Protein AF-0000000067428709 (afdb_homodimer)

InterPro domains:
  IPR001902 SLC26A/SulP transporter [PTHR11814] (35-661)
  IPR001902 SLC26A/SulP transporter [TIGR00815] (50-656)
  IPR002645 STAS domain [PS50801] (528-655)
  IPR011547 SLC26A/SulP transporter domain [PF00916] (63-455)
  IPR018045 Sulphate anion transporter, conserved site [PS01130] (92-113)
  IPR036513 STAS domain superfamily [G3DSA:3.30.750.24] (520-674)

Foldseek 3Di:
DDPVVVVVVVCVVVVPDPDDDDFDDPVVVVVVVPPPVPVVVVVLVVLQWCLVVCVVVDDVVLVVLLLLLLVLLLLLQQLLLLLLCVLLVHASVLSLLQQLLQLALQQGLDPFQLWRKGRDNLLSNLNNVLQVQLCVVPPPPDDSLLLQLQLLQVLLQVLLVCLSVLVLCVLVLFDPLLQLLLLQLSLLLSLLLLVCQLQVFDDDDSSFFQVVSNVVVVVRNVVGAPSNVLQVVLLVQLVVLLVVLVVCCVVPVVCNVVSLSSNSSSLSVSQLVSLVVLCVQFVPPQDPNDTRFAASAFQAADQDQQADRDDDPVSCVSSVVSSVLSSSVQLNVAVVLRCVVCVVVVHDTRSSSSSNSQSCSSNVSSSSSHGRMHTDNVSSVSSVVSRNDGSCSSVSSSVSSNCCRHPVRVSSNRRGSSSSSSSSSVRSVVSNDDPVRLVVCCVVPVQSSVLSVQLSVCCNRPNSSVSSVSSSVSSVVVVLCCQLDFDKAWWFWAWDQDPPPSDIDIDIDGPDDPVPDDPPGDGHHADAQETEMETQAAQEQSHLVVVLVVLLVCCLVAAAFQDQCQPPDPVRDDPPDPAADPVGSVVVNVVRVPGGQHAEYEYECVNHPDHDQNRLVSVLVSQVSSCNRSVHGHAYAYPADDDSVSVVSNVVSVALADDALFPDDADKDFDDDDPDDALADPPPPPPPDDDDDPPPPPPPPPRIHGPDYPRRVRHHHHRVVNSNRRSRSPPPVPD/DDPVVVVVVVCVVVVPDPDDDDFDDPVVVVVVVPPPVPVVVVVLVVLLWCLVVCVVVDDPVLVVLLLLLLVLLLLLQLLLLLLLCVLLVHASVQSLLQQLLQLALQQGLFPFQLWRKGRDNLLSNLNNVLQVQLCVVPPPPDDSLLLQLQLLQVLLQVLLVCLSVQVLCVLVLFDPLLQLLLLQLSLLLSLLLLVCQLQVFDDDDSSAFQVVSNVVCVVRNVVGAPSNVLQVVLLVQLVVLLVVLVVVCVVPVVCNVVSLSSNSSSLSVSQLVSLVVLCVQFVPPQDPNDTRFAASAFDAADQDQQADRDDDPVSCVSSVVSSVLSSSVQLNVAVVLRCVVCVVVVHDTRSSSSSSSQSCSSNVSSSSSHGRMHTDNVSSVSSVVSRNDGSCSSVSSSVSSNCCRHPVRVSSNRRGSSSSSSSSSVRSVVSRDDPVRLVVCCVVPVLSSVLSVQLSVCCNRPHSSSSSVSSSVSSVVVVLCCQLDFDKAWWFWAWDQDPPPSDIDIDIDHPDDPVPDDPPGDGHHADAQEIEMETQAAQDQNHLVVVLVVLLVCCLVAAAFQDQCQPPDPVRDDPPDPAADPVGSVVVNVVRVPGGQHAEYEYECVNHPDHDQNRLVSVLVSQVSSCNRSVHGHAYAYPADDDSVSVVSNVVSVALADDALFPDDADKDFDDDDPDDALADPPVPPPPDDDDDPPPPPPDPDRIHGPDYPRRVRHHHHRVVNSNRRSRSPPPVPD

Secondary structure (DSSP, 8-state):
--HHHHHHHHHHHTT--SS------HHHHHHHHTS-HHHHHHHHHHHT-GGGGTGGG--HHHHHHHHHHHHHHHHHHHHHHHHHHHHTTS-HHHHHHHHHHHHHHHHHH-S-SS-EEE--HHHHHHHHHHHHHHHHHSTTTS-HHHHHHHHHHHHHHHHHHHHHTT-GGGGGGS-HHHHHHHHHHHHHHHHHHHHHHHHT--SS-TTS-HHHHHHHHHHHGGG--THHHHHHHHHHHHHHHHHHHHHHHHH-GGGHHHHHHHHHTHHHHHHHHHHHHHHHHHTT--BTTB-SS-B------S----S-----HHHHHHHGGGHHHHHHHHHHHHHHHHHHHHHHHT----HHHHHHHHHHHHHHHHTTTPPP-EEEHHHHHHHHHTT--STTHHHHHHHHHHHHHHHSHHHHTT-BHHHHHHHHHHHHGGGSPPHHHHHHHHHH-HHHHHHHHHHHHHHHHT-HHHHHHHHHHHHHHHHHHHHHS--EEEEEEEEEE-TTT--EEEEEEESS--SSS-TTBPPBPPSTTEEEEEESS-B-TTTHHHHHHHHHHHHHHHS--SS--TT--GGGS-TT---S-TT-HHHHHHHHHHSPPP-EEEEEGGG---B-HHHHHHHHHHHHHHHHHHTS--EEEEE----HHHHHHHHHTT-S-S-----PPPPEEEB---SS--SS-------S--------------SEEESS-TT-TTB-SSHHHHHHHHHHTS--TT-/--HHHHHHHHHHHTT--SS------HHHHHHHHTS-HHHHHHHHHHHT-GGGGTGGG--HHHHHHHHHHHHHHHHHHHHHHHHHHHHTTS-HHHHHHHHHHHHHHHHHH-S-SS--EE--HHHHHHHHHHHHHHHHHSTTT--HHHHHHHHHHHHHHHHHHHHHTT-GGGGGGS-HHHHHHHHHHHHHHHHHHHHHHHHT--SS-TTS-HHHHHHHHHHHGGG--THHHHHHHHHHHHHHHHHHHHHHHHH-GGGHHHHHHHHHTHHHHHHHHHHHHHHHHHTT--BTTB-SS-B------S----S-----HHHHHHHGGGHHHHHHHHHHHHHHHHHHHHHHHT----HHHHHHHHHHHHHHHHTTTPPP-EE-HHHHHHHHHTT--STTHHHHHHHHHHHHHHHSHHHHTT-BHHHHHHHHHHHHGGGSPPHHHHHHHHHH-HHHHHHHHHHHHHHHHT-HHHHHHHHHHHHHHHHHHHHHS--EEEEEEEEEE-TTT--EEEEEEESS--SSS-TTBPPBPPSTTEEEEEESS-B-TTTHHHHHHHHHHHHHHHS--SS--TT--GGGS-TT---S-TT-HHHHHHHHHHSPPP-EEEEEGGG---B-HHHHHHHHHHHHHHHHHHTS--EEEEE----HHHHHHHHHTT-S-S-----PPPPEEEB---SS--SS----------------------SEEESS-TT-TTB-SSHHHHHHHHHHTS--TT-

Structure (mmCIF, N/CA/C/O backbone):
data_AF-0000000067428709-model_v1
#
loop_
_entity.id
_entity.type
_entity.pdbx_description
1 polymer 'Sulfate permease'
#
loop_
_atom_site.group_PDB
_atom_site.id
_atom_site.type_symbol
_atom_site.label_atom_id
_atom_site.label_alt_id
_atom_site.label_comp_id
_atom_site.label_asym_id
_atom_site.label_entity_id
_atom_site.label_seq_id
_atom_site.pdbx_PDB_ins_code
_atom_site.Cartn_x
_atom_site.Cartn_y
_atom_site.Cartn_z
_atom_site.occupancy
_atom_site.B_iso_or_equiv
_atom_site.auth_seq_id
_atom_site.auth_comp_id
_atom_site.auth_asym_id
_atom_site.auth_atom_id
_atom_site.pdbx_PDB_model_num
ATOM 1 N N . MET A 1 1 ? 5.082 -41.781 17.875 1 50 1 MET A N 1
ATOM 2 C CA . MET A 1 1 ? 6.008 -41.094 16.984 1 50 1 MET A CA 1
ATOM 3 C C . MET A 1 1 ? 6.672 -39.906 17.688 1 50 1 MET A C 1
ATOM 5 O O . MET A 1 1 ? 5.984 -39.031 18.219 1 50 1 MET A O 1
ATOM 9 N N . SER A 1 2 ? 7.863 -40.125 18.016 1 63.62 2 SER A N 1
ATOM 10 C CA . SER A 1 2 ? 8.617 -39.188 18.828 1 63.62 2 SER A CA 1
ATOM 11 C C . SER A 1 2 ? 8.617 -37.781 18.188 1 63.62 2 SER A C 1
ATOM 13 O O . SER A 1 2 ? 8.477 -37.656 16.969 1 63.62 2 SER A O 1
ATOM 15 N N . LEU A 1 3 ? 8.508 -36.812 19.047 1 68.12 3 LEU A N 1
ATOM 16 C CA . LEU A 1 3 ? 8.539 -35.438 18.641 1 68.12 3 LEU A CA 1
ATOM 17 C C . LEU A 1 3 ? 9.68 -35.188 17.656 1 68.12 3 LEU A C 1
ATOM 19 O O . LEU A 1 3 ? 9.523 -34.406 16.703 1 68.12 3 LEU A O 1
ATOM 23 N N . SER A 1 4 ? 10.727 -36.031 17.922 1 72.19 4 SER A N 1
ATOM 24 C CA . SER A 1 4 ? 11.883 -35.875 17.031 1 72.19 4 SER A CA 1
ATOM 25 C C . SER A 1 4 ? 11.586 -36.469 15.648 1 72.19 4 SER A C 1
ATOM 27 O O . SER A 1 4 ? 12.016 -35.906 14.633 1 72.19 4 SER A O 1
ATOM 29 N N . SER A 1 5 ? 10.93 -37.5 15.742 1 74.12 5 SER A N 1
ATOM 30 C CA . SER A 1 5 ? 10.57 -38.094 14.469 1 74.12 5 SER A CA 1
ATOM 31 C C . SER A 1 5 ? 9.586 -37.25 13.695 1 74.12 5 SER A C 1
ATOM 33 O O . SER A 1 5 ? 9.672 -37.125 12.469 1 74.12 5 SER A O 1
ATOM 35 N N . VAL A 1 6 ? 8.75 -36.719 14.398 1 73.69 6 VAL A N 1
ATOM 36 C CA . VAL A 1 6 ? 7.777 -35.844 13.789 1 73.69 6 VAL A CA 1
ATOM 37 C C . VAL A 1 6 ? 8.484 -34.625 13.219 1 73.69 6 VAL A C 1
ATOM 39 O O . VAL A 1 6 ? 8.141 -34.125 12.133 1 73.69 6 VAL A O 1
ATOM 42 N N . LYS A 1 7 ? 9.562 -34.188 13.969 1 68.56 7 LYS A N 1
ATOM 43 C CA . LYS A 1 7 ? 10.344 -33.062 13.508 1 68.56 7 LYS A CA 1
ATOM 44 C C . LYS A 1 7 ? 11.156 -33.406 12.266 1 68.56 7 LYS A C 1
ATOM 46 O O . LYS A 1 7 ? 11.289 -32.594 11.352 1 68.56 7 LYS A O 1
ATOM 51 N N . ARG A 1 8 ? 11.609 -34.625 12.211 1 71.69 8 ARG A N 1
ATOM 52 C CA . ARG A 1 8 ? 12.391 -35.062 11.062 1 71.69 8 ARG A CA 1
ATOM 53 C C . ARG A 1 8 ? 11.492 -35.25 9.836 1 71.69 8 ARG A C 1
ATOM 55 O O . ARG A 1 8 ? 11.875 -34.906 8.719 1 71.69 8 ARG A O 1
ATOM 62 N N . LEU A 1 9 ? 10.391 -35.781 10.18 1 75.12 9 LEU A N 1
ATOM 63 C CA . LEU A 1 9 ? 9.422 -35.969 9.102 1 75.12 9 LEU A CA 1
ATOM 64 C C . LEU A 1 9 ? 8.938 -34.625 8.57 1 75.12 9 LEU A C 1
ATOM 66 O O . LEU A 1 9 ? 8.766 -34.438 7.355 1 75.12 9 LEU A O 1
ATOM 70 N N . GLY A 1 10 ? 8.719 -33.844 9.422 1 74.5 10 GLY A N 1
ATOM 71 C CA . GLY A 1 10 ? 8.32 -32.5 9.016 1 74.5 10 GLY A CA 1
ATOM 72 C C . GLY A 1 10 ? 9.367 -31.797 8.172 1 74.5 10 GLY A C 1
ATOM 73 O O . GLY A 1 10 ? 9.039 -31.156 7.172 1 74.5 10 GLY A O 1
ATOM 74 N N . LYS A 1 11 ? 10.586 -31.938 8.594 1 74.69 11 LYS A N 1
ATOM 75 C CA . LYS A 1 11 ? 11.68 -31.344 7.848 1 74.69 11 LYS A CA 1
ATOM 76 C C . LYS A 1 11 ? 11.805 -31.953 6.453 1 74.69 11 LYS A C 1
ATOM 78 O O . LYS A 1 11 ? 12.148 -31.25 5.492 1 74.69 11 LYS A O 1
ATOM 83 N N . ARG A 1 12 ? 11.508 -33.219 6.363 1 74.5 12 ARG A N 1
ATOM 84 C CA . ARG A 1 12 ? 11.578 -33.906 5.074 1 74.5 12 ARG A CA 1
ATOM 85 C C . ARG A 1 12 ? 10.438 -33.469 4.164 1 74.5 12 ARG A C 1
ATOM 87 O O . ARG A 1 12 ? 10.625 -33.312 2.955 1 74.5 12 ARG A O 1
ATOM 94 N N . ILE A 1 13 ? 9.32 -33.219 4.82 1 73.88 13 ILE A N 1
ATOM 95 C CA . ILE A 1 13 ? 8.133 -32.875 4.055 1 73.88 13 ILE A CA 1
ATOM 96 C C . ILE A 1 13 ? 8.297 -31.469 3.471 1 73.88 13 ILE A C 1
ATOM 98 O O . ILE A 1 13 ? 7.871 -31.203 2.342 1 73.88 13 ILE A O 1
ATOM 102 N N . VAL A 1 14 ? 9.055 -30.672 4.246 1 77.44 14 VAL A N 1
ATOM 103 C CA . VAL A 1 14 ? 9.172 -29.281 3.807 1 77.44 14 VAL A CA 1
ATOM 104 C C . VAL A 1 14 ? 10.508 -29.062 3.104 1 77.44 14 VAL A C 1
ATOM 106 O O . VAL A 1 14 ? 10.828 -27.953 2.684 1 77.44 14 VAL A O 1
ATOM 109 N N . ASP A 1 15 ? 11.258 -30.062 2.963 1 71.38 15 ASP A N 1
ATOM 110 C CA . ASP A 1 15 ? 12.578 -29.984 2.342 1 71.38 15 ASP A CA 1
ATOM 111 C C . ASP A 1 15 ? 13.438 -28.906 3.004 1 71.38 15 ASP A C 1
ATOM 113 O O . ASP A 1 15 ? 13.953 -28.016 2.328 1 71.38 15 ASP A O 1
ATOM 117 N N . HIS A 1 16 ? 13.539 -28.906 4.324 1 71.69 16 HIS A N 1
ATOM 118 C CA . HIS A 1 16 ? 14.328 -27.938 5.07 1 71.69 16 HIS A CA 1
ATOM 119 C C . HIS A 1 16 ? 15.797 -27.969 4.648 1 71.69 16 HIS A C 1
ATOM 121 O O . HIS A 1 16 ? 16.391 -29.047 4.574 1 71.69 16 HIS A O 1
ATOM 127 N N . PRO A 1 17 ? 16.375 -26.797 4.316 1 70.62 17 PRO A N 1
ATOM 128 C CA . PRO A 1 17 ? 17.766 -26.797 3.859 1 70.62 17 PRO A CA 1
ATOM 129 C C . PRO A 1 17 ? 18.75 -27.25 4.945 1 70.62 17 PRO A C 1
ATOM 131 O O . PRO A 1 17 ? 18.516 -26.984 6.129 1 70.62 17 PRO A O 1
ATOM 134 N N . GLU A 1 18 ? 19.672 -27.984 4.652 1 58.53 18 GLU A N 1
ATOM 135 C CA . GLU A 1 18 ? 20.672 -28.547 5.559 1 58.53 18 GLU A CA 1
ATOM 136 C C . GLU A 1 18 ? 21.625 -27.453 6.059 1 58.53 18 GLU A C 1
ATOM 138 O O . GLU A 1 18 ? 22.062 -27.484 7.211 1 58.53 18 GLU A O 1
ATOM 143 N N . GLU A 1 19 ? 22.219 -26.578 5.16 1 59.09 19 GLU A N 1
ATOM 144 C CA . GLU A 1 19 ? 23.203 -25.578 5.555 1 59.09 19 GLU A CA 1
ATOM 145 C C . GLU A 1 19 ? 22.562 -24.234 5.859 1 59.09 19 GLU A C 1
ATOM 147 O O . GLU A 1 19 ? 21.906 -23.656 4.996 1 59.09 19 GLU A O 1
ATOM 152 N N . THR A 1 20 ? 22.328 -23.938 7.227 1 64.69 20 THR A N 1
ATOM 153 C CA . THR A 1 20 ? 21.531 -22.75 7.504 1 64.69 20 THR A CA 1
ATOM 154 C C . THR A 1 20 ? 22.422 -21.594 7.98 1 64.69 20 THR A C 1
ATOM 156 O O . THR A 1 20 ? 23.219 -21.766 8.898 1 64.69 20 THR A O 1
ATOM 159 N N . VAL A 1 21 ? 22.969 -20.656 7 1 71.25 21 VAL A N 1
ATOM 160 C CA . VAL A 1 21 ? 23.562 -19.406 7.48 1 71.25 21 VAL A CA 1
ATOM 161 C C . VAL A 1 21 ? 22.578 -18.688 8.414 1 71.25 21 VAL A C 1
ATOM 163 O O . VAL A 1 21 ? 21.375 -18.766 8.219 1 71.25 21 VAL A O 1
ATOM 166 N N . PRO A 1 22 ? 23.109 -18.297 9.594 1 69.94 22 PRO A N 1
ATOM 167 C CA . PRO A 1 22 ? 22.219 -17.562 10.5 1 69.94 22 PRO A CA 1
ATOM 168 C C . PRO A 1 22 ? 21.484 -16.406 9.805 1 69.94 22 PRO A C 1
ATOM 170 O O . PRO A 1 22 ? 22.094 -15.664 9.039 1 69.94 22 PRO A O 1
ATOM 173 N N . VAL A 1 23 ? 20.297 -16.469 9.859 1 78.56 23 VAL A N 1
ATOM 174 C CA . VAL A 1 23 ? 19.484 -15.406 9.273 1 78.56 23 VAL A CA 1
ATOM 175 C C . VAL A 1 23 ? 18.547 -14.836 10.328 1 78.56 23 VAL A C 1
ATOM 177 O O . VAL A 1 23 ? 18.438 -15.383 11.43 1 78.56 23 VAL A O 1
ATOM 180 N N . ALA A 1 24 ? 17.922 -13.727 10.172 1 83.12 24 ALA A N 1
ATOM 181 C CA . ALA A 1 24 ? 16.984 -13.078 11.086 1 83.12 24 ALA A CA 1
ATOM 182 C C . ALA A 1 24 ? 15.836 -14.008 11.461 1 83.12 24 ALA A C 1
ATOM 184 O O . ALA A 1 24 ? 15.32 -14.734 10.609 1 83.12 24 ALA A O 1
ATOM 185 N N . SER A 1 25 ? 15.562 -14.023 12.75 1 83.62 25 SER A N 1
ATOM 186 C CA . SER A 1 25 ? 14.523 -14.914 13.25 1 83.62 25 SER A CA 1
ATOM 187 C C . SER A 1 25 ? 13.289 -14.141 13.703 1 83.62 25 SER A C 1
ATOM 189 O O . SER A 1 25 ? 13.414 -13.062 14.289 1 83.62 25 SER A O 1
ATOM 191 N N . VAL A 1 26 ? 12.125 -14.758 13.438 1 81.06 26 VAL A N 1
ATOM 192 C CA . VAL A 1 26 ? 10.852 -14.148 13.812 1 81.06 26 VAL A CA 1
ATOM 193 C C . VAL A 1 26 ? 10.727 -14.125 15.336 1 81.06 26 VAL A C 1
ATOM 195 O O . VAL A 1 26 ? 10.234 -13.148 15.914 1 81.06 26 VAL A O 1
ATOM 198 N N . THR A 1 27 ? 11.141 -15.07 15.922 1 83.06 27 THR A N 1
ATOM 199 C CA . THR A 1 27 ? 11.047 -15.172 17.375 1 83.06 27 THR A CA 1
ATOM 200 C C . THR A 1 27 ? 11.875 -14.078 18.047 1 83.06 27 THR A C 1
ATOM 202 O O . THR A 1 27 ? 11.43 -13.477 19.031 1 83.06 27 THR A O 1
ATOM 205 N N . GLU A 1 28 ? 13.109 -13.898 17.469 1 78.25 28 GLU A N 1
ATOM 206 C CA . GLU A 1 28 ? 13.945 -12.836 18.016 1 78.25 28 GLU A CA 1
ATOM 207 C C . GLU A 1 28 ? 13.32 -11.461 17.781 1 78.25 28 GLU A C 1
ATOM 209 O O . GLU A 1 28 ? 13.375 -10.594 18.641 1 78.25 28 GLU A O 1
ATOM 214 N N . TRP A 1 29 ? 12.75 -11.336 16.656 1 79.25 29 TRP A N 1
ATOM 215 C CA . TRP A 1 29 ? 12.133 -10.062 16.312 1 79.25 29 TRP A CA 1
ATOM 216 C C . TRP A 1 29 ? 10.945 -9.766 17.219 1 79.25 29 TRP A C 1
ATOM 218 O O . TRP A 1 29 ? 10.82 -8.656 17.734 1 79.25 29 TRP A O 1
ATOM 228 N N . VAL A 1 30 ? 10.109 -10.734 17.547 1 78.69 30 VAL A N 1
ATOM 229 C CA . VAL A 1 30 ? 8.938 -10.578 18.406 1 78.69 30 VAL A CA 1
ATOM 230 C C . VAL A 1 30 ? 9.375 -10.352 19.844 1 78.69 30 VAL A C 1
ATOM 232 O O . VAL A 1 30 ? 8.75 -9.578 20.578 1 78.69 30 VAL A O 1
ATOM 235 N N . GLY A 1 31 ? 10.383 -10.992 20.188 1 74.62 31 GLY A N 1
ATOM 236 C CA . GLY A 1 31 ? 10.914 -10.82 21.531 1 74.62 31 GLY A CA 1
ATOM 237 C C . GLY A 1 31 ? 11.398 -9.414 21.812 1 74.62 31 GLY A C 1
ATOM 238 O O . GLY A 1 31 ? 11.195 -8.883 22.906 1 74.62 31 GLY A O 1
ATOM 239 N N . ASN A 1 32 ? 12 -8.922 20.75 1 75.88 32 ASN A N 1
ATOM 240 C CA . ASN A 1 32 ? 12.5 -7.559 20.891 1 75.88 32 ASN A CA 1
ATOM 241 C C . ASN A 1 32 ? 11.359 -6.551 20.984 1 75.88 32 ASN A C 1
ATOM 243 O O . ASN A 1 32 ? 11.531 -5.457 21.531 1 75.88 32 ASN A O 1
ATOM 247 N N . LEU A 1 33 ? 10.203 -6.875 20.5 1 73.38 33 LEU A N 1
ATOM 248 C CA . LEU A 1 33 ? 9.055 -5.977 20.516 1 73.38 33 LEU A CA 1
ATOM 249 C C . LEU A 1 33 ? 8.375 -5.992 21.875 1 73.38 33 LEU A C 1
ATOM 251 O O . LEU A 1 33 ? 7.707 -5.027 22.266 1 73.38 33 LEU A O 1
ATOM 255 N N . THR A 1 34 ? 8.477 -7.109 22.672 1 73.75 34 THR A N 1
ATOM 256 C CA . THR A 1 34 ? 7.688 -7.281 23.875 1 73.75 34 THR A CA 1
ATOM 257 C C . THR A 1 34 ? 8.523 -6.969 25.125 1 73.75 34 THR A C 1
ATOM 259 O O . THR A 1 34 ? 8.188 -7.395 26.219 1 73.75 34 THR A O 1
ATOM 262 N N . SER A 1 35 ? 9.445 -6.152 24.781 1 77.44 35 SER A N 1
ATOM 263 C CA . SER A 1 35 ? 10.188 -5.809 25.984 1 77.44 35 SER A CA 1
ATOM 264 C C . SER A 1 35 ? 9.43 -4.781 26.828 1 77.44 35 SER A C 1
ATOM 266 O O . SER A 1 35 ? 9 -3.746 26.312 1 77.44 35 SER A O 1
ATOM 268 N N . ASN A 1 36 ? 9.133 -5.055 28.031 1 83.31 36 ASN A N 1
ATOM 269 C CA . ASN A 1 36 ? 8.539 -4.25 29.094 1 83.31 36 ASN A CA 1
ATOM 270 C C . ASN A 1 36 ? 7.133 -3.779 28.734 1 83.31 36 ASN A C 1
ATOM 272 O O . ASN A 1 36 ? 6.887 -2.578 28.625 1 83.31 36 ASN A O 1
ATOM 276 N N . PRO A 1 37 ? 6.223 -4.734 28.547 1 83.56 37 PRO A N 1
ATOM 277 C CA . PRO A 1 37 ? 4.867 -4.402 28.109 1 83.56 37 PRO A CA 1
ATOM 278 C C . PRO A 1 37 ? 4.121 -3.516 29.094 1 83.56 37 PRO A C 1
ATOM 280 O O . PRO A 1 37 ? 3.352 -2.639 28.703 1 83.56 37 PRO A O 1
ATOM 283 N N . VAL A 1 38 ? 4.371 -3.623 30.391 1 86.69 38 VAL A N 1
ATOM 284 C CA . VAL A 1 38 ? 3.658 -2.852 31.406 1 86.69 38 VAL A CA 1
ATOM 285 C C . VAL A 1 38 ? 4.066 -1.383 31.328 1 86.69 38 VAL A C 1
ATOM 287 O O . VAL A 1 38 ? 3.219 -0.491 31.375 1 86.69 38 VAL A O 1
ATOM 290 N N . GLN A 1 39 ? 5.262 -1.161 31.219 1 87.75 39 GLN A N 1
ATOM 291 C CA . GLN A 1 39 ? 5.738 0.214 31.109 1 87.75 39 GLN A CA 1
ATOM 292 C C . GLN A 1 39 ? 5.23 0.875 29.844 1 87.75 39 GLN A C 1
ATOM 294 O O . GLN A 1 39 ? 4.879 2.057 29.844 1 87.75 39 GLN A O 1
ATOM 299 N N . ARG A 1 40 ? 5.18 0.112 28.859 1 87.5 40 ARG A N 1
ATOM 300 C CA . ARG A 1 40 ? 4.699 0.646 27.594 1 87.5 40 ARG A CA 1
ATOM 301 C C . ARG A 1 40 ? 3.219 1.008 27.672 1 87.5 40 ARG A C 1
ATOM 303 O O . ARG A 1 40 ? 2.785 2.002 27.094 1 87.5 40 ARG A O 1
ATOM 310 N N . VAL A 1 41 ? 2.494 0.176 28.422 1 89.44 41 VAL A N 1
ATOM 311 C CA . VAL A 1 41 ? 1.07 0.441 28.594 1 89.44 41 VAL A CA 1
ATOM 312 C C . VAL A 1 41 ? 0.88 1.702 29.438 1 89.44 41 VAL A C 1
ATOM 314 O O . VAL A 1 41 ? 0.01 2.525 29.141 1 89.44 41 VAL A O 1
ATOM 317 N N . LYS A 1 42 ? 1.655 1.824 30.438 1 89.44 42 LYS A N 1
ATOM 318 C CA . LYS A 1 42 ? 1.57 3.01 31.297 1 89.44 42 LYS A CA 1
ATOM 319 C C . LYS A 1 42 ? 1.927 4.27 30.516 1 89.44 42 LYS A C 1
ATOM 321 O O . LYS A 1 42 ? 1.245 5.293 30.625 1 89.44 42 LYS A O 1
ATOM 326 N N . GLU A 1 43 ? 2.936 4.195 29.797 1 88.5 43 GLU A N 1
ATOM 327 C CA . GLU A 1 43 ? 3.346 5.336 28.984 1 88.5 43 GLU A CA 1
ATOM 328 C C . GLU A 1 43 ? 2.277 5.691 27.953 1 88.5 43 GLU A C 1
ATOM 330 O O . GLU A 1 43 ? 2.049 6.871 27.672 1 88.5 43 GLU A O 1
ATOM 335 N N . TYR A 1 44 ? 1.666 4.641 27.469 1 89.38 44 TYR A N 1
ATOM 336 C CA . TYR A 1 44 ? 0.589 4.855 26.5 1 89.38 44 TYR A CA 1
ATOM 337 C C . TYR A 1 44 ? -0.587 5.57 27.156 1 89.38 44 TYR A C 1
ATOM 339 O O . TYR A 1 44 ? -1.139 6.52 26.594 1 89.38 44 TYR A O 1
ATOM 347 N N . LEU A 1 45 ? -0.94 5.211 28.344 1 90.12 45 LEU A N 1
ATOM 348 C CA . LEU A 1 45 ? -2.078 5.797 29.047 1 90.12 45 LEU A CA 1
ATOM 349 C C . LEU A 1 45 ? -1.794 7.246 29.438 1 90.12 45 LEU A C 1
ATOM 351 O O . LEU A 1 45 ? -2.68 8.102 29.344 1 90.12 45 LEU A O 1
ATOM 355 N N . ILE A 1 46 ? -0.609 7.496 29.766 1 88.38 46 ILE A N 1
ATOM 356 C CA . ILE A 1 46 ? -0.228 8.859 30.125 1 88.38 46 ILE A CA 1
ATOM 357 C C . ILE A 1 46 ? -0.21 9.734 28.875 1 88.38 46 ILE A C 1
ATOM 359 O O . ILE A 1 46 ? -0.606 10.898 28.922 1 88.38 46 ILE A O 1
ATOM 363 N N . SER A 1 47 ? 0.176 9.094 27.844 1 89.75 47 SER A N 1
ATOM 364 C CA . SER A 1 47 ? 0.281 9.836 26.578 1 89.75 47 SER A CA 1
ATOM 365 C C . SER A 1 47 ? -1.096 10.18 26.031 1 89.75 47 SER A C 1
ATOM 367 O O . SER A 1 47 ? -1.221 11.055 25.172 1 89.75 47 SER A O 1
ATOM 369 N N . LEU A 1 48 ? -2.08 9.578 26.594 1 92.75 48 LEU A N 1
ATOM 370 C CA . LEU A 1 48 ? -3.438 9.828 26.125 1 92.75 48 LEU A CA 1
ATOM 371 C C . LEU A 1 48 ? -3.896 11.234 26.5 1 92.75 48 LEU A C 1
ATOM 373 O O . LEU A 1 48 ? -4.824 11.773 25.891 1 92.75 48 LEU A O 1
ATOM 377 N N . PHE A 1 49 ? -3.215 11.836 27.547 1 93.88 49 PHE A N 1
ATOM 378 C CA . PHE A 1 49 ? -3.604 13.156 28.031 1 93.88 49 PHE A CA 1
ATOM 379 C C . PHE A 1 49 ? -2.406 14.102 28.047 1 93.88 49 PHE A C 1
ATOM 381 O O . PHE A 1 49 ? -1.871 14.414 29.109 1 93.88 49 PHE A O 1
ATOM 388 N N . PRO A 1 50 ? -2.156 14.688 26.906 1 93 50 PRO A N 1
ATOM 389 C CA . PRO A 1 50 ? -1.003 15.586 26.797 1 93 50 PRO A CA 1
ATOM 390 C C . PRO A 1 50 ? -1.096 16.781 27.75 1 93 50 PRO A C 1
ATOM 392 O O . PRO A 1 50 ? -0.077 17.391 28.078 1 93 50 PRO A O 1
ATOM 395 N N . ILE A 1 51 ? -2.25 17.125 28.234 1 93.81 51 ILE A N 1
ATOM 396 C CA . ILE A 1 51 ? -2.449 18.281 29.109 1 93.81 51 ILE A CA 1
ATOM 397 C C . ILE A 1 51 ? -1.604 18.141 30.375 1 93.81 51 ILE A C 1
ATOM 399 O O . ILE A 1 51 ? -1.113 19.125 30.922 1 93.81 51 ILE A O 1
ATOM 403 N N . PHE A 1 52 ? -1.339 16.969 30.812 1 90.88 52 PHE A N 1
ATOM 404 C CA . PHE A 1 52 ? -0.592 16.734 32.031 1 90.88 52 PHE A CA 1
ATOM 405 C C . PHE A 1 52 ? 0.88 17.078 31.859 1 90.88 52 PHE A C 1
ATOM 407 O O . PHE A 1 52 ? 1.599 17.312 32.812 1 90.88 52 PHE A O 1
ATOM 414 N N . GLY A 1 53 ? 1.306 17.203 30.641 1 88.31 53 GLY A N 1
ATOM 415 C CA . GLY A 1 53 ? 2.703 17.5 30.359 1 88.31 53 GLY A CA 1
ATOM 416 C C . GLY A 1 53 ? 3.037 18.969 30.453 1 88.31 53 GLY A C 1
ATOM 417 O O . GLY A 1 53 ? 4.203 19.344 30.609 1 88.31 53 GLY A O 1
ATOM 418 N N . TRP A 1 54 ? 2.039 19.875 30.375 1 90.56 54 TRP A N 1
ATOM 419 C CA . TRP A 1 54 ? 2.375 21.297 30.328 1 90.56 54 TRP A CA 1
ATOM 420 C C . TRP A 1 54 ? 1.521 22.094 31.297 1 90.56 54 TRP A C 1
ATOM 422 O O . TRP A 1 54 ? 1.854 23.234 31.641 1 90.56 54 TRP A O 1
ATOM 432 N N . ILE A 1 55 ? 0.371 21.531 31.906 1 92.31 55 ILE A N 1
ATOM 433 C CA . ILE A 1 55 ? -0.576 22.297 32.719 1 92.31 55 ILE A CA 1
ATOM 434 C C . ILE A 1 55 ? 0.089 22.719 34 1 92.31 55 ILE A C 1
ATOM 436 O O . ILE A 1 55 ? -0.263 23.766 34.594 1 92.31 55 ILE A O 1
ATOM 440 N N . THR A 1 56 ? 1.04 22 34.5 1 90.38 56 THR A N 1
ATOM 441 C CA . THR A 1 56 ? 1.697 22.297 35.781 1 90.38 56 THR A CA 1
ATOM 442 C C . THR A 1 56 ? 2.607 23.516 35.625 1 90.38 56 THR A C 1
ATOM 444 O O . THR A 1 56 ? 2.986 24.125 36.625 1 90.38 56 THR A O 1
ATOM 447 N N . ARG A 1 57 ? 2.961 23.859 34.438 1 90.88 57 ARG A N 1
ATOM 448 C CA . ARG A 1 57 ? 3.855 25 34.188 1 90.88 57 ARG A CA 1
ATOM 449 C C . ARG A 1 57 ? 3.074 26.234 33.75 1 90.88 57 ARG A C 1
ATOM 451 O O . ARG A 1 57 ? 3.666 27.234 33.375 1 90.88 57 ARG A O 1
ATOM 458 N N . TYR A 1 58 ? 1.819 26.172 33.844 1 92.81 58 TYR A N 1
ATOM 459 C CA . TYR A 1 58 ? 0.989 27.281 33.375 1 92.81 58 TYR A CA 1
ATOM 460 C C . TYR A 1 58 ? 1.271 28.547 34.188 1 92.81 58 TYR A C 1
ATOM 462 O O . TYR A 1 58 ? 1.445 28.484 35.406 1 92.81 58 TYR A O 1
ATOM 470 N N . ASN A 1 59 ? 1.4 29.703 33.562 1 93.69 59 ASN A N 1
ATOM 471 C CA . ASN A 1 59 ? 1.773 30.969 34.219 1 93.69 59 ASN A CA 1
ATOM 472 C C . ASN A 1 59 ? 0.915 32.125 33.719 1 93.69 59 ASN A C 1
ATOM 474 O O . ASN A 1 59 ? 0.097 31.953 32.812 1 93.69 59 ASN A O 1
ATOM 478 N N . LEU A 1 60 ? 1.074 33.25 34.219 1 94.44 60 LEU A N 1
ATOM 479 C CA . LEU A 1 60 ? 0.233 34.438 33.938 1 94.44 60 LEU A CA 1
ATOM 480 C C . LEU A 1 60 ? 0.517 34.969 32.562 1 94.44 60 LEU A C 1
ATOM 482 O O . LEU A 1 60 ? -0.384 35.5 31.906 1 94.44 60 LEU A O 1
ATOM 486 N N . GLY A 1 61 ? 1.729 34.812 32.156 1 93.69 61 GLY A N 1
ATOM 487 C CA . GLY A 1 61 ? 2.053 35.25 30.828 1 93.69 61 GLY A CA 1
ATOM 488 C C . GLY A 1 61 ? 1.332 34.469 29.75 1 93.69 61 GLY A C 1
ATOM 489 O O . GLY A 1 61 ? 0.826 35.031 28.781 1 93.69 61 GLY A O 1
ATOM 490 N N . TRP A 1 62 ? 1.31 33.188 30 1 95.5 62 TRP A N 1
ATOM 491 C CA . TRP A 1 62 ? 0.576 32.312 29.078 1 95.5 62 TRP A CA 1
ATOM 492 C C . TRP A 1 62 ? -0.917 32.625 29.125 1 95.5 62 TRP A C 1
ATOM 494 O O . TRP A 1 62 ? -1.59 32.594 28.094 1 95.5 62 TRP A O 1
ATOM 504 N N . LEU A 1 63 ? -1.393 32.906 30.281 1 96.94 63 LEU A N 1
ATOM 505 C CA . LEU A 1 63 ? -2.811 33.219 30.453 1 96.94 63 LEU A CA 1
ATOM 506 C C . LEU A 1 63 ? -3.211 34.438 29.656 1 96.94 63 LEU A C 1
ATOM 508 O O . LEU A 1 63 ? -4.277 34.469 29.031 1 96.94 63 LEU A O 1
ATOM 512 N N . THR A 1 64 ? -2.398 35.438 29.641 1 96 64 THR A N 1
ATOM 513 C CA . THR A 1 64 ? -2.701 36.656 28.906 1 96 64 THR A CA 1
ATOM 514 C C . THR A 1 64 ? -2.828 36.375 27.406 1 96 64 THR A C 1
ATOM 516 O O . THR A 1 64 ? -3.768 36.844 26.766 1 96 64 THR A O 1
ATOM 519 N N . GLY A 1 65 ? -1.875 35.656 26.891 1 95.44 65 GLY A N 1
ATOM 520 C CA . GLY A 1 65 ? -1.945 35.281 25.5 1 95.44 65 GLY A CA 1
ATOM 521 C C . GLY A 1 65 ? -3.148 34.406 25.172 1 95.44 65 GLY A C 1
ATOM 522 O O . GLY A 1 65 ? -3.803 34.594 24.141 1 95.44 65 GLY A O 1
ATOM 523 N N . ASP A 1 66 ? -3.404 33.469 26.031 1 97.44 66 ASP A N 1
ATOM 524 C CA . ASP A 1 66 ? -4.516 32.562 25.812 1 97.44 66 ASP A CA 1
ATOM 525 C C . ASP A 1 66 ? -5.855 33.281 25.906 1 97.44 66 ASP A C 1
ATOM 527 O O . ASP A 1 66 ? -6.801 32.938 25.188 1 97.44 66 ASP A O 1
ATOM 531 N N . VAL A 1 67 ? -5.953 34.25 26.797 1 97.44 67 VAL A N 1
ATOM 532 C CA . VAL A 1 67 ? -7.195 35 26.953 1 97.44 67 VAL A CA 1
ATOM 533 C C . VAL A 1 67 ? -7.438 35.844 25.703 1 97.44 67 VAL A C 1
ATOM 535 O O . VAL A 1 67 ? -8.555 35.875 25.188 1 97.44 67 VAL A O 1
ATOM 538 N N . ILE A 1 68 ? -6.422 36.469 25.234 1 94.69 68 ILE A N 1
ATOM 539 C CA . ILE A 1 68 ? -6.551 37.312 24.047 1 94.69 68 ILE A CA 1
ATOM 540 C C . ILE A 1 68 ? -6.949 36.469 22.844 1 94.69 68 ILE A C 1
ATOM 542 O O . ILE A 1 68 ? -7.906 36.781 22.141 1 94.69 68 ILE A O 1
ATOM 546 N N . ALA A 1 69 ? -6.207 35.406 22.688 1 96.06 69 ALA A N 1
ATOM 547 C CA . ALA A 1 69 ? -6.48 34.5 21.562 1 96.06 69 ALA A CA 1
ATOM 548 C C . ALA A 1 69 ? -7.863 33.875 21.688 1 96.06 69 ALA A C 1
ATOM 550 O O . ALA A 1 69 ? -8.602 33.781 20.703 1 96.06 69 ALA A O 1
ATOM 551 N N . GLY A 1 70 ? -8.195 33.406 22.844 1 96.94 70 GLY A N 1
ATOM 552 C CA . GLY A 1 70 ? -9.484 32.781 23.078 1 96.94 70 GLY A CA 1
ATOM 553 C C . GLY A 1 70 ? -10.664 33.719 22.844 1 96.94 70 GLY A C 1
ATOM 554 O O . GLY A 1 70 ? -11.664 33.312 22.25 1 96.94 70 GLY A O 1
ATOM 555 N N . LEU A 1 71 ? -10.555 34.938 23.312 1 95.19 71 LEU A N 1
ATOM 556 C CA . LEU A 1 71 ? -11.602 35.938 23.094 1 95.19 71 LEU A CA 1
ATOM 557 C C . LEU A 1 71 ? -11.742 36.25 21.609 1 95.19 71 LEU A C 1
ATOM 559 O O . LEU A 1 71 ? -12.859 36.375 21.109 1 95.19 71 LEU A O 1
ATOM 563 N N . THR A 1 72 ? -10.578 36.375 21.031 1 92 72 THR A N 1
ATOM 564 C CA . THR A 1 72 ? -10.57 36.719 19.609 1 92 72 THR A CA 1
ATOM 565 C C . THR A 1 72 ? -11.258 35.625 18.797 1 92 72 THR A C 1
ATOM 567 O O . THR A 1 72 ? -12.148 35.906 17.984 1 92 72 THR A O 1
ATOM 570 N N . VAL A 1 73 ? -10.883 34.375 19.016 1 94.44 73 VAL A N 1
ATOM 571 C CA . VAL A 1 73 ? -11.469 33.25 18.297 1 94.44 73 VAL A CA 1
ATOM 572 C C . VAL A 1 73 ? -12.938 33.094 18.688 1 94.44 73 VAL A C 1
ATOM 574 O O . VAL A 1 73 ? -13.773 32.75 17.859 1 94.44 73 VAL A O 1
ATOM 577 N N . GLY A 1 74 ? -13.258 33.312 19.938 1 94.75 74 GLY A N 1
ATOM 578 C CA . GLY A 1 74 ? -14.633 33.219 20.406 1 94.75 74 GLY A CA 1
ATOM 579 C C . GLY A 1 74 ? -15.578 34.156 19.672 1 94.75 74 GLY A C 1
ATOM 580 O O . GLY A 1 74 ? -16.688 33.75 19.328 1 94.75 74 GLY A O 1
ATOM 581 N N . MET A 1 75 ? -15.148 35.281 19.391 1 89.5 75 MET A N 1
ATOM 582 C CA . MET A 1 75 ? -15.961 36.281 18.719 1 89.5 75 MET A CA 1
ATOM 583 C C . MET A 1 75 ? -16.234 35.875 17.266 1 89.5 75 MET A C 1
ATOM 585 O O . MET A 1 75 ? -17.266 36.25 16.703 1 89.5 75 MET A O 1
ATOM 589 N N . VAL A 1 76 ? -15.352 35.094 16.75 1 89.56 76 VAL A N 1
ATOM 590 C CA . VAL A 1 76 ? -15.492 34.688 15.359 1 89.56 76 VAL A CA 1
ATOM 591 C C . VAL A 1 76 ? -16.266 33.375 15.289 1 89.56 76 VAL A C 1
ATOM 593 O O . VAL A 1 76 ? -17.078 33.156 14.375 1 89.56 76 VAL A O 1
ATOM 596 N N . VAL A 1 77 ? -16.078 32.469 16.25 1 93.88 77 VAL A N 1
ATOM 597 C CA . VAL A 1 77 ? -16.609 31.109 16.203 1 93.88 77 VAL A CA 1
ATOM 598 C C . VAL A 1 77 ? -18.125 31.141 16.391 1 93.88 77 VAL A C 1
ATOM 600 O O . VAL A 1 77 ? -18.844 30.312 15.828 1 93.88 77 VAL A O 1
ATOM 603 N N . VAL A 1 78 ? -18.688 32.094 17.078 1 93.56 78 VAL A N 1
ATOM 604 C CA . VAL A 1 78 ? -20.109 32.156 17.391 1 93.56 78 VAL A CA 1
ATOM 605 C C . VAL A 1 78 ? -20.922 32.438 16.125 1 93.56 78 VAL A C 1
ATOM 607 O O . VAL A 1 78 ? -21.719 31.594 15.711 1 93.56 78 VAL A O 1
ATOM 610 N N . PRO A 1 79 ? -20.641 33.562 15.477 1 89.75 79 PRO A N 1
ATOM 611 C CA . PRO A 1 79 ? -21.406 33.75 14.234 1 89.75 79 PRO A CA 1
ATOM 612 C C . PRO A 1 79 ? -21.094 32.688 13.18 1 89.75 79 PRO A C 1
ATOM 614 O O . PRO A 1 79 ? -22 32.25 12.461 1 89.75 79 PRO A O 1
ATOM 617 N N . GLN A 1 80 ? -19.891 32.25 13.023 1 90.75 80 GLN A N 1
ATOM 618 C CA . GLN A 1 80 ? -19.516 31.234 12.047 1 90.75 80 GLN A CA 1
ATOM 619 C C . GLN A 1 80 ? -20.219 29.906 12.336 1 90.75 80 GLN A C 1
ATOM 621 O O . GLN A 1 80 ? -20.656 29.219 11.414 1 90.75 80 GLN A O 1
ATOM 626 N N . GLY A 1 81 ? -20.219 29.531 13.602 1 94.44 81 GLY A N 1
ATOM 627 C CA . GLY A 1 81 ? -20.891 28.297 13.992 1 94.44 81 GLY A CA 1
ATOM 628 C C . GLY A 1 81 ? -22.344 28.25 13.602 1 94.44 81 GLY A C 1
ATOM 629 O O . GLY A 1 81 ? -22.844 27.234 13.125 1 94.44 81 GLY A O 1
ATOM 630 N N . MET A 1 82 ? -23.031 29.328 13.797 1 93.44 82 MET A N 1
ATOM 631 C CA . MET A 1 82 ? -24.438 29.422 13.422 1 93.44 82 MET A CA 1
ATOM 632 C C . MET A 1 82 ? -24.594 29.344 11.914 1 93.44 82 MET A C 1
ATOM 634 O O . MET A 1 82 ? -25.516 28.672 11.422 1 93.44 82 MET A O 1
ATOM 638 N N . SER A 1 83 ? -23.688 30 11.266 1 92 83 SER A N 1
ATOM 639 C CA . SER A 1 83 ? -23.719 29.984 9.805 1 92 83 SER A CA 1
ATOM 640 C C . SER A 1 83 ? -23.484 28.578 9.266 1 92 83 SER A C 1
ATOM 642 O O . SER A 1 83 ? -24.156 28.156 8.312 1 92 83 SER A O 1
ATOM 644 N N . TYR A 1 84 ? -22.594 27.828 9.797 1 95.38 84 TYR A N 1
ATOM 645 C CA . TYR A 1 84 ? -22.266 26.484 9.312 1 95.38 84 TYR A CA 1
ATOM 646 C C . TYR A 1 84 ? -23.375 25.5 9.625 1 95.38 84 TYR A C 1
ATOM 648 O O . TYR A 1 84 ? -23.625 24.562 8.867 1 95.38 84 TYR A O 1
ATOM 656 N N . ALA A 1 85 ? -24.078 25.734 10.734 1 96.19 85 ALA A N 1
ATOM 657 C CA . ALA A 1 85 ? -25.266 24.922 11.008 1 96.19 85 ALA A CA 1
ATOM 658 C C . ALA A 1 85 ? -26.297 25.062 9.898 1 96.19 85 ALA A C 1
ATOM 660 O O . ALA A 1 85 ? -26.969 24.094 9.539 1 96.19 85 ALA A O 1
ATOM 661 N N . GLN A 1 86 ? -26.406 26.25 9.406 1 92.75 86 GLN A N 1
ATOM 662 C CA . GLN A 1 86 ? -27.312 26.484 8.289 1 92.75 86 GLN A CA 1
ATOM 663 C C . GLN A 1 86 ? -26.875 25.703 7.051 1 92.75 86 GLN A C 1
ATOM 665 O O . GLN A 1 86 ? -27.719 25.141 6.344 1 92.75 86 GLN A O 1
ATOM 670 N N . ILE A 1 87 ? -25.594 25.688 6.789 1 93.25 87 ILE A N 1
ATOM 671 C CA . ILE A 1 87 ? -25.062 24.891 5.684 1 93.25 87 ILE A CA 1
ATOM 672 C C . ILE A 1 87 ? -25.438 23.422 5.879 1 93.25 87 ILE A C 1
ATOM 674 O O . ILE A 1 87 ? -25.797 22.734 4.918 1 93.25 87 ILE A O 1
ATOM 678 N N . ALA A 1 88 ? -25.406 22.984 7.113 1 96.81 88 ALA A N 1
ATOM 679 C CA . ALA A 1 88 ? -25.703 21.594 7.449 1 96.81 88 ALA A CA 1
ATOM 680 C C . ALA A 1 88 ? -27.203 21.328 7.445 1 96.81 88 ALA A C 1
ATOM 682 O O . ALA A 1 88 ? -27.641 20.203 7.676 1 96.81 88 ALA A O 1
ATOM 683 N N . THR A 1 89 ? -28.016 22.406 7.234 1 95.69 89 THR A N 1
ATOM 684 C CA . THR A 1 89 ? -29.469 22.359 7.246 1 95.69 89 THR A CA 1
ATOM 685 C C . THR A 1 89 ? -29.984 22.031 8.648 1 95.69 89 THR A C 1
ATOM 687 O O . THR A 1 89 ? -30.938 21.25 8.797 1 95.69 89 THR A O 1
ATOM 690 N N . LEU A 1 90 ? -29.312 22.562 9.594 1 97 90 LEU A N 1
ATOM 691 C CA . LEU A 1 90 ? -29.703 22.438 10.992 1 97 90 LEU A CA 1
ATOM 692 C C . LEU A 1 90 ? -30 23.812 11.594 1 97 90 LEU A C 1
ATOM 694 O O . LEU A 1 90 ? -29.609 24.844 11.039 1 97 90 LEU A O 1
ATOM 698 N N . ALA A 1 91 ? -30.703 23.797 12.688 1 95.75 91 ALA A N 1
ATOM 699 C CA . ALA A 1 91 ? -30.922 25.047 13.422 1 95.75 91 ALA A CA 1
ATOM 700 C C . ALA A 1 91 ? -29.609 25.594 13.961 1 95.75 91 ALA A C 1
ATOM 702 O O . ALA A 1 91 ? -28.688 24.828 14.266 1 95.75 91 ALA A O 1
ATOM 703 N N . PRO A 1 92 ? -29.453 26.875 14.102 1 94.75 92 PRO A N 1
ATOM 704 C CA . PRO A 1 92 ? -28.188 27.531 14.43 1 94.75 92 PRO A CA 1
ATOM 705 C C . PRO A 1 92 ? -27.641 27.078 15.781 1 94.75 92 PRO A C 1
ATOM 707 O O . PRO A 1 92 ? -26.422 27.094 15.977 1 94.75 92 PRO A O 1
ATOM 710 N N . GLU A 1 93 ? -28.516 26.688 16.734 1 95.38 93 GLU A N 1
ATOM 711 C CA . GLU A 1 93 ? -28.047 26.297 18.062 1 95.38 93 GLU A CA 1
ATOM 712 C C . GLU A 1 93 ? -27.125 25.094 17.984 1 95.38 93 GLU A C 1
ATOM 714 O O . GLU A 1 93 ? -26.234 24.922 18.828 1 95.38 93 GLU A O 1
ATOM 719 N N . TYR A 1 94 ? -27.344 24.219 17.016 1 96.5 94 TYR A N 1
ATOM 720 C CA . TYR A 1 94 ? -26.5 23.031 16.875 1 96.5 94 TYR A CA 1
ATOM 721 C C . TYR A 1 94 ? -25.078 23.406 16.531 1 96.5 94 TYR A C 1
ATOM 723 O O . TYR A 1 94 ? -24.125 22.703 16.891 1 96.5 94 TYR A O 1
ATOM 731 N N . GLY A 1 95 ? -24.938 24.469 15.734 1 97 95 GLY A N 1
ATOM 732 C CA . GLY A 1 95 ? -23.609 25 15.477 1 97 95 GLY A CA 1
ATOM 733 C C . GLY A 1 95 ? -22.906 25.484 16.719 1 97 95 GLY A C 1
ATOM 734 O O . GLY A 1 95 ? -21.688 25.312 16.859 1 97 95 GLY A O 1
ATOM 735 N N . LEU A 1 96 ? -23.656 26.078 17.609 1 96.44 96 LEU A N 1
ATOM 736 C CA . LEU A 1 96 ? -23.094 26.562 18.859 1 96.44 96 LEU A CA 1
ATOM 737 C C . LEU A 1 96 ? -22.703 25.406 19.781 1 96.44 96 LEU A C 1
ATOM 739 O O . LEU A 1 96 ? -21.672 25.469 20.453 1 96.44 96 LEU A O 1
ATOM 743 N N . TYR A 1 97 ? -23.562 24.375 19.781 1 97.5 97 TYR A N 1
ATOM 744 C CA . TYR A 1 97 ? -23.219 23.188 20.547 1 97.5 97 TYR A CA 1
ATOM 745 C C . TYR A 1 97 ? -21.906 22.594 20.078 1 97.5 97 TYR A C 1
ATOM 747 O O . TYR A 1 97 ? -21.031 22.281 20.891 1 97.5 97 TYR A O 1
ATOM 755 N N . SER A 1 98 ? -21.766 22.438 18.766 1 97.75 98 SER A N 1
ATOM 756 C CA . SER A 1 98 ? -20.562 21.859 18.172 1 97.75 98 SER A CA 1
ATOM 757 C C . SER A 1 98 ? -19.344 22.734 18.438 1 97.75 98 SER A C 1
ATOM 759 O O . SER A 1 98 ? -18.234 22.234 18.656 1 97.75 98 SER A O 1
ATOM 761 N N . SER A 1 99 ? -19.547 24.047 18.328 1 97.62 99 SER A N 1
ATOM 762 C CA . SER A 1 99 ? -18.469 24.984 18.609 1 97.62 99 SER A CA 1
ATOM 763 C C . SER A 1 99 ? -18 24.859 20.062 1 97.62 99 SER A C 1
ATOM 765 O O . SER A 1 99 ? -16.797 24.828 20.328 1 97.62 99 SER A O 1
ATOM 767 N N . PHE A 1 100 ? -18.938 24.797 20.938 1 97.12 100 PHE A N 1
ATOM 768 C CA . PHE A 1 100 ? -18.641 24.734 22.359 1 97.12 100 PHE A CA 1
ATOM 769 C C . PHE A 1 100 ? -17.812 23.484 22.688 1 97.12 100 PHE A C 1
ATOM 771 O O . PHE A 1 100 ? -16.719 23.594 23.25 1 97.12 100 PHE A O 1
ATOM 778 N N . VAL A 1 101 ? -18.297 22.359 22.312 1 97 101 VAL A N 1
ATOM 779 C CA . VAL A 1 101 ? -17.641 21.109 22.641 1 97 101 VAL A CA 1
ATOM 780 C C . VAL A 1 101 ? -16.281 21.031 21.938 1 97 101 VAL A C 1
ATOM 782 O O . VAL A 1 101 ? -15.305 20.531 22.5 1 97 101 VAL A O 1
ATOM 785 N N . GLY A 1 102 ? -16.266 21.484 20.703 1 96.5 102 GLY A N 1
ATOM 786 C CA . GLY A 1 102 ? -15.039 21.438 19.922 1 96.5 102 GLY A CA 1
ATOM 787 C C . GLY A 1 102 ? -13.883 22.172 20.562 1 96.5 102 GLY A C 1
ATOM 788 O O . GLY A 1 102 ? -12.797 21.609 20.719 1 96.5 102 GLY A O 1
ATOM 789 N N . VAL A 1 103 ? -14.133 23.375 21.016 1 97.06 103 VAL A N 1
ATOM 790 C CA . VAL A 1 103 ? -13.055 24.203 21.547 1 97.06 103 VAL A CA 1
ATOM 791 C C . VAL A 1 103 ? -12.758 23.812 23 1 97.06 103 VAL A C 1
ATOM 793 O O . VAL A 1 103 ? -11.625 23.922 23.453 1 97.06 103 VAL A O 1
ATOM 796 N N . LEU A 1 104 ? -13.711 23.203 23.656 1 96.94 104 LEU A N 1
ATOM 797 C CA . LEU A 1 104 ? -13.547 22.891 25.078 1 96.94 104 LEU A CA 1
ATOM 798 C C . LEU A 1 104 ? -12.727 21.609 25.25 1 96.94 104 LEU A C 1
ATOM 800 O O . LEU A 1 104 ? -11.789 21.578 26.047 1 96.94 104 LEU A O 1
ATOM 804 N N . ILE A 1 105 ? -13.023 20.641 24.516 1 96.69 105 ILE A N 1
ATOM 805 C CA . ILE A 1 105 ? -12.492 19.297 24.75 1 96.69 105 ILE A CA 1
ATOM 806 C C . ILE A 1 105 ? -11.062 19.219 24.203 1 96.69 105 ILE A C 1
ATOM 808 O O . ILE A 1 105 ? -10.227 18.5 24.75 1 96.69 105 ILE A O 1
ATOM 812 N N . TYR A 1 106 ? -10.758 19.969 23.234 1 96.31 106 TYR A N 1
ATOM 813 C CA . TYR A 1 106 ? -9.523 19.844 22.469 1 96.31 106 TYR A CA 1
ATOM 814 C C . TYR A 1 106 ? -8.305 19.984 23.375 1 96.31 106 TYR A C 1
ATOM 816 O O . TYR A 1 106 ? -7.324 19.25 23.219 1 96.31 106 TYR A O 1
ATOM 824 N N . CYS A 1 107 ? -8.305 20.875 24.406 1 94.81 107 CYS A N 1
ATOM 825 C CA . CYS A 1 107 ? -7.137 21.203 25.219 1 94.81 107 CYS A CA 1
ATOM 826 C C . CYS A 1 107 ? -6.684 20 26.031 1 94.81 107 CYS A C 1
ATOM 828 O O . CYS A 1 107 ? -5.508 19.891 26.375 1 94.81 107 CYS A O 1
ATOM 830 N N . PHE A 1 108 ? -7.566 19.016 26.25 1 95.44 108 PHE A N 1
ATOM 831 C CA . PHE A 1 108 ? -7.223 17.859 27.078 1 95.44 108 PHE A CA 1
ATOM 832 C C . PHE A 1 108 ? -6.363 16.875 26.297 1 95.44 108 PHE A C 1
ATOM 834 O O . PHE A 1 108 ? -5.539 16.156 26.875 1 95.44 108 PHE A O 1
ATOM 841 N N . PHE A 1 109 ? -6.59 16.844 24.984 1 95.69 109 PHE A N 1
ATOM 842 C CA . PHE A 1 109 ? -5.996 15.773 24.203 1 95.69 109 PHE A CA 1
ATOM 843 C C . PHE A 1 109 ? -5.078 16.344 23.125 1 95.69 109 PHE A C 1
ATOM 845 O O . PHE A 1 109 ? -4.387 15.586 22.438 1 95.69 109 PHE A O 1
ATOM 852 N N . ALA A 1 110 ? -5 17.578 23.031 1 90.19 110 ALA A N 1
ATOM 853 C CA . ALA A 1 110 ? -4.406 18.281 21.906 1 90.19 110 ALA A CA 1
ATOM 854 C C . ALA A 1 110 ? -2.881 18.188 21.938 1 90.19 110 ALA A C 1
ATOM 856 O O . ALA A 1 110 ? -2.283 18.141 23.016 1 90.19 110 ALA A O 1
ATOM 857 N N . THR A 1 111 ? -2.271 18.172 20.766 1 94.25 111 THR A N 1
ATOM 858 C CA . THR A 1 111 ? -0.832 18.344 20.625 1 94.25 111 THR A CA 1
ATOM 859 C C . THR A 1 111 ? -0.52 19.594 19.812 1 94.25 111 THR A C 1
ATOM 861 O O . THR A 1 111 ? 0.625 19.812 19.406 1 94.25 111 THR A O 1
ATOM 864 N N . SER A 1 112 ? -1.559 20.406 19.578 1 95.19 112 SER A N 1
ATOM 865 C CA . SER A 1 112 ? -1.398 21.703 18.938 1 95.19 112 SER A CA 1
ATOM 866 C C . SER A 1 112 ? -2.047 22.812 19.766 1 95.19 112 SER A C 1
ATOM 868 O O . SER A 1 112 ? -3.16 22.641 20.281 1 95.19 112 SER A O 1
ATOM 870 N N . LYS A 1 113 ? -1.367 23.859 19.938 1 95.75 113 LYS A N 1
ATOM 871 C CA . LYS A 1 113 ? -1.931 24.984 20.672 1 95.75 113 LYS A CA 1
ATOM 872 C C . LYS A 1 113 ? -2.76 25.875 19.766 1 95.75 113 LYS A C 1
ATOM 874 O O . LYS A 1 113 ? -3.578 26.672 20.234 1 95.75 113 LYS A O 1
ATOM 879 N N . ASP A 1 114 ? -2.525 25.734 18.484 1 95.06 114 ASP A N 1
ATOM 880 C CA . ASP A 1 114 ? -3.047 26.719 17.547 1 95.06 114 ASP A CA 1
ATOM 881 C C . ASP A 1 114 ? -4.402 26.281 16.984 1 95.06 114 ASP A C 1
ATOM 883 O O . ASP A 1 114 ? -5.211 27.109 16.594 1 95.06 114 ASP A O 1
ATOM 887 N N . VAL A 1 115 ? -4.703 24.969 17 1 96 115 VAL A N 1
ATOM 888 C CA . VAL A 1 115 ? -5.863 24.469 16.266 1 96 115 VAL A CA 1
ATOM 889 C C . VAL A 1 115 ? -7.141 24.797 17.031 1 96 115 VAL A C 1
ATOM 891 O O . VAL A 1 115 ? -7.184 24.688 18.266 1 96 115 VAL A O 1
ATOM 894 N N . SER A 1 116 ? -8.133 25.297 16.328 1 96.56 116 SER A N 1
ATOM 895 C CA . SER A 1 116 ? -9.477 25.516 16.844 1 96.56 116 SER A CA 1
ATOM 896 C C . SER A 1 116 ? -10.477 24.547 16.219 1 96.56 116 SER A C 1
ATOM 898 O O . SER A 1 116 ? -10.664 24.531 15.008 1 96.56 116 SER A O 1
ATOM 900 N N . ILE A 1 117 ? -11.102 23.75 17.094 1 96.94 117 ILE A N 1
ATOM 901 C CA . ILE A 1 117 ? -12.031 22.719 16.625 1 96.94 117 ILE A CA 1
ATOM 902 C C . ILE A 1 117 ? -13.461 23.25 16.688 1 96.94 117 ILE A C 1
ATOM 904 O O . ILE A 1 117 ? -13.828 23.953 17.641 1 96.94 117 ILE A O 1
ATOM 908 N N . GLY A 1 118 ? -14.289 22.969 15.742 1 96.88 118 GLY A N 1
ATOM 909 C CA . GLY A 1 118 ? -15.688 23.328 15.617 1 96.88 118 GLY A CA 1
ATOM 910 C C . GLY A 1 118 ? -16.281 22.938 14.281 1 96.88 118 GLY A C 1
ATOM 911 O O . GLY A 1 118 ? -15.703 22.141 13.539 1 96.88 118 GLY A O 1
ATOM 912 N N . PRO A 1 119 ? -17.422 23.375 14.078 1 96.31 119 PRO A N 1
ATOM 913 C CA . PRO A 1 119 ? -17.984 23.141 12.742 1 96.31 119 PRO A CA 1
ATOM 914 C C . PRO A 1 119 ? -17.219 23.891 11.648 1 96.31 119 PRO A C 1
ATOM 916 O O . PRO A 1 119 ? -16.734 25 11.867 1 96.31 119 PRO A O 1
ATOM 919 N N . VAL A 1 120 ? -17.094 23.203 10.562 1 94.62 120 VAL A N 1
ATOM 920 C CA . VAL A 1 120 ? -16.406 23.812 9.422 1 94.62 120 VAL A CA 1
ATOM 921 C C . VAL A 1 120 ? -17.281 23.672 8.172 1 94.62 120 VAL A C 1
ATOM 923 O O . VAL A 1 120 ? -18.203 22.844 8.141 1 94.62 120 VAL A O 1
ATOM 926 N N . ALA A 1 121 ? -16.969 24.469 7.223 1 92.38 121 ALA A N 1
ATOM 927 C CA . ALA A 1 121 ? -17.812 24.594 6.043 1 92.38 121 ALA A CA 1
ATOM 928 C C . ALA A 1 121 ? -17.906 23.266 5.293 1 92.38 121 ALA A C 1
ATOM 930 O O . ALA A 1 121 ? -19.016 22.797 4.996 1 92.38 121 ALA A O 1
ATOM 931 N N . VAL A 1 122 ? -16.812 22.641 5.008 1 92.19 122 VAL A N 1
ATOM 932 C CA . VAL A 1 122 ? -16.781 21.438 4.18 1 92.19 122 VAL A CA 1
ATOM 933 C C . VAL A 1 122 ? -17.5 20.312 4.891 1 92.19 122 VAL A C 1
ATOM 935 O O . VAL A 1 122 ? -18.312 19.594 4.281 1 92.19 122 VAL A O 1
ATOM 938 N N . MET A 1 123 ? -17.234 20.109 6.09 1 95.56 123 MET A N 1
ATOM 939 C CA . MET A 1 123 ? -17.891 19.062 6.863 1 95.56 123 MET A CA 1
ATOM 940 C C . MET A 1 123 ? -19.391 19.344 6.984 1 95.56 123 MET A C 1
ATOM 942 O O . MET A 1 123 ? -20.203 18.422 6.953 1 95.56 123 MET A O 1
ATOM 946 N N . SER A 1 124 ? -19.797 20.609 7.168 1 96.94 124 SER A N 1
ATOM 947 C CA . SER A 1 124 ? -21.203 20.984 7.258 1 96.94 124 SER A CA 1
ATOM 948 C C . SER A 1 124 ? -21.938 20.672 5.957 1 96.94 124 SER A C 1
ATOM 950 O O . SER A 1 124 ? -23.078 20.188 5.98 1 96.94 124 SER A O 1
ATOM 952 N N . LEU A 1 125 ? -21.266 21.016 4.91 1 95 125 LEU A N 1
ATOM 953 C CA . LEU A 1 125 ? -21.875 20.672 3.623 1 95 125 LEU A CA 1
ATOM 954 C C . LEU A 1 125 ? -22.016 19.156 3.482 1 95 125 LEU A C 1
ATOM 956 O O . LEU A 1 125 ? -23.031 18.672 2.965 1 95 125 LEU A O 1
ATOM 960 N N . THR A 1 126 ? -21.016 18.391 3.896 1 96.06 126 THR A N 1
ATOM 961 C CA . THR A 1 126 ? -21.062 16.938 3.859 1 96.06 126 THR A CA 1
ATOM 962 C C . THR A 1 126 ? -22.219 16.422 4.711 1 96.06 126 THR A C 1
ATOM 964 O O . THR A 1 126 ? -22.953 15.508 4.301 1 96.06 126 THR A O 1
ATOM 967 N N . VAL A 1 127 ? -22.406 17.031 5.867 1 97.75 127 VAL A N 1
ATOM 968 C CA . VAL A 1 127 ? -23.516 16.641 6.746 1 97.75 127 VAL A CA 1
ATOM 969 C C . VAL A 1 127 ? -24.844 16.891 6.043 1 97.75 127 VAL A C 1
ATOM 971 O O . VAL A 1 127 ? -25.75 16.047 6.105 1 97.75 127 VAL A O 1
ATOM 974 N N . SER A 1 128 ? -24.938 18.031 5.422 1 97.12 128 SER A N 1
ATOM 975 C CA . SER A 1 128 ? -26.125 18.375 4.66 1 97.12 128 SER A CA 1
ATOM 976 C C . SER A 1 128 ? -26.438 17.312 3.611 1 97.12 128 SER A C 1
ATOM 978 O O . SER A 1 128 ? -27.578 16.891 3.461 1 97.12 128 SER A O 1
ATOM 980 N N . GLN A 1 129 ? -25.438 16.875 2.928 1 96 129 GLN A N 1
ATOM 981 C CA . GLN A 1 129 ? -25.594 15.875 1.881 1 96 129 GLN A CA 1
ATOM 982 C C . GLN A 1 129 ? -25.969 14.516 2.471 1 96 129 GLN A C 1
ATOM 984 O O . GLN A 1 129 ? -26.75 13.766 1.875 1 96 129 GLN A O 1
ATOM 989 N N . VAL A 1 130 ? -25.406 14.18 3.576 1 97.56 130 VAL A N 1
ATOM 990 C CA . VAL A 1 130 ? -25.719 12.914 4.242 1 97.56 130 VAL A CA 1
ATOM 991 C C . VAL A 1 130 ? -27.172 12.914 4.703 1 97.56 130 VAL A C 1
ATOM 993 O O . VAL A 1 130 ? -27.875 11.914 4.543 1 97.56 130 VAL A O 1
ATOM 996 N N . ILE A 1 131 ? -27.625 14.031 5.297 1 97.62 131 ILE A N 1
ATOM 997 C CA . ILE A 1 131 ? -29.016 14.156 5.734 1 97.62 131 ILE A CA 1
ATOM 998 C C . ILE A 1 131 ? -29.953 13.969 4.543 1 97.62 131 ILE A C 1
ATOM 1000 O O . ILE A 1 131 ? -30.922 13.203 4.621 1 97.62 131 ILE A O 1
ATOM 1004 N N . LYS A 1 132 ? -29.594 14.648 3.463 1 96.19 132 LYS A N 1
ATOM 1005 C CA . LYS A 1 132 ? -30.406 14.531 2.248 1 96.19 132 LYS A CA 1
ATOM 1006 C C . LYS A 1 132 ? -30.453 13.086 1.761 1 96.19 132 LYS A C 1
ATOM 1008 O O . LYS A 1 132 ? -31.531 12.578 1.422 1 96.19 132 LYS A O 1
ATOM 1013 N N . TYR A 1 133 ? -29.344 12.414 1.756 1 96.38 133 TYR A N 1
ATOM 1014 C CA . TYR A 1 133 ? -29.25 11.039 1.29 1 96.38 133 TYR A CA 1
ATOM 1015 C C . TYR A 1 133 ? -30.094 10.109 2.152 1 96.38 133 TYR A C 1
ATOM 1017 O O . TYR A 1 133 ? -30.859 9.305 1.63 1 96.38 133 TYR A O 1
ATOM 1025 N N . VAL A 1 134 ? -30.031 10.227 3.439 1 96.88 134 VAL A N 1
ATOM 1026 C CA . VAL A 1 134 ? -30.734 9.352 4.367 1 96.88 134 VAL A CA 1
ATOM 1027 C C . VAL A 1 134 ? -32.25 9.594 4.273 1 96.88 134 VAL A C 1
ATOM 1029 O O . VAL A 1 134 ? -33.031 8.648 4.254 1 96.88 134 VAL A O 1
ATOM 1032 N N . GLN A 1 135 ? -32.594 10.852 4.234 1 96.75 135 GLN A N 1
ATOM 1033 C CA . GLN A 1 135 ? -34.031 11.195 4.195 1 96.75 135 GLN A CA 1
ATOM 1034 C C . GLN A 1 135 ? -34.656 10.797 2.857 1 96.75 135 GLN A C 1
ATOM 1036 O O . GLN A 1 135 ? -35.844 10.477 2.789 1 96.75 135 GLN A O 1
ATOM 1041 N N . GLN A 1 136 ? -33.875 10.789 1.836 1 95.56 136 GLN A N 1
ATOM 1042 C CA . GLN A 1 136 ? -34.375 10.336 0.534 1 95.56 136 GLN A CA 1
ATOM 1043 C C . GLN A 1 136 ? -34.562 8.82 0.512 1 95.56 136 GLN A C 1
ATOM 1045 O O . GLN A 1 136 ? -35.5 8.32 -0.08 1 95.56 136 GLN A O 1
ATOM 1050 N N . HIS A 1 137 ? -33.688 8.102 1.142 1 94.62 137 HIS A N 1
ATOM 1051 C CA . HIS A 1 137 ? -33.719 6.641 1.103 1 94.62 137 HIS A CA 1
ATOM 1052 C C . HIS A 1 137 ? -34.562 6.078 2.246 1 94.62 137 HIS A C 1
ATOM 1054 O O . HIS A 1 137 ? -35 4.926 2.197 1 94.62 137 HIS A O 1
ATOM 1060 N N . HIS A 1 138 ? -34.781 6.891 3.324 1 94.44 138 HIS A N 1
ATOM 1061 C CA . HIS A 1 138 ? -35.625 6.551 4.473 1 94.44 138 HIS A CA 1
ATOM 1062 C C . HIS A 1 138 ? -36.562 7.703 4.848 1 94.44 138 HIS A C 1
ATOM 1064 O O . HIS A 1 138 ? -36.438 8.273 5.938 1 94.44 138 HIS A O 1
ATOM 1070 N N . PRO A 1 139 ? -37.594 7.863 4.043 1 93.06 139 PRO A N 1
ATOM 1071 C CA . PRO A 1 139 ? -38.469 9.031 4.238 1 93.06 139 PRO A CA 1
ATOM 1072 C C . PRO A 1 139 ? -39.188 9.008 5.582 1 93.06 139 PRO A C 1
ATOM 1074 O O . PRO A 1 139 ? -39.75 7.984 5.953 1 93.06 139 PRO A O 1
ATOM 1077 N N . ASN A 1 140 ? -39.094 10.094 6.328 1 92.25 140 ASN A N 1
ATOM 1078 C CA . ASN A 1 140 ? -39.844 10.391 7.547 1 92.25 140 ASN A CA 1
ATOM 1079 C C . ASN A 1 140 ? -39.438 9.469 8.695 1 92.25 140 ASN A C 1
ATOM 1081 O O . ASN A 1 140 ? -40.188 9.258 9.633 1 92.25 140 ASN A O 1
ATOM 1085 N N . GLN A 1 141 ? -38.281 8.969 8.602 1 93.69 141 GLN A N 1
ATOM 1086 C CA . GLN A 1 141 ? -37.844 8.062 9.656 1 93.69 141 GLN A CA 1
ATOM 1087 C C . GLN A 1 141 ? -36.875 8.758 10.625 1 93.69 141 GLN A C 1
ATOM 1089 O O . GLN A 1 141 ? -36.938 8.516 11.828 1 93.69 141 GLN A O 1
ATOM 1094 N N . TYR A 1 142 ? -36.062 9.539 10.062 1 94.88 142 TYR A N 1
ATOM 1095 C CA . TYR A 1 142 ? -35.062 10.211 10.875 1 94.88 142 TYR A CA 1
ATOM 1096 C C . TYR A 1 142 ? -35.062 11.711 10.609 1 94.88 142 TYR A C 1
ATOM 1098 O O . TYR A 1 142 ? -35.125 12.141 9.453 1 94.88 142 TYR A O 1
ATOM 1106 N N . THR A 1 143 ? -34.938 12.5 11.719 1 95.62 143 THR A N 1
ATOM 1107 C CA . THR A 1 143 ? -34.844 13.945 11.57 1 95.62 143 THR A CA 1
ATOM 1108 C C . THR A 1 143 ? -33.406 14.375 11.312 1 95.62 143 THR A C 1
ATOM 1110 O O . THR A 1 143 ? -32.469 13.609 11.547 1 95.62 143 THR A O 1
ATOM 1113 N N . GLY A 1 144 ? -33.188 15.57 10.875 1 96.56 144 GLY A N 1
ATOM 1114 C CA . GLY A 1 144 ? -31.859 16.109 10.57 1 96.56 144 GLY A CA 1
ATOM 1115 C C . GLY A 1 144 ? -30.906 16.047 11.742 1 96.56 144 GLY A C 1
ATOM 1116 O O . GLY A 1 144 ? -29.812 15.477 11.625 1 96.56 144 GLY A O 1
ATOM 1117 N N . PRO A 1 145 ? -31.375 16.562 12.883 1 96.25 145 PRO A N 1
ATOM 1118 C CA . PRO A 1 145 ? -30.484 16.562 14.047 1 96.25 145 PRO A CA 1
ATOM 1119 C C . PRO A 1 145 ? -30.094 15.148 14.5 1 96.25 145 PRO A C 1
ATOM 1121 O O . PRO A 1 145 ? -28.953 14.922 14.906 1 96.25 145 PRO A O 1
ATOM 1124 N N . VAL A 1 146 ? -30.969 14.227 14.352 1 96.56 146 VAL A N 1
ATOM 1125 C CA . VAL A 1 146 ? -30.703 12.844 14.742 1 96.56 146 VAL A CA 1
ATOM 1126 C C . VAL A 1 146 ? -29.625 12.25 13.828 1 96.56 146 VAL A C 1
ATOM 1128 O O . VAL A 1 146 ? -28.703 11.586 14.297 1 96.56 146 VAL A O 1
ATOM 1131 N N . ILE A 1 147 ? -29.797 12.516 12.547 1 97.56 147 ILE A N 1
ATOM 1132 C CA . ILE A 1 147 ? -28.844 12.016 11.562 1 97.56 147 ILE A CA 1
ATOM 1133 C C . ILE A 1 147 ? -27.469 12.641 11.812 1 97.56 147 ILE A C 1
ATOM 1135 O O . ILE A 1 147 ? -26.453 11.938 11.836 1 97.56 147 ILE A O 1
ATOM 1139 N N . ALA A 1 148 ? -27.469 13.922 12.062 1 98 148 ALA A N 1
ATOM 1140 C CA . ALA A 1 148 ? -26.219 14.664 12.234 1 98 148 ALA A CA 1
ATOM 1141 C C . ALA A 1 148 ? -25.5 14.227 13.5 1 98 148 ALA A C 1
ATOM 1143 O O . ALA A 1 148 ? -24.281 14.047 13.492 1 98 148 ALA A O 1
ATOM 1144 N N . THR A 1 149 ? -26.25 14.047 14.555 1 97.25 149 THR A N 1
ATOM 1145 C CA . THR A 1 149 ? -25.641 13.648 15.82 1 97.25 149 THR A CA 1
ATOM 1146 C C . THR A 1 149 ? -25.172 12.203 15.758 1 97.25 149 THR A C 1
ATOM 1148 O O . THR A 1 149 ? -24.109 11.867 16.297 1 97.25 149 THR A O 1
ATOM 1151 N N . ALA A 1 150 ? -25.922 11.383 15.109 1 97.69 150 ALA A N 1
ATOM 1152 C CA . ALA A 1 150 ? -25.5 10 14.922 1 97.69 150 ALA A CA 1
ATOM 1153 C C . ALA A 1 150 ? -24.219 9.922 14.086 1 97.69 150 ALA A C 1
ATOM 1155 O O . ALA A 1 150 ? -23.344 9.102 14.359 1 97.69 150 ALA A O 1
ATOM 1156 N N . LEU A 1 151 ? -24.188 10.727 13.047 1 98.12 151 LEU A N 1
ATOM 1157 C CA . LEU A 1 151 ? -23 10.789 12.195 1 98.12 151 LEU A CA 1
ATOM 1158 C C . LEU A 1 151 ? -21.766 11.18 13 1 98.12 151 LEU A C 1
ATOM 1160 O O . LEU A 1 151 ? -20.703 10.586 12.844 1 98.12 151 LEU A O 1
ATOM 1164 N N . ALA A 1 152 ? -21.953 12.211 13.836 1 98.12 152 ALA A N 1
ATOM 1165 C CA . ALA A 1 152 ? -20.859 12.664 14.688 1 98.12 152 ALA A CA 1
ATOM 1166 C C . ALA A 1 152 ? -20.391 11.539 15.617 1 98.12 152 ALA A C 1
ATOM 1168 O O . ALA A 1 152 ? -19.188 11.336 15.789 1 98.12 152 ALA A O 1
ATOM 1169 N N . PHE A 1 153 ? -21.281 10.852 16.141 1 97.88 153 PHE A N 1
ATOM 1170 C CA . PHE A 1 153 ? -20.969 9.789 17.078 1 97.88 153 PHE A CA 1
ATOM 1171 C C . PHE A 1 153 ? -20.203 8.664 16.406 1 97.88 153 PHE A C 1
ATOM 1173 O O . PHE A 1 153 ? -19.156 8.242 16.875 1 97.88 153 PHE A O 1
ATOM 1180 N N . ILE A 1 154 ? -20.75 8.227 15.305 1 97.88 154 ILE A N 1
ATOM 1181 C CA . ILE A 1 154 ? -20.172 7.074 14.625 1 97.88 154 ILE A CA 1
ATOM 1182 C C . ILE A 1 154 ? -18.812 7.445 14.031 1 97.88 154 ILE A C 1
ATOM 1184 O O . ILE A 1 154 ? -17.844 6.723 14.219 1 97.88 154 ILE A O 1
ATOM 1188 N N . CYS A 1 155 ? -18.734 8.5 13.32 1 97.88 155 CYS A N 1
ATOM 1189 C CA . CYS A 1 155 ? -17.453 8.938 12.766 1 97.88 155 CYS A CA 1
ATOM 1190 C C . CYS A 1 155 ? -16.453 9.242 13.875 1 97.88 155 CYS A C 1
ATOM 1192 O O . CYS A 1 155 ? -15.266 8.961 13.727 1 97.88 155 CYS A O 1
ATOM 1194 N N . GLY A 1 156 ? -17.016 9.906 14.938 1 97.88 156 GLY A N 1
ATOM 1195 C CA . GLY A 1 156 ? -16.156 10.148 16.078 1 97.88 156 GLY A CA 1
ATOM 1196 C C . GLY A 1 156 ? -15.539 8.875 16.641 1 97.88 156 GLY A C 1
ATOM 1197 O O . GLY A 1 156 ? -14.344 8.836 16.938 1 97.88 156 GLY A O 1
ATOM 1198 N N . PHE A 1 157 ? -16.312 7.875 16.734 1 97.06 157 PHE A N 1
ATOM 1199 C CA . PHE A 1 157 ? -15.844 6.602 17.266 1 97.06 157 PHE A CA 1
ATOM 1200 C C . PHE A 1 157 ? -14.844 5.945 16.328 1 97.06 157 PHE A C 1
ATOM 1202 O O . PHE A 1 157 ? -13.867 5.344 16.766 1 97.06 157 PHE A O 1
ATOM 1209 N N . ILE A 1 158 ? -15.117 6.016 15.078 1 97.56 158 ILE A N 1
ATOM 1210 C CA . ILE A 1 158 ? -14.211 5.461 14.078 1 97.56 158 ILE A CA 1
ATOM 1211 C C . ILE A 1 158 ? -12.859 6.168 14.164 1 97.56 158 ILE A C 1
ATOM 1213 O O . ILE A 1 158 ? -11.812 5.516 14.219 1 97.56 158 ILE A O 1
ATOM 1217 N N . VAL A 1 159 ? -12.891 7.469 14.227 1 97.62 159 VAL A N 1
ATOM 1218 C CA . VAL A 1 159 ? -11.664 8.258 14.281 1 97.62 159 VAL A CA 1
ATOM 1219 C C . VAL A 1 159 ? -10.938 7.996 15.602 1 97.62 159 VAL A C 1
ATOM 1221 O O . VAL A 1 159 ? -9.711 7.91 15.633 1 97.62 159 VAL A O 1
ATOM 1224 N N . LEU A 1 160 ? -11.695 7.859 16.656 1 97.44 160 LEU A N 1
ATOM 1225 C CA . LEU A 1 160 ? -11.125 7.5 17.953 1 97.44 160 LEU A CA 1
ATOM 1226 C C . LEU A 1 160 ? -10.422 6.148 17.875 1 97.44 160 LEU A C 1
ATOM 1228 O O . LEU A 1 160 ? -9.312 5.988 18.391 1 97.44 160 LEU A O 1
ATOM 1232 N N . GLY A 1 161 ? -11.109 5.293 17.281 1 97.38 161 GLY A N 1
ATOM 1233 C CA . GLY A 1 161 ? -10.508 3.98 17.094 1 97.38 161 GLY A CA 1
ATOM 1234 C C . GLY A 1 161 ? -9.203 4.023 16.312 1 97.38 161 GLY A C 1
ATOM 1235 O O . GLY A 1 161 ? -8.227 3.375 16.688 1 97.38 161 GLY A O 1
ATOM 1236 N N . ILE A 1 162 ? -9.141 4.738 15.258 1 96.56 162 ILE A N 1
ATOM 1237 C CA . ILE A 1 162 ? -7.945 4.879 14.438 1 96.56 162 ILE A CA 1
ATOM 1238 C C . ILE A 1 162 ? -6.812 5.469 15.273 1 96.56 162 ILE A C 1
ATOM 1240 O O . ILE A 1 162 ? -5.668 5.016 15.195 1 96.56 162 ILE A O 1
ATOM 1244 N N . GLY A 1 163 ? -7.164 6.531 16.109 1 96.19 163 GLY A N 1
ATOM 1245 C CA . GLY A 1 163 ? -6.176 7.137 16.984 1 96.19 163 GLY A CA 1
ATOM 1246 C C . GLY A 1 163 ? -5.672 6.191 18.062 1 96.19 163 GLY A C 1
ATOM 1247 O O . GLY A 1 163 ? -4.465 6.09 18.297 1 96.19 163 GLY A O 1
ATOM 1248 N N . LEU A 1 164 ? -6.539 5.43 18.656 1 96.62 164 LEU A N 1
ATOM 1249 C CA . LEU A 1 164 ? -6.195 4.527 19.75 1 96.62 164 LEU A CA 1
ATOM 1250 C C . LEU A 1 164 ? -5.348 3.363 19.25 1 96.62 164 LEU A C 1
ATOM 1252 O O . LEU A 1 164 ? -4.469 2.871 19.953 1 96.62 164 LEU A O 1
ATOM 1256 N N . LEU A 1 165 ? -5.617 3.018 18 1 95.19 165 LEU A N 1
ATOM 1257 C CA . LEU A 1 165 ? -4.871 1.912 17.406 1 95.19 165 LEU A CA 1
ATOM 1258 C C . LEU A 1 165 ? -3.578 2.408 16.766 1 95.19 165 LEU A C 1
ATOM 1260 O O . LEU A 1 165 ? -2.834 1.624 16.172 1 95.19 165 LEU A O 1
ATOM 1264 N N . ARG A 1 166 ? -3.312 3.676 16.875 1 94.19 166 ARG A N 1
ATOM 1265 C CA . ARG A 1 166 ? -2.098 4.32 16.391 1 94.19 166 ARG A CA 1
ATOM 1266 C C . ARG A 1 166 ? -1.954 4.145 14.875 1 94.19 166 ARG A C 1
ATOM 1268 O O . ARG A 1 166 ? -0.874 3.811 14.383 1 94.19 166 ARG A O 1
ATOM 1275 N N . LEU A 1 167 ? -3.08 4.352 14.18 1 93.62 167 LEU A N 1
ATOM 1276 C CA . LEU A 1 167 ? -3.111 4.25 12.727 1 93.62 167 LEU A CA 1
ATOM 1277 C C . LEU A 1 167 ? -3.15 5.633 12.086 1 93.62 167 LEU A C 1
ATOM 1279 O O . LEU A 1 167 ? -3.645 5.789 10.961 1 93.62 167 LEU A O 1
ATOM 1283 N N . GLY A 1 168 ? -2.689 6.613 12.797 1 91.5 168 GLY A N 1
ATOM 1284 C CA . GLY A 1 168 ? -2.693 7.98 12.289 1 91.5 168 GLY A CA 1
ATOM 1285 C C . GLY A 1 168 ? -1.896 8.148 11.016 1 91.5 168 GLY A C 1
ATOM 1286 O O . GLY A 1 168 ? -2.154 9.062 10.227 1 91.5 168 GLY A O 1
ATOM 1287 N N . TRP A 1 169 ? -1.014 7.199 10.727 1 90.12 169 TRP A N 1
ATOM 1288 C CA . TRP A 1 169 ? -0.171 7.273 9.539 1 90.12 169 TRP A CA 1
ATOM 1289 C C . TRP A 1 169 ? -0.994 7.051 8.273 1 90.12 169 TRP A C 1
ATOM 1291 O O . TRP A 1 169 ? -0.545 7.371 7.172 1 90.12 169 TRP A O 1
ATOM 1301 N N . LEU A 1 170 ? -2.207 6.598 8.398 1 89.25 170 LEU A N 1
ATOM 1302 C CA . LEU A 1 170 ? -3.09 6.367 7.258 1 89.25 170 LEU A CA 1
ATOM 1303 C C . LEU A 1 170 ? -3.451 7.684 6.578 1 89.25 170 LEU A C 1
ATOM 1305 O O . LEU A 1 170 ? -3.746 7.707 5.383 1 89.25 170 LEU A O 1
ATOM 1309 N N . VAL A 1 171 ? -3.422 8.758 7.348 1 87.31 171 VAL A N 1
ATOM 1310 C CA . VAL A 1 171 ? -3.822 10.055 6.816 1 87.31 171 VAL A CA 1
ATOM 1311 C C . VAL A 1 171 ? -2.766 10.562 5.84 1 87.31 171 VAL A C 1
ATOM 1313 O O . VAL A 1 171 ? -3.047 11.43 5.004 1 87.31 171 VAL A O 1
ATOM 1316 N N . GLU A 1 172 ? -1.574 9.938 5.871 1 90.69 172 GLU A N 1
ATOM 1317 C CA . GLU A 1 172 ? -0.466 10.367 5.023 1 90.69 172 GLU A CA 1
ATOM 1318 C C . GLU A 1 172 ? -0.671 9.922 3.578 1 90.69 172 GLU A C 1
ATOM 1320 O O . GLU A 1 172 ? 0.003 10.422 2.67 1 90.69 172 GLU A O 1
ATOM 1325 N N . PHE A 1 173 ? -1.671 9.102 3.348 1 90.19 173 PHE A N 1
ATOM 1326 C CA . PHE A 1 173 ? -1.898 8.586 2.004 1 90.19 173 PHE A CA 1
ATOM 1327 C C . PHE A 1 173 ? -2.713 9.57 1.175 1 90.19 173 PHE A C 1
ATOM 1329 O O . PHE A 1 173 ? -3.359 9.188 0.2 1 90.19 173 PHE A O 1
ATOM 1336 N N . ILE A 1 174 ? -2.736 10.82 1.6 1 88.81 174 ILE A N 1
ATOM 1337 C CA . ILE A 1 174 ? -3.314 11.891 0.797 1 88.81 174 ILE A CA 1
ATOM 1338 C C . ILE A 1 174 ? -2.273 12.984 0.57 1 88.81 174 ILE A C 1
ATOM 1340 O O . ILE A 1 174 ? -1.79 13.602 1.524 1 88.81 174 ILE A O 1
ATOM 1344 N N . SER A 1 175 ? -1.925 13.242 -0.63 1 93.94 175 SER A N 1
ATOM 1345 C CA . SER A 1 175 ? -0.87 14.195 -0.966 1 93.94 175 SER A CA 1
ATOM 1346 C C . SER A 1 175 ? -1.348 15.633 -0.798 1 93.94 175 SER A C 1
ATOM 1348 O O . SER A 1 175 ? -2.551 15.898 -0.805 1 93.94 175 SER A O 1
ATOM 1350 N N . ALA A 1 176 ? -0.448 16.516 -0.62 1 92.62 176 ALA A N 1
ATOM 1351 C CA . ALA A 1 176 ? -0.771 17.922 -0.418 1 92.62 176 ALA A CA 1
ATOM 1352 C C . ALA A 1 176 ? -1.549 18.484 -1.605 1 92.62 176 ALA A C 1
ATOM 1354 O O . ALA A 1 176 ? -2.572 19.141 -1.427 1 92.62 176 ALA A O 1
ATOM 1355 N N . PRO A 1 177 ? -1.145 18.172 -2.891 1 95.25 177 PRO A N 1
ATOM 1356 C CA . PRO A 1 177 ? -1.918 18.672 -4.023 1 95.25 177 PRO A CA 1
ATOM 1357 C C . PRO A 1 177 ? -3.336 18.109 -4.074 1 95.25 177 PRO A C 1
ATOM 1359 O O . PRO A 1 177 ? -4.27 18.812 -4.477 1 95.25 177 PRO A O 1
ATOM 1362 N N . ALA A 1 178 ? -3.453 16.875 -3.637 1 94.12 178 ALA A N 1
ATOM 1363 C CA . ALA A 1 178 ? -4.773 16.266 -3.617 1 94.12 178 ALA A CA 1
ATOM 1364 C C . ALA A 1 178 ? -5.684 16.938 -2.594 1 94.12 178 ALA A C 1
ATOM 1366 O O . ALA A 1 178 ? -6.848 17.219 -2.881 1 94.12 178 ALA A O 1
ATOM 1367 N N . VAL A 1 179 ? -5.172 17.203 -1.422 1 91.25 179 VAL A N 1
ATOM 1368 C CA . VAL A 1 179 ? -5.93 17.891 -0.378 1 91.25 179 VAL A CA 1
ATOM 1369 C C . VAL A 1 179 ? -6.297 19.297 -0.841 1 91.25 179 VAL A C 1
ATOM 1371 O O . VAL A 1 179 ? -7.449 19.719 -0.705 1 91.25 179 VAL A O 1
ATOM 1374 N N . SER A 1 180 ? -5.344 19.984 -1.388 1 94.12 180 SER A N 1
ATOM 1375 C CA . SER A 1 180 ? -5.551 21.344 -1.87 1 94.12 180 SER A CA 1
ATOM 1376 C C . SER A 1 180 ? -6.613 21.391 -2.963 1 94.12 180 SER A C 1
ATOM 1378 O O . SER A 1 180 ? -7.461 22.281 -2.979 1 94.12 180 SER A O 1
ATOM 1380 N N . GLY A 1 181 ? -6.559 20.453 -3.877 1 95.5 181 GLY A N 1
ATOM 1381 C CA . GLY A 1 181 ? -7.535 20.406 -4.953 1 95.5 181 GLY A CA 1
ATOM 1382 C C . GLY A 1 181 ? -8.953 20.172 -4.465 1 95.5 181 GLY A C 1
ATOM 1383 O O . GLY A 1 181 ? -9.875 20.891 -4.863 1 95.5 181 GLY A O 1
ATOM 1384 N N . PHE A 1 182 ? -9.078 19.281 -3.607 1 92.31 182 PHE A N 1
ATOM 1385 C CA . PHE A 1 182 ? -10.375 18.984 -3.025 1 92.31 182 PHE A CA 1
ATOM 1386 C C . PHE A 1 182 ? -10.906 20.172 -2.229 1 92.31 182 PHE A C 1
ATOM 1388 O O . PHE A 1 182 ? -12.078 20.516 -2.324 1 92.31 182 PHE A O 1
ATOM 1395 N N . MET A 1 183 ? -10.07 20.75 -1.407 1 91.75 183 MET A N 1
ATOM 1396 C CA . MET A 1 183 ? -10.477 21.906 -0.607 1 91.75 183 MET A CA 1
ATOM 1397 C C . MET A 1 183 ? -10.883 23.078 -1.5 1 91.75 183 MET A C 1
ATOM 1399 O O . MET A 1 183 ? -11.867 23.75 -1.225 1 91.75 183 MET A O 1
ATOM 1403 N N . THR A 1 184 ? -10.102 23.266 -2.541 1 95.38 184 THR A N 1
ATOM 1404 C CA . THR A 1 184 ? -10.414 24.328 -3.492 1 95.38 184 THR A CA 1
ATOM 1405 C C . THR A 1 184 ? -11.766 24.078 -4.156 1 95.38 184 THR A C 1
ATOM 1407 O O . THR A 1 184 ? -12.617 24.969 -4.215 1 95.38 184 THR A O 1
ATOM 1410 N N . GLY A 1 185 ? -11.953 22.875 -4.641 1 96.5 185 GLY A N 1
ATOM 1411 C CA . GLY A 1 185 ? -13.234 22.531 -5.234 1 96.5 185 GLY A CA 1
ATOM 1412 C C . GLY A 1 185 ? -14.398 22.656 -4.266 1 96.5 185 GLY A C 1
ATOM 1413 O O . GLY A 1 185 ? -15.469 23.141 -4.637 1 96.5 185 GLY A O 1
ATOM 1414 N N . SER A 1 186 ? -14.227 22.297 -3.051 1 93.44 186 SER A N 1
ATOM 1415 C CA . SER A 1 186 ? -15.266 22.375 -2.027 1 93.44 186 SER A CA 1
ATOM 1416 C C . SER A 1 186 ? -15.594 23.828 -1.696 1 93.44 186 SER A C 1
ATOM 1418 O O . SER A 1 186 ? -16.766 24.172 -1.479 1 93.44 186 SER A O 1
ATOM 1420 N N . ALA A 1 187 ? -14.539 24.641 -1.592 1 94.69 187 ALA A N 1
ATOM 1421 C CA . ALA A 1 187 ? -14.75 26.062 -1.336 1 94.69 187 ALA A CA 1
ATOM 1422 C C . ALA A 1 187 ? -15.625 26.688 -2.418 1 94.69 187 ALA A C 1
ATOM 1424 O O . ALA A 1 187 ? -16.547 27.453 -2.117 1 94.69 187 ALA A O 1
ATOM 1425 N N . ILE A 1 188 ? -15.359 26.344 -3.623 1 96.5 188 ILE A N 1
ATOM 1426 C CA . ILE A 1 188 ? -16.156 26.844 -4.738 1 96.5 188 ILE A CA 1
ATOM 1427 C C . ILE A 1 188 ? -17.594 26.344 -4.617 1 96.5 188 ILE A C 1
ATOM 1429 O O . ILE A 1 188 ? -18.547 27.094 -4.82 1 96.5 188 ILE A O 1
ATOM 1433 N N . SER A 1 189 ? -17.703 25.141 -4.242 1 95.62 189 SER A N 1
ATOM 1434 C CA . SER A 1 189 ? -19.031 24.531 -4.082 1 95.62 189 SER A CA 1
ATOM 1435 C C . SER A 1 189 ? -19.828 25.219 -2.982 1 95.62 189 SER A C 1
ATOM 1437 O O . SER A 1 189 ? -21 25.516 -3.156 1 95.62 189 SER A O 1
ATOM 1439 N N . ILE A 1 190 ? -19.219 25.484 -1.874 1 94.25 190 ILE A N 1
ATOM 1440 C CA . ILE A 1 190 ? -19.875 26.109 -0.733 1 94.25 190 ILE A CA 1
ATOM 1441 C C . ILE A 1 190 ? -20.25 27.562 -1.077 1 94.25 190 ILE A C 1
ATOM 1443 O O . ILE A 1 190 ? -21.375 28 -0.815 1 94.25 190 ILE A O 1
ATOM 1447 N N . ALA A 1 191 ? -19.344 28.281 -1.66 1 95.62 191 ALA A N 1
ATOM 1448 C CA . ALA A 1 191 ? -19.625 29.656 -2.061 1 95.62 191 ALA A CA 1
ATOM 1449 C C . ALA A 1 191 ? -20.812 29.719 -3.02 1 95.62 191 ALA A C 1
ATOM 1451 O O . ALA A 1 191 ? -21.719 30.531 -2.84 1 95.62 191 ALA A O 1
ATOM 1452 N N . ALA A 1 192 ? -20.75 28.859 -3.965 1 96.31 192 ALA A N 1
ATOM 1453 C CA . ALA A 1 192 ? -21.844 28.828 -4.938 1 96.31 192 ALA A CA 1
ATOM 1454 C C . ALA A 1 192 ? -23.172 28.5 -4.258 1 96.31 192 ALA A C 1
ATOM 1456 O O . ALA A 1 192 ? -24.203 29.078 -4.598 1 96.31 192 ALA A O 1
ATOM 1457 N N . GLY A 1 193 ? -23.141 27.656 -3.324 1 95 193 GLY A N 1
ATOM 1458 C CA . GLY A 1 193 ? -24.344 27.234 -2.617 1 95 193 GLY A CA 1
ATOM 1459 C C . GLY A 1 193 ? -24.906 28.328 -1.715 1 95 193 GLY A C 1
ATOM 1460 O O . GLY A 1 193 ? -26.078 28.266 -1.327 1 95 193 GLY A O 1
ATOM 1461 N N . GLN A 1 194 ? -24.125 29.297 -1.397 1 94.31 194 GLN A N 1
ATOM 1462 C CA . GLN A 1 194 ? -24.547 30.344 -0.479 1 94.31 194 GLN A CA 1
ATOM 1463 C C . GLN A 1 194 ? -25.047 31.562 -1.239 1 94.31 194 GLN A C 1
ATOM 1465 O O . GLN A 1 194 ? -25.719 32.438 -0.668 1 94.31 194 GLN A O 1
ATOM 1470 N N . VAL A 1 195 ? -24.766 31.688 -2.502 1 96.31 195 VAL A N 1
ATOM 1471 C CA . VAL A 1 195 ? -25.125 32.875 -3.275 1 96.31 195 VAL A CA 1
ATOM 1472 C C . VAL A 1 195 ? -26.656 33.031 -3.314 1 96.31 195 VAL A C 1
ATOM 1474 O O . VAL A 1 195 ? -27.172 34.125 -3.145 1 96.31 195 VAL A O 1
ATOM 1477 N N . PRO A 1 196 ? -27.406 31.969 -3.545 1 96.5 196 PRO A N 1
ATOM 1478 C CA . PRO A 1 196 ? -28.859 32.125 -3.49 1 96.5 196 PRO A CA 1
ATOM 1479 C C . PRO A 1 196 ? -29.344 32.625 -2.143 1 96.5 196 PRO A C 1
ATOM 1481 O O . PRO A 1 196 ? -30.234 33.5 -2.094 1 96.5 196 PRO A O 1
ATOM 1484 N N . GLY A 1 197 ? -28.781 32.156 -1.058 1 94.62 197 GLY A N 1
ATOM 1485 C CA . GLY A 1 197 ? -29.125 32.656 0.265 1 94.62 197 GLY A CA 1
ATOM 1486 C C . GLY A 1 197 ? -28.75 34.125 0.476 1 94.62 197 GLY A C 1
ATOM 1487 O O . GLY A 1 197 ? -29.469 34.875 1.143 1 94.62 197 GLY A O 1
ATOM 1488 N N . LEU A 1 198 ? -27.656 34.5 -0.063 1 96 198 LEU A N 1
ATOM 1489 C CA . LEU A 1 198 ? -27.172 35.875 0.003 1 96 198 LEU A CA 1
ATOM 1490 C C . LEU A 1 198 ? -28.125 36.812 -0.713 1 96 198 LEU A C 1
ATOM 1492 O O . LEU A 1 198 ? -28.375 37.938 -0.243 1 96 198 LEU A O 1
ATOM 1496 N N . MET A 1 199 ? -28.75 36.312 -1.786 1 96.12 199 MET A N 1
ATOM 1497 C CA . MET A 1 199 ? -29.594 37.125 -2.652 1 96.12 199 MET A CA 1
ATOM 1498 C C . MET A 1 199 ? -31.062 36.938 -2.307 1 96.12 199 MET A C 1
ATOM 1500 O O . MET A 1 199 ? -31.922 37.656 -2.789 1 96.12 199 MET A O 1
ATOM 1504 N N . GLY A 1 200 ? -31.359 36 -1.454 1 94.88 200 GLY A N 1
ATOM 1505 C CA . GLY A 1 200 ? -32.75 35.688 -1.109 1 94.88 200 GLY A CA 1
ATOM 1506 C C . GLY A 1 200 ? -33.469 34.938 -2.203 1 94.88 200 GLY A C 1
ATOM 1507 O O . GLY A 1 200 ? -34.688 35.062 -2.33 1 94.88 200 GLY A O 1
ATOM 1508 N N . ILE A 1 201 ? -32.719 34.25 -3.02 1 94.5 201 ILE A N 1
ATOM 1509 C CA . ILE A 1 201 ? -33.281 33.5 -4.129 1 94.5 201 ILE A CA 1
ATOM 1510 C C . ILE A 1 201 ? -33.656 32.094 -3.66 1 94.5 201 ILE A C 1
ATOM 1512 O O . ILE A 1 201 ? -32.875 31.438 -2.996 1 94.5 201 ILE A O 1
ATOM 1516 N N . THR A 1 202 ? -34.938 31.703 -3.896 1 90.69 202 THR A N 1
ATOM 1517 C CA . THR A 1 202 ? -35.406 30.375 -3.543 1 90.69 202 THR A CA 1
ATOM 1518 C C . THR A 1 202 ? -35.969 29.656 -4.766 1 90.69 202 THR A C 1
ATOM 1520 O O . THR A 1 202 ? -36.125 30.266 -5.828 1 90.69 202 THR A O 1
ATOM 1523 N N . GLY A 1 203 ? -36.125 28.312 -4.73 1 89.56 203 GLY A N 1
ATOM 1524 C CA . GLY A 1 203 ? -36.844 27.625 -5.785 1 89.56 203 GLY A CA 1
ATOM 1525 C C . GLY A 1 203 ? -36.031 26.531 -6.449 1 89.56 203 GLY A C 1
ATOM 1526 O O . GLY A 1 203 ? -36.438 25.984 -7.473 1 89.56 203 GLY A O 1
ATOM 1527 N N . PHE A 1 204 ? -34.844 26.391 -6.023 1 87.19 204 PHE A N 1
ATOM 1528 C CA . PHE A 1 204 ? -34.062 25.266 -6.562 1 87.19 204 PHE A CA 1
ATOM 1529 C C . PHE A 1 204 ? -33.188 24.672 -5.488 1 87.19 204 PHE A C 1
ATOM 1531 O O . PHE A 1 204 ? -33.062 25.219 -4.391 1 87.19 204 PHE A O 1
ATOM 1538 N N . ASP A 1 205 ? -32.594 23.469 -5.852 1 89.5 205 ASP A N 1
ATOM 1539 C CA . ASP A 1 205 ? -31.781 22.703 -4.914 1 89.5 205 ASP A CA 1
ATOM 1540 C C . ASP A 1 205 ? -30.344 23.219 -4.891 1 89.5 205 ASP A C 1
ATOM 1542 O O . ASP A 1 205 ? -29.609 23.062 -5.863 1 89.5 205 ASP A O 1
ATOM 1546 N N . THR A 1 206 ? -29.969 23.781 -3.807 1 90.75 206 THR A N 1
ATOM 1547 C CA . THR A 1 206 ? -28.625 24.312 -3.689 1 90.75 206 THR A CA 1
ATOM 1548 C C . THR A 1 206 ? -27.625 23.203 -3.338 1 90.75 206 THR A C 1
ATOM 1550 O O . THR A 1 206 ? -26.422 23.453 -3.209 1 90.75 206 THR A O 1
ATOM 1553 N N . ARG A 1 207 ? -28.062 21.922 -3.18 1 88.62 207 ARG A N 1
ATOM 1554 C CA . ARG A 1 207 ? -27.203 20.797 -2.83 1 88.62 207 ARG A CA 1
ATOM 1555 C C . ARG A 1 207 ? -26.891 19.953 -4.059 1 88.62 207 ARG A C 1
ATOM 1557 O O . ARG A 1 207 ? -26.281 18.875 -3.943 1 88.62 207 ARG A O 1
ATOM 1564 N N . ALA A 1 208 ? -27.328 20.438 -5.125 1 93 208 ALA A N 1
ATOM 1565 C CA . ALA A 1 208 ? -27 19.781 -6.391 1 93 208 ALA A CA 1
ATOM 1566 C C . ALA A 1 208 ? -25.547 20.047 -6.793 1 93 208 ALA A C 1
ATOM 1568 O O . ALA A 1 208 ? -24.797 20.656 -6.039 1 93 208 ALA A O 1
ATOM 1569 N N . ALA A 1 209 ? -25.172 19.438 -7.91 1 95.38 209 ALA A N 1
ATOM 1570 C CA . ALA A 1 209 ? -23.828 19.672 -8.422 1 95.38 209 ALA A CA 1
ATOM 1571 C C . ALA A 1 209 ? -23.547 21.172 -8.555 1 95.38 209 ALA A C 1
ATOM 1573 O O . ALA A 1 209 ? -24.422 21.922 -8.977 1 95.38 209 ALA A O 1
ATOM 1574 N N . THR A 1 210 ? -22.375 21.547 -8.219 1 96.56 210 THR A N 1
ATOM 1575 C CA . THR A 1 210 ? -22 22.953 -8.102 1 96.56 210 THR A CA 1
ATOM 1576 C C . THR A 1 210 ? -22.266 23.703 -9.406 1 96.56 210 THR A C 1
ATOM 1578 O O . THR A 1 210 ? -22.797 24.812 -9.406 1 96.56 210 THR A O 1
ATOM 1581 N N . TYR A 1 211 ? -21.844 23.094 -10.523 1 96.94 211 TYR A N 1
ATOM 1582 C CA . TYR A 1 211 ? -22.047 23.766 -11.797 1 96.94 211 TYR A CA 1
ATOM 1583 C C . TYR A 1 211 ? -23.531 24.016 -12.062 1 96.94 211 TYR A C 1
ATOM 1585 O O . TYR A 1 211 ? -23.922 25.047 -12.617 1 96.94 211 TYR A O 1
ATOM 1593 N N . LYS A 1 212 ? -24.469 23.156 -11.641 1 97.06 212 LYS A N 1
ATOM 1594 C CA . LYS A 1 212 ? -25.906 23.344 -11.789 1 97.06 212 LYS A CA 1
ATOM 1595 C C . LYS A 1 212 ? -26.422 24.453 -10.875 1 97.06 212 LYS A C 1
ATOM 1597 O O . LYS A 1 212 ? -27.312 25.219 -11.258 1 97.06 212 LYS A O 1
ATOM 1602 N N . VAL A 1 213 ? -25.938 24.484 -9.633 1 96.56 213 VAL A N 1
ATOM 1603 C CA . VAL A 1 213 ? -26.312 25.531 -8.688 1 96.56 213 VAL A CA 1
ATOM 1604 C C . VAL A 1 213 ? -25.953 26.906 -9.258 1 96.56 213 VAL A C 1
ATOM 1606 O O . VAL A 1 213 ? -26.75 27.844 -9.156 1 96.56 213 VAL A O 1
ATOM 1609 N N . ILE A 1 214 ? -24.781 27 -9.82 1 97.06 214 ILE A N 1
ATOM 1610 C CA . ILE A 1 214 ? -24.328 28.25 -10.414 1 97.06 214 ILE A CA 1
ATOM 1611 C C . ILE A 1 214 ? -25.266 28.641 -11.555 1 97.06 214 ILE A C 1
ATOM 1613 O O . ILE A 1 214 ? -25.734 29.781 -11.625 1 97.06 214 ILE A O 1
ATOM 1617 N N . ILE A 1 215 ? -25.578 27.719 -12.398 1 97.31 215 ILE A N 1
ATOM 1618 C CA . ILE A 1 215 ? -26.453 27.984 -13.547 1 97.31 215 ILE A CA 1
ATOM 1619 C C . ILE A 1 215 ? -27.828 28.391 -13.062 1 97.31 215 ILE A C 1
ATOM 1621 O O . ILE A 1 215 ? -28.391 29.375 -13.539 1 97.31 215 ILE A O 1
ATOM 1625 N N . ASN A 1 216 ? -28.344 27.719 -12.117 1 96.88 216 ASN A N 1
ATOM 1626 C CA . ASN A 1 216 ? -29.688 28 -11.609 1 96.88 216 ASN A CA 1
ATOM 1627 C C . ASN A 1 216 ? -29.734 29.312 -10.859 1 96.88 216 ASN A C 1
ATOM 1629 O O . ASN A 1 216 ? -30.75 30.016 -10.875 1 96.88 216 ASN A O 1
ATOM 1633 N N . THR A 1 217 ? -28.703 29.641 -10.148 1 96.88 217 THR A N 1
ATOM 1634 C CA . THR A 1 217 ? -28.625 30.938 -9.477 1 96.88 217 THR A CA 1
ATOM 1635 C C . THR A 1 217 ? -28.641 32.062 -10.5 1 96.88 217 THR A C 1
ATOM 1637 O O . THR A 1 217 ? -29.344 33.062 -10.305 1 96.88 217 THR A O 1
ATOM 1640 N N . LEU A 1 218 ? -27.859 31.906 -11.547 1 96.25 218 LEU A N 1
ATOM 1641 C CA . LEU A 1 218 ? -27.844 32.938 -12.594 1 96.25 218 LEU A CA 1
ATOM 1642 C C . LEU A 1 218 ? -29.219 33.062 -13.242 1 96.25 218 LEU A C 1
ATOM 1644 O O . LEU A 1 218 ? -29.656 34.188 -13.531 1 96.25 218 LEU A O 1
ATOM 1648 N N . LYS A 1 219 ? -29.938 32 -13.383 1 96.56 219 LYS A N 1
ATOM 1649 C CA . LYS A 1 219 ? -31.281 32.031 -13.93 1 96.56 219 LYS A CA 1
ATOM 1650 C C . LYS A 1 219 ? -32.25 32.656 -12.945 1 96.56 219 LYS A C 1
ATOM 1652 O O . LYS A 1 219 ? -33.281 33.219 -13.344 1 96.56 219 LYS A O 1
ATOM 1657 N N . GLY A 1 220 ? -31.953 32.594 -11.695 1 95.81 220 GLY A N 1
ATOM 1658 C CA . GLY A 1 220 ? -32.844 33.062 -10.648 1 95.81 220 GLY A CA 1
ATOM 1659 C C . GLY A 1 220 ? -32.562 34.5 -10.242 1 95.81 220 GLY A C 1
ATOM 1660 O O . GLY A 1 220 ? -33.281 35.062 -9.391 1 95.81 220 GLY A O 1
ATOM 1661 N N . LEU A 1 221 ? -31.672 35.219 -10.82 1 95.38 221 LEU A N 1
ATOM 1662 C CA . LEU A 1 221 ? -31.25 36.562 -10.43 1 95.38 221 LEU A CA 1
ATOM 1663 C C . LEU A 1 221 ? -32.438 37.531 -10.438 1 95.38 221 LEU A C 1
ATOM 1665 O O . LEU A 1 221 ? -32.531 38.406 -9.57 1 95.38 221 LEU A O 1
ATOM 1669 N N . PRO A 1 222 ? -33.406 37.344 -11.328 1 95.12 222 PRO A N 1
ATOM 1670 C CA . PRO A 1 222 ? -34.562 38.25 -11.328 1 95.12 222 PRO A CA 1
ATOM 1671 C C . PRO A 1 222 ? -35.469 38.062 -10.109 1 95.12 222 PRO A C 1
ATOM 1673 O O . PRO A 1 222 ? -36.25 38.969 -9.773 1 95.12 222 PRO A O 1
ATOM 1676 N N . ARG A 1 223 ? -35.312 37 -9.422 1 94.75 223 ARG A N 1
ATOM 1677 C CA . ARG A 1 223 ? -36.156 36.719 -8.258 1 94.75 223 ARG A CA 1
ATOM 1678 C C . ARG A 1 223 ? -35.469 37.156 -6.969 1 94.75 223 ARG A C 1
ATOM 1680 O O . ARG A 1 223 ? -35.844 36.75 -5.875 1 94.75 223 ARG A O 1
ATOM 1687 N N . THR A 1 224 ? -34.469 38 -7.07 1 96.5 224 THR A N 1
ATOM 1688 C CA . THR A 1 224 ? -33.75 38.5 -5.914 1 96.5 224 THR A CA 1
ATOM 1689 C C . THR A 1 224 ? -34.688 39.25 -4.984 1 96.5 224 THR A C 1
ATOM 1691 O O . THR A 1 224 ? -35.531 40 -5.441 1 96.5 224 THR A O 1
ATOM 1694 N N . LYS A 1 225 ? -34.5 39.094 -3.672 1 95.56 225 LYS A N 1
ATOM 1695 C CA . LYS A 1 225 ? -35.344 39.75 -2.662 1 95.56 225 LYS A CA 1
ATOM 1696 C C . LYS A 1 225 ? -34.531 40.812 -1.906 1 95.56 225 LYS A C 1
ATOM 1698 O O . LYS A 1 225 ? -33.375 41.062 -2.236 1 95.56 225 LYS A O 1
ATOM 1703 N N . LEU A 1 226 ? -35.156 41.375 -0.925 1 93.75 226 LEU A N 1
ATOM 1704 C CA . LEU A 1 226 ? -34.531 42.469 -0.15 1 93.75 226 LEU A CA 1
ATOM 1705 C C . LEU A 1 226 ? -33.375 41.906 0.71 1 93.75 226 LEU A C 1
ATOM 1707 O O . LEU A 1 226 ? -32.562 42.688 1.205 1 93.75 226 LEU A O 1
ATOM 1711 N N . ASP A 1 227 ? -33.344 40.656 0.865 1 95.81 227 ASP A N 1
ATOM 1712 C CA . ASP A 1 227 ? -32.25 40 1.583 1 95.81 227 ASP A CA 1
ATOM 1713 C C . ASP A 1 227 ? -30.906 40.375 0.987 1 95.81 227 ASP A C 1
ATOM 1715 O O . ASP A 1 227 ? -29.906 40.469 1.707 1 95.81 227 ASP A O 1
ATOM 1719 N N . ALA A 1 228 ? -30.859 40.594 -0.296 1 97 228 ALA A N 1
ATOM 1720 C CA . ALA A 1 228 ? -29.641 40.906 -1.022 1 97 228 ALA A CA 1
ATOM 1721 C C . ALA A 1 228 ? -28.984 42.188 -0.48 1 97 228 ALA A C 1
ATOM 1723 O O . ALA A 1 228 ? -27.766 42.312 -0.492 1 97 228 ALA A O 1
ATOM 1724 N N . ALA A 1 229 ? -29.812 43.062 -0.057 1 96.12 229 ALA A N 1
ATOM 1725 C CA . ALA A 1 229 ? -29.281 44.312 0.512 1 96.12 229 ALA A CA 1
ATOM 1726 C C . ALA A 1 229 ? -28.438 44.031 1.755 1 96.12 229 ALA A C 1
ATOM 1728 O O . ALA A 1 229 ? -27.406 44.656 1.973 1 96.12 229 ALA A O 1
ATOM 1729 N N . PHE A 1 230 ? -28.891 43.125 2.553 1 96.44 230 PHE A N 1
ATOM 1730 C CA . PHE A 1 230 ? -28.172 42.75 3.768 1 96.44 230 PHE A CA 1
ATOM 1731 C C . PHE A 1 230 ? -26.969 41.875 3.439 1 96.44 230 PHE A C 1
ATOM 1733 O O . PHE A 1 230 ? -25.891 42.062 4 1 96.44 230 PHE A O 1
ATOM 1740 N N . GLY A 1 231 ? -27.172 41 2.535 1 96.62 231 GLY A N 1
ATOM 1741 C CA . GLY A 1 231 ? -26.109 40.062 2.164 1 96.62 231 GLY A CA 1
ATOM 1742 C C . GLY A 1 231 ? -24.969 40.75 1.429 1 96.62 231 GLY A C 1
ATOM 1743 O O . GLY A 1 231 ? -23.797 40.625 1.812 1 96.62 231 GLY A O 1
ATOM 1744 N N . LEU A 1 232 ? -25.266 41.438 0.372 1 97.31 232 LEU A N 1
ATOM 1745 C CA . LEU A 1 232 ? -24.25 42.094 -0.458 1 97.31 232 LEU A CA 1
ATOM 1746 C C . LEU A 1 232 ? -23.516 43.188 0.323 1 97.31 232 LEU A C 1
ATOM 1748 O O . LEU A 1 232 ? -22.297 43.344 0.164 1 97.31 232 LEU A O 1
ATOM 1752 N N . THR A 1 233 ? -24.266 43.906 1.106 1 96.62 233 THR A N 1
ATOM 1753 C CA . THR A 1 233 ? -23.625 44.938 1.932 1 96.62 233 THR A CA 1
ATOM 1754 C C . THR A 1 233 ? -22.734 44.281 2.98 1 96.62 233 THR A C 1
ATOM 1756 O O . THR A 1 233 ? -21.625 44.781 3.248 1 96.62 233 THR A O 1
ATOM 1759 N N . GLY A 1 234 ? -23.281 43.25 3.602 1 96.12 234 GLY A N 1
ATOM 1760 C CA . GLY A 1 234 ? -22.438 42.5 4.531 1 96.12 234 GLY A CA 1
ATOM 1761 C C . GLY A 1 234 ? -21.156 41.969 3.898 1 96.12 234 GLY A C 1
ATOM 1762 O O . GLY A 1 234 ? -20.078 42.156 4.449 1 96.12 234 GLY A O 1
ATOM 1763 N N . LEU A 1 235 ? -21.266 41.375 2.75 1 96.56 235 LEU A N 1
ATOM 1764 C CA . LEU A 1 235 ? -20.125 40.812 2.039 1 96.56 235 LEU A CA 1
ATOM 1765 C C . LEU A 1 235 ? -19.141 41.906 1.662 1 96.56 235 LEU A C 1
ATOM 1767 O O . LEU A 1 235 ? -17.922 41.75 1.806 1 96.56 235 LEU A O 1
ATOM 1771 N N . PHE A 1 236 ? -19.656 42.969 1.128 1 96.88 236 PHE A N 1
ATOM 1772 C CA . PHE A 1 236 ? -18.828 44.125 0.745 1 96.88 236 PHE A CA 1
ATOM 1773 C C . PHE A 1 236 ? -18.047 44.656 1.938 1 96.88 236 PHE A C 1
ATOM 1775 O O . PHE A 1 236 ? -16.844 44.875 1.832 1 96.88 236 PHE A O 1
ATOM 1782 N N . PHE A 1 237 ? -18.672 44.812 3.08 1 95.38 237 PHE A N 1
ATOM 1783 C CA . PHE A 1 237 ? -18.016 45.406 4.246 1 95.38 237 PHE A CA 1
ATOM 1784 C C . PHE A 1 237 ? -16.984 44.438 4.824 1 95.38 237 PHE A C 1
ATOM 1786 O O . PHE A 1 237 ? -15.953 44.844 5.34 1 95.38 237 PHE A O 1
ATOM 1793 N N . LEU A 1 238 ? -17.312 43.156 4.809 1 94.62 238 LEU A N 1
ATOM 1794 C CA . LEU A 1 238 ? -16.344 42.188 5.262 1 94.62 238 LEU A CA 1
ATOM 1795 C C . LEU A 1 238 ? -15.031 42.312 4.48 1 94.62 238 LEU A C 1
ATOM 1797 O O . LEU A 1 238 ? -13.953 42.375 5.074 1 94.62 238 LEU A O 1
ATOM 1801 N N . TYR A 1 239 ? -15.141 42.438 3.15 1 94.88 239 TYR A N 1
ATOM 1802 C CA . TYR A 1 239 ? -13.945 42.531 2.318 1 94.88 239 TYR A CA 1
ATOM 1803 C C . TYR A 1 239 ? -13.328 43.938 2.422 1 94.88 239 TYR A C 1
ATOM 1805 O O . TYR A 1 239 ? -12.102 44.062 2.404 1 94.88 239 TYR A O 1
ATOM 1813 N N . ALA A 1 240 ? -14.148 44.906 2.477 1 95.25 240 ALA A N 1
ATOM 1814 C CA . ALA A 1 240 ? -13.656 46.281 2.584 1 95.25 240 ALA A CA 1
ATOM 1815 C C . ALA A 1 240 ? -12.82 46.469 3.85 1 95.25 240 ALA A C 1
ATOM 1817 O O . ALA A 1 240 ? -11.75 47.062 3.811 1 95.25 240 ALA A O 1
ATOM 1818 N N . ILE A 1 241 ? -13.312 46 4.945 1 94.31 241 ILE A N 1
ATOM 1819 C CA . ILE A 1 241 ? -12.578 46.094 6.199 1 94.31 241 ILE A CA 1
ATOM 1820 C C . ILE A 1 241 ? -11.266 45.312 6.109 1 94.31 241 ILE A C 1
ATOM 1822 O O . ILE A 1 241 ? -10.219 45.812 6.527 1 94.31 241 ILE A O 1
ATOM 1826 N N . ARG A 1 242 ? -11.344 44.188 5.598 1 91.25 242 ARG A N 1
ATOM 1827 C CA . ARG A 1 242 ? -10.148 43.344 5.461 1 91.25 242 ARG A CA 1
ATOM 1828 C C . ARG A 1 242 ? -9.078 44.062 4.641 1 91.25 242 ARG A C 1
ATOM 1830 O O . ARG A 1 242 ? -7.93 44.188 5.074 1 91.25 242 ARG A O 1
ATOM 1837 N N . TYR A 1 243 ? -9.438 44.594 3.479 1 92.94 243 TYR A N 1
ATOM 1838 C CA . TYR A 1 243 ? -8.469 45.188 2.57 1 92.94 243 TYR A CA 1
ATOM 1839 C C . TYR A 1 243 ? -7.996 46.531 3.102 1 92.94 243 TYR A C 1
ATOM 1841 O O . TYR A 1 243 ? -6.832 46.906 2.918 1 92.94 243 TYR A O 1
ATOM 1849 N N . THR A 1 244 ? -8.859 47.25 3.768 1 93.44 244 THR A N 1
ATOM 1850 C CA . THR A 1 244 ? -8.477 48.531 4.359 1 93.44 244 THR A CA 1
ATOM 1851 C C . THR A 1 244 ? -7.48 48.312 5.5 1 93.44 244 THR A C 1
ATOM 1853 O O . THR A 1 244 ? -6.484 49.031 5.605 1 93.44 244 THR A O 1
ATOM 1856 N N . CYS A 1 245 ? -7.805 47.344 6.297 1 92.19 245 CYS A N 1
ATOM 1857 C CA . CYS A 1 245 ? -6.906 47.062 7.41 1 92.19 245 CYS A CA 1
ATOM 1858 C C . CYS A 1 245 ? -5.559 46.562 6.906 1 92.19 245 CYS A C 1
ATOM 1860 O O . CYS A 1 245 ? -4.516 46.906 7.477 1 92.19 245 CYS A O 1
ATOM 1862 N N . LEU A 1 246 ? -5.527 45.812 5.871 1 90.19 246 LEU A N 1
ATOM 1863 C CA . LEU A 1 246 ? -4.277 45.344 5.285 1 90.19 246 LEU A CA 1
ATOM 1864 C C . LEU A 1 246 ? -3.473 46.5 4.719 1 90.19 246 LEU A C 1
ATOM 1866 O O . LEU A 1 246 ? -2.25 46.531 4.875 1 90.19 246 LEU A O 1
ATOM 1870 N N . ALA A 1 247 ? -4.129 47.406 4.043 1 92.19 247 ALA A N 1
ATOM 1871 C CA . ALA A 1 247 ? -3.477 48.562 3.484 1 92.19 247 ALA A CA 1
ATOM 1872 C C . ALA A 1 247 ? -2.932 49.469 4.59 1 92.19 247 ALA A C 1
ATOM 1874 O O . ALA A 1 247 ? -1.838 50.031 4.465 1 92.19 247 ALA A O 1
ATOM 1875 N N . LEU A 1 248 ? -3.695 49.594 5.613 1 93.06 248 LEU A N 1
ATOM 1876 C CA . LEU A 1 248 ? -3.299 50.438 6.715 1 93.06 248 LEU A CA 1
ATOM 1877 C C . LEU A 1 248 ? -2.152 49.844 7.508 1 93.06 248 LEU A C 1
ATOM 1879 O O . LEU A 1 248 ? -1.305 50.562 8.047 1 93.06 248 LEU A O 1
ATOM 1883 N N . GLU A 1 249 ? -2.162 48.562 7.633 1 91.19 249 GLU A N 1
ATOM 1884 C CA . GLU A 1 249 ? -1.051 47.875 8.289 1 91.19 249 GLU A CA 1
ATOM 1885 C C . GLU A 1 249 ? 0.26 48.125 7.543 1 91.19 249 GLU A C 1
ATOM 1887 O O . GLU A 1 249 ? 1.315 48.25 8.164 1 91.19 249 GLU A O 1
ATOM 1892 N N . ARG A 1 250 ? 0.217 48.125 6.203 1 90.38 250 ARG A N 1
ATOM 1893 C CA . ARG A 1 250 ? 1.394 48.344 5.371 1 90.38 250 ARG A CA 1
ATOM 1894 C C . ARG A 1 250 ? 1.85 49.812 5.465 1 90.38 250 ARG A C 1
ATOM 1896 O O . ARG A 1 250 ? 3.049 50.094 5.457 1 90.38 250 ARG A O 1
ATOM 1903 N N . ARG A 1 251 ? 0.884 50.719 5.531 1 92 251 ARG A N 1
ATOM 1904 C CA . ARG A 1 251 ? 1.178 52.156 5.574 1 92 251 ARG A CA 1
ATOM 1905 C C . ARG A 1 251 ? 1.653 52.562 6.965 1 92 251 ARG A C 1
ATOM 1907 O O . ARG A 1 251 ? 2.539 53.406 7.094 1 92 251 ARG A O 1
ATOM 1914 N N . PHE A 1 252 ? 0.948 51.938 7.934 1 92.88 252 PHE A N 1
ATOM 1915 C CA . PHE A 1 252 ? 1.287 52.281 9.305 1 92.88 252 PHE A CA 1
ATOM 1916 C C . PHE A 1 252 ? 1.697 51.031 10.094 1 92.88 252 PHE A C 1
ATOM 1918 O O . PHE A 1 252 ? 0.963 50.562 10.969 1 92.88 252 PHE A O 1
ATOM 1925 N N . PRO A 1 253 ? 2.902 50.594 9.945 1 88.88 253 PRO A N 1
ATOM 1926 C CA . PRO A 1 253 ? 3.359 49.344 10.57 1 88.88 253 PRO A CA 1
ATOM 1927 C C . PRO A 1 253 ? 3.395 49.438 12.102 1 88.88 253 PRO A C 1
ATOM 1929 O O . PRO A 1 253 ? 3.303 48.438 12.781 1 88.88 253 PRO A O 1
ATOM 1932 N N . ARG A 1 254 ? 3.527 50.625 12.672 1 89.38 254 ARG A N 1
ATOM 1933 C CA . ARG A 1 254 ? 3.596 50.812 14.117 1 89.38 254 ARG A CA 1
ATOM 1934 C C . ARG A 1 254 ? 2.275 50.438 14.781 1 89.38 254 ARG A C 1
ATOM 1936 O O . ARG A 1 254 ? 2.25 50.062 15.953 1 89.38 254 ARG A O 1
ATOM 1943 N N . ARG A 1 255 ? 1.166 50.562 14.016 1 91.06 255 ARG A N 1
ATOM 1944 C CA . ARG A 1 255 ? -0.157 50.25 14.547 1 91.06 255 ARG A CA 1
ATOM 1945 C C . ARG A 1 255 ? -0.701 48.969 13.922 1 91.06 255 ARG A C 1
ATOM 1947 O O . ARG A 1 255 ? -1.917 48.781 13.82 1 91.06 255 ARG A O 1
ATOM 1954 N N . ALA A 1 256 ? 0.137 48.188 13.523 1 88.31 256 ALA A N 1
ATOM 1955 C CA . ALA A 1 256 ? -0.245 46.969 12.82 1 88.31 256 ALA A CA 1
ATOM 1956 C C . ALA A 1 256 ? -1.105 46.062 13.703 1 88.31 256 ALA A C 1
ATOM 1958 O O . ALA A 1 256 ? -2.045 45.438 13.227 1 88.31 256 ALA A O 1
ATOM 1959 N N . ARG A 1 257 ? -0.852 46.062 14.953 1 86.94 257 ARG A N 1
ATOM 1960 C CA . ARG A 1 257 ? -1.593 45.188 15.867 1 86.94 257 ARG A CA 1
ATOM 1961 C C . ARG A 1 257 ? -3.043 45.656 16 1 86.94 257 ARG A C 1
ATOM 1963 O O . ARG A 1 257 ? -3.955 44.812 16.078 1 86.94 257 ARG A O 1
ATOM 1970 N N . VAL A 1 258 ? -3.25 46.906 16.062 1 88.94 258 VAL A N 1
ATOM 1971 C CA . VAL A 1 258 ? -4.594 47.438 16.188 1 88.94 258 VAL A CA 1
ATOM 1972 C C . VAL A 1 258 ? -5.402 47.125 14.922 1 88.94 258 VAL A C 1
ATOM 1974 O O . VAL A 1 258 ? -6.559 46.719 15.016 1 88.94 258 VAL A O 1
ATOM 1977 N N . PHE A 1 259 ? -4.766 47.312 13.812 1 89.06 259 PHE A N 1
ATOM 1978 C CA . PHE A 1 259 ? -5.453 47.031 12.555 1 89.06 259 PHE A CA 1
ATOM 1979 C C . PHE A 1 259 ? -5.746 45.562 12.414 1 89.06 259 PHE A C 1
ATOM 1981 O O . PHE A 1 259 ? -6.766 45.156 11.836 1 89.06 259 PHE A O 1
ATOM 1988 N N . PHE A 1 260 ? -4.848 44.812 12.977 1 86.62 260 PHE A N 1
ATOM 1989 C CA . PHE A 1 260 ? -5.066 43.344 12.969 1 86.62 260 PHE A CA 1
ATOM 1990 C C . PHE A 1 260 ? -6.312 43 13.766 1 86.62 260 PHE A C 1
ATOM 1992 O O . PHE A 1 260 ? -7.176 42.25 13.281 1 86.62 260 PHE A O 1
ATOM 1999 N N . PHE A 1 261 ? -6.504 43.5 14.914 1 86 261 PHE A N 1
ATOM 2000 C CA . PHE A 1 261 ? -7.637 43.156 15.773 1 86 261 PHE A CA 1
ATOM 2001 C C . PHE A 1 261 ? -8.938 43.719 15.195 1 86 261 PHE A C 1
ATOM 2003 O O . PHE A 1 261 ? -9.984 43.094 15.312 1 86 261 PHE A O 1
ATOM 2010 N N . ILE A 1 262 ? -8.875 44.812 14.562 1 87.62 262 ILE A N 1
ATOM 2011 C CA . ILE A 1 262 ? -10.055 45.344 13.898 1 87.62 262 ILE A CA 1
ATOM 2012 C C . ILE A 1 262 ? -10.469 44.438 12.758 1 87.62 262 ILE A C 1
ATOM 2014 O O . ILE A 1 262 ? -11.656 44.156 12.578 1 87.62 262 ILE A O 1
ATOM 2018 N N . SER A 1 263 ? -9.477 44.031 12.094 1 88.38 263 SER A N 1
ATOM 2019 C CA . SER A 1 263 ? -9.734 43.156 10.977 1 88.38 263 SER A CA 1
ATOM 2020 C C . SER A 1 263 ? -10.336 41.812 11.445 1 88.38 263 SER A C 1
ATOM 2022 O O . SER A 1 263 ? -11.188 41.25 10.773 1 88.38 263 SER A O 1
ATOM 2024 N N . VAL A 1 264 ? -9.875 41.375 12.555 1 84.56 264 VAL A N 1
ATOM 2025 C CA . VAL A 1 264 ? -10.305 40.094 13.07 1 84.56 264 VAL A CA 1
ATOM 2026 C C . VAL A 1 264 ? -11.742 40.188 13.57 1 84.56 264 VAL A C 1
ATOM 2028 O O . VAL A 1 264 ? -12.523 39.25 13.422 1 84.56 264 VAL A O 1
ATOM 2031 N N . LEU A 1 265 ? -12.141 41.281 14.078 1 85.75 265 LEU A N 1
ATOM 2032 C CA . LEU A 1 265 ? -13.461 41.469 14.664 1 85.75 265 LEU A CA 1
ATOM 2033 C C . LEU A 1 265 ? -14.484 41.844 13.594 1 85.75 265 LEU A C 1
ATOM 2035 O O . LEU A 1 265 ? -15.656 42.062 13.906 1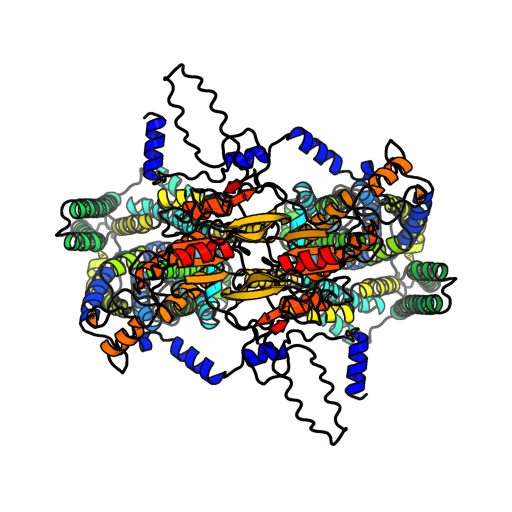 85.75 265 LEU A O 1
ATOM 2039 N N . ARG A 1 266 ? -13.969 41.875 12.414 1 88.62 266 ARG A N 1
ATOM 2040 C CA . ARG A 1 266 ? -14.852 42.344 11.352 1 88.62 266 ARG A CA 1
ATOM 2041 C C . ARG A 1 266 ? -16.094 41.469 11.234 1 88.62 266 ARG A C 1
ATOM 2043 O O . ARG A 1 266 ? -17.188 41.969 11.008 1 88.62 266 ARG A O 1
ATOM 2050 N N . ASN A 1 267 ? -16 40.125 11.391 1 8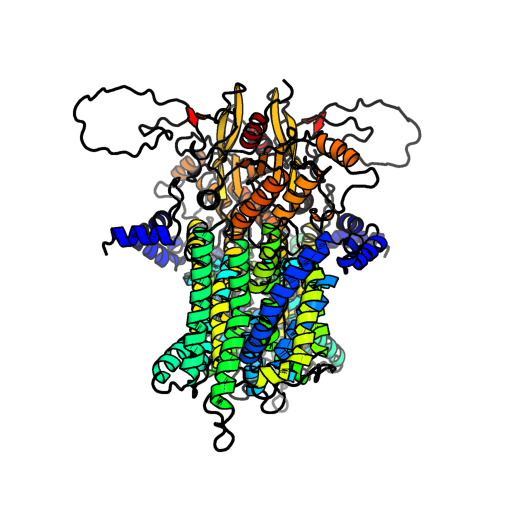7.38 267 ASN A N 1
ATOM 2051 C CA . ASN A 1 267 ? -17.156 39.219 11.289 1 87.38 267 ASN A CA 1
ATOM 2052 C C . ASN A 1 267 ? -18.203 39.562 12.359 1 87.38 267 ASN A C 1
ATOM 2054 O O . ASN A 1 267 ? -19.391 39.688 12.047 1 87.38 267 ASN A O 1
ATOM 2058 N N . ALA A 1 268 ? -17.734 39.625 13.578 1 87.31 268 ALA A N 1
ATOM 2059 C CA . ALA A 1 268 ? -18.625 39.938 14.688 1 87.31 268 ALA A CA 1
ATOM 2060 C C . ALA A 1 268 ? -19.234 41.312 14.523 1 87.31 268 ALA A C 1
ATOM 2062 O O . ALA A 1 268 ? -20.422 41.531 14.789 1 87.31 268 ALA A O 1
ATOM 2063 N N . PHE A 1 269 ? -18.484 42.219 14.086 1 90.56 269 PHE A N 1
ATOM 2064 C CA . PHE A 1 269 ? -18.938 43.594 13.922 1 90.56 269 PHE A CA 1
ATOM 2065 C C . PHE A 1 269 ? -19.984 43.688 12.828 1 90.56 269 PHE A C 1
ATOM 2067 O O . PHE A 1 269 ? -21.031 44.312 13.016 1 90.56 269 PHE A O 1
ATOM 2074 N N . VAL A 1 270 ? -19.656 43.125 11.711 1 92.56 270 VAL A N 1
ATOM 2075 C CA . VAL A 1 270 ? -20.562 43.188 10.57 1 92.56 270 VAL A CA 1
ATOM 2076 C C . VAL A 1 270 ? -21.891 42.531 10.922 1 92.56 270 VAL A C 1
ATOM 2078 O O . VAL A 1 270 ? -22.969 43.062 10.617 1 92.56 270 VAL A O 1
ATOM 2081 N N . ILE A 1 271 ? -21.859 41.375 11.57 1 91.94 271 ILE A N 1
ATOM 2082 C CA . ILE A 1 271 ? -23.094 40.656 11.922 1 91.94 271 ILE A CA 1
ATOM 2083 C C . ILE A 1 271 ? -23.891 41.469 12.938 1 91.94 271 ILE A C 1
ATOM 2085 O O . ILE A 1 271 ? -25.125 41.469 12.914 1 91.94 271 ILE A O 1
ATOM 2089 N N . LEU A 1 272 ? -23.234 42.125 13.859 1 93.19 272 LEU A N 1
ATOM 2090 C CA . LEU A 1 272 ? -23.891 42.969 14.844 1 93.19 272 LEU A CA 1
ATOM 2091 C C . LEU A 1 272 ? -24.625 44.156 14.164 1 93.19 272 LEU A C 1
ATOM 2093 O O . LEU A 1 272 ? -25.781 44.406 14.469 1 93.19 272 LEU A O 1
ATOM 2097 N N . ILE A 1 273 ? -23.938 44.75 13.25 1 94.81 273 ILE A N 1
ATOM 2098 C CA . ILE A 1 273 ? -24.531 45.906 12.547 1 94.81 273 ILE A CA 1
ATOM 2099 C C . ILE A 1 273 ? -25.719 45.406 11.719 1 94.81 273 ILE A C 1
ATOM 2101 O O . ILE A 1 273 ? -26.766 46.062 11.695 1 94.81 273 ILE A O 1
ATOM 2105 N N . LEU A 1 274 ? -25.516 44.344 11.031 1 96.19 274 LEU A N 1
ATOM 2106 C CA . LEU A 1 274 ? -26.594 43.812 10.211 1 96.19 274 LEU A CA 1
ATOM 2107 C C . LEU A 1 274 ? -27.781 43.406 11.078 1 96.19 274 LEU A C 1
ATOM 2109 O O . LEU A 1 274 ? -28.938 43.562 10.672 1 96.19 274 LEU A O 1
ATOM 2113 N N . THR A 1 275 ? -27.516 42.875 12.242 1 95.06 275 THR A N 1
ATOM 2114 C CA . THR A 1 275 ? -28.578 42.5 13.172 1 95.06 275 THR A CA 1
ATOM 2115 C C . THR A 1 275 ? -29.359 43.688 13.648 1 95.06 275 THR A C 1
ATOM 2117 O O . THR A 1 275 ? -30.594 43.656 13.695 1 95.06 275 THR A O 1
ATOM 2120 N N . ILE A 1 276 ? -28.688 44.75 14.008 1 96.31 276 ILE A N 1
ATOM 2121 C CA . ILE A 1 276 ? -29.344 45.969 14.438 1 96.31 276 ILE A CA 1
ATOM 2122 C C . ILE A 1 276 ? -30.172 46.562 13.297 1 96.31 276 ILE A C 1
ATOM 2124 O O . ILE A 1 276 ? -31.312 46.969 13.5 1 96.31 276 ILE A O 1
ATOM 2128 N N . ALA A 1 277 ? -29.547 46.531 12.156 1 95.5 277 ALA A N 1
ATOM 2129 C CA . ALA A 1 277 ? -30.266 47.031 10.984 1 95.5 277 ALA A CA 1
ATOM 2130 C C . ALA A 1 277 ? -31.516 46.219 10.719 1 95.5 277 ALA A C 1
ATOM 2132 O O . ALA A 1 277 ? -32.562 46.781 10.383 1 95.5 277 ALA A O 1
ATOM 2133 N N . ALA A 1 278 ? -31.359 44.938 10.812 1 96.19 278 ALA A N 1
ATOM 2134 C CA . ALA A 1 278 ? -32.5 44.062 10.602 1 96.19 278 ALA A CA 1
ATOM 2135 C C . ALA A 1 278 ? -33.594 44.281 11.672 1 96.19 278 ALA A C 1
ATOM 2137 O O . ALA A 1 278 ? -34.781 44.25 11.375 1 96.19 278 ALA A O 1
ATOM 2138 N N . TRP A 1 279 ? -33.125 44.438 12.922 1 94.06 279 TRP A N 1
ATOM 2139 C CA . TRP A 1 279 ? -34.062 44.719 14.008 1 94.06 279 TRP A CA 1
ATOM 2140 C C . TRP A 1 279 ? -34.812 46 13.75 1 94.06 279 TRP A C 1
ATOM 2142 O O . TRP A 1 279 ? -36.031 46.062 13.922 1 94.06 279 TRP A O 1
ATOM 2152 N N . LEU A 1 280 ? -34.156 47.031 13.336 1 94.19 280 LEU A N 1
ATOM 2153 C CA . LEU A 1 280 ? -34.781 48.312 13.062 1 94.19 280 LEU A CA 1
ATOM 2154 C C . LEU A 1 280 ? -35.75 48.219 11.883 1 94.19 280 LEU A C 1
ATOM 2156 O O . LEU A 1 280 ? -36.812 48.875 11.875 1 94.19 280 LEU A O 1
ATOM 2160 N N . TYR A 1 281 ? -35.344 47.438 10.984 1 92.44 281 TYR A N 1
ATOM 2161 C CA . TYR A 1 281 ? -36.125 47.344 9.766 1 92.44 281 TYR A CA 1
ATOM 2162 C C . TYR A 1 281 ? -37.344 46.438 9.984 1 92.44 281 TYR A C 1
ATOM 2164 O O . TYR A 1 281 ? -38.438 46.75 9.523 1 92.44 281 TYR A O 1
ATOM 2172 N N . CYS A 1 282 ? -37.188 45.344 10.68 1 91.94 282 CYS A N 1
ATOM 2173 C CA . CYS A 1 282 ? -38.219 44.312 10.758 1 91.94 282 CYS A CA 1
ATOM 2174 C C . CYS A 1 282 ? -39.094 44.5 11.977 1 91.94 282 CYS A C 1
ATOM 2176 O O . CYS A 1 282 ? -40.219 43.969 12.023 1 91.94 282 CYS A O 1
ATOM 2178 N N . ARG A 1 283 ? -38.719 45.156 13.031 1 86.88 283 ARG A N 1
ATOM 2179 C CA . ARG A 1 283 ? -39.406 45.156 14.328 1 86.88 283 ARG A CA 1
ATOM 2180 C C . ARG A 1 283 ? -40.875 45.562 14.164 1 86.88 283 ARG A C 1
ATOM 2182 O O . ARG A 1 283 ? -41.75 45.031 14.836 1 86.88 283 ARG A O 1
ATOM 2189 N N . HIS A 1 284 ? -41.25 46.406 13.266 1 87.06 284 HIS A N 1
ATOM 2190 C CA . HIS A 1 284 ? -42.594 46.875 13.156 1 87.06 284 HIS A CA 1
ATOM 2191 C C . HIS A 1 284 ? -43.25 46.469 11.836 1 87.06 284 HIS A C 1
ATOM 2193 O O . HIS A 1 284 ? -44.281 46.969 11.445 1 87.06 284 HIS A O 1
ATOM 2199 N N . ARG A 1 285 ? -42.625 45.656 11.234 1 84.19 285 ARG A N 1
ATOM 2200 C CA . ARG A 1 285 ? -43.094 45.344 9.891 1 84.19 285 ARG A CA 1
ATOM 2201 C C . ARG A 1 285 ? -43.5 43.875 9.773 1 84.19 285 ARG A C 1
ATOM 2203 O O . ARG A 1 285 ? -43.281 43.25 8.734 1 84.19 285 ARG A O 1
ATOM 2210 N N . LYS A 1 286 ? -43.938 43.3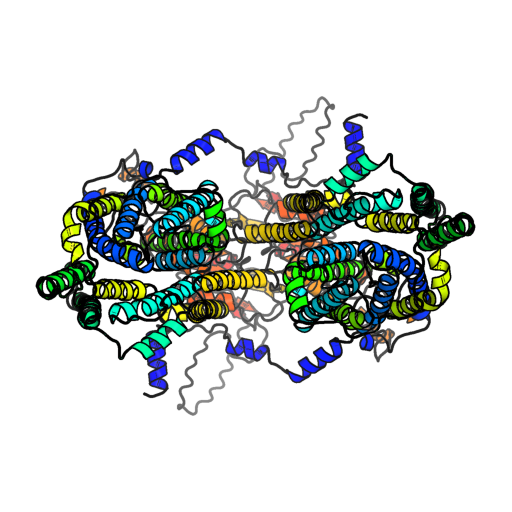75 10.828 1 78.94 286 LYS A N 1
ATOM 2211 C CA . LYS A 1 286 ? -44.406 42 10.742 1 78.94 286 LYS A CA 1
ATOM 2212 C C . LYS A 1 286 ? -45.781 41.938 10.047 1 78.94 286 LYS A C 1
ATOM 2214 O O . LYS A 1 286 ? -46.75 42.562 10.508 1 78.94 286 LYS A O 1
ATOM 2219 N N . VAL A 1 287 ? -45.906 41.562 8.859 1 72.81 287 VAL A N 1
ATOM 2220 C CA . VAL A 1 287 ? -47.156 41.469 8.109 1 72.81 287 VAL A CA 1
ATOM 2221 C C . VAL A 1 287 ? -47.562 40 7.961 1 72.81 287 VAL A C 1
ATOM 2223 O O . VAL A 1 287 ? -46.844 39.219 7.336 1 72.81 287 VAL A O 1
ATOM 2226 N N . GLY A 1 288 ? -48.719 39.594 8.352 1 74.12 288 GLY A N 1
ATOM 2227 C CA . GLY A 1 288 ? -49.25 38.25 8.227 1 74.12 288 GLY A CA 1
ATOM 2228 C C . GLY A 1 288 ? -48.344 37.188 8.812 1 74.12 288 GLY A C 1
ATOM 2229 O O . GLY A 1 288 ? -48.219 36.094 8.258 1 74.12 288 GLY A O 1
ATOM 2230 N N . GLY A 1 289 ? -47.438 37.562 9.711 1 72.75 289 GLY A N 1
ATOM 2231 C CA . GLY A 1 289 ? -46.594 36.594 10.391 1 72.75 289 GLY A CA 1
ATOM 2232 C C . GLY A 1 289 ? -45.219 36.438 9.758 1 72.75 289 GLY A C 1
ATOM 2233 O O . GLY A 1 289 ? -44.375 35.688 10.266 1 72.75 289 GLY A O 1
ATOM 2234 N N . LYS A 1 290 ? -45 37.125 8.641 1 83.44 290 LYS A N 1
ATOM 2235 C CA . LYS A 1 290 ? -43.719 37 7.961 1 83.44 290 LYS A CA 1
ATOM 2236 C C . LYS A 1 290 ? -42.969 38.312 7.922 1 83.44 290 LYS A C 1
ATOM 2238 O O . LYS A 1 290 ? -43.594 39.375 7.816 1 83.44 290 LYS A O 1
ATOM 2243 N N . TYR A 1 291 ? -41.719 38.25 8.086 1 90.06 291 TYR A N 1
ATOM 2244 C CA . TYR A 1 291 ? -40.844 39.406 8.031 1 90.06 291 TYR A CA 1
ATOM 2245 C C . TYR A 1 291 ? -40.406 39.688 6.602 1 90.06 291 TYR A C 1
ATOM 2247 O O . TYR A 1 291 ? -40.438 38.812 5.75 1 90.06 291 TYR A O 1
ATOM 2255 N N . PRO A 1 292 ? -40.094 40.844 6.324 1 90.31 292 PRO A N 1
ATOM 2256 C CA . PRO A 1 292 ? -39.75 41.219 4.957 1 90.31 292 PRO A CA 1
ATOM 2257 C C . PRO A 1 292 ? -38.438 40.531 4.488 1 90.31 292 PRO A C 1
ATOM 2259 O O . PRO A 1 292 ? -38.219 40.406 3.281 1 90.31 292 PRO A O 1
ATOM 2262 N N . ILE A 1 293 ? -37.594 40.281 5.352 1 92.69 293 ILE A N 1
ATOM 2263 C CA . ILE A 1 293 ? -36.375 39.531 5.047 1 92.69 293 ILE A CA 1
ATOM 2264 C C . ILE A 1 293 ? -36.312 38.281 5.918 1 92.69 293 ILE A C 1
ATOM 2266 O O . ILE A 1 293 ? -37 38.188 6.926 1 92.69 293 ILE A O 1
ATOM 2270 N N . LYS A 1 294 ? -35.531 37.344 5.391 1 92.5 294 LYS A N 1
ATOM 2271 C CA . LYS A 1 294 ? -35.375 36.125 6.176 1 92.5 294 LYS A CA 1
ATOM 2272 C C . LYS A 1 294 ? -34.438 36.344 7.348 1 92.5 294 LYS A C 1
ATOM 2274 O O . LYS A 1 294 ? -33.281 36.781 7.16 1 92.5 294 LYS A O 1
ATOM 2279 N N . ILE A 1 295 ? -34.844 36.094 8.547 1 93.31 295 ILE A N 1
ATOM 2280 C CA . ILE A 1 295 ? -34.031 36.219 9.75 1 93.31 295 ILE A CA 1
ATOM 2281 C C . ILE A 1 295 ? -34.031 34.906 10.5 1 93.31 295 ILE A C 1
ATOM 2283 O O . ILE A 1 295 ? -34.781 33.969 10.172 1 93.31 295 ILE A O 1
ATOM 2287 N N . LEU A 1 296 ? -33.188 34.625 11.477 1 91.81 296 LEU A N 1
ATOM 2288 C CA . LEU A 1 296 ? -32.938 33.375 12.172 1 91.81 296 LEU A CA 1
ATOM 2289 C C . LEU A 1 296 ? -34.156 32.969 12.984 1 91.81 296 LEU A C 1
ATOM 2291 O O . LEU A 1 296 ? -34.469 31.781 13.094 1 91.81 296 LEU A O 1
ATOM 2295 N N . LEU A 1 297 ? -34.875 33.938 13.555 1 91.56 297 LEU A N 1
ATOM 2296 C CA . LEU A 1 297 ? -36 33.719 14.445 1 91.56 297 LEU A CA 1
ATOM 2297 C C . LEU A 1 297 ? -35.562 33.125 15.773 1 91.56 297 LEU A C 1
ATOM 2299 O O . LEU A 1 297 ? -34.5 33.531 16.312 1 91.56 297 LEU A O 1
ATOM 2303 N N . THR A 1 298 ? -36.188 32.156 16.312 1 89.88 298 THR A N 1
ATOM 2304 C CA . THR A 1 298 ? -35.938 31.734 17.688 1 89.88 298 THR A CA 1
ATOM 2305 C C . THR A 1 298 ? -34.719 30.828 17.75 1 89.88 298 THR A C 1
ATOM 2307 O O . THR A 1 298 ? -34.625 29.812 17.047 1 89.88 298 THR A O 1
ATOM 2310 N N . VAL A 1 299 ? -33.75 31.203 18.516 1 92.56 299 VAL A N 1
ATOM 2311 C CA . VAL A 1 299 ? -32.594 30.406 18.922 1 92.56 299 VAL A CA 1
ATOM 2312 C C . VAL A 1 299 ? -32.688 30.078 20.406 1 92.56 299 VAL A C 1
ATOM 2314 O O . VAL A 1 299 ? -32.5 30.953 21.25 1 92.56 299 VAL A O 1
ATOM 2317 N N . PRO A 1 300 ? -32.938 28.844 20.656 1 92.12 300 PRO A N 1
ATOM 2318 C CA . PRO A 1 300 ? -33.125 28.5 22.062 1 92.12 300 PRO A CA 1
ATOM 2319 C C . PRO A 1 300 ? -31.875 28.781 22.906 1 92.12 300 PRO A C 1
ATOM 2321 O O . PRO A 1 300 ? -30.75 28.562 22.453 1 92.12 300 PRO A O 1
ATOM 2324 N N . SER A 1 301 ? -32.156 29.203 24.109 1 92.81 301 SER A N 1
ATOM 2325 C CA . SER A 1 301 ? -31.047 29.5 25.031 1 92.81 301 SER A CA 1
ATOM 2326 C C . SER A 1 301 ? -30.594 28.25 25.781 1 92.81 301 SER A C 1
ATOM 2328 O O . SER A 1 301 ? -31.422 27.422 26.172 1 92.81 301 SER A O 1
ATOM 2330 N N . GLY A 1 302 ? -29.297 28.125 25.906 1 90.81 302 GLY A N 1
ATOM 2331 C CA . GLY A 1 302 ? -28.734 27.031 26.688 1 90.81 302 GLY A CA 1
ATOM 2332 C C . GLY A 1 302 ? -28.703 25.719 25.938 1 90.81 302 GLY A C 1
ATOM 2333 O O . GLY A 1 302 ? -29.031 25.672 24.75 1 90.81 302 GLY A O 1
ATOM 2334 N N . PHE A 1 303 ? -28.312 24.656 26.656 1 91.38 303 PHE A N 1
ATOM 2335 C CA . PHE A 1 303 ? -28.25 23.312 26.109 1 91.38 303 PHE A CA 1
ATOM 2336 C C . PHE A 1 303 ? -29.609 22.641 26.156 1 91.38 303 PHE A C 1
ATOM 2338 O O . PHE A 1 303 ? -30.031 22.156 27.219 1 91.38 303 PHE A O 1
ATOM 2345 N N . LYS A 1 304 ? -30.25 22.562 25.078 1 89.5 304 LYS A N 1
ATOM 2346 C CA . LYS A 1 304 ? -31.594 22.016 25.078 1 89.5 304 LYS A CA 1
ATOM 2347 C C . LYS A 1 304 ? -31.609 20.578 24.578 1 89.5 304 LYS A C 1
ATOM 2349 O O . LYS A 1 304 ? -32.562 19.828 24.828 1 89.5 304 LYS A O 1
ATOM 2354 N N . HIS A 1 305 ? -30.531 20.188 24.031 1 87.69 305 HIS A N 1
ATOM 2355 C CA . HIS A 1 305 ? -30.562 18.906 23.328 1 87.69 305 HIS A CA 1
ATOM 2356 C C . HIS A 1 305 ? -29.516 17.953 23.891 1 87.69 305 HIS A C 1
ATOM 2358 O O . HIS A 1 305 ? -28.953 17.125 23.156 1 87.69 305 HIS A O 1
ATOM 2364 N N . VAL A 1 306 ? -29.219 18.078 25.125 1 89.19 306 VAL A N 1
ATOM 2365 C CA . VAL A 1 306 ? -28.281 17.141 25.766 1 89.19 306 VAL A CA 1
ATOM 2366 C C . VAL A 1 306 ? -28.953 15.789 25.969 1 89.19 306 VAL A C 1
ATOM 2368 O O . VAL A 1 306 ? -29.953 15.688 26.672 1 89.19 306 VAL A O 1
ATOM 2371 N N . LYS A 1 307 ? -28.594 14.859 25.234 1 88.62 307 LYS A N 1
ATOM 2372 C CA . LYS A 1 307 ? -29.156 13.508 25.312 1 88.62 307 LYS A CA 1
ATOM 2373 C C . LYS A 1 307 ? -28.219 12.5 24.641 1 88.62 307 LYS A C 1
ATOM 2375 O O . LYS A 1 307 ? -27.344 12.883 23.875 1 88.62 307 LYS A O 1
ATOM 2380 N N . GLN A 1 308 ? -28.5 11.266 24.969 1 88.5 308 GLN A N 1
ATOM 2381 C CA . GLN A 1 308 ? -27.766 10.195 24.281 1 88.5 308 GLN A CA 1
ATOM 2382 C C . GLN A 1 308 ? -28.188 10.102 22.812 1 88.5 308 GLN A C 1
ATOM 2384 O O . GLN A 1 308 ? -29.375 10.125 22.5 1 88.5 308 GLN A O 1
ATOM 2389 N N . PRO A 1 309 ? -27.203 10.125 22.016 1 89.19 309 PRO A N 1
ATOM 2390 C CA . PRO A 1 309 ? -27.547 10 20.609 1 89.19 309 PRO A CA 1
ATOM 2391 C C . PRO A 1 309 ? -28.234 8.688 20.281 1 89.19 309 PRO A C 1
ATOM 2393 O O . PRO A 1 309 ? -27.938 7.656 20.891 1 89.19 309 PRO A O 1
ATOM 2396 N N . THR A 1 310 ? -29.109 8.664 19.391 1 88.12 310 THR A N 1
ATOM 2397 C CA . THR A 1 310 ? -29.844 7.48 18.969 1 88.12 310 THR A CA 1
ATOM 2398 C C . THR A 1 310 ? -29 6.633 18.016 1 88.12 310 THR A C 1
ATOM 2400 O O . THR A 1 310 ? -28.781 7.012 16.859 1 88.12 310 THR A O 1
ATOM 2403 N N . ILE A 1 311 ? -28.578 5.531 18.547 1 91.56 311 ILE A N 1
ATOM 2404 C CA . ILE A 1 311 ? -27.781 4.637 17.719 1 91.56 311 ILE A CA 1
ATOM 2405 C C . ILE A 1 311 ? -28.453 3.268 17.641 1 91.56 311 ILE A C 1
ATOM 2407 O O . ILE A 1 311 ? -28.5 2.539 18.641 1 91.56 311 ILE A O 1
ATOM 2411 N N . ASN A 1 312 ? -29.062 2.957 16.547 1 91.75 312 ASN A N 1
ATOM 2412 C CA . ASN A 1 312 ? -29.625 1.641 16.281 1 91.75 312 ASN A CA 1
ATOM 2413 C C . ASN A 1 312 ? -29.141 1.078 14.945 1 91.75 312 ASN A C 1
ATOM 2415 O O . ASN A 1 312 ? -28.438 1.76 14.203 1 91.75 312 ASN A O 1
ATOM 2419 N N . SER A 1 313 ? -29.453 -0.087 14.711 1 93.19 313 SER A N 1
ATOM 2420 C CA . SER A 1 313 ? -28.969 -0.764 13.516 1 93.19 313 SER A CA 1
ATOM 2421 C C . SER A 1 313 ? -29.531 -0.117 12.25 1 93.19 313 SER A C 1
ATOM 2423 O O . SER A 1 313 ? -28.875 -0.122 11.203 1 93.19 313 SER A O 1
ATOM 2425 N N . GLY A 1 314 ? -30.609 0.426 12.414 1 93.94 314 GLY A N 1
ATOM 2426 C CA . GLY A 1 314 ? -31.25 1.083 11.273 1 93.94 314 GLY A CA 1
ATOM 2427 C C . GLY A 1 314 ? -30.484 2.312 10.805 1 93.94 314 GLY A C 1
ATOM 2428 O O . GLY A 1 314 ? -30.188 2.447 9.617 1 93.94 314 GLY A O 1
ATOM 2429 N N . ILE A 1 315 ? -30.203 3.189 11.75 1 94.69 315 ILE A N 1
ATOM 2430 C CA . ILE A 1 315 ? -29.516 4.422 11.398 1 94.69 315 ILE A CA 1
ATOM 2431 C C . ILE A 1 315 ? -28.094 4.105 10.938 1 94.69 315 ILE A C 1
ATOM 2433 O O . ILE A 1 315 ? -27.562 4.777 10.055 1 94.69 315 ILE A O 1
ATOM 2437 N N . LEU A 1 316 ? -27.531 3.092 11.5 1 95.62 316 LEU A N 1
ATOM 2438 C CA . LEU A 1 316 ? -26.188 2.666 11.086 1 95.62 316 LEU A CA 1
ATOM 2439 C C . LEU A 1 316 ? -26.188 2.213 9.633 1 95.62 316 LEU A C 1
ATOM 2441 O O . LEU A 1 316 ? -25.297 2.566 8.867 1 95.62 316 LEU A O 1
ATOM 2445 N N . SER A 1 317 ? -27.141 1.442 9.289 1 95.06 317 SER A N 1
ATOM 2446 C CA . SER A 1 317 ? -27.25 0.958 7.922 1 95.06 317 SER A CA 1
ATOM 2447 C C . SER A 1 317 ? -27.547 2.102 6.953 1 95.06 317 SER A C 1
ATOM 2449 O O . SER A 1 317 ? -27.031 2.117 5.832 1 95.06 317 SER A O 1
ATOM 2451 N N . ALA A 1 318 ? -28.344 3.004 7.465 1 95.56 318 ALA A N 1
ATOM 2452 C CA . ALA A 1 318 ? -28.719 4.145 6.629 1 95.56 318 ALA A CA 1
ATOM 2453 C C . ALA A 1 318 ? -27.516 5.035 6.348 1 95.56 318 ALA A C 1
ATOM 2455 O O . ALA A 1 318 ? -27.391 5.609 5.262 1 95.56 318 ALA A O 1
ATOM 2456 N N . LEU A 1 319 ? -26.594 5.102 7.27 1 97.25 319 LEU A N 1
ATOM 2457 C CA . LEU A 1 319 ? -25.438 6.004 7.184 1 97.25 319 LEU A CA 1
ATOM 2458 C C . LEU A 1 319 ? -24.25 5.305 6.543 1 97.25 319 LEU A C 1
ATOM 2460 O O . LEU A 1 319 ? -23.297 5.961 6.125 1 97.25 319 LEU A O 1
ATOM 2464 N N . ALA A 1 320 ? -24.234 4.027 6.422 1 95.94 320 ALA A N 1
ATOM 2465 C CA . ALA A 1 320 ? -23.094 3.18 6.109 1 95.94 320 ALA A CA 1
ATOM 2466 C C . ALA A 1 320 ? -22.406 3.639 4.824 1 95.94 320 ALA A C 1
ATOM 2468 O O . ALA A 1 320 ? -21.188 3.812 4.793 1 95.94 320 ALA A O 1
ATOM 2469 N N . PRO A 1 321 ? -23.156 3.938 3.734 1 94 321 PRO A N 1
ATOM 2470 C CA . PRO A 1 321 ? -22.484 4.301 2.477 1 94 321 PRO A CA 1
ATOM 2471 C C . PRO A 1 321 ? -21.75 5.641 2.561 1 94 321 PRO A C 1
ATOM 2473 O O . PRO A 1 321 ? -20.875 5.918 1.738 1 94 321 PRO A O 1
ATOM 2476 N N . LYS A 1 322 ? -22.125 6.516 3.559 1 96.88 322 LYS A N 1
ATOM 2477 C CA . LYS A 1 322 ? -21.594 7.875 3.619 1 96.88 322 LYS A CA 1
ATOM 2478 C C . LYS A 1 322 ? -20.562 8.016 4.738 1 96.88 322 LYS A C 1
ATOM 2480 O O . LYS A 1 322 ? -19.906 9.047 4.859 1 96.88 322 LYS A O 1
ATOM 2485 N N . LEU A 1 323 ? -20.375 6.902 5.5 1 97.25 323 LEU A N 1
ATOM 2486 C CA . LEU A 1 323 ? -19.469 6.957 6.641 1 97.25 323 LEU A CA 1
ATOM 2487 C C . LEU A 1 323 ? -18.031 7.152 6.18 1 97.25 323 LEU A C 1
ATOM 2489 O O . LEU A 1 323 ? -17.281 7.918 6.789 1 97.25 323 LEU A O 1
ATOM 2493 N N . PRO A 1 324 ? -17.609 6.523 5.051 1 95.31 324 PRO A N 1
ATOM 2494 C CA . PRO A 1 324 ? -16.219 6.688 4.645 1 95.31 324 PRO A CA 1
ATOM 2495 C C . PRO A 1 324 ? -15.867 8.133 4.289 1 95.31 324 PRO A C 1
ATOM 2497 O O . PRO A 1 324 ? -14.867 8.664 4.773 1 95.31 324 PRO A O 1
ATOM 2500 N N . VAL A 1 325 ? -16.703 8.805 3.516 1 95.31 325 VAL A N 1
ATOM 2501 C CA . VAL A 1 325 ? -16.406 10.172 3.092 1 95.31 325 VAL A CA 1
ATOM 2502 C C . VAL A 1 325 ? -16.422 11.102 4.305 1 95.31 325 VAL A C 1
ATOM 2504 O O . VAL A 1 325 ? -15.547 11.961 4.441 1 95.31 325 VAL A O 1
ATOM 2507 N N . ALA A 1 326 ? -17.375 10.906 5.211 1 97.31 326 ALA A N 1
ATOM 2508 C CA . ALA A 1 326 ? -17.484 11.742 6.402 1 97.31 326 ALA A CA 1
ATOM 2509 C C . ALA A 1 326 ? -16.266 11.562 7.309 1 97.31 326 ALA A C 1
ATOM 2511 O O . ALA A 1 326 ? -15.719 12.539 7.824 1 97.31 326 ALA A O 1
ATOM 2512 N N . THR A 1 327 ? -15.844 10.344 7.426 1 96.81 327 THR A N 1
ATOM 2513 C CA . THR A 1 327 ? -14.695 10.047 8.281 1 96.81 327 THR A CA 1
ATOM 2514 C C . THR A 1 327 ? -13.414 10.625 7.688 1 96.81 327 THR A C 1
ATOM 2516 O O . THR A 1 327 ? -12.602 11.203 8.406 1 96.81 327 THR A O 1
ATOM 2519 N N . ILE A 1 328 ? -13.234 10.539 6.441 1 94.69 328 ILE A N 1
ATOM 2520 C CA . ILE A 1 328 ? -12.039 11.023 5.762 1 94.69 328 ILE A CA 1
ATOM 2521 C C . ILE A 1 328 ? -11.945 12.539 5.906 1 94.69 328 ILE A C 1
ATOM 2523 O O . ILE A 1 328 ? -10.883 13.078 6.219 1 94.69 328 ILE A O 1
ATOM 2527 N N . ILE A 1 329 ? -13.031 13.227 5.734 1 92.81 329 ILE A N 1
ATOM 2528 C CA . ILE A 1 329 ? -13.047 14.688 5.84 1 92.81 329 ILE A CA 1
ATOM 2529 C C . ILE A 1 329 ? -12.727 15.102 7.27 1 92.81 329 ILE A C 1
ATOM 2531 O O . ILE A 1 329 ? -11.969 16.047 7.492 1 92.81 329 ILE A O 1
ATOM 2535 N N . LEU A 1 330 ? -13.281 14.352 8.203 1 94.25 330 LEU A N 1
ATOM 2536 C CA . LEU A 1 330 ? -13.055 14.648 9.617 1 94.25 330 LEU A CA 1
ATOM 2537 C C . LEU A 1 330 ? -11.57 14.562 9.953 1 94.25 330 LEU A C 1
ATOM 2539 O O . LEU A 1 330 ? -11.031 15.445 10.625 1 94.25 330 LEU A O 1
ATOM 2543 N N . LEU A 1 331 ? -10.914 13.586 9.492 1 93.12 331 LEU A N 1
ATOM 2544 C CA . LEU A 1 331 ? -9.539 13.383 9.93 1 93.12 331 LEU A CA 1
ATOM 2545 C C . LEU A 1 331 ? -8.562 14.141 9.031 1 93.12 331 LEU A C 1
ATOM 2547 O O . LEU A 1 331 ? -7.562 14.68 9.508 1 93.12 331 LEU A O 1
ATOM 2551 N N . LEU A 1 332 ? -8.844 14.281 7.766 1 88.12 332 LEU A N 1
ATOM 2552 C CA . LEU A 1 332 ? -7.922 14.891 6.812 1 88.12 332 LEU A CA 1
ATOM 2553 C C . LEU A 1 332 ? -7.766 16.391 7.082 1 88.12 332 LEU A C 1
ATOM 2555 O O . LEU A 1 332 ? -6.645 16.891 7.137 1 88.12 332 LEU A O 1
ATOM 2559 N N . GLU A 1 333 ? -8.82 17.078 7.211 1 86.81 333 GLU A N 1
ATOM 2560 C CA . GLU A 1 333 ? -8.781 18.516 7.457 1 86.81 333 GLU A CA 1
ATOM 2561 C C . GLU A 1 333 ? -8.055 18.844 8.758 1 86.81 333 GLU A C 1
ATOM 2563 O O . GLU A 1 333 ? -7.211 19.734 8.797 1 86.81 333 GLU A O 1
ATOM 2568 N N . HIS A 1 334 ? -8.344 18.062 9.68 1 93.56 334 HIS A N 1
ATOM 2569 C CA . HIS A 1 334 ? -7.766 18.312 11 1 93.56 334 HIS A CA 1
ATOM 2570 C C . HIS A 1 334 ? -6.258 18.094 10.992 1 93.56 334 HIS A C 1
ATOM 2572 O O . HIS A 1 334 ? -5.496 18.938 11.461 1 93.56 334 HIS A O 1
ATOM 2578 N N . ILE A 1 335 ? -5.781 17.016 10.461 1 91.44 335 ILE A N 1
ATOM 2579 C CA . ILE A 1 335 ? -4.367 16.672 10.492 1 91.44 335 ILE A CA 1
ATOM 2580 C C . ILE A 1 335 ? -3.578 17.625 9.602 1 91.44 335 ILE A C 1
ATOM 2582 O O . ILE A 1 335 ? -2.475 18.047 9.953 1 91.44 335 ILE A O 1
ATOM 2586 N N . ALA A 1 336 ? -4.152 18 8.508 1 84.44 336 ALA A N 1
ATOM 2587 C CA . ALA A 1 336 ? -3.488 18.938 7.602 1 84.44 336 ALA A CA 1
ATOM 2588 C C . ALA A 1 336 ? -3.26 20.281 8.281 1 84.44 336 ALA A C 1
ATOM 2590 O O . ALA A 1 336 ? -2.174 20.859 8.188 1 84.44 336 ALA A O 1
ATOM 2591 N N . ILE A 1 337 ? -4.207 20.703 9.008 1 89.94 337 ILE A N 1
ATOM 2592 C CA . ILE A 1 337 ? -4.145 22 9.688 1 89.94 337 ILE A CA 1
ATOM 2593 C C . ILE A 1 337 ? -3.158 21.922 10.852 1 89.94 337 ILE A C 1
ATOM 2595 O O . ILE A 1 337 ? -2.305 22.797 11.008 1 89.94 337 ILE A O 1
ATOM 2599 N N . SER A 1 338 ? -3.291 20.859 11.562 1 92.75 338 SER A N 1
ATOM 2600 C CA . SER A 1 338 ? -2.422 20.688 12.719 1 92.75 338 SER A CA 1
ATOM 2601 C C . SER A 1 338 ? -0.956 20.625 12.305 1 92.75 338 SER A C 1
ATOM 2603 O O . SER A 1 338 ? -0.093 21.234 12.938 1 92.75 338 SER A O 1
ATOM 2605 N N . LYS A 1 339 ? -0.702 19.969 11.312 1 85.31 339 LYS A N 1
ATOM 2606 C CA . LYS A 1 339 ? 0.668 19.859 10.828 1 85.31 339 LYS A CA 1
ATOM 2607 C C . LYS A 1 339 ? 1.181 21.188 10.297 1 85.31 339 LYS A C 1
ATOM 2609 O O . LYS A 1 339 ? 2.344 21.547 10.508 1 85.31 339 LYS A O 1
ATOM 2614 N N . SER A 1 340 ? 0.371 21.875 9.625 1 81.38 340 SER A N 1
ATOM 2615 C CA . SER A 1 340 ? 0.741 23.172 9.062 1 81.38 340 SER A CA 1
ATOM 2616 C C . SER A 1 340 ? 1.15 24.156 10.164 1 81.38 340 SER A C 1
ATOM 2618 O O . SER A 1 340 ? 2.186 24.812 10.055 1 81.38 340 SER A O 1
ATOM 2620 N N . PHE A 1 341 ? 0.434 24.172 11.211 1 88.44 341 PHE A N 1
ATOM 2621 C CA . PHE A 1 341 ? 0.725 25.141 12.266 1 88.44 341 PHE A CA 1
ATOM 2622 C C . PHE A 1 341 ? 1.861 24.641 13.148 1 88.44 341 PHE A C 1
ATOM 2624 O O . PHE A 1 341 ? 2.607 25.453 13.719 1 88.44 341 PHE A O 1
ATOM 2631 N N . GLY A 1 342 ? 1.967 23.312 13.227 1 86.75 342 GLY A N 1
ATOM 2632 C CA . GLY A 1 342 ? 3.156 22.781 13.883 1 86.75 342 GLY A CA 1
ATOM 2633 C C . GLY A 1 342 ? 4.445 23.234 13.219 1 86.75 342 GLY A C 1
ATOM 2634 O O . GLY A 1 342 ? 5.375 23.672 13.898 1 86.75 342 GLY A O 1
ATOM 2635 N N . ARG A 1 343 ? 4.43 23.25 12.016 1 76.06 343 ARG A N 1
ATOM 2636 C CA . ARG A 1 343 ? 5.594 23.672 11.242 1 76.06 343 ARG A CA 1
ATOM 2637 C C . ARG A 1 343 ? 5.816 25.172 11.352 1 76.06 343 ARG A C 1
ATOM 2639 O O . ARG A 1 343 ? 6.953 25.625 11.516 1 76.06 343 ARG A O 1
ATOM 2646 N N . LEU A 1 344 ? 4.781 25.875 11.289 1 77.06 344 LEU A N 1
ATOM 2647 C CA . LEU A 1 344 ? 4.848 27.328 11.312 1 77.06 344 LEU A CA 1
ATOM 2648 C C . LEU A 1 344 ? 5.332 27.828 12.672 1 77.06 344 LEU A C 1
ATOM 2650 O O . LEU A 1 344 ? 6.062 28.812 12.75 1 77.06 344 LEU A O 1
ATOM 2654 N N . ASN A 1 345 ? 4.879 27.141 13.648 1 85.88 345 ASN A N 1
ATOM 2655 C CA . ASN A 1 345 ? 5.148 27.656 14.984 1 85.88 345 ASN A CA 1
ATOM 2656 C C . ASN A 1 345 ? 6.188 26.812 15.719 1 85.88 345 ASN A C 1
ATOM 2658 O O . ASN A 1 345 ? 6.418 27 16.906 1 85.88 345 ASN A O 1
ATOM 2662 N N . GLY A 1 346 ? 6.715 25.875 15.031 1 78.62 346 GLY A N 1
ATOM 2663 C CA . GLY A 1 346 ? 7.918 25.188 15.5 1 78.62 346 GLY A CA 1
ATOM 2664 C C . GLY A 1 346 ? 7.633 24.125 16.531 1 78.62 346 GLY A C 1
ATOM 2665 O O . GLY A 1 346 ? 8.336 24.031 17.547 1 78.62 346 GLY A O 1
ATOM 2666 N N . TYR A 1 347 ? 6.559 23.438 16.453 1 85.5 347 TYR A N 1
ATOM 2667 C CA . TYR A 1 347 ? 6.312 22.297 17.312 1 85.5 347 TYR A CA 1
ATOM 2668 C C . TYR A 1 347 ? 5.84 21.094 16.5 1 85.5 347 TYR A C 1
ATOM 2670 O O . TYR A 1 347 ? 5.5 21.234 15.328 1 85.5 347 TYR A O 1
ATOM 2678 N N . LYS A 1 348 ? 5.91 19.969 17.188 1 86.25 348 LYS A N 1
ATOM 2679 C CA . LYS A 1 348 ? 5.551 18.719 16.5 1 86.25 348 LYS A CA 1
ATOM 2680 C C . LYS A 1 348 ? 4.203 18.203 16.984 1 86.25 348 LYS A C 1
ATOM 2682 O O . LYS A 1 348 ? 3.916 18.219 18.188 1 86.25 348 LYS A O 1
ATOM 2687 N N . ILE A 1 349 ? 3.404 17.828 16.031 1 91.44 349 ILE A N 1
ATOM 2688 C CA . ILE A 1 349 ? 2.115 17.234 16.375 1 91.44 349 ILE A CA 1
ATOM 2689 C C . ILE A 1 349 ? 2.201 15.719 16.297 1 91.44 349 ILE A C 1
ATOM 2691 O O . ILE A 1 349 ? 3.025 15.172 15.555 1 91.44 349 ILE A O 1
ATOM 2695 N N . ASP A 1 350 ? 1.437 15.062 17.094 1 92.88 350 ASP A N 1
ATOM 2696 C CA . ASP A 1 350 ? 1.23 13.625 16.984 1 92.88 350 ASP A CA 1
ATOM 2697 C C . ASP A 1 350 ? -0.11 13.305 16.328 1 92.88 350 ASP A C 1
ATOM 2699 O O . ASP A 1 350 ? -1.165 13.469 16.938 1 92.88 350 ASP A O 1
ATOM 2703 N N . PRO A 1 351 ? -0.056 12.773 15.141 1 93.44 351 PRO A N 1
ATOM 2704 C CA . PRO A 1 351 ? -1.303 12.523 14.414 1 93.44 351 PRO A CA 1
ATOM 2705 C C . PRO A 1 351 ? -2.246 11.586 15.164 1 93.44 351 PRO A C 1
ATOM 2707 O O . PRO A 1 351 ? -3.465 11.773 15.125 1 93.44 351 PRO A O 1
ATOM 2710 N N . ASN A 1 352 ? -1.739 10.57 15.859 1 95.31 352 ASN A N 1
ATOM 2711 C CA . ASN A 1 352 ? -2.586 9.664 16.625 1 95.31 352 ASN A CA 1
ATOM 2712 C C . ASN A 1 352 ? -3.332 10.391 17.734 1 95.31 352 ASN A C 1
ATOM 2714 O O . ASN A 1 352 ? -4.523 10.164 17.938 1 95.31 352 ASN A O 1
ATOM 2718 N N . GLN A 1 353 ? -2.6 11.219 18.375 1 95.62 353 GLN A N 1
ATOM 2719 C CA . GLN A 1 353 ? -3.189 11.969 19.469 1 95.62 353 GLN A CA 1
ATOM 2720 C C . GLN A 1 353 ? -4.215 12.977 18.953 1 95.62 353 GLN A C 1
ATOM 2722 O O . GLN A 1 353 ? -5.23 13.227 19.609 1 95.62 353 GLN A O 1
ATOM 2727 N N . GLU A 1 354 ? -3.904 13.562 17.875 1 96.44 354 GLU A N 1
ATOM 2728 C CA . GLU A 1 354 ? -4.863 14.492 17.281 1 96.44 354 GLU A CA 1
ATOM 2729 C C . GLU A 1 354 ? -6.148 13.773 16.875 1 96.44 354 GLU A C 1
ATOM 2731 O O . GLU A 1 354 ? -7.242 14.328 17 1 96.44 354 GLU A O 1
ATOM 2736 N N . LEU A 1 355 ? -5.992 12.523 16.406 1 96.88 355 LEU A N 1
ATOM 2737 C CA . LEU A 1 355 ? -7.172 11.742 16.047 1 96.88 355 LEU A CA 1
ATOM 2738 C C . LEU A 1 355 ? -7.984 11.375 17.281 1 96.88 355 LEU A C 1
ATOM 2740 O O . LEU A 1 355 ? -9.211 11.336 17.234 1 96.88 355 LEU A O 1
ATOM 2744 N N . ILE A 1 356 ? -7.32 11.156 18.375 1 97.19 356 ILE A N 1
ATOM 2745 C CA . ILE A 1 356 ? -8.016 10.914 19.625 1 97.19 356 ILE A CA 1
ATOM 2746 C C . ILE A 1 356 ? -8.781 12.164 20.047 1 97.19 356 ILE A C 1
ATOM 2748 O O . ILE A 1 356 ? -9.945 12.094 20.453 1 97.19 356 ILE A O 1
ATOM 2752 N N . ALA A 1 357 ? -8.125 13.281 19.875 1 97.12 357 ALA A N 1
ATOM 2753 C CA . ALA A 1 357 ? -8.766 14.547 20.219 1 97.12 357 ALA A CA 1
ATOM 2754 C C . ALA A 1 357 ? -10.039 14.758 19.406 1 97.12 357 ALA A C 1
ATOM 2756 O O . ALA A 1 357 ? -11.086 15.086 19.969 1 97.12 357 ALA A O 1
ATOM 2757 N N . ILE A 1 358 ? -9.984 14.578 18.141 1 96.94 358 ILE A N 1
ATOM 2758 C CA . ILE A 1 358 ? -11.133 14.766 17.25 1 96.94 358 ILE A CA 1
ATOM 2759 C C . ILE A 1 358 ? -12.18 13.688 17.531 1 96.94 358 ILE A C 1
ATOM 2761 O O . ILE A 1 358 ? -13.383 13.961 17.516 1 96.94 358 ILE A O 1
ATOM 2765 N N . GLY A 1 359 ? -11.68 12.43 17.75 1 97.69 359 GLY A N 1
ATOM 2766 C CA . GLY A 1 359 ? -12.594 11.336 18.047 1 97.69 359 GLY A CA 1
ATOM 2767 C C . GLY A 1 359 ? -13.398 11.562 19.312 1 97.69 359 GLY A C 1
ATOM 2768 O O . GLY A 1 359 ? -14.625 11.406 19.312 1 97.69 359 GLY A O 1
ATOM 2769 N N . VAL A 1 360 ? -12.758 12 20.359 1 97.5 360 VAL A N 1
ATOM 2770 C CA . VAL A 1 360 ? -13.43 12.258 21.625 1 97.5 360 VAL A CA 1
ATOM 2771 C C . VAL A 1 360 ? -14.375 13.445 21.469 1 97.5 360 VAL A C 1
ATOM 2773 O O . VAL A 1 360 ? -15.5 13.422 21.969 1 97.5 360 VAL A O 1
ATOM 2776 N N . THR A 1 361 ? -13.906 14.461 20.797 1 97.5 361 THR A N 1
ATOM 2777 C CA . THR A 1 361 ? -14.711 15.656 20.578 1 97.5 361 THR A CA 1
ATOM 2778 C C . THR A 1 361 ? -16.047 15.297 19.938 1 97.5 361 THR A C 1
ATOM 2780 O O . THR A 1 361 ? -17.094 15.734 20.391 1 97.5 361 THR A O 1
ATOM 2783 N N . ASN A 1 362 ? -15.992 14.492 18.922 1 98.19 362 ASN A N 1
ATOM 2784 C CA . ASN A 1 362 ? -17.219 14.164 18.172 1 98.19 362 ASN A CA 1
ATOM 2785 C C . ASN A 1 362 ? -18.062 13.133 18.922 1 98.19 362 ASN A C 1
ATOM 2787 O O . ASN A 1 362 ? -19.281 13.195 18.891 1 98.19 362 ASN A O 1
ATOM 2791 N N . THR A 1 363 ? -17.438 12.203 19.641 1 97.19 363 THR A N 1
ATOM 2792 C CA . THR A 1 363 ? -18.188 11.211 20.406 1 97.19 363 THR A CA 1
ATOM 2793 C C . THR A 1 363 ? -18.891 11.867 21.594 1 97.19 363 THR A C 1
ATOM 2795 O O . THR A 1 363 ? -20.094 11.695 21.781 1 97.19 363 THR A O 1
ATOM 2798 N N . VAL A 1 364 ? -18.188 12.664 22.312 1 96.5 364 VAL A N 1
ATOM 2799 C CA . VAL A 1 364 ? -18.75 13.336 23.484 1 96.5 364 VAL A CA 1
ATOM 2800 C C . VAL A 1 364 ? -19.672 14.453 23.031 1 96.5 364 VAL A C 1
ATOM 2802 O O . VAL A 1 364 ? -20.719 14.688 23.656 1 96.5 364 VAL A O 1
ATOM 2805 N N . GLY A 1 365 ? -19.297 15.148 22.016 1 96.56 365 GLY A N 1
ATOM 2806 C CA . GLY A 1 365 ? -20.109 16.25 21.516 1 96.56 365 GLY A CA 1
ATOM 2807 C C . GLY A 1 365 ? -21.484 15.805 21.078 1 96.56 365 GLY A C 1
ATOM 2808 O O . GLY A 1 365 ? -22.453 16.562 21.203 1 96.56 365 GLY A O 1
ATOM 2809 N N . SER A 1 366 ? -21.516 14.562 20.562 1 96.38 366 SER A N 1
ATOM 2810 C CA . SER A 1 366 ? -22.812 14.055 20.109 1 96.38 366 SER A CA 1
ATOM 2811 C C . SER A 1 366 ? -23.812 13.984 21.266 1 96.38 366 SER A C 1
ATOM 2813 O O . SER A 1 366 ? -25.016 14.133 21.062 1 96.38 366 SER A O 1
ATOM 2815 N N . CYS A 1 367 ? -23.391 13.891 22.453 1 95.88 367 CYS A N 1
ATOM 2816 C CA . CYS A 1 367 ? -24.25 13.852 23.625 1 95.88 367 CYS A CA 1
ATOM 2817 C C . CYS A 1 367 ? -24.797 15.242 23.953 1 95.88 367 CYS A C 1
ATOM 2819 O O . CYS A 1 367 ? -25.766 15.375 24.688 1 95.88 367 CYS A O 1
ATOM 2821 N N . PHE A 1 368 ? -24.188 16.25 23.391 1 95.69 368 PHE A N 1
ATOM 2822 C CA . PHE A 1 368 ? -24.625 17.625 23.594 1 95.69 368 PHE A CA 1
ATOM 2823 C C . PHE A 1 368 ? -25.422 18.141 22.406 1 95.69 368 PHE A C 1
ATOM 2825 O O . PHE A 1 368 ? -25.703 19.328 22.297 1 95.69 368 PHE A O 1
ATOM 2832 N N . GLY A 1 369 ? -25.656 17.234 21.5 1 95.62 369 GLY A N 1
ATOM 2833 C CA . GLY A 1 369 ? -26.406 17.625 20.312 1 95.62 369 GLY A CA 1
ATOM 2834 C C . GLY A 1 369 ? -25.547 18.203 19.219 1 95.62 369 GLY A C 1
ATOM 2835 O O . GLY A 1 369 ? -26.047 18.766 18.25 1 95.62 369 GLY A O 1
ATOM 2836 N N . ALA A 1 370 ? -24.266 18.031 19.359 1 97.19 370 ALA A N 1
ATOM 2837 C CA . ALA A 1 370 ? -23.344 18.578 18.375 1 97.19 370 ALA A CA 1
ATOM 2838 C C . ALA A 1 370 ? -23.266 17.688 17.141 1 97.19 370 ALA A C 1
ATOM 2840 O O . ALA A 1 370 ? -23.422 16.469 17.234 1 97.19 370 ALA A O 1
ATOM 2841 N N . TYR A 1 371 ? -23.156 18.297 15.969 1 97.94 371 TYR A N 1
ATOM 2842 C CA . TYR A 1 371 ? -22.844 17.562 14.75 1 97.94 371 TYR A CA 1
ATOM 2843 C C . TYR A 1 371 ? -21.344 17.594 14.469 1 97.94 371 TYR A C 1
ATOM 2845 O O . TYR A 1 371 ? -20.578 18.203 15.219 1 97.94 371 TYR A O 1
ATOM 2853 N N . PRO A 1 372 ? -20.844 16.812 13.484 1 98.06 372 PRO A N 1
ATOM 2854 C CA . PRO A 1 372 ? -19.406 16.609 13.32 1 98.06 372 PRO A CA 1
ATOM 2855 C C . PRO A 1 372 ? -18.609 17.906 13.289 1 98.06 372 PRO A C 1
ATOM 2857 O O . PRO A 1 372 ? -19 18.859 12.602 1 98.06 372 PRO A O 1
ATOM 2860 N N . ALA A 1 373 ? -17.609 17.906 14.086 1 97.5 373 ALA A N 1
ATOM 2861 C CA . ALA A 1 373 ? -16.719 19.062 14.219 1 97.5 373 ALA A CA 1
ATOM 2862 C C . ALA A 1 373 ? -15.266 18.656 13.961 1 97.5 373 ALA A C 1
ATOM 2864 O O . ALA A 1 373 ? -14.859 17.531 14.281 1 97.5 373 ALA A O 1
ATOM 2865 N N . THR A 1 374 ? -14.477 19.516 13.344 1 96.5 374 THR A N 1
ATOM 2866 C CA . THR A 1 374 ? -13.07 19.281 13.062 1 96.5 374 THR A CA 1
ATOM 2867 C C . THR A 1 374 ? -12.297 20.609 13.023 1 96.5 374 THR A C 1
ATOM 2869 O O . THR A 1 374 ? -12.82 21.641 13.414 1 96.5 374 THR A O 1
ATOM 2872 N N . GLY A 1 375 ? -11.055 20.547 12.703 1 95.06 375 GLY A N 1
ATOM 2873 C CA . GLY A 1 375 ? -10.219 21.734 12.711 1 95.06 375 GLY A CA 1
ATOM 2874 C C . GLY A 1 375 ? -10.539 22.703 11.586 1 95.06 375 GLY A C 1
ATOM 2875 O O . GLY A 1 375 ? -10.852 22.297 10.469 1 95.06 375 GLY A O 1
ATOM 2876 N N . SER A 1 376 ? -10.469 23.984 11.961 1 93.25 376 SER A N 1
ATOM 2877 C CA . SER A 1 376 ? -10.68 25.062 11 1 93.25 376 SER A CA 1
ATOM 2878 C C . SER A 1 376 ? -9.391 25.812 10.711 1 93.25 376 SER A C 1
ATOM 2880 O O . SER A 1 376 ? -8.695 26.25 11.633 1 93.25 376 SER A O 1
ATOM 2882 N N . PHE A 1 377 ? -9.078 25.969 9.453 1 84.62 377 PHE A N 1
ATOM 2883 C CA . PHE A 1 377 ? -7.859 26.672 9.078 1 84.62 377 PHE A CA 1
ATOM 2884 C C . PHE A 1 377 ? -7.941 28.156 9.461 1 84.62 377 PHE A C 1
ATOM 2886 O O . PHE A 1 377 ? -7.008 28.688 10.062 1 84.62 377 PHE A O 1
ATOM 2893 N N . SER A 1 378 ? -9.055 28.797 9.141 1 85.25 378 SER A N 1
ATOM 2894 C CA . SER A 1 378 ? -9.219 30.234 9.359 1 85.25 378 SER A CA 1
ATOM 2895 C C . SER A 1 378 ? -9.141 30.578 10.844 1 85.25 378 SER A C 1
ATOM 2897 O O . SER A 1 378 ? -8.383 31.469 11.242 1 85.25 378 SER A O 1
ATOM 2899 N N . ARG A 1 379 ? -9.859 29.844 11.68 1 92.56 379 ARG A N 1
ATOM 2900 C CA . ARG A 1 379 ? -9.867 30.125 13.117 1 92.56 379 ARG A CA 1
ATOM 2901 C C . ARG A 1 379 ? -8.516 29.781 13.742 1 92.56 379 ARG A C 1
ATOM 2903 O O . ARG A 1 379 ? -8.07 30.453 14.672 1 92.56 379 ARG A O 1
ATOM 2910 N N . SER A 1 380 ? -7.887 28.703 13.242 1 94.31 380 SER A N 1
ATOM 2911 C CA . SER A 1 380 ? -6.57 28.328 13.75 1 94.31 380 SER A CA 1
ATOM 2912 C C . SER A 1 380 ? -5.523 29.375 13.398 1 94.31 380 SER A C 1
ATOM 2914 O O . SER A 1 380 ? -4.652 29.688 14.219 1 94.31 380 SER A O 1
ATOM 2916 N N . ALA A 1 381 ? -5.629 29.922 12.227 1 88.31 381 ALA A N 1
ATOM 2917 C CA . ALA A 1 381 ? -4.723 31 11.82 1 88.31 381 ALA A CA 1
ATOM 2918 C C . ALA A 1 381 ? -4.918 32.25 12.68 1 88.31 381 ALA A C 1
ATOM 2920 O O . ALA A 1 381 ? -3.949 32.875 13.078 1 88.31 381 ALA A O 1
ATOM 2921 N N . LEU A 1 382 ? -6.137 32.531 12.945 1 89.19 382 LEU A N 1
ATOM 2922 C CA . LEU A 1 382 ? -6.473 33.656 13.805 1 89.19 382 LEU A CA 1
ATOM 2923 C C . LEU A 1 382 ? -5.945 33.438 15.219 1 89.19 382 LEU A C 1
ATOM 2925 O O . LEU A 1 382 ? -5.371 34.344 15.812 1 89.19 382 LEU A O 1
ATOM 2929 N N . LYS A 1 383 ? -6.168 32.25 15.664 1 94.69 383 LYS A N 1
ATOM 2930 C CA . LYS A 1 383 ? -5.691 31.891 16.984 1 94.69 383 LYS A CA 1
ATOM 2931 C C . LYS A 1 383 ? -4.172 32.031 17.094 1 94.69 383 LYS A C 1
ATOM 2933 O O . LYS A 1 383 ? -3.656 32.594 18.062 1 94.69 383 LYS A O 1
ATOM 2938 N N . SER A 1 384 ? -3.49 31.594 16.141 1 92.94 384 SER A N 1
ATOM 2939 C CA . SER A 1 384 ? -2.033 31.656 16.094 1 92.94 384 SER A CA 1
ATOM 2940 C C . SER A 1 384 ? -1.542 33.094 16 1 92.94 384 SER A C 1
ATOM 2942 O O . SER A 1 384 ? -0.636 33.5 16.734 1 92.94 384 SER A O 1
ATOM 2944 N N . LYS A 1 385 ? -2.131 33.875 15.156 1 88.38 385 LYS A N 1
ATOM 2945 C CA . LYS A 1 385 ? -1.724 35.281 14.953 1 88.38 385 LYS A CA 1
ATOM 2946 C C . LYS A 1 385 ? -2.031 36.125 16.188 1 88.38 385 LYS A C 1
ATOM 2948 O O . LYS A 1 385 ? -1.39 37.156 16.406 1 88.38 385 LYS A O 1
ATOM 2953 N N . SER A 1 386 ? -3.004 35.688 16.953 1 92.25 386 SER A N 1
ATOM 2954 C CA . SER A 1 386 ? -3.402 36.438 18.141 1 92.25 386 SER A CA 1
ATOM 2955 C C . SER A 1 386 ? -2.449 36.156 19.312 1 92.25 386 SER A C 1
ATOM 2957 O O . SER A 1 386 ? -2.584 36.719 20.375 1 92.25 386 SER A O 1
ATOM 2959 N N . GLY A 1 387 ? -1.529 35.219 19.078 1 91.44 387 GLY A N 1
ATOM 2960 C CA . GLY A 1 387 ? -0.486 35 20.062 1 91.44 387 GLY A CA 1
ATOM 2961 C C . GLY A 1 387 ? -0.845 33.938 21.078 1 91.44 387 GLY A C 1
ATOM 2962 O O . GLY A 1 387 ? -0.513 34.062 22.266 1 91.44 387 GLY A O 1
ATOM 2963 N N . VAL A 1 388 ? -1.568 32.938 20.672 1 96.31 388 VAL A N 1
ATOM 2964 C CA . VAL A 1 388 ? -1.929 31.859 21.578 1 96.31 388 VAL A CA 1
ATOM 2965 C C . VAL A 1 388 ? -0.664 31.203 22.125 1 96.31 388 VAL A C 1
ATOM 2967 O O . VAL A 1 388 ? 0.334 31.062 21.422 1 96.31 388 VAL A O 1
ATOM 2970 N N . ARG A 1 389 ? -0.782 30.797 23.406 1 95.44 389 ARG A N 1
ATOM 2971 C CA . ARG A 1 389 ? 0.414 30.25 24.047 1 95.44 389 ARG A CA 1
ATOM 2972 C C . ARG A 1 389 ? 0.238 28.766 24.375 1 95.44 389 ARG A C 1
ATOM 2974 O O . ARG A 1 389 ? 1.205 28 24.359 1 95.44 389 ARG A O 1
ATOM 2981 N N . THR A 1 390 ? -0.917 28.406 24.75 1 95.94 390 THR A N 1
ATOM 2982 C CA . THR A 1 390 ? -1.185 27.016 25.094 1 95.94 390 THR A CA 1
ATOM 2983 C C . THR A 1 390 ? -2.535 26.562 24.547 1 95.94 390 THR A C 1
ATOM 2985 O O . THR A 1 390 ? -3.336 27.391 24.109 1 95.94 390 THR A O 1
ATOM 2988 N N . PRO A 1 391 ? -2.779 25.219 24.562 1 95.75 391 PRO A N 1
ATOM 2989 C CA . PRO A 1 391 ? -4.078 24.734 24.094 1 95.75 391 PRO A CA 1
ATOM 2990 C C . PRO A 1 391 ? -5.227 25.141 25.016 1 95.75 391 PRO A C 1
ATOM 2992 O O . PRO A 1 391 ? -6.395 25.016 24.641 1 95.75 391 PRO A O 1
ATOM 2995 N N . LEU A 1 392 ? -5 25.766 26.125 1 96.81 392 LEU A N 1
ATOM 2996 C CA . LEU A 1 392 ? -6.02 26.141 27.094 1 96.81 392 LEU A CA 1
ATOM 2997 C C . LEU A 1 392 ? -6.84 27.328 26.594 1 96.81 392 LEU A C 1
ATOM 2999 O O . LEU A 1 392 ? -7.91 27.625 27.125 1 96.81 392 LEU A O 1
ATOM 3003 N N . ALA A 1 393 ? -6.352 27.984 25.578 1 97.31 393 ALA A N 1
ATOM 3004 C CA . ALA A 1 393 ? -7.098 29.078 24.984 1 97.31 393 ALA A CA 1
ATOM 3005 C C . ALA A 1 393 ? -8.492 28.641 24.547 1 97.31 393 ALA A C 1
ATOM 3007 O O . ALA A 1 393 ? -9.422 29.438 24.531 1 97.31 393 ALA A O 1
ATOM 3008 N N . GLY A 1 394 ? -8.617 27.359 24.234 1 97.31 394 GLY A N 1
ATOM 3009 C CA . GLY A 1 394 ? -9.906 26.812 23.859 1 97.31 394 GLY A CA 1
ATOM 3010 C C . GLY A 1 394 ? -10.953 26.938 24.938 1 97.31 394 GLY A C 1
ATOM 3011 O O . GLY A 1 394 ? -12.141 27.109 24.656 1 97.31 394 GLY A O 1
ATOM 3012 N N . VAL A 1 395 ? -10.547 26.891 26.156 1 97.62 395 VAL A N 1
ATOM 3013 C CA . VAL A 1 395 ? -11.461 27.016 27.281 1 97.62 395 VAL A CA 1
ATOM 3014 C C . VAL A 1 395 ? -12.031 28.438 27.344 1 97.62 395 VAL A C 1
ATOM 3016 O O . VAL A 1 395 ? -13.219 28.625 27.609 1 97.62 395 VAL A O 1
ATOM 3019 N N . VAL A 1 396 ? -11.203 29.359 27.078 1 97.88 396 VAL A N 1
ATOM 3020 C CA . VAL A 1 396 ? -11.664 30.75 27.031 1 97.88 396 VAL A CA 1
ATOM 3021 C C . VAL A 1 396 ? -12.68 30.922 25.906 1 97.88 396 VAL A C 1
ATOM 3023 O O . VAL A 1 396 ? -13.711 31.562 26.094 1 97.88 396 VAL A O 1
ATOM 3026 N N . THR A 1 397 ? -12.32 30.359 24.781 1 97.94 397 THR A N 1
ATOM 3027 C CA . THR A 1 397 ? -13.258 30.406 23.656 1 97.94 397 THR A CA 1
ATOM 3028 C C . THR A 1 397 ? -14.586 29.75 24.047 1 97.94 397 THR A C 1
ATOM 3030 O O . THR A 1 397 ? -15.656 30.266 23.688 1 97.94 397 THR A O 1
ATOM 3033 N N . ALA A 1 398 ? -14.5 28.641 24.75 1 98.06 398 ALA A N 1
ATOM 3034 C CA . ALA A 1 398 ? -15.695 27.922 25.188 1 98.06 398 ALA A CA 1
ATOM 3035 C C . ALA A 1 398 ? -16.547 28.797 26.109 1 98.06 398 ALA A C 1
ATOM 3037 O O . ALA A 1 398 ? -17.781 28.75 26.047 1 98.06 398 ALA A O 1
ATOM 3038 N N . ILE A 1 399 ? -15.945 29.547 26.906 1 97.75 399 ILE A N 1
ATOM 3039 C CA . ILE A 1 399 ? -16.656 30.469 27.812 1 97.75 399 ILE A CA 1
ATOM 3040 C C . ILE A 1 399 ? -17.391 31.531 26.984 1 97.75 399 ILE A C 1
ATOM 3042 O O . ILE A 1 399 ? -18.531 31.859 27.281 1 97.75 399 ILE A O 1
ATOM 3046 N N . VAL A 1 400 ? -16.75 32 25.984 1 96.56 400 VAL A N 1
ATOM 3047 C CA . VAL A 1 400 ? -17.391 33 25.125 1 96.56 400 VAL A CA 1
ATOM 3048 C C . VAL A 1 400 ? -18.609 32.375 24.469 1 96.56 400 VAL A C 1
ATOM 3050 O O . VAL A 1 400 ? -19.672 33 24.406 1 96.56 400 VAL A O 1
ATOM 3053 N N . VAL A 1 401 ? -18.5 31.172 23.984 1 96.94 401 VAL A N 1
ATOM 3054 C CA . VAL A 1 401 ? -19.594 30.5 23.297 1 96.94 401 VAL A CA 1
ATOM 3055 C C . VAL A 1 401 ? -20.75 30.266 24.281 1 96.94 401 VAL A C 1
ATOM 3057 O O . VAL A 1 401 ? -21.922 30.453 23.938 1 96.94 401 VAL A O 1
ATOM 3060 N N . ILE A 1 402 ? -20.422 29.828 25.469 1 96.06 402 ILE A N 1
ATOM 3061 C CA . ILE A 1 402 ? -21.453 29.547 26.453 1 96.06 402 ILE A CA 1
ATOM 3062 C C . ILE A 1 402 ? -22.156 30.828 26.844 1 96.06 402 ILE A C 1
ATOM 3064 O O . ILE A 1 402 ? -23.375 30.844 27.078 1 96.06 402 ILE A O 1
ATOM 3068 N N . VAL A 1 403 ? -21.453 31.922 26.953 1 96.06 403 VAL A N 1
ATOM 3069 C CA . VAL A 1 403 ? -22.047 33.219 27.266 1 96.06 403 VAL A CA 1
ATOM 3070 C C . VAL A 1 403 ? -22.984 33.625 26.141 1 96.06 403 VAL A C 1
ATOM 3072 O O . VAL A 1 403 ? -24.078 34.125 26.391 1 96.06 403 VAL A O 1
ATOM 3075 N N . ALA A 1 404 ? -22.531 33.438 24.984 1 94.88 404 ALA A N 1
ATOM 3076 C CA . ALA A 1 404 ? -23.391 33.75 23.844 1 94.88 404 ALA A CA 1
ATOM 3077 C C . ALA A 1 404 ? -24.625 32.844 23.828 1 94.88 404 ALA A C 1
ATOM 3079 O O . ALA A 1 404 ? -25.734 33.312 23.547 1 94.88 404 ALA A O 1
ATOM 3080 N N . LEU A 1 405 ? -24.469 31.594 24.156 1 94.38 405 LEU A N 1
ATOM 3081 C CA . LEU A 1 405 ? -25.531 30.609 24.109 1 94.38 405 LEU A CA 1
ATOM 3082 C C . LEU A 1 405 ? -26.594 30.906 25.172 1 94.38 405 LEU A C 1
ATOM 3084 O O . LEU A 1 405 ? -27.781 30.672 24.938 1 94.38 405 LEU A O 1
ATOM 3088 N N . TYR A 1 406 ? -26.234 31.484 26.25 1 93.88 406 TYR A N 1
ATOM 3089 C CA . TYR A 1 406 ? -27.172 31.734 27.328 1 93.88 406 TYR A CA 1
ATOM 3090 C C . TYR A 1 406 ? -27.609 33.188 27.359 1 93.88 406 TYR A C 1
ATOM 3092 O O . TYR A 1 406 ? -28.703 33.531 27.828 1 93.88 406 TYR A O 1
ATOM 3100 N N . GLY A 1 407 ? -26.844 34.062 26.828 1 93.56 407 GLY A N 1
ATOM 3101 C CA . GLY A 1 407 ? -27.109 35.469 27.031 1 93.56 407 GLY A CA 1
ATOM 3102 C C . GLY A 1 407 ? -27.5 36.219 25.766 1 93.56 407 GLY A C 1
ATOM 3103 O O . GLY A 1 407 ? -28.125 37.281 25.828 1 93.56 407 GLY A O 1
ATOM 3104 N N . LEU A 1 408 ? -27.156 35.75 24.641 1 92.31 408 LEU A N 1
ATOM 3105 C CA . LEU A 1 408 ? -27.297 36.562 23.453 1 92.31 408 LEU A CA 1
ATOM 3106 C C . LEU A 1 408 ? -28.359 36 22.516 1 92.31 408 LEU A C 1
ATOM 3108 O O . LEU A 1 408 ? -28.594 36.531 21.422 1 92.31 408 LEU A O 1
ATOM 3112 N N . THR A 1 409 ? -28.969 34.969 22.812 1 90.25 409 THR A N 1
ATOM 3113 C CA . THR A 1 409 ? -29.859 34.281 21.906 1 90.25 409 THR A CA 1
ATOM 3114 C C . THR A 1 409 ? -31.031 35.156 21.5 1 90.25 409 THR A C 1
ATOM 3116 O O . THR A 1 409 ? -31.547 35.062 20.375 1 90.25 409 THR A O 1
ATOM 3119 N N . SER A 1 410 ? -31.5 36.062 22.375 1 90.75 410 SER A N 1
ATOM 3120 C CA . SER A 1 410 ? -32.562 37 22.031 1 90.75 410 SER A CA 1
ATOM 3121 C C . SER A 1 410 ? -32.125 37.938 20.906 1 90.75 410 SER A C 1
ATOM 3123 O O . SER A 1 410 ? -32.938 38.312 20.047 1 90.75 410 SER A O 1
ATOM 3125 N N . ALA A 1 411 ? -30.938 38.281 20.969 1 91.19 411 ALA A N 1
ATOM 3126 C CA . ALA A 1 411 ? -30.406 39.156 19.922 1 91.19 411 ALA A CA 1
ATOM 3127 C C . ALA A 1 411 ? -30.234 38.375 18.609 1 91.19 411 ALA A C 1
ATOM 3129 O O . ALA A 1 411 ? -30.422 38.938 17.531 1 91.19 411 ALA A O 1
ATOM 3130 N N . PHE A 1 412 ? -29.938 37.156 18.703 1 92.62 412 PHE A N 1
ATOM 3131 C CA . PHE A 1 412 ? -29.703 36.312 17.531 1 92.62 412 PHE A CA 1
ATOM 3132 C C . PHE A 1 412 ? -30.969 36.188 16.688 1 92.62 412 PHE A C 1
ATOM 3134 O O . PHE A 1 412 ? -30.906 35.969 15.484 1 92.62 412 PHE A O 1
ATOM 3141 N N . PHE A 1 413 ? -32.094 36.375 17.312 1 92.62 413 PHE A N 1
ATOM 3142 C CA . PHE A 1 413 ? -33.406 36.281 16.672 1 92.62 413 PHE A CA 1
ATOM 3143 C C . PHE A 1 413 ? -33.438 37.125 15.406 1 92.62 413 PHE A C 1
ATOM 3145 O O . PHE A 1 413 ? -34 36.719 14.398 1 92.62 413 PHE A O 1
ATOM 3152 N N . TRP A 1 414 ? -32.688 38.188 15.422 1 94 414 TRP A N 1
ATOM 3153 C CA . TRP A 1 414 ? -32.844 39.188 14.398 1 94 414 TRP A CA 1
ATOM 3154 C C . TRP A 1 414 ? -31.75 39.094 13.352 1 94 414 TRP A C 1
ATOM 3156 O O . TRP A 1 414 ? -31.703 39.906 12.414 1 94 414 TRP A O 1
ATOM 3166 N N . ILE A 1 415 ? -30.922 38.156 13.477 1 94.62 415 ILE A N 1
ATOM 3167 C CA . ILE A 1 415 ? -29.812 38.031 12.523 1 94.62 415 ILE A CA 1
ATOM 3168 C C . ILE A 1 415 ? -30.375 37.688 11.141 1 94.62 415 ILE A C 1
ATOM 3170 O O . ILE A 1 415 ? -31.125 36.75 10.977 1 94.62 415 ILE A O 1
ATOM 3174 N N . PRO A 1 416 ? -30.125 38.531 10.141 1 95.25 416 PRO A N 1
ATOM 3175 C CA . PRO A 1 416 ? -30.547 38.188 8.781 1 95.25 416 PRO A CA 1
ATOM 3176 C C . PRO A 1 416 ? -29.781 36.969 8.219 1 95.25 416 PRO A C 1
ATOM 3178 O O . PRO A 1 416 ? -28.547 36.938 8.273 1 95.25 416 PRO A O 1
ATOM 3181 N N . THR A 1 417 ? -30.453 36.094 7.629 1 94.06 417 THR A N 1
ATOM 3182 C CA . THR A 1 417 ? -29.844 34.906 7.066 1 94.06 417 THR A CA 1
ATOM 3183 C C . THR A 1 417 ? -28.906 35.25 5.922 1 94.06 417 THR A C 1
ATOM 3185 O O . THR A 1 417 ? -27.891 34.594 5.711 1 94.06 417 THR A O 1
ATOM 3188 N N . ALA A 1 418 ? -29.172 36.25 5.207 1 96.19 418 ALA A N 1
ATOM 3189 C CA . ALA A 1 418 ? -28.297 36.719 4.137 1 96.19 418 ALA A CA 1
ATOM 3190 C C . ALA A 1 418 ? -26.953 37.156 4.688 1 96.19 418 ALA A C 1
ATOM 3192 O O . ALA A 1 418 ? -25.922 37 4.031 1 96.19 418 ALA A O 1
ATOM 3193 N N . GLY A 1 419 ? -27.016 37.781 5.828 1 94.81 419 GLY A N 1
ATOM 3194 C CA . GLY A 1 419 ? -25.766 38.156 6.488 1 94.81 419 GLY A CA 1
ATOM 3195 C C . GLY A 1 419 ? -24.891 36.969 6.828 1 94.81 419 GLY A C 1
ATOM 3196 O O . GLY A 1 419 ? -23.672 37.031 6.688 1 94.81 419 GLY A O 1
ATOM 3197 N N . LEU A 1 420 ? -25.484 35.875 7.238 1 92.56 420 LEU A N 1
ATOM 3198 C CA . LEU A 1 420 ? -24.766 34.656 7.543 1 92.56 420 LEU A CA 1
ATOM 3199 C C . LEU A 1 420 ? -24.141 34.062 6.281 1 92.56 420 LEU A C 1
ATOM 3201 O O . LEU A 1 420 ? -23.031 33.562 6.316 1 92.56 420 LEU A O 1
ATOM 3205 N N . SER A 1 421 ? -24.859 34.062 5.195 1 94.94 421 SER A N 1
ATOM 3206 C CA . SER A 1 421 ? -24.328 33.625 3.916 1 94.94 421 SER A CA 1
ATOM 3207 C C . SER A 1 421 ? -23.078 34.406 3.521 1 94.94 421 SER A C 1
ATOM 3209 O O . SER A 1 421 ? -22.125 33.844 2.994 1 94.94 421 SER A O 1
ATOM 3211 N N . ALA A 1 422 ? -23.125 35.719 3.787 1 95.75 422 ALA A N 1
ATOM 3212 C CA . ALA A 1 422 ? -21.984 36.562 3.5 1 95.75 422 ALA A CA 1
ATOM 3213 C C . ALA A 1 422 ? -20.766 36.156 4.309 1 95.75 422 ALA A C 1
ATOM 3215 O O . ALA A 1 422 ? -19.641 36.094 3.783 1 95.75 422 ALA A O 1
ATOM 3216 N N . ILE A 1 423 ? -21 35.844 5.512 1 91.12 423 ILE A N 1
ATOM 3217 C CA . ILE A 1 423 ? -19.906 35.406 6.398 1 91.12 423 ILE A CA 1
ATOM 3218 C C . ILE A 1 423 ? -19.297 34.094 5.879 1 91.12 423 ILE A C 1
ATOM 3220 O O . ILE A 1 423 ? -18.078 33.938 5.863 1 91.12 423 ILE A O 1
ATOM 3224 N N . ILE A 1 424 ? -20.078 33.219 5.398 1 91.5 424 ILE A N 1
ATOM 3225 C CA . ILE A 1 424 ? -19.609 31.922 4.906 1 91.5 424 ILE A CA 1
ATOM 3226 C C . ILE A 1 424 ? -18.781 32.125 3.646 1 91.5 424 ILE A C 1
ATOM 3228 O O . ILE A 1 424 ? -17.672 31.562 3.527 1 91.5 424 ILE A O 1
ATOM 3232 N N . ILE A 1 425 ? -19.344 32.875 2.715 1 94.75 425 ILE A N 1
ATOM 3233 C CA . ILE A 1 425 ? -18.641 33.094 1.455 1 94.75 425 ILE A CA 1
ATOM 3234 C C . ILE A 1 425 ? -17.266 33.719 1.731 1 94.75 425 ILE A C 1
ATOM 3236 O O . ILE A 1 425 ? -16.266 33.312 1.143 1 94.75 425 ILE A O 1
ATOM 3240 N N . HIS A 1 426 ? -17.266 34.625 2.639 1 92.25 426 HIS A N 1
ATOM 3241 C CA . HIS A 1 426 ? -16.016 35.281 3.023 1 92.25 426 HIS A CA 1
ATOM 3242 C C . HIS A 1 426 ? -15.055 34.312 3.658 1 92.25 426 HIS A C 1
ATOM 3244 O O . HIS A 1 426 ? -13.852 34.344 3.379 1 92.25 426 HIS A O 1
ATOM 3250 N N . ALA A 1 427 ? -15.539 33.438 4.434 1 86.81 427 ALA A N 1
ATOM 3251 C CA . ALA A 1 427 ? -14.719 32.469 5.172 1 86.81 427 ALA A CA 1
ATOM 3252 C C . ALA A 1 427 ? -14.117 31.438 4.234 1 86.81 427 ALA A C 1
ATOM 3254 O O . ALA A 1 427 ? -12.953 31.062 4.383 1 86.81 427 ALA A O 1
ATOM 3255 N N . VAL A 1 428 ? -14.789 30.953 3.256 1 90.62 428 VAL A N 1
ATOM 3256 C CA . VAL A 1 428 ? -14.344 29.828 2.438 1 90.62 428 VAL A CA 1
ATOM 3257 C C . VAL A 1 428 ? -13.398 30.328 1.352 1 90.62 428 VAL A C 1
ATOM 3259 O O . VAL A 1 428 ? -12.68 29.531 0.736 1 90.62 428 VAL A O 1
ATOM 3262 N N . ALA A 1 429 ? -13.383 31.609 1.092 1 89.75 429 ALA A N 1
ATOM 3263 C CA . ALA A 1 429 ? -12.461 32.188 0.11 1 89.75 429 ALA A CA 1
ATOM 3264 C C . ALA A 1 429 ? -11.008 31.875 0.488 1 89.75 429 ALA A C 1
ATOM 3266 O O . ALA A 1 429 ? -10.156 31.703 -0.386 1 89.75 429 ALA A O 1
ATOM 3267 N N . ASP A 1 430 ? -10.781 31.703 1.717 1 85.75 430 ASP A N 1
ATOM 3268 C CA . ASP A 1 430 ? -9.43 31.453 2.205 1 85.75 430 ASP A CA 1
ATOM 3269 C C . ASP A 1 430 ? -9.016 30 1.993 1 85.75 430 ASP A C 1
ATOM 3271 O O . ASP A 1 430 ? -7.836 29.672 2.09 1 85.75 430 ASP A O 1
ATOM 3275 N N . LEU A 1 431 ? -9.953 29.219 1.653 1 85.81 431 LEU A N 1
ATOM 3276 C CA . LEU A 1 431 ? -9.672 27.797 1.447 1 85.81 431 LEU A CA 1
ATOM 3277 C C . LEU A 1 431 ? -9.219 27.547 0.016 1 85.81 431 LEU A C 1
ATOM 3279 O O . LEU A 1 431 ? -8.68 26.469 -0.285 1 85.81 431 LEU A O 1
ATOM 3283 N N . VAL A 1 432 ? -9.391 28.484 -0.867 1 92.81 432 VAL A N 1
ATOM 3284 C CA . VAL A 1 432 ? -9 28.344 -2.268 1 92.81 432 VAL A CA 1
ATOM 3285 C C . VAL A 1 432 ? -7.492 28.516 -2.404 1 92.81 432 VAL A C 1
ATOM 3287 O O . VAL A 1 432 ? -6.914 29.453 -1.861 1 92.81 432 VAL A O 1
ATOM 3290 N N . ALA A 1 433 ? -6.922 27.594 -3.145 1 93.5 433 ALA A N 1
ATOM 3291 C CA . ALA A 1 433 ? -5.477 27.656 -3.346 1 93.5 433 ALA A CA 1
ATOM 3292 C C . ALA A 1 433 ? -5.09 28.891 -4.152 1 93.5 433 ALA A C 1
ATOM 3294 O O . ALA A 1 433 ? -5.77 29.25 -5.113 1 93.5 433 ALA A O 1
ATOM 3295 N N . SER A 1 434 ? -4.02 29.547 -3.771 1 93.81 434 SER A N 1
ATOM 3296 C CA . SER A 1 434 ? -3.514 30.703 -4.508 1 93.81 434 SER A CA 1
ATOM 3297 C C . SER A 1 434 ? -2.883 30.281 -5.832 1 93.81 434 SER A C 1
ATOM 3299 O O . SER A 1 434 ? -2.434 29.141 -5.973 1 93.81 434 SER A O 1
ATOM 3301 N N . PRO A 1 435 ? -2.912 31.109 -6.758 1 93 435 PRO A N 1
ATOM 3302 C CA . PRO A 1 435 ? -2.268 30.781 -8.031 1 93 435 PRO A CA 1
ATOM 3303 C C . PRO A 1 435 ? -0.792 30.422 -7.871 1 93 435 PRO A C 1
ATOM 3305 O O . PRO A 1 435 ? -0.287 29.547 -8.578 1 93 435 PRO A O 1
ATOM 3308 N N . ALA A 1 436 ? -0.104 31.047 -6.992 1 92.12 436 ALA A N 1
ATOM 3309 C CA . ALA A 1 436 ? 1.302 30.75 -6.738 1 92.12 436 ALA A CA 1
ATOM 3310 C C . ALA A 1 436 ? 1.471 29.312 -6.23 1 92.12 436 ALA A C 1
ATOM 3312 O O . ALA A 1 436 ? 2.404 28.609 -6.629 1 92.12 436 ALA A O 1
ATOM 3313 N N . GLN A 1 437 ? 0.612 28.969 -5.367 1 92.12 437 GLN A N 1
ATOM 3314 C CA . GLN A 1 437 ? 0.669 27.609 -4.828 1 92.12 437 GLN A CA 1
ATOM 3315 C C . GLN A 1 437 ? 0.393 26.578 -5.91 1 92.12 437 GLN A C 1
ATOM 3317 O O . GLN A 1 437 ? 1.074 25.547 -5.984 1 92.12 437 GLN A O 1
ATOM 3322 N N . VAL A 1 438 ? -0.612 26.828 -6.75 1 94.62 438 VAL A N 1
ATOM 3323 C CA . VAL A 1 438 ? -0.98 25.906 -7.82 1 94.62 438 VAL A CA 1
ATOM 3324 C C . VAL A 1 438 ? 0.173 25.766 -8.812 1 94.62 438 VAL A C 1
ATOM 3326 O O . VAL A 1 438 ? 0.484 24.672 -9.273 1 94.62 438 VAL A O 1
ATOM 3329 N N . TYR A 1 439 ? 0.768 26.891 -9.109 1 94.06 439 TYR A N 1
ATOM 3330 C CA . TYR A 1 439 ? 1.899 26.891 -10.031 1 94.06 439 TYR A CA 1
ATOM 3331 C C . TYR A 1 439 ? 3.074 26.109 -9.445 1 94.06 439 TYR A C 1
ATOM 3333 O O . TYR A 1 439 ? 3.822 25.469 -10.18 1 94.06 439 TYR A O 1
ATOM 3341 N N . SER A 1 440 ? 3.25 26.172 -8.172 1 93.06 440 SER A N 1
ATOM 3342 C CA . SER A 1 440 ? 4.32 25.422 -7.523 1 93.06 440 SER A CA 1
ATOM 3343 C C . SER A 1 440 ? 4.137 23.922 -7.723 1 93.06 440 SER A C 1
ATOM 3345 O O . SER A 1 440 ? 5.113 23.172 -7.836 1 93.06 440 SER A O 1
ATOM 3347 N N . TYR A 1 441 ? 2.881 23.453 -7.789 1 95.19 441 TYR A N 1
ATOM 3348 C CA . TYR A 1 441 ? 2.631 22.031 -8.055 1 95.19 441 TYR A CA 1
ATOM 3349 C C . TYR A 1 441 ? 3.156 21.641 -9.43 1 95.19 441 TYR A C 1
ATOM 3351 O O . TYR A 1 441 ? 3.764 20.578 -9.586 1 95.19 441 TYR A O 1
ATOM 3359 N N . TRP A 1 442 ? 2.912 22.547 -10.422 1 94 442 TRP A N 1
ATOM 3360 C CA . TRP A 1 442 ? 3.371 22.297 -11.789 1 94 442 TRP A CA 1
ATOM 3361 C C . TRP A 1 442 ? 4.895 22.297 -11.859 1 94 442 TRP A C 1
ATOM 3363 O O . TRP A 1 442 ? 5.484 21.484 -12.57 1 94 442 TRP A O 1
ATOM 3373 N N . ARG A 1 443 ? 5.527 23.125 -11.078 1 92.25 443 ARG A N 1
ATOM 3374 C CA . ARG A 1 443 ? 6.98 23.25 -11.094 1 92.25 443 ARG A CA 1
ATOM 3375 C C . ARG A 1 443 ? 7.648 22.031 -10.484 1 92.25 443 ARG A C 1
ATOM 3377 O O . ARG A 1 443 ? 8.695 21.578 -10.961 1 92.25 443 ARG A O 1
ATOM 3384 N N . VAL A 1 444 ? 7.062 21.547 -9.508 1 93.69 444 VAL A N 1
ATOM 3385 C CA . VAL A 1 444 ? 7.672 20.438 -8.781 1 93.69 444 VAL A CA 1
ATOM 3386 C C . VAL A 1 444 ? 7.344 19.109 -9.484 1 93.69 444 VAL A C 1
ATOM 3388 O O . VAL A 1 444 ? 8.242 18.328 -9.773 1 93.69 444 VAL A O 1
ATOM 3391 N N . SER A 1 445 ? 6.082 18.906 -9.719 1 95.12 445 SER A N 1
ATOM 3392 C CA . SER A 1 445 ? 5.633 17.672 -10.344 1 95.12 445 SER A CA 1
ATOM 3393 C C . SER A 1 445 ? 4.398 17.891 -11.203 1 95.12 445 SER A C 1
ATOM 3395 O O . SER A 1 445 ? 3.273 17.906 -10.695 1 95.12 445 SER A O 1
ATOM 3397 N N . PRO A 1 446 ? 4.52 17.906 -12.539 1 94.88 446 PRO A N 1
ATOM 3398 C CA . PRO A 1 446 ? 3.402 18.172 -13.445 1 94.88 446 PRO A CA 1
ATOM 3399 C C . PRO A 1 446 ? 2.275 17.156 -13.312 1 94.88 446 PRO A C 1
ATOM 3401 O O . PRO A 1 446 ? 1.102 17.5 -13.477 1 94.88 446 PRO A O 1
ATOM 3404 N N . LEU A 1 447 ? 2.6 15.945 -12.992 1 95.56 447 LEU A N 1
ATOM 3405 C CA . LEU A 1 447 ? 1.567 14.922 -12.836 1 95.56 447 LEU A CA 1
ATOM 3406 C C . LEU A 1 447 ? 0.687 15.219 -11.625 1 95.56 447 LEU A C 1
ATOM 3408 O O . LEU A 1 447 ? -0.518 14.953 -11.656 1 95.56 447 LEU A O 1
ATOM 3412 N N . GLU A 1 448 ? 1.27 15.727 -10.609 1 96.62 448 GLU A N 1
ATOM 3413 C CA . GLU A 1 448 ? 0.495 16.047 -9.422 1 96.62 448 GLU A CA 1
ATOM 3414 C C . GLU A 1 448 ? -0.36 17.297 -9.641 1 96.62 448 GLU A C 1
ATOM 3416 O O . GLU A 1 448 ? -1.413 17.453 -9.016 1 96.62 448 GLU A O 1
ATOM 3421 N N . PHE A 1 449 ? 0.154 18.25 -10.508 1 96.81 449 PHE A N 1
ATOM 3422 C CA . PHE A 1 449 ? -0.686 19.359 -10.93 1 96.81 449 PHE A CA 1
ATOM 3423 C C . PHE A 1 449 ? -1.971 18.859 -11.57 1 96.81 449 PHE A C 1
ATOM 3425 O O . PHE A 1 449 ? -3.053 19.391 -11.312 1 96.81 449 PHE A O 1
ATOM 3432 N N . LEU A 1 450 ? -1.885 17.812 -12.352 1 97.38 450 LEU A N 1
ATOM 3433 C CA . LEU A 1 450 ? -3.055 17.219 -13 1 97.38 450 LEU A CA 1
ATOM 3434 C C . LEU A 1 450 ? -3.992 16.594 -11.977 1 97.38 450 LEU A C 1
ATOM 3436 O O . LEU A 1 450 ? -5.211 16.609 -12.148 1 97.38 450 LEU A O 1
ATOM 3440 N N . ILE A 1 451 ? -3.436 16.016 -10.938 1 97.62 451 ILE A N 1
ATOM 3441 C CA . ILE A 1 451 ? -4.25 15.469 -9.859 1 97.62 451 ILE A CA 1
ATOM 3442 C C . ILE A 1 451 ? -5.039 16.594 -9.188 1 97.62 451 ILE A C 1
ATOM 3444 O O . ILE A 1 451 ? -6.227 16.438 -8.883 1 97.62 451 ILE A O 1
ATOM 3448 N N . TRP A 1 452 ? -4.352 17.766 -8.914 1 97.69 452 TRP A N 1
ATOM 3449 C CA . TRP A 1 452 ? -5.027 18.938 -8.352 1 97.69 452 TRP A CA 1
ATOM 3450 C C . TRP A 1 452 ? -6.188 19.375 -9.242 1 97.69 452 TRP A C 1
ATOM 3452 O O . TRP A 1 452 ? -7.297 19.609 -8.758 1 97.69 452 TRP A O 1
ATOM 3462 N N . VAL A 1 453 ? -6 19.391 -10.578 1 98.25 453 VAL A N 1
ATOM 3463 C CA . VAL A 1 453 ? -7.012 19.812 -11.539 1 98.25 453 VAL A CA 1
ATOM 3464 C C . VAL A 1 453 ? -8.188 18.844 -11.531 1 98.25 453 VAL A C 1
ATOM 3466 O O . VAL A 1 453 ? -9.344 19.25 -11.5 1 98.25 453 VAL A O 1
ATOM 3469 N N . ALA A 1 454 ? -7.852 17.609 -11.508 1 98 454 ALA A N 1
ATOM 3470 C CA . ALA A 1 454 ? -8.898 16.578 -11.508 1 98 454 ALA A CA 1
ATOM 3471 C C . ALA A 1 454 ? -9.75 16.672 -10.25 1 98 454 ALA A C 1
ATOM 3473 O O . ALA A 1 454 ? -10.977 16.531 -10.312 1 98 454 ALA A O 1
ATOM 3474 N N . ALA A 1 455 ? -9.141 16.891 -9.141 1 97.12 455 ALA A N 1
ATOM 3475 C CA . ALA A 1 455 ? -9.859 17.016 -7.879 1 97.12 455 ALA A CA 1
ATOM 3476 C C . ALA A 1 455 ? -10.836 18.172 -7.918 1 97.12 455 ALA A C 1
ATOM 3478 O O . ALA A 1 455 ? -12 18.031 -7.523 1 97.12 455 ALA A O 1
ATOM 3479 N N . VAL A 1 456 ? -10.391 19.359 -8.438 1 97.88 456 VAL A N 1
ATOM 3480 C CA . VAL A 1 456 ? -11.227 20.547 -8.516 1 97.88 456 VAL A CA 1
ATOM 3481 C C . VAL A 1 456 ? -12.383 20.297 -9.477 1 97.88 456 VAL A C 1
ATOM 3483 O O . VAL A 1 456 ? -13.547 20.547 -9.141 1 97.88 456 VAL A O 1
ATOM 3486 N N . LEU A 1 457 ? -12.086 19.734 -10.602 1 98.38 457 LEU A N 1
ATOM 3487 C CA . LEU A 1 457 ? -13.086 19.562 -11.648 1 98.38 457 LEU A CA 1
ATOM 3488 C C . LEU A 1 457 ? -14.141 18.547 -11.227 1 98.38 457 LEU A C 1
ATOM 3490 O O . LEU A 1 457 ? -15.344 18.766 -11.422 1 98.38 457 LEU A O 1
ATOM 3494 N N . VAL A 1 458 ? -13.695 17.484 -10.656 1 98.06 458 VAL A N 1
ATOM 3495 C CA . VAL A 1 458 ? -14.656 16.453 -10.258 1 98.06 458 VAL A CA 1
ATOM 3496 C C . VAL A 1 458 ? -15.531 16.969 -9.125 1 98.06 458 VAL A C 1
ATOM 3498 O O . VAL A 1 458 ? -16.734 16.672 -9.07 1 98.06 458 VAL A O 1
ATOM 3501 N N . THR A 1 459 ? -14.977 17.734 -8.211 1 96.31 459 THR A N 1
ATOM 3502 C CA . THR A 1 459 ? -15.766 18.312 -7.121 1 96.31 459 THR A CA 1
ATOM 3503 C C . THR A 1 459 ? -16.828 19.266 -7.66 1 96.31 459 THR A C 1
ATOM 3505 O O . THR A 1 459 ? -17.984 19.234 -7.223 1 96.31 459 THR A O 1
ATOM 3508 N N . VAL A 1 460 ? -16.531 20.078 -8.648 1 97.19 460 VAL A N 1
ATOM 3509 C CA . VAL A 1 460 ? -17.391 21.125 -9.18 1 97.19 460 VAL A CA 1
ATOM 3510 C C . VAL A 1 460 ? -18.453 20.516 -10.102 1 97.19 460 VAL A C 1
ATOM 3512 O O . VAL A 1 460 ? -19.609 20.922 -10.078 1 97.19 460 VAL A O 1
ATOM 3515 N N . PHE A 1 461 ? -18.062 19.438 -10.773 1 97.56 461 PHE A N 1
ATOM 3516 C CA . PHE A 1 461 ? -18.953 18.938 -11.82 1 97.56 461 PHE A CA 1
ATOM 3517 C C . PHE A 1 461 ? -19.672 17.688 -11.367 1 97.56 461 PHE A C 1
ATOM 3519 O O . PHE A 1 461 ? -20.562 17.188 -12.062 1 97.56 461 PHE A O 1
ATOM 3526 N N . SER A 1 462 ? -19.266 17.188 -10.305 1 96.5 462 SER A N 1
ATOM 3527 C CA . SER A 1 462 ? -19.969 16.031 -9.773 1 96.5 462 SER A CA 1
ATOM 3528 C C . SER A 1 462 ? -20.422 16.25 -8.336 1 96.5 462 SER A C 1
ATOM 3530 O O . SER A 1 462 ? -21.406 16.938 -8.094 1 96.5 462 SER A O 1
ATOM 3532 N N . SER A 1 463 ? -19.594 15.953 -7.359 1 95.25 463 SER A N 1
ATOM 3533 C CA . SER A 1 463 ? -19.906 16.141 -5.949 1 95.25 463 SER A CA 1
ATOM 3534 C C . SER A 1 463 ? -18.641 16.203 -5.098 1 95.25 463 SER A C 1
ATOM 3536 O O . SER A 1 463 ? -17.562 15.844 -5.562 1 95.25 463 SER A O 1
ATOM 3538 N N . ILE A 1 464 ? -18.812 16.719 -3.959 1 92.69 464 ILE A N 1
ATOM 3539 C CA . ILE A 1 464 ? -17.703 16.781 -3.01 1 92.69 464 ILE A CA 1
ATOM 3540 C C . ILE A 1 464 ? -17.219 15.375 -2.672 1 92.69 464 ILE A C 1
ATOM 3542 O O . ILE A 1 464 ? -16.016 15.148 -2.533 1 92.69 464 ILE A O 1
ATOM 3546 N N . GLU A 1 465 ? -18.109 14.469 -2.531 1 94 465 GLU A N 1
ATOM 3547 C CA . GLU A 1 465 ? -17.781 13.086 -2.238 1 94 465 GLU A CA 1
ATOM 3548 C C . GLU A 1 465 ? -16.906 12.484 -3.332 1 94 465 GLU A C 1
ATOM 3550 O O . GLU A 1 465 ? -15.852 11.906 -3.047 1 94 465 GLU A O 1
ATOM 3555 N N . ASN A 1 466 ? -17.312 12.656 -4.574 1 96.12 466 ASN A N 1
ATOM 3556 C CA . ASN A 1 466 ? -16.531 12.148 -5.691 1 96.12 466 ASN A CA 1
ATOM 3557 C C . ASN A 1 466 ? -15.188 12.867 -5.805 1 96.12 466 ASN A C 1
ATOM 3559 O O . ASN A 1 466 ? -14.203 12.281 -6.262 1 96.12 466 ASN A O 1
ATOM 3563 N N . GLY A 1 467 ? -15.227 14.133 -5.398 1 95.81 467 GLY A N 1
ATOM 3564 C CA . GLY A 1 467 ? -13.992 14.898 -5.43 1 95.81 467 GLY A CA 1
ATOM 3565 C C . GLY A 1 467 ? -12.922 14.344 -4.512 1 95.81 467 GLY A C 1
ATOM 3566 O O . GLY A 1 467 ? -11.766 14.188 -4.922 1 95.81 467 GLY A O 1
ATOM 3567 N N . ILE A 1 468 ? -13.305 14.031 -3.34 1 94.19 468 ILE A N 1
ATOM 3568 C CA . ILE A 1 468 ? -12.328 13.531 -2.385 1 94.19 468 ILE A CA 1
ATOM 3569 C C . ILE A 1 468 ? -11.859 12.141 -2.799 1 94.19 468 ILE A C 1
ATOM 3571 O O . ILE A 1 468 ? -10.68 11.812 -2.682 1 94.19 468 ILE A O 1
ATOM 3575 N N . TYR A 1 469 ? -12.75 11.266 -3.301 1 95.75 469 TYR A N 1
ATOM 3576 C CA . TYR A 1 469 ? -12.375 9.93 -3.752 1 95.75 469 TYR A CA 1
ATOM 3577 C C . TYR A 1 469 ? -11.43 10.008 -4.945 1 95.75 469 TYR A C 1
ATOM 3579 O O . TYR A 1 469 ? -10.469 9.242 -5.035 1 95.75 469 TYR A O 1
ATOM 3587 N N . THR A 1 470 ? -11.711 10.945 -5.824 1 96.69 470 THR A N 1
ATOM 3588 C CA . THR A 1 470 ? -10.844 11.125 -6.98 1 96.69 470 THR A CA 1
ATOM 3589 C C . THR A 1 470 ? -9.445 11.57 -6.551 1 96.69 470 THR A C 1
ATOM 3591 O O . THR A 1 470 ? -8.445 11.102 -7.086 1 96.69 470 THR A O 1
ATOM 3594 N N . SER A 1 471 ? -9.414 12.453 -5.629 1 94.88 471 SER A N 1
ATOM 3595 C CA . SER A 1 471 ? -8.141 12.953 -5.125 1 94.88 471 SER A CA 1
ATOM 3596 C C . SER A 1 471 ? -7.297 11.828 -4.543 1 94.88 471 SER A C 1
ATOM 3598 O O . SER A 1 471 ? -6.125 11.68 -4.891 1 94.88 471 SER A O 1
ATOM 3600 N N . ILE A 1 472 ? -7.875 11.008 -3.734 1 94.31 472 ILE A N 1
ATOM 3601 C CA . ILE A 1 472 ? -7.172 9.922 -3.057 1 94.31 472 ILE A CA 1
ATOM 3602 C C . ILE A 1 472 ? -6.777 8.852 -4.07 1 94.31 472 ILE A C 1
ATOM 3604 O O . ILE A 1 472 ? -5.637 8.383 -4.074 1 94.31 472 ILE A O 1
ATOM 3608 N N . ALA A 1 473 ? -7.688 8.492 -4.961 1 95.81 473 ALA A N 1
ATOM 3609 C CA . ALA A 1 473 ? -7.453 7.445 -5.953 1 95.81 473 ALA A CA 1
ATOM 3610 C C . ALA A 1 473 ? -6.359 7.855 -6.938 1 95.81 473 ALA A C 1
ATOM 3612 O O . ALA A 1 473 ? -5.52 7.039 -7.316 1 95.81 473 ALA A O 1
ATOM 3613 N N . ALA A 1 474 ? -6.414 9.109 -7.355 1 96.69 474 ALA A N 1
ATOM 3614 C CA . ALA A 1 474 ? -5.418 9.586 -8.305 1 96.69 474 ALA A CA 1
ATOM 3615 C C . ALA A 1 474 ? -4.023 9.594 -7.684 1 96.69 474 ALA A C 1
ATOM 3617 O O . ALA A 1 474 ? -3.045 9.219 -8.336 1 96.69 474 ALA A O 1
ATOM 3618 N N . SER A 1 475 ? -3.947 10.047 -6.48 1 96.19 475 SER A N 1
ATOM 3619 C CA . SER A 1 475 ? -2.664 10.039 -5.785 1 96.19 475 SER A CA 1
ATOM 3620 C C . SER A 1 475 ? -2.15 8.617 -5.594 1 96.19 475 SER A C 1
ATOM 3622 O O . SER A 1 475 ? -0.958 8.352 -5.766 1 96.19 475 SER A O 1
ATOM 3624 N N . LEU A 1 476 ? -3.035 7.758 -5.227 1 95.69 476 LEU A N 1
ATOM 3625 C CA . LEU A 1 476 ? -2.658 6.359 -5.031 1 95.69 476 LEU A CA 1
ATOM 3626 C C . LEU A 1 476 ? -2.221 5.727 -6.344 1 95.69 476 LEU A C 1
ATOM 3628 O O . LEU A 1 476 ? -1.256 4.957 -6.379 1 95.69 476 LEU A O 1
ATOM 3632 N N . ALA A 1 477 ? -2.957 5.992 -7.395 1 95.38 477 ALA A N 1
ATOM 3633 C CA . ALA A 1 477 ? -2.613 5.457 -8.711 1 95.38 477 ALA A CA 1
ATOM 3634 C C . ALA A 1 477 ? -1.205 5.871 -9.125 1 95.38 477 ALA A C 1
ATOM 3636 O O . ALA A 1 477 ? -0.424 5.051 -9.609 1 95.38 477 ALA A O 1
ATOM 3637 N N . LEU A 1 478 ? -0.883 7.137 -8.93 1 96.5 478 LEU A N 1
ATOM 3638 C CA . LEU A 1 478 ? 0.449 7.617 -9.273 1 96.5 478 LEU A CA 1
ATOM 3639 C C . LEU A 1 478 ? 1.514 6.934 -8.422 1 96.5 478 LEU A C 1
ATOM 3641 O O . LEU A 1 478 ? 2.584 6.582 -8.93 1 96.5 478 LEU A O 1
ATOM 3645 N N . LEU A 1 479 ? 1.226 6.797 -7.16 1 96.38 479 LEU A N 1
ATOM 3646 C CA . LEU A 1 479 ? 2.141 6.105 -6.262 1 96.38 479 LEU A CA 1
ATOM 3647 C C . LEU A 1 479 ? 2.396 4.68 -6.734 1 96.38 479 LEU A C 1
ATOM 3649 O O . LEU A 1 479 ? 3.545 4.234 -6.789 1 96.38 479 LEU A O 1
ATOM 3653 N N . LEU A 1 480 ? 1.39 3.971 -7.102 1 95.38 480 LEU A N 1
ATOM 3654 C CA . LEU A 1 480 ? 1.502 2.58 -7.523 1 95.38 480 LEU A CA 1
ATOM 3655 C C . LEU A 1 480 ? 2.229 2.475 -8.859 1 95.38 480 LEU A C 1
ATOM 3657 O O . LEU A 1 480 ? 2.977 1.523 -9.094 1 95.38 480 LEU A O 1
ATOM 3661 N N . ILE A 1 481 ? 2.002 3.416 -9.75 1 95.5 481 ILE A N 1
ATOM 3662 C CA . ILE A 1 481 ? 2.703 3.428 -11.031 1 95.5 481 ILE A CA 1
ATOM 3663 C C . ILE A 1 481 ? 4.199 3.627 -10.805 1 95.5 481 ILE A C 1
ATOM 3665 O O . ILE A 1 481 ? 5.023 2.971 -11.438 1 95.5 481 ILE A O 1
ATOM 3669 N N . ARG A 1 482 ? 4.539 4.508 -9.867 1 95.12 482 ARG A N 1
ATOM 3670 C CA . ARG A 1 482 ? 5.938 4.762 -9.539 1 95.12 482 ARG A CA 1
ATOM 3671 C C . ARG A 1 482 ? 6.609 3.508 -8.984 1 95.12 482 ARG A C 1
ATOM 3673 O O . ARG A 1 482 ? 7.77 3.234 -9.297 1 95.12 482 ARG A O 1
ATOM 3680 N N . VAL A 1 483 ? 5.883 2.742 -8.266 1 94.44 483 VAL A N 1
ATOM 3681 C CA . VAL A 1 483 ? 6.422 1.519 -7.676 1 94.44 483 VAL A CA 1
ATOM 3682 C C . VAL A 1 483 ? 6.508 0.429 -8.742 1 94.44 483 VAL A C 1
ATOM 3684 O O . VAL A 1 483 ? 7.469 -0.345 -8.773 1 94.44 483 VAL A O 1
ATOM 3687 N N . ALA A 1 484 ? 5.547 0.395 -9.641 1 94.75 484 ALA A N 1
ATOM 3688 C CA . ALA A 1 484 ? 5.422 -0.677 -10.617 1 94.75 484 ALA A CA 1
ATOM 3689 C C . ALA A 1 484 ? 6.383 -0.469 -11.789 1 94.75 484 ALA A C 1
ATOM 3691 O O . ALA A 1 484 ? 6.809 -1.433 -12.43 1 94.75 484 ALA A O 1
ATOM 3692 N N . ARG A 1 485 ? 6.715 0.832 -12.078 1 94.06 485 ARG A N 1
ATOM 3693 C CA . ARG A 1 485 ? 7.547 1.134 -13.242 1 94.06 485 ARG A CA 1
ATOM 3694 C C . ARG A 1 485 ? 8.766 1.958 -12.844 1 94.06 485 ARG A C 1
ATOM 3696 O O . ARG A 1 485 ? 8.953 3.076 -13.328 1 94.06 485 ARG A O 1
ATOM 3703 N N . PRO A 1 486 ? 9.602 1.316 -12.039 1 93.75 486 PRO A N 1
ATOM 3704 C CA . PRO A 1 486 ? 10.82 2.037 -11.656 1 93.75 486 PRO A CA 1
ATOM 3705 C C . PRO A 1 486 ? 11.836 2.113 -12.789 1 93.75 486 PRO A C 1
ATOM 3707 O O . PRO A 1 486 ? 11.742 1.362 -13.758 1 93.75 486 PRO A O 1
ATOM 3710 N N . ARG A 1 487 ? 12.742 2.992 -12.68 1 92.94 487 ARG A N 1
ATOM 3711 C CA . ARG A 1 487 ? 13.852 3.111 -13.617 1 92.94 487 ARG A CA 1
ATOM 3712 C C . ARG A 1 487 ? 14.984 2.156 -13.258 1 92.94 487 ARG A C 1
ATOM 3714 O O . ARG A 1 487 ? 15.039 1.657 -12.133 1 92.94 487 ARG A O 1
ATOM 3721 N N . GLY A 1 488 ? 15.727 1.739 -14.18 1 93.06 488 GLY A N 1
ATOM 3722 C CA . GLY A 1 488 ? 16.922 0.939 -14.031 1 93.06 488 GLY A CA 1
ATOM 3723 C C . GLY A 1 488 ? 18 1.263 -15.062 1 93.06 488 GLY A C 1
ATOM 3724 O O . GLY A 1 488 ? 17.703 1.863 -16.094 1 93.06 488 GLY A O 1
ATOM 3725 N N . SER A 1 489 ? 19.281 1.111 -14.672 1 94.06 489 SER A N 1
ATOM 3726 C CA . SER A 1 489 ? 20.359 1.402 -15.602 1 94.06 489 SER A CA 1
ATOM 3727 C C . SER A 1 489 ? 21.547 0.466 -15.375 1 94.06 489 SER A C 1
ATOM 3729 O O . SER A 1 489 ? 21.797 0.022 -14.258 1 94.06 489 SER A O 1
ATOM 3731 N N . PHE A 1 490 ? 22.078 0.078 -16.469 1 96.62 490 PHE A N 1
ATOM 3732 C CA . PHE A 1 490 ? 23.391 -0.557 -16.375 1 96.62 490 PHE A CA 1
ATOM 3733 C C . PHE A 1 490 ? 24.469 0.463 -16.031 1 96.62 490 PHE A C 1
ATOM 3735 O O . PHE A 1 490 ? 24.438 1.598 -16.5 1 96.62 490 PHE A O 1
ATOM 3742 N N . LEU A 1 491 ? 25.406 0.092 -15.141 1 96.12 491 LEU A N 1
ATOM 3743 C CA . LEU A 1 491 ? 26.359 1.053 -14.586 1 96.12 491 LEU A CA 1
ATOM 3744 C C . LEU A 1 491 ? 27.75 0.821 -15.141 1 96.12 491 LEU A C 1
ATOM 3746 O O . LEU A 1 491 ? 28.078 -0.288 -15.57 1 96.12 491 LEU A O 1
ATOM 3750 N N . GLY A 1 492 ? 28.5 1.872 -15.219 1 94.5 492 GLY A N 1
ATOM 3751 C CA . GLY A 1 492 ? 29.922 1.897 -15.5 1 94.5 492 GLY A CA 1
ATOM 3752 C C . GLY A 1 492 ? 30.719 2.709 -14.492 1 94.5 492 GLY A C 1
ATOM 3753 O O . GLY A 1 492 ? 30.156 3.242 -13.539 1 94.5 492 GLY A O 1
ATOM 3754 N N . LYS A 1 493 ? 32 2.729 -14.641 1 91.88 493 LYS A N 1
ATOM 3755 C CA . LYS A 1 493 ? 32.906 3.375 -13.695 1 91.88 493 LYS A CA 1
ATOM 3756 C C . LYS A 1 493 ? 33.406 4.719 -14.227 1 91.88 493 LYS A C 1
ATOM 3758 O O . LYS A 1 493 ? 33.656 4.863 -15.422 1 91.88 493 LYS A O 1
ATOM 3763 N N . VAL A 1 494 ? 33.375 5.645 -13.336 1 89.38 494 VAL A N 1
ATOM 3764 C CA . VAL A 1 494 ? 34 6.941 -13.586 1 89.38 494 VAL A CA 1
ATOM 3765 C C . VAL A 1 494 ? 35.062 7.219 -12.531 1 89.38 494 VAL A C 1
ATOM 3767 O O . VAL A 1 494 ? 34.812 7.031 -11.336 1 89.38 494 VAL A O 1
ATOM 3770 N N . THR A 1 495 ? 36.156 7.512 -12.977 1 86.75 495 THR A N 1
ATOM 3771 C CA . THR A 1 495 ? 37.25 7.887 -12.062 1 86.75 495 THR A CA 1
ATOM 3772 C C . THR A 1 495 ? 37.188 9.375 -11.742 1 86.75 495 THR A C 1
ATOM 3774 O O . THR A 1 495 ? 37.25 10.211 -12.641 1 86.75 495 THR A O 1
ATOM 3777 N N . ILE A 1 496 ? 36.969 9.586 -10.508 1 84.31 496 ILE A N 1
ATOM 3778 C CA . ILE A 1 496 ? 36.875 10.969 -10.055 1 84.31 496 ILE A CA 1
ATOM 3779 C C . ILE A 1 496 ? 38.156 11.359 -9.32 1 84.31 496 ILE A C 1
ATOM 3781 O O . ILE A 1 496 ? 38.656 10.586 -8.508 1 84.31 496 ILE A O 1
ATOM 3785 N N . ARG A 1 497 ? 38.688 12.477 -9.758 1 78.75 497 ARG A N 1
ATOM 3786 C CA . ARG A 1 497 ? 39.875 13.023 -9.102 1 78.75 497 ARG A CA 1
ATOM 3787 C C . ARG A 1 497 ? 39.531 14.227 -8.242 1 78.75 497 ARG A C 1
ATOM 3789 O O . ARG A 1 497 ? 38.812 15.133 -8.695 1 78.75 497 ARG A O 1
ATOM 3796 N N . SER A 1 498 ? 39.75 13.984 -6.938 1 70.69 498 SER A N 1
ATOM 3797 C CA . SER A 1 498 ? 39.531 15.125 -6.047 1 70.69 498 SER A CA 1
ATOM 3798 C C . SER A 1 498 ? 40.75 16.031 -6.008 1 70.69 498 SER A C 1
ATOM 3800 O O . SER A 1 498 ? 41.875 15.555 -5.855 1 70.69 498 SER A O 1
ATOM 3802 N N . SER A 1 499 ? 40.625 17.203 -6.398 1 59.72 499 SER A N 1
ATOM 3803 C CA . SER A 1 499 ? 41.75 18.125 -6.461 1 59.72 499 SER A CA 1
ATOM 3804 C C . SER A 1 499 ? 42.406 18.328 -5.09 1 59.72 499 SER A C 1
ATOM 3806 O O . SER A 1 499 ? 43.594 18.609 -4.988 1 59.72 499 SER A O 1
ATOM 3808 N N . ASP A 1 500 ? 41.594 18.234 -4.039 1 57.38 500 ASP A N 1
ATOM 3809 C CA . ASP A 1 500 ? 42.125 18.547 -2.725 1 57.38 500 ASP A CA 1
ATOM 3810 C C . ASP A 1 500 ? 43.062 17.438 -2.229 1 57.38 500 ASP A C 1
ATOM 3812 O O . ASP A 1 500 ? 44.031 17.703 -1.536 1 57.38 500 ASP A O 1
ATOM 3816 N N . SER A 1 501 ? 42.781 16.172 -2.369 1 56.53 501 SER A N 1
ATOM 3817 C CA . SER A 1 501 ? 43.562 15.117 -1.718 1 56.53 501 SER A CA 1
ATOM 3818 C C . SER A 1 501 ? 44.219 14.211 -2.742 1 56.53 501 SER A C 1
ATOM 3820 O O . SER A 1 501 ? 44.969 13.297 -2.379 1 56.53 501 SER A O 1
ATOM 3822 N N . ASP A 1 502 ? 44.438 14.648 -4 1 59.75 502 ASP A N 1
ATOM 3823 C CA . ASP A 1 502 ? 45.031 13.805 -5.02 1 59.75 502 ASP A CA 1
ATOM 3824 C C . ASP A 1 502 ? 44.531 12.367 -4.922 1 59.75 502 ASP A C 1
ATOM 3826 O O . ASP A 1 502 ? 45.281 11.422 -5.168 1 59.75 502 ASP A O 1
ATOM 3830 N N . THR A 1 503 ? 43.406 12.203 -4.324 1 69.56 503 THR A N 1
ATOM 3831 C CA . THR A 1 503 ? 42.844 10.867 -4.207 1 69.56 503 THR A CA 1
ATOM 3832 C C . THR A 1 503 ? 41.875 10.578 -5.359 1 69.56 503 THR A C 1
ATOM 3834 O O . THR A 1 503 ? 41.156 11.469 -5.805 1 69.56 503 THR A O 1
ATOM 3837 N N . GLN A 1 504 ? 42.125 9.344 -5.895 1 77 504 GLN A N 1
ATOM 3838 C CA . GLN A 1 504 ? 41.25 8.875 -6.965 1 77 504 GLN A CA 1
ATOM 3839 C C . GLN A 1 504 ? 40.25 7.871 -6.441 1 77 504 GLN A C 1
ATOM 3841 O O . GLN A 1 504 ? 40.562 7.027 -5.602 1 77 504 GLN A O 1
ATOM 3846 N N . ARG A 1 505 ? 39.062 8.219 -6.797 1 81.25 505 ARG A N 1
ATOM 3847 C CA . ARG A 1 505 ? 38.031 7.273 -6.395 1 81.25 505 ARG A CA 1
ATOM 3848 C C . ARG A 1 505 ? 37.125 6.918 -7.57 1 81.25 505 ARG A C 1
ATOM 3850 O O . ARG A 1 505 ? 37.031 7.68 -8.531 1 81.25 505 ARG A O 1
ATOM 3857 N N . GLU A 1 506 ? 36.594 5.707 -7.434 1 84.69 506 GLU A N 1
ATOM 3858 C CA . GLU A 1 506 ? 35.688 5.238 -8.492 1 84.69 506 GLU A CA 1
ATOM 3859 C C . GLU A 1 506 ? 34.219 5.355 -8.07 1 84.69 506 GLU A C 1
ATOM 3861 O O . GLU A 1 506 ? 33.875 5.066 -6.926 1 84.69 506 GLU A O 1
ATOM 3866 N N . VAL A 1 507 ? 33.5 5.965 -9.031 1 88.62 507 VAL A N 1
ATOM 3867 C CA . VAL A 1 507 ? 32.062 6.074 -8.797 1 88.62 507 VAL A CA 1
ATOM 3868 C C . VAL A 1 507 ? 31.312 5.402 -9.938 1 88.62 507 VAL A C 1
ATOM 3870 O O . VAL A 1 507 ? 31.766 5.414 -11.086 1 88.62 507 VAL A O 1
ATOM 3873 N N . PHE A 1 508 ? 30.234 4.77 -9.578 1 91.5 508 PHE A N 1
ATOM 3874 C CA . PHE A 1 508 ? 29.438 4.066 -10.586 1 91.5 508 PHE A CA 1
ATOM 3875 C C . PHE A 1 508 ? 28.281 4.93 -11.055 1 91.5 508 PHE A C 1
ATOM 3877 O O . PHE A 1 508 ? 27.516 5.445 -10.242 1 91.5 508 PHE A O 1
ATOM 3884 N N . VAL A 1 509 ? 28.219 5.141 -12.391 1 90.25 509 VAL A N 1
ATOM 3885 C CA . VAL A 1 509 ? 27.156 5.938 -13 1 90.25 509 VAL A CA 1
ATOM 3886 C C . VAL A 1 509 ? 26.547 5.176 -14.172 1 90.25 509 VAL A C 1
ATOM 3888 O O . VAL A 1 509 ? 27.094 4.16 -14.617 1 90.25 509 VAL A O 1
ATOM 3891 N N . SER A 1 510 ? 25.422 5.648 -14.641 1 91.5 510 SER A N 1
ATOM 3892 C CA . SER A 1 510 ? 24.719 5.004 -15.75 1 91.5 510 SER A CA 1
ATOM 3893 C C . SER A 1 510 ? 25.562 5.023 -17.016 1 91.5 510 SER A C 1
ATOM 3895 O O . SER A 1 510 ? 26.234 6.016 -17.312 1 91.5 510 SER A O 1
ATOM 3897 N N . LEU A 1 511 ? 25.484 3.936 -17.703 1 91 511 LEU A N 1
ATOM 3898 C CA . LEU A 1 511 ? 26.203 3.85 -18.969 1 91 511 LEU A CA 1
ATOM 3899 C C . LEU A 1 511 ? 25.547 4.723 -20.031 1 91 511 LEU A C 1
ATOM 3901 O O . LEU A 1 511 ? 26.219 5.25 -20.922 1 91 511 LEU A O 1
ATOM 3905 N N . ILE A 1 512 ? 24.297 4.805 -19.812 1 84.94 512 ILE A N 1
ATOM 3906 C CA . ILE A 1 512 ? 23.547 5.645 -20.734 1 84.94 512 ILE A CA 1
ATOM 3907 C C . ILE A 1 512 ? 23.375 7.039 -20.141 1 84.94 512 ILE A C 1
ATOM 3909 O O . ILE A 1 512 ? 23.172 7.188 -18.938 1 84.94 512 ILE A O 1
ATOM 3913 N N . LYS A 1 513 ? 23.375 7.98 -21.031 1 77.44 513 LYS A N 1
ATOM 3914 C CA . LYS A 1 513 ? 23.25 9.367 -20.594 1 77.44 513 LYS A CA 1
ATOM 3915 C C . LYS A 1 513 ? 21.922 9.609 -19.891 1 77.44 513 LYS A C 1
ATOM 3917 O O . LYS A 1 513 ? 20.859 9.266 -20.406 1 77.44 513 LYS A O 1
ATOM 3922 N N . ASP A 1 514 ? 22 10.031 -18.594 1 72.44 514 ASP A N 1
ATOM 3923 C CA . ASP A 1 514 ? 20.797 10.195 -17.766 1 72.44 514 ASP A CA 1
ATOM 3924 C C . ASP A 1 514 ? 20.406 11.664 -17.641 1 72.44 514 ASP A C 1
ATOM 3926 O O . ASP A 1 514 ? 19.438 12.008 -16.953 1 72.44 514 ASP A O 1
ATOM 3930 N N . ASN A 1 515 ? 21.016 12.602 -18.312 1 72.75 515 ASN A N 1
ATOM 3931 C CA . ASN A 1 515 ? 20.766 14.031 -18.297 1 72.75 515 ASN A CA 1
ATOM 3932 C C . ASN A 1 515 ? 20.922 14.633 -16.906 1 72.75 515 ASN A C 1
ATOM 3934 O O . ASN A 1 515 ? 20.297 15.633 -16.578 1 72.75 515 ASN A O 1
ATOM 3938 N N . VAL A 1 516 ? 21.547 13.953 -16 1 78 516 VAL A N 1
ATOM 3939 C CA . VAL A 1 516 ? 21.844 14.477 -14.672 1 78 516 VAL A CA 1
ATOM 3940 C C . VAL A 1 516 ? 23.328 14.82 -14.57 1 78 516 VAL A C 1
ATOM 3942 O O . VAL A 1 516 ? 23.703 15.898 -14.094 1 78 516 VAL A O 1
ATOM 3945 N N . THR A 1 517 ? 24.062 13.953 -15.055 1 78.38 517 THR A N 1
ATOM 3946 C CA . THR A 1 517 ? 25.516 14.141 -15.039 1 78.38 517 THR A CA 1
ATOM 3947 C C . THR A 1 517 ? 26 14.672 -16.391 1 78.38 517 THR A C 1
ATOM 3949 O O . THR A 1 517 ? 25.297 14.57 -17.391 1 78.38 517 THR A O 1
ATOM 3952 N N . ASN A 1 518 ? 27.25 15.266 -16.297 1 78.81 518 ASN A N 1
ATOM 3953 C CA . ASN A 1 518 ? 27.906 15.758 -17.516 1 78.81 518 ASN A CA 1
ATOM 3954 C C . ASN A 1 518 ? 28 14.664 -18.578 1 78.81 518 ASN A C 1
ATOM 3956 O O . ASN A 1 518 ? 28.609 13.617 -18.344 1 78.81 518 ASN A O 1
ATOM 3960 N N . PRO A 1 519 ? 27.281 14.938 -19.641 1 79.38 519 PRO A N 1
ATOM 3961 C CA . PRO A 1 519 ? 27.234 13.914 -20.688 1 79.38 519 PRO A CA 1
ATOM 3962 C C . PRO A 1 519 ? 28.609 13.641 -21.297 1 79.38 519 PRO A C 1
ATOM 3964 O O . PRO A 1 519 ? 28.797 12.625 -21.969 1 79.38 519 PRO A O 1
ATOM 3967 N N . HIS A 1 520 ? 29.609 14.438 -21.047 1 79.19 520 HIS A N 1
ATOM 3968 C CA . HIS A 1 520 ? 30.906 14.297 -21.688 1 79.19 520 HIS A CA 1
ATOM 3969 C C . HIS A 1 520 ? 31.859 13.469 -20.828 1 79.19 520 HIS A C 1
ATOM 3971 O O . HIS A 1 520 ? 32.969 13.141 -21.266 1 79.19 520 HIS A O 1
ATOM 3977 N N . VAL A 1 521 ? 31.312 13.086 -19.688 1 85.56 521 VAL A N 1
ATOM 3978 C CA . VAL A 1 521 ? 32.156 12.289 -18.797 1 85.56 521 VAL A CA 1
ATOM 3979 C C . VAL A 1 521 ? 32.312 10.883 -19.391 1 85.56 521 VAL A C 1
ATOM 3981 O O . VAL A 1 521 ? 31.359 10.281 -19.875 1 85.56 521 VAL A O 1
ATOM 3984 N N . LYS A 1 522 ? 33.625 10.461 -19.406 1 86.06 522 LYS A N 1
ATOM 3985 C CA . LYS A 1 522 ? 33.906 9.125 -19.922 1 86.06 522 LYS A CA 1
ATOM 3986 C C . LYS A 1 522 ? 33.531 8.055 -18.906 1 86.06 522 LYS A C 1
ATOM 3988 O O . LYS A 1 522 ? 34.125 7.992 -17.812 1 86.06 522 LYS A O 1
ATOM 3993 N N . VAL A 1 523 ? 32.594 7.227 -19.25 1 90.06 523 VAL A N 1
ATOM 3994 C CA . VAL A 1 523 ? 32.188 6.117 -18.406 1 90.06 523 VAL A CA 1
ATOM 3995 C C . VAL A 1 523 ? 32.75 4.809 -18.922 1 90.06 523 VAL A C 1
ATOM 3997 O O . VAL A 1 523 ? 32.562 4.461 -20.094 1 90.06 523 VAL A O 1
ATOM 4000 N N . VAL A 1 524 ? 33.562 4.16 -18.062 1 92 524 VAL A N 1
ATOM 4001 C CA . VAL A 1 524 ? 34.188 2.902 -18.438 1 92 524 VAL A CA 1
ATOM 4002 C C . VAL A 1 524 ? 33.312 1.729 -18.016 1 92 524 VAL A C 1
ATOM 4004 O O . VAL A 1 524 ? 32.969 1.592 -16.844 1 92 524 VAL A O 1
ATOM 4007 N N . PRO A 1 525 ? 32.969 0.951 -19 1 93.06 525 PRO A N 1
ATOM 4008 C CA . PRO A 1 525 ? 32.188 -0.234 -18.641 1 93.06 525 PRO A CA 1
ATOM 4009 C C . PRO A 1 525 ? 33 -1.23 -17.797 1 93.06 525 PRO A C 1
ATOM 4011 O O . PRO A 1 525 ? 34.219 -1.196 -17.812 1 93.06 525 PRO A O 1
ATOM 4014 N N . PRO A 1 526 ? 32.25 -2.055 -17.047 1 94.44 526 PRO A N 1
ATOM 4015 C CA . PRO A 1 526 ? 32.969 -3.105 -16.328 1 94.44 526 PRO A CA 1
ATOM 4016 C C . PRO A 1 526 ? 33.688 -4.078 -17.25 1 94.44 526 PRO A C 1
ATOM 4018 O O . PRO A 1 526 ? 33.531 -4.02 -18.469 1 94.44 526 PRO A O 1
ATOM 4021 N N . SER A 1 527 ? 34.625 -4.898 -16.578 1 93.88 527 SER A N 1
ATOM 4022 C CA . SER A 1 527 ? 35.344 -5.902 -17.359 1 93.88 527 SER A CA 1
ATOM 4023 C C . SER A 1 527 ? 34.375 -6.75 -18.188 1 93.88 527 SER A C 1
ATOM 4025 O O . SER A 1 527 ? 33.281 -7.043 -17.75 1 93.88 527 SER A O 1
ATOM 4027 N N . PRO A 1 528 ? 34.875 -7.09 -19.359 1 94.5 528 PRO A N 1
ATOM 4028 C CA . PRO A 1 528 ? 34.031 -7.938 -20.188 1 94.5 528 PRO A CA 1
ATOM 4029 C C . PRO A 1 528 ? 33.562 -9.195 -19.469 1 94.5 528 PRO A C 1
ATOM 4031 O O . PRO A 1 528 ? 34.344 -9.898 -18.844 1 94.5 528 PRO A O 1
ATOM 4034 N N . GLY A 1 529 ? 32.281 -9.43 -19.484 1 95.44 529 GLY A N 1
ATOM 4035 C CA . GLY A 1 529 ? 31.703 -10.586 -18.812 1 95.44 529 GLY A CA 1
ATOM 4036 C C . GLY A 1 529 ? 31.078 -10.25 -17.469 1 95.44 529 GLY A C 1
ATOM 4037 O O . GLY A 1 529 ? 30.453 -11.109 -16.844 1 95.44 529 GLY A O 1
ATOM 4038 N N . VAL A 1 530 ? 31.297 -9.031 -17.031 1 96.75 530 VAL A N 1
ATOM 4039 C CA . VAL A 1 530 ? 30.703 -8.578 -15.773 1 96.75 530 VAL A CA 1
ATOM 4040 C C . VAL A 1 530 ? 29.672 -7.5 -16.047 1 96.75 530 VAL A C 1
ATOM 4042 O O . VAL A 1 530 ? 29.938 -6.535 -16.766 1 96.75 530 VAL A O 1
ATOM 4045 N N . LEU A 1 531 ? 28.5 -7.738 -15.562 1 97.31 531 LEU A N 1
ATOM 4046 C CA . LEU A 1 531 ? 27.422 -6.766 -15.695 1 97.31 531 LEU A CA 1
ATOM 4047 C C . LEU A 1 531 ? 27.078 -6.137 -14.352 1 97.31 531 LEU A C 1
ATOM 4049 O O . LEU A 1 531 ? 27.047 -6.832 -13.328 1 97.31 531 LEU A O 1
ATOM 4053 N N . VAL A 1 532 ? 26.922 -4.82 -14.305 1 97.75 532 VAL A N 1
ATOM 4054 C CA . VAL A 1 532 ? 26.484 -4.09 -13.117 1 97.75 532 VAL A CA 1
ATOM 4055 C C . VAL A 1 532 ? 25.156 -3.406 -13.398 1 97.75 532 VAL A C 1
ATOM 4057 O O . VAL A 1 532 ? 25.047 -2.594 -14.32 1 97.75 532 VAL A O 1
ATOM 4060 N N . TYR A 1 533 ? 24.109 -3.801 -12.648 1 97.81 533 TYR A N 1
ATOM 4061 C CA . TYR A 1 533 ? 22.781 -3.287 -12.898 1 97.81 533 TYR A CA 1
ATOM 4062 C C . TYR A 1 533 ? 22.156 -2.715 -11.633 1 97.81 533 TYR A C 1
ATOM 4064 O O . TYR A 1 533 ? 22.25 -3.324 -10.562 1 97.81 533 TYR A O 1
ATOM 4072 N N . ARG A 1 534 ? 21.641 -1.483 -11.758 1 96.38 534 ARG A N 1
ATOM 4073 C CA . ARG A 1 534 ? 20.938 -0.835 -10.656 1 96.38 534 ARG A CA 1
ATOM 4074 C C . ARG A 1 534 ? 19.453 -0.706 -10.945 1 96.38 534 ARG A C 1
ATOM 4076 O O . ARG A 1 534 ? 19.062 -0.135 -11.969 1 96.38 534 ARG A O 1
ATOM 4083 N N . PHE A 1 535 ? 18.688 -1.363 -10.086 1 94.81 535 PHE A N 1
ATOM 4084 C CA . PHE A 1 535 ? 17.234 -1.197 -10.07 1 94.81 535 PHE A CA 1
ATOM 4085 C C . PHE A 1 535 ? 16.828 -0.154 -9.047 1 94.81 535 PHE A C 1
ATOM 4087 O O . PHE A 1 535 ? 17.109 -0.3 -7.852 1 94.81 535 PHE A O 1
ATOM 4094 N N . GLU A 1 536 ? 16.234 1.046 -9.453 1 94.75 536 GLU A N 1
ATOM 4095 C CA . GLU A 1 536 ? 16.031 2.195 -8.578 1 94.75 536 GLU A CA 1
ATOM 4096 C C . GLU A 1 536 ? 14.734 2.057 -7.777 1 94.75 536 GLU A C 1
ATOM 4098 O O . GLU A 1 536 ? 13.922 2.982 -7.73 1 94.75 536 GLU A O 1
ATOM 4103 N N . GLU A 1 537 ? 14.508 0.93 -7.266 1 94.94 537 GLU A N 1
ATOM 4104 C CA . GLU A 1 537 ? 13.383 0.6 -6.398 1 94.94 537 GLU A CA 1
ATOM 4105 C C . GLU A 1 537 ? 13.602 -0.727 -5.684 1 94.94 537 GLU A C 1
ATOM 4107 O O . GLU A 1 537 ? 14.492 -1.496 -6.055 1 94.94 537 GLU A O 1
ATOM 4112 N N . SER A 1 538 ? 12.836 -0.949 -4.594 1 96.38 538 SER A N 1
ATOM 4113 C CA . SER A 1 538 ? 12.852 -2.264 -3.959 1 96.38 538 SER A CA 1
ATOM 4114 C C . SER A 1 538 ? 12.414 -3.352 -4.934 1 96.38 538 SER A C 1
ATOM 4116 O O . SER A 1 538 ? 11.664 -3.088 -5.871 1 96.38 538 SER A O 1
ATOM 4118 N N . TYR A 1 539 ? 13 -4.508 -4.797 1 96.88 539 TYR A N 1
ATOM 4119 C CA . TYR A 1 539 ? 12.578 -5.66 -5.586 1 96.88 539 TYR A CA 1
ATOM 4120 C C . TYR A 1 539 ? 11.289 -6.254 -5.035 1 96.88 539 TYR A C 1
ATOM 4122 O O . TYR A 1 539 ? 11.312 -7.035 -4.082 1 96.88 539 TYR A O 1
ATOM 4130 N N . LEU A 1 540 ? 10.227 -5.941 -5.676 1 97.19 540 LEU A N 1
ATOM 4131 C CA . LEU A 1 540 ? 8.906 -6.355 -5.199 1 97.19 540 LEU A CA 1
ATOM 4132 C C . LEU A 1 540 ? 8.07 -6.93 -6.336 1 97.19 540 LEU A C 1
ATOM 4134 O O . LEU A 1 540 ? 8.422 -6.781 -7.508 1 97.19 540 LEU A O 1
ATOM 4138 N N . TYR A 1 541 ? 6.988 -7.477 -6.02 1 95.81 541 TYR A N 1
ATOM 4139 C CA . TYR A 1 541 ? 6.164 -8.219 -6.965 1 95.81 541 TYR A CA 1
ATOM 4140 C C . TYR A 1 541 ? 5.656 -7.312 -8.078 1 95.81 541 TYR A C 1
ATOM 4142 O O . TYR A 1 541 ? 5.539 -7.738 -9.234 1 95.81 541 TYR A O 1
ATOM 4150 N N . PRO A 1 542 ? 5.348 -6.074 -7.914 1 95.5 542 PRO A N 1
ATOM 4151 C CA . PRO A 1 542 ? 4.773 -5.301 -9.016 1 95.5 542 PRO A CA 1
ATOM 4152 C C . PRO A 1 542 ? 5.816 -4.914 -10.07 1 95.5 542 PRO A C 1
ATOM 4154 O O . PRO A 1 542 ? 5.457 -4.516 -11.18 1 95.5 542 PRO A O 1
ATOM 4157 N N . ASN A 1 543 ? 7.145 -5.023 -9.688 1 96.38 543 ASN A N 1
ATOM 4158 C CA . ASN A 1 543 ? 8.078 -4.398 -10.609 1 96.38 543 ASN A CA 1
ATOM 4159 C C . ASN A 1 543 ? 9.219 -5.348 -10.984 1 96.38 543 ASN A C 1
ATOM 4161 O O . ASN A 1 543 ? 9.953 -5.09 -11.938 1 96.38 543 ASN A O 1
ATOM 4165 N N . VAL A 1 544 ? 9.414 -6.492 -10.375 1 94.31 544 VAL A N 1
ATOM 4166 C CA . VAL A 1 544 ? 10.617 -7.312 -10.492 1 94.31 544 VAL A CA 1
ATOM 4167 C C . VAL A 1 544 ? 10.68 -7.941 -11.875 1 94.31 544 VAL A C 1
ATOM 4169 O O . VAL A 1 544 ? 11.766 -8.266 -12.367 1 94.31 544 VAL A O 1
ATOM 4172 N N . SER A 1 545 ? 9.547 -8.086 -12.539 1 92.19 545 SER A N 1
ATOM 4173 C CA . SER A 1 545 ? 9.523 -8.641 -13.883 1 92.19 545 SER A CA 1
ATOM 4174 C C . SER A 1 545 ? 10.289 -7.75 -14.859 1 92.19 545 SER A C 1
ATOM 4176 O O . SER A 1 545 ? 10.875 -8.234 -15.828 1 92.19 545 SER A O 1
ATOM 4178 N N . ILE A 1 546 ? 10.344 -6.484 -14.594 1 94.25 546 ILE A N 1
ATOM 4179 C CA . ILE A 1 546 ? 11.086 -5.543 -15.43 1 94.25 546 ILE A CA 1
ATOM 4180 C C . ILE A 1 546 ? 12.578 -5.805 -15.305 1 94.25 546 ILE A C 1
ATOM 4182 O O . ILE A 1 546 ? 13.297 -5.863 -16.312 1 94.25 546 ILE A O 1
ATOM 4186 N N . ALA A 1 547 ? 13.008 -5.969 -14.094 1 95 547 ALA A N 1
ATOM 4187 C CA . ALA A 1 547 ? 14.43 -6.246 -13.867 1 95 547 ALA A CA 1
ATOM 4188 C C . ALA A 1 547 ? 14.852 -7.543 -14.555 1 95 547 ALA A C 1
ATOM 4190 O O . ALA A 1 547 ? 15.914 -7.609 -15.164 1 95 547 ALA A O 1
ATOM 4191 N N . ASN A 1 548 ? 14.047 -8.539 -14.398 1 93.94 548 ASN A N 1
ATOM 4192 C CA . ASN A 1 548 ? 14.312 -9.805 -15.078 1 93.94 548 ASN A CA 1
ATOM 4193 C C . ASN A 1 548 ? 14.406 -9.617 -16.594 1 93.94 548 ASN A C 1
ATOM 4195 O O . ASN A 1 548 ? 15.367 -10.062 -17.219 1 93.94 548 ASN A O 1
ATOM 4199 N N . GLY A 1 549 ? 13.414 -8.93 -17.141 1 92.88 549 GLY A N 1
ATOM 4200 C CA . GLY A 1 549 ? 13.391 -8.727 -18.594 1 92.88 549 GLY A CA 1
ATOM 4201 C C . GLY A 1 549 ? 14.594 -7.957 -19.109 1 92.88 549 GLY A C 1
ATOM 4202 O O . GLY A 1 549 ? 15.203 -8.344 -20.094 1 92.88 549 GLY A O 1
ATOM 4203 N N . VAL A 1 550 ? 14.992 -6.953 -18.406 1 95.31 550 VAL A N 1
ATOM 4204 C CA . VAL A 1 550 ? 16.094 -6.094 -18.828 1 95.31 550 VAL A CA 1
ATOM 4205 C C . VAL A 1 550 ? 17.406 -6.867 -18.75 1 95.31 550 VAL A C 1
ATOM 4207 O O . VAL A 1 550 ? 18.234 -6.789 -19.672 1 95.31 550 VAL A O 1
ATOM 4210 N N . LEU A 1 551 ? 17.578 -7.617 -17.703 1 96.12 551 LEU A N 1
ATOM 4211 C CA . LEU A 1 551 ? 18.828 -8.352 -17.5 1 96.12 551 LEU A CA 1
ATOM 4212 C C . LEU A 1 551 ? 18.969 -9.477 -18.516 1 96.12 551 LEU A C 1
ATOM 4214 O O . LEU A 1 551 ? 20 -9.586 -19.172 1 96.12 551 LEU A O 1
ATOM 4218 N N . VAL A 1 552 ? 17.984 -10.211 -18.688 1 94.38 552 VAL A N 1
ATOM 4219 C CA . VAL A 1 552 ? 18.031 -11.359 -19.594 1 94.38 552 VAL A CA 1
ATOM 4220 C C . VAL A 1 552 ? 18.188 -10.867 -21.031 1 94.38 552 VAL A C 1
ATOM 4222 O O . VAL A 1 552 ? 18.969 -11.414 -21.812 1 94.38 552 VAL A O 1
ATOM 4225 N N . ASP A 1 553 ? 17.438 -9.828 -21.406 1 94.69 553 ASP A N 1
ATOM 4226 C CA . ASP A 1 553 ? 17.516 -9.281 -22.75 1 94.69 553 ASP A CA 1
ATOM 4227 C C . ASP A 1 553 ? 18.922 -8.742 -23.031 1 94.69 553 ASP A C 1
ATOM 4229 O O . ASP A 1 553 ? 19.438 -8.922 -24.141 1 94.69 553 ASP A O 1
ATOM 4233 N N . TYR A 1 554 ? 19.484 -8.078 -22.062 1 96.31 554 TYR A N 1
ATOM 4234 C CA . TYR A 1 554 ? 20.828 -7.539 -22.234 1 96.31 554 TYR A CA 1
ATOM 4235 C C . TYR A 1 554 ? 21.844 -8.656 -22.406 1 96.31 554 TYR A C 1
ATOM 4237 O O . TYR A 1 554 ? 22.734 -8.57 -23.266 1 96.31 554 TYR A O 1
ATOM 4245 N N . VAL A 1 555 ? 21.719 -9.68 -21.625 1 96 555 VAL A N 1
ATOM 4246 C CA . VAL A 1 555 ? 22.641 -10.82 -21.703 1 96 555 VAL A CA 1
ATOM 4247 C C . VAL A 1 555 ? 22.516 -11.492 -23.062 1 96 555 VAL A C 1
ATOM 4249 O O . VAL A 1 555 ? 23.531 -11.758 -23.719 1 96 555 VAL A O 1
ATOM 4252 N N . LYS A 1 556 ? 21.438 -11.719 -23.5 1 92.12 556 LYS A N 1
ATOM 4253 C CA . LYS A 1 556 ? 21.219 -12.398 -24.781 1 92.12 556 LYS A CA 1
ATOM 4254 C C . LYS A 1 556 ? 21.703 -11.547 -25.938 1 92.12 556 LYS A C 1
ATOM 4256 O O . LYS A 1 556 ? 22.172 -12.078 -26.953 1 92.12 556 LYS A O 1
ATOM 4261 N N . ALA A 1 557 ? 21.562 -10.25 -25.844 1 93.94 557 ALA A N 1
ATOM 4262 C CA . ALA A 1 557 ? 21.922 -9.336 -26.922 1 93.94 557 ALA A CA 1
ATOM 4263 C C . ALA A 1 557 ? 23.422 -9.086 -26.953 1 93.94 557 ALA A C 1
ATOM 4265 O O . ALA A 1 557 ? 24.016 -8.922 -28.016 1 93.94 557 ALA A O 1
ATOM 4266 N N . ASN A 1 558 ? 24.141 -9.078 -25.734 1 95.19 558 ASN A N 1
ATOM 4267 C CA . ASN A 1 558 ? 25.5 -8.531 -25.688 1 95.19 558 ASN A CA 1
ATOM 4268 C C . ASN A 1 558 ? 26.516 -9.578 -25.25 1 95.19 558 ASN A C 1
ATOM 4270 O O . ASN A 1 558 ? 27.719 -9.375 -25.391 1 95.19 558 ASN A O 1
ATOM 4274 N N . LEU A 1 559 ? 26.031 -10.711 -24.75 1 96.19 559 LEU A N 1
ATOM 4275 C CA . LEU A 1 559 ? 26.969 -11.703 -24.234 1 96.19 559 LEU A CA 1
ATOM 4276 C C . LEU A 1 559 ? 26.875 -13 -25.016 1 96.19 559 LEU A C 1
ATOM 4278 O O . LEU A 1 559 ? 25.844 -13.266 -25.672 1 96.19 559 LEU A O 1
ATOM 4282 N N . ARG A 1 560 ? 28 -13.828 -24.953 1 95.69 560 ARG A N 1
ATOM 4283 C CA . ARG A 1 560 ? 28.172 -15.008 -25.797 1 95.69 560 ARG A CA 1
ATOM 4284 C C . ARG A 1 560 ? 27.203 -16.109 -25.391 1 95.69 560 ARG A C 1
ATOM 4286 O O . ARG A 1 560 ? 26.984 -16.344 -24.188 1 95.69 560 ARG A O 1
ATOM 4293 N N . ARG A 1 561 ? 26.594 -16.688 -26.422 1 93 561 ARG A N 1
ATOM 4294 C CA . ARG A 1 561 ? 25.797 -17.891 -26.203 1 93 561 ARG A CA 1
ATOM 4295 C C . ARG A 1 561 ? 26.703 -19.109 -26.016 1 93 561 ARG A C 1
ATOM 4297 O O . ARG A 1 561 ? 27.594 -19.344 -26.844 1 93 561 ARG A O 1
ATOM 4304 N N . GLY A 1 562 ? 26.453 -19.844 -24.906 1 92.5 562 GLY A N 1
ATOM 4305 C CA . GLY A 1 562 ? 27.312 -20.969 -24.578 1 92.5 562 GLY A CA 1
ATOM 4306 C C . GLY A 1 562 ? 27.188 -22.109 -25.562 1 92.5 562 GLY A C 1
ATOM 4307 O O . GLY A 1 562 ? 28.203 -22.719 -25.953 1 92.5 562 GLY A O 1
ATOM 4308 N N . LYS A 1 563 ? 26.125 -22.344 -26.062 1 89.62 563 LYS A N 1
ATOM 4309 C CA . LYS A 1 563 ? 25.891 -23.469 -26.969 1 89.62 563 LYS A CA 1
ATOM 4310 C C . LYS A 1 563 ? 26.172 -23.078 -28.406 1 89.62 563 LYS A C 1
ATOM 4312 O O . LYS A 1 563 ? 25.734 -22.016 -28.859 1 89.62 563 LYS A O 1
ATOM 4317 N N . ASP A 1 564 ? 26.922 -23.906 -29.125 1 89.19 564 ASP A N 1
ATOM 4318 C CA . ASP A 1 564 ? 27.172 -23.703 -30.547 1 89.19 564 ASP A CA 1
ATOM 4319 C C . ASP A 1 564 ? 25.953 -24.125 -31.391 1 89.19 564 ASP A C 1
ATOM 4321 O O . ASP A 1 564 ? 25.625 -25.312 -31.469 1 89.19 564 ASP A O 1
ATOM 4325 N N . MET A 1 565 ? 25.422 -23.172 -32.031 1 86.88 565 MET A N 1
ATOM 4326 C CA . MET A 1 565 ? 24.172 -23.422 -32.75 1 86.88 565 MET A CA 1
ATOM 4327 C C . MET A 1 565 ? 24.438 -23.719 -34.219 1 86.88 565 MET A C 1
ATOM 4329 O O . MET A 1 565 ? 23.5 -23.906 -35 1 86.88 565 MET A O 1
ATOM 4333 N N . THR A 1 566 ? 25.688 -23.781 -34.625 1 86.38 566 THR A N 1
ATOM 4334 C CA . THR A 1 566 ? 26.047 -23.953 -36.031 1 86.38 566 THR A CA 1
ATOM 4335 C C . THR A 1 566 ? 25.516 -25.297 -36.531 1 86.38 566 THR A C 1
ATOM 4337 O O . THR A 1 566 ? 25 -25.359 -37.656 1 86.38 566 THR A O 1
ATOM 4340 N N . ASN A 1 567 ? 25.594 -26.312 -35.656 1 83.56 567 ASN A N 1
ATOM 4341 C CA . ASN A 1 567 ? 25.266 -27.656 -36.156 1 83.56 567 ASN A CA 1
ATOM 4342 C C . ASN A 1 567 ? 23.906 -28.125 -35.594 1 83.56 567 ASN A C 1
ATOM 4344 O O . ASN A 1 567 ? 23.594 -29.312 -35.688 1 83.56 567 ASN A O 1
ATOM 4348 N N . VAL A 1 568 ? 23.281 -27.172 -35.094 1 86.81 568 VAL A N 1
ATOM 4349 C CA . VAL A 1 568 ? 21.969 -27.562 -34.562 1 86.81 568 VAL A CA 1
ATOM 4350 C C . VAL A 1 568 ? 20.953 -27.578 -35.719 1 86.81 568 VAL A C 1
ATOM 4352 O O . VAL A 1 568 ? 20.812 -26.594 -36.438 1 86.81 568 VAL A O 1
ATOM 4355 N N . LYS A 1 569 ? 20.281 -28.688 -35.875 1 86.81 569 LYS A N 1
ATOM 4356 C CA . LYS A 1 569 ? 19.266 -28.844 -36.938 1 86.81 569 LYS A CA 1
ATOM 4357 C C . LYS A 1 569 ? 18.109 -27.875 -36.719 1 86.81 569 LYS A C 1
ATOM 4359 O O . LYS A 1 569 ? 17.781 -27.547 -35.562 1 86.81 569 LYS A O 1
ATOM 4364 N N . LEU A 1 570 ? 17.562 -27.453 -37.719 1 84.75 570 LEU A N 1
ATOM 4365 C CA . LEU A 1 570 ? 16.438 -26.531 -37.688 1 84.75 570 LEU A CA 1
ATOM 4366 C C . LEU A 1 570 ? 15.305 -27.094 -36.844 1 84.75 570 LEU A C 1
ATOM 4368 O O . LEU A 1 570 ? 14.602 -26.344 -36.156 1 84.75 570 LEU A O 1
ATOM 4372 N N . SER A 1 571 ? 15.172 -28.422 -36.844 1 87.69 571 SER A N 1
ATOM 4373 C CA . SER A 1 571 ? 14.094 -29.078 -36.125 1 87.69 571 SER A CA 1
ATOM 4374 C C . SER A 1 571 ? 14.328 -29.016 -34.594 1 87.69 571 SER A C 1
ATOM 4376 O O . SER A 1 571 ? 13.383 -29.109 -33.812 1 87.69 571 SER A O 1
ATOM 4378 N N . ASP A 1 572 ? 15.531 -28.797 -34.219 1 88.19 572 ASP A N 1
ATOM 4379 C CA . ASP A 1 572 ? 15.883 -28.828 -32.812 1 88.19 572 ASP A CA 1
ATOM 4380 C C . ASP A 1 572 ? 15.984 -27.422 -32.25 1 88.19 572 ASP A C 1
ATOM 4382 O O . ASP A 1 572 ? 16.156 -27.25 -31.031 1 88.19 572 ASP A O 1
ATOM 4386 N N . ARG A 1 573 ? 15.836 -26.5 -33.094 1 87.38 573 ARG A N 1
ATOM 4387 C CA . ARG A 1 573 ? 15.898 -25.109 -32.625 1 87.38 573 ARG A CA 1
ATOM 4388 C C . ARG A 1 573 ? 14.562 -24.672 -32.031 1 87.38 573 ARG A C 1
ATOM 4390 O O . ARG A 1 573 ? 13.508 -25.109 -32.5 1 87.38 573 ARG A O 1
ATOM 4397 N N . PRO A 1 574 ? 14.656 -23.859 -31 1 86.56 574 PRO A N 1
ATOM 4398 C CA . PRO A 1 574 ? 13.406 -23.344 -30.438 1 86.56 574 PRO A CA 1
ATOM 4399 C C . PRO A 1 574 ? 12.625 -22.469 -31.422 1 86.56 574 PRO A C 1
ATOM 4401 O O . PRO A 1 574 ? 13.219 -21.844 -32.312 1 86.56 574 PRO A O 1
ATOM 4404 N N . TRP A 1 575 ? 11.328 -22.469 -31.25 1 85.56 575 TRP A N 1
ATOM 4405 C CA . TRP A 1 575 ? 10.438 -21.797 -32.188 1 85.56 575 TRP A CA 1
ATOM 4406 C C . TRP A 1 575 ? 10.695 -20.297 -32.219 1 85.56 575 TRP A C 1
ATOM 4408 O O . TRP A 1 575 ? 10.422 -19.625 -33.219 1 85.56 575 TRP A O 1
ATOM 4418 N N . ASN A 1 576 ? 11.234 -19.75 -31.062 1 82.31 576 ASN A N 1
ATOM 4419 C CA . ASN A 1 576 ? 11.445 -18.312 -30.969 1 82.31 576 ASN A CA 1
ATOM 4420 C C . ASN A 1 576 ? 12.844 -17.922 -31.438 1 82.31 576 ASN A C 1
ATOM 4422 O O . ASN A 1 576 ? 13.227 -16.75 -31.359 1 82.31 576 ASN A O 1
ATOM 4426 N N . ASP A 1 577 ? 13.602 -18.875 -31.906 1 82.38 577 ASP A N 1
ATOM 4427 C CA . ASP A 1 577 ? 14.922 -18.641 -32.469 1 82.38 577 ASP A CA 1
ATOM 4428 C C . ASP A 1 577 ? 14.82 -18.422 -34 1 82.38 577 ASP A C 1
ATOM 4430 O O . ASP A 1 577 ? 14.367 -19.312 -34.719 1 82.38 577 ASP A O 1
ATOM 4434 N N . PRO A 1 578 ? 15.141 -17.234 -34.5 1 76.88 578 PRO A N 1
ATOM 4435 C CA . PRO A 1 578 ? 14.984 -16.953 -35.938 1 76.88 578 PRO A CA 1
ATOM 4436 C C . PRO A 1 578 ? 15.914 -17.781 -36.812 1 76.88 578 PRO A C 1
ATOM 4438 O O . PRO A 1 578 ? 15.742 -17.828 -38.031 1 76.88 578 PRO A O 1
ATOM 4441 N N . GLY A 1 579 ? 16.703 -18.641 -36.25 1 75.62 579 GLY A N 1
ATOM 4442 C CA . GLY A 1 579 ? 17.609 -19.438 -37.062 1 75.62 579 GLY A CA 1
ATOM 4443 C C . GLY A 1 579 ? 18.828 -18.656 -37.531 1 75.62 579 GLY A C 1
ATOM 4444 O O . GLY A 1 579 ? 19.047 -17.516 -37.125 1 75.62 579 GLY A O 1
ATOM 4445 N N . PRO A 1 580 ? 19.578 -19.359 -38.406 1 77.81 580 PRO A N 1
ATOM 4446 C CA . PRO A 1 580 ? 20.797 -18.688 -38.875 1 77.81 580 PRO A CA 1
ATOM 4447 C C . PRO A 1 580 ? 20.5 -17.469 -39.719 1 77.81 580 PRO A C 1
ATOM 4449 O O . PRO A 1 580 ? 19.516 -17.453 -40.5 1 77.81 580 PRO A O 1
ATOM 4452 N N . GLY A 1 581 ? 21.156 -16.5 -39.469 1 75.62 581 GLY A N 1
ATOM 4453 C CA . GLY A 1 581 ? 21 -15.258 -40.219 1 75.62 581 GLY A CA 1
ATOM 4454 C C . GLY A 1 581 ? 21.266 -15.414 -41.719 1 75.62 581 GLY A C 1
ATOM 4455 O O . GLY A 1 581 ? 21.469 -16.531 -42.188 1 75.62 581 GLY A O 1
ATOM 4456 N N . ARG A 1 582 ? 21.172 -14.328 -42.375 1 70.69 582 ARG A N 1
ATOM 4457 C CA . ARG A 1 582 ? 21.328 -14.242 -43.812 1 70.69 582 ARG A CA 1
ATOM 4458 C C . ARG A 1 582 ? 22.688 -14.797 -44.25 1 70.69 582 ARG A C 1
ATOM 4460 O O . ARG A 1 582 ? 22.812 -15.391 -45.312 1 70.69 582 ARG A O 1
ATOM 4467 N N . HIS A 1 583 ? 23.672 -14.648 -43.344 1 76.31 583 HIS A N 1
ATOM 4468 C CA . HIS A 1 583 ? 25.031 -15.016 -43.719 1 76.31 583 HIS A CA 1
ATOM 4469 C C . HIS A 1 583 ? 25.359 -16.438 -43.281 1 76.31 583 HIS A C 1
ATOM 4471 O O . HIS A 1 583 ? 26.5 -16.906 -43.469 1 76.31 583 HIS A O 1
ATOM 4477 N N . GLY A 1 584 ? 24.422 -17.078 -42.656 1 79.75 584 GLY A N 1
ATOM 4478 C CA . GLY A 1 584 ? 24.578 -18.469 -42.281 1 79.75 584 GLY A CA 1
ATOM 4479 C C . GLY A 1 584 ? 24.922 -18.688 -40.812 1 79.75 584 GLY A C 1
ATOM 4480 O O . GLY A 1 584 ? 25.219 -17.734 -40.094 1 79.75 584 GLY A O 1
ATOM 4481 N N . GLY A 1 585 ? 24.875 -19.891 -40.438 1 83.69 585 GLY A N 1
ATOM 4482 C CA . GLY A 1 585 ? 25.156 -20.281 -39.062 1 83.69 585 GLY A CA 1
ATOM 4483 C C . GLY A 1 585 ? 26.594 -20.047 -38.656 1 83.69 585 GLY A C 1
ATOM 4484 O O . GLY A 1 585 ? 26.859 -19.656 -37.5 1 83.69 585 GLY A O 1
ATOM 4485 N N . GLU A 1 586 ? 27.484 -20.219 -39.656 1 87.31 586 GLU A N 1
ATOM 4486 C CA . GLU A 1 586 ? 28.906 -20.016 -39.344 1 87.31 586 GLU A CA 1
ATOM 4487 C C . GLU A 1 586 ? 29.203 -18.547 -39.094 1 87.31 586 GLU A C 1
ATOM 4489 O O . GLU A 1 586 ? 30 -18.219 -38.188 1 87.31 586 GLU A O 1
ATOM 4494 N N . ALA A 1 587 ? 28.641 -17.703 -39.844 1 88.12 587 ALA A N 1
ATOM 4495 C CA . ALA A 1 587 ? 28.844 -16.281 -39.656 1 88.12 587 ALA A CA 1
ATOM 4496 C C . ALA A 1 587 ? 28.266 -15.828 -38.312 1 88.12 587 ALA A C 1
ATOM 4498 O O . ALA A 1 587 ? 28.844 -14.984 -37.625 1 88.12 587 ALA A O 1
ATOM 4499 N N . ASP A 1 588 ? 27.188 -16.391 -37.969 1 88.94 588 ASP A N 1
ATOM 4500 C CA . ASP A 1 588 ? 26.562 -16.078 -36.688 1 88.94 588 ASP A CA 1
ATOM 4501 C C . ASP A 1 588 ? 27.438 -16.516 -35.531 1 88.94 588 ASP A C 1
ATOM 4503 O O . ASP A 1 588 ? 27.5 -15.844 -34.5 1 88.94 588 ASP A O 1
ATOM 4507 N N . GLN A 1 589 ? 28 -17.656 -35.75 1 89.88 589 GLN A N 1
ATOM 4508 C CA . GLN A 1 589 ? 28.875 -18.203 -34.719 1 89.88 589 GLN A CA 1
ATOM 4509 C C . GLN A 1 589 ? 30.109 -17.328 -34.531 1 89.88 589 GLN A C 1
ATOM 4511 O O . GLN A 1 589 ? 30.594 -17.156 -33.406 1 89.88 589 GLN A O 1
ATOM 4516 N N . VAL A 1 590 ? 30.656 -16.766 -35.594 1 90.88 590 VAL A N 1
ATOM 4517 C CA . VAL A 1 590 ? 31.812 -15.875 -35.531 1 90.88 590 VAL A CA 1
ATOM 4518 C C . VAL A 1 590 ? 31.453 -14.625 -34.719 1 90.88 590 VAL A C 1
ATOM 4520 O O . VAL A 1 590 ? 32.219 -14.172 -33.875 1 90.88 590 VAL A O 1
ATOM 4523 N N . VAL A 1 591 ? 30.297 -14.125 -34.969 1 90.62 591 VAL A N 1
ATOM 4524 C CA . VAL A 1 591 ? 29.828 -12.945 -34.25 1 90.62 591 VAL A CA 1
ATOM 4525 C C . VAL A 1 591 ? 29.609 -13.289 -32.781 1 90.62 591 VAL A C 1
ATOM 4527 O O . VAL A 1 591 ? 29.953 -12.508 -31.891 1 90.62 591 VAL A O 1
ATOM 4530 N N . ASN A 1 592 ? 29.078 -14.477 -32.531 1 92.81 592 ASN A N 1
ATOM 4531 C CA . ASN A 1 592 ? 28.844 -14.945 -31.172 1 92.81 592 ASN A CA 1
ATOM 4532 C C . ASN A 1 592 ? 30.156 -15.125 -30.406 1 92.81 592 ASN A C 1
ATOM 4534 O O . ASN A 1 592 ? 30.234 -14.805 -29.219 1 92.81 592 ASN A O 1
ATOM 4538 N N . GLN A 1 593 ? 31.141 -15.586 -31.094 1 92.38 593 GLN A N 1
ATOM 4539 C CA . GLN A 1 593 ? 32.438 -15.867 -30.469 1 92.38 593 GLN A CA 1
ATOM 4540 C C . GLN A 1 593 ? 33.156 -14.578 -30.109 1 92.38 593 GLN A C 1
ATOM 4542 O O . GLN A 1 593 ? 34.031 -14.57 -29.219 1 92.38 593 GLN A O 1
ATOM 4547 N N . ARG A 1 594 ? 32.781 -13.508 -30.734 1 93.38 594 ARG A N 1
ATOM 4548 C CA . ARG A 1 594 ? 33.406 -12.219 -30.453 1 93.38 594 ARG A CA 1
ATOM 4549 C C . ARG A 1 594 ? 32.812 -11.586 -29.203 1 93.38 594 ARG A C 1
ATOM 4551 O O . ARG A 1 594 ? 33.406 -10.68 -28.609 1 93.38 594 ARG A O 1
ATOM 4558 N N . LYS A 1 595 ? 31.688 -12.047 -28.781 1 95.38 595 LYS A N 1
ATOM 4559 C CA . LYS A 1 595 ? 31.031 -11.516 -27.594 1 95.38 595 LYS A CA 1
ATOM 4560 C C . LYS A 1 595 ? 31.688 -12.055 -26.328 1 95.38 595 LYS A C 1
ATOM 4562 O O . LYS A 1 595 ? 32.188 -13.188 -26.297 1 95.38 595 LYS A O 1
ATOM 4567 N N . PRO A 1 596 ? 31.734 -11.258 -25.281 1 95.81 596 PRO A N 1
ATOM 4568 C CA . PRO A 1 596 ? 32.344 -11.719 -24.031 1 95.81 596 PRO A CA 1
ATOM 4569 C C . PRO A 1 596 ? 31.516 -12.812 -23.344 1 95.81 596 PRO A C 1
ATOM 4571 O O . PRO A 1 596 ? 30.281 -12.859 -23.516 1 95.81 596 PRO A O 1
ATOM 4574 N N . ILE A 1 597 ? 32.188 -13.711 -22.641 1 95.81 597 ILE A N 1
ATOM 4575 C CA . ILE A 1 597 ? 31.547 -14.75 -21.859 1 95.81 597 ILE A CA 1
ATOM 4576 C C . ILE A 1 597 ? 31.062 -14.172 -20.531 1 95.81 597 ILE A C 1
ATOM 4578 O O . ILE A 1 597 ? 31.828 -13.516 -19.812 1 95.81 597 ILE A O 1
ATOM 4582 N N . LEU A 1 598 ? 29.812 -14.383 -20.281 1 96.38 598 LEU A N 1
ATOM 4583 C CA . LEU A 1 598 ? 29.25 -13.875 -19.047 1 96.38 598 LEU A CA 1
ATOM 4584 C C . LEU A 1 598 ? 29.828 -14.609 -17.828 1 96.38 598 LEU A C 1
ATOM 4586 O O . LEU A 1 598 ? 29.766 -15.836 -17.766 1 96.38 598 LEU A O 1
ATOM 4590 N N . HIS A 1 599 ? 30.375 -13.836 -16.891 1 95.5 599 HIS A N 1
ATOM 4591 C CA . HIS A 1 599 ? 30.969 -14.414 -15.695 1 95.5 599 HIS A CA 1
ATOM 4592 C C . HIS A 1 599 ? 30.141 -14.102 -14.453 1 95.5 599 HIS A C 1
ATOM 4594 O O . HIS A 1 599 ? 29.891 -14.992 -13.633 1 95.5 599 HIS A O 1
ATOM 4600 N N . ALA A 1 600 ? 29.75 -12.82 -14.359 1 96.69 600 ALA A N 1
ATOM 4601 C CA . ALA A 1 600 ? 29.094 -12.414 -13.117 1 96.69 600 ALA A CA 1
ATOM 4602 C C . ALA A 1 600 ? 28.125 -11.25 -13.367 1 96.69 600 ALA A C 1
ATOM 4604 O O . ALA A 1 600 ? 28.328 -10.453 -14.289 1 96.69 600 ALA A O 1
ATOM 4605 N N . ILE A 1 601 ? 27.094 -11.234 -12.602 1 97.81 601 ILE A N 1
ATOM 4606 C CA . ILE A 1 601 ? 26.156 -10.117 -12.555 1 97.81 601 ILE A CA 1
ATOM 4607 C C . ILE A 1 601 ? 26.172 -9.492 -11.164 1 97.81 601 ILE A C 1
ATOM 4609 O O . ILE A 1 601 ? 25.953 -10.172 -10.164 1 97.81 601 ILE A O 1
ATOM 4613 N N . VAL A 1 602 ? 26.469 -8.188 -11.117 1 97.94 602 VAL A N 1
ATOM 4614 C CA . VAL A 1 602 ? 26.484 -7.426 -9.867 1 97.94 602 VAL A CA 1
ATOM 4615 C C . VAL A 1 602 ? 25.219 -6.57 -9.773 1 97.94 602 VAL A C 1
ATOM 4617 O O . VAL A 1 602 ? 24.969 -5.727 -10.641 1 97.94 602 VAL A O 1
ATOM 4620 N N . LEU A 1 603 ? 24.422 -6.84 -8.789 1 98.25 603 LEU A N 1
ATOM 4621 C CA . LEU A 1 603 ? 23.203 -6.074 -8.578 1 98.25 603 LEU A CA 1
ATOM 4622 C C . LEU A 1 603 ? 23.391 -5.027 -7.484 1 98.25 603 LEU A C 1
ATOM 4624 O O . LEU A 1 603 ? 23.75 -5.363 -6.355 1 98.25 603 LEU A O 1
ATOM 4628 N N . ASP A 1 604 ? 23.172 -3.734 -7.871 1 97.38 604 ASP A N 1
ATOM 4629 C CA . ASP A 1 604 ? 23.219 -2.639 -6.91 1 97.38 604 ASP A CA 1
ATOM 4630 C C . ASP A 1 604 ? 21.969 -2.596 -6.051 1 97.38 604 ASP A C 1
ATOM 4632 O O . ASP A 1 604 ? 20.906 -2.162 -6.512 1 97.38 604 ASP A O 1
ATOM 4636 N N . PHE A 1 605 ? 22.125 -2.965 -4.781 1 96 605 PHE A N 1
ATOM 4637 C CA . PHE A 1 605 ? 20.984 -3.057 -3.863 1 96 605 PHE A CA 1
ATOM 4638 C C . PHE A 1 605 ? 20.922 -1.829 -2.963 1 96 605 PHE A C 1
ATOM 4640 O O . PHE A 1 605 ? 20.328 -1.872 -1.889 1 96 605 PHE A O 1
ATOM 4647 N N . SER A 1 606 ? 21.547 -0.756 -3.438 1 93.19 606 SER A N 1
ATOM 4648 C CA . SER A 1 606 ? 21.547 0.464 -2.637 1 93.19 606 SER A CA 1
ATOM 4649 C C . SER A 1 606 ? 20.141 1.047 -2.516 1 93.19 606 SER A C 1
ATOM 4651 O O . SER A 1 606 ? 19.828 1.727 -1.537 1 93.19 606 SER A O 1
ATOM 4653 N N . SER A 1 607 ? 19.344 0.756 -3.492 1 93 607 SER A N 1
ATOM 4654 C CA . SER A 1 607 ? 17.984 1.312 -3.492 1 93 607 SER A CA 1
ATOM 4655 C C . SER A 1 607 ? 16.969 0.281 -3.029 1 93 607 SER A C 1
ATOM 4657 O O . SER A 1 607 ? 15.758 0.545 -3.041 1 93 607 SER A O 1
ATOM 4659 N N . VAL A 1 608 ? 17.422 -0.91 -2.625 1 95.62 608 VAL A N 1
ATOM 4660 C CA . VAL A 1 608 ? 16.5 -2.008 -2.314 1 95.62 608 VAL A CA 1
ATOM 4661 C C . VAL A 1 608 ? 16.25 -2.061 -0.808 1 95.62 608 VAL A C 1
ATOM 4663 O O . VAL A 1 608 ? 17.047 -2.631 -0.06 1 95.62 608 VAL A O 1
ATOM 4666 N N . SER A 1 609 ? 15.117 -1.517 -0.436 1 94.56 609 SER A N 1
ATOM 4667 C CA . SER A 1 609 ? 14.781 -1.483 0.984 1 94.56 609 SER A CA 1
ATOM 4668 C C . SER A 1 609 ? 14.023 -2.736 1.401 1 94.56 609 SER A C 1
ATOM 4670 O O . SER A 1 609 ? 14.008 -3.1 2.578 1 94.56 609 SER A O 1
ATOM 4672 N N . HIS A 1 610 ? 13.383 -3.379 0.471 1 95.69 610 HIS A N 1
ATOM 4673 C CA . HIS A 1 610 ? 12.617 -4.594 0.722 1 95.69 610 HIS A CA 1
ATOM 4674 C C . HIS A 1 610 ? 12.727 -5.566 -0.45 1 95.69 610 HIS A C 1
ATOM 4676 O O . HIS A 1 610 ? 12.977 -5.148 -1.584 1 95.69 610 HIS A O 1
ATOM 4682 N N . ILE A 1 611 ? 12.586 -6.809 -0.147 1 96.62 611 ILE A N 1
ATOM 4683 C CA . ILE A 1 611 ? 12.492 -7.859 -1.153 1 96.62 611 ILE A CA 1
ATOM 4684 C C . ILE A 1 611 ? 11.414 -8.859 -0.755 1 96.62 611 ILE A C 1
ATOM 4686 O O . ILE A 1 611 ? 11.273 -9.203 0.422 1 96.62 611 ILE A O 1
ATOM 4690 N N . ASP A 1 612 ? 10.594 -9.172 -1.643 1 96.69 612 ASP A N 1
ATOM 4691 C CA . ASP A 1 612 ? 9.523 -10.102 -1.299 1 96.69 612 ASP A CA 1
ATOM 4692 C C . ASP A 1 612 ? 9.727 -11.445 -1.997 1 96.69 612 ASP A C 1
ATOM 4694 O O . ASP A 1 612 ? 10.727 -11.656 -2.682 1 96.69 612 ASP A O 1
ATOM 4698 N N . THR A 1 613 ? 8.797 -12.398 -1.79 1 96.62 613 THR A N 1
ATOM 4699 C CA . THR A 1 613 ? 8.922 -13.773 -2.27 1 96.62 613 THR A CA 1
ATOM 4700 C C . THR A 1 613 ? 8.883 -13.82 -3.795 1 96.62 613 THR A C 1
ATOM 4702 O O . THR A 1 613 ? 9.625 -14.578 -4.418 1 96.62 613 THR A O 1
ATOM 4705 N N . THR A 1 614 ? 8.039 -13.039 -4.383 1 95.19 614 THR A N 1
ATOM 4706 C CA . THR A 1 614 ? 7.934 -12.992 -5.836 1 95.19 614 THR A CA 1
ATOM 4707 C C . THR A 1 614 ? 9.234 -12.492 -6.461 1 95.19 614 THR A C 1
ATOM 4709 O O . THR A 1 614 ? 9.664 -13 -7.496 1 95.19 614 THR A O 1
ATOM 4712 N N . ALA A 1 615 ? 9.773 -11.57 -5.836 1 97.06 615 ALA A N 1
ATOM 4713 C CA . ALA A 1 615 ? 11.047 -11.023 -6.312 1 97.06 615 ALA A CA 1
ATOM 4714 C C . ALA A 1 615 ? 12.164 -12.055 -6.211 1 97.06 615 ALA A C 1
ATOM 4716 O O . ALA A 1 615 ? 12.992 -12.172 -7.117 1 97.06 615 ALA A O 1
ATOM 4717 N N . VAL A 1 616 ? 12.305 -12.727 -5.113 1 96.44 616 VAL A N 1
ATOM 4718 C CA . VAL A 1 616 ? 13.328 -13.75 -4.922 1 96.44 616 VAL A CA 1
ATOM 4719 C C . VAL A 1 616 ? 13.164 -14.844 -5.977 1 96.44 616 VAL A C 1
ATOM 4721 O O . VAL A 1 616 ? 14.141 -15.281 -6.582 1 96.44 616 VAL A O 1
ATOM 4724 N N . GLN A 1 617 ? 11.969 -15.258 -6.172 1 92.88 617 GLN A N 1
ATOM 4725 C CA . GLN A 1 617 ? 11.703 -16.266 -7.199 1 92.88 617 GLN A CA 1
ATOM 4726 C C . GLN A 1 617 ? 12.102 -15.758 -8.578 1 92.88 617 GLN A C 1
ATOM 4728 O O . GLN A 1 617 ? 12.656 -16.5 -9.383 1 92.88 617 GLN A O 1
ATOM 4733 N N . THR A 1 618 ? 11.789 -14.531 -8.875 1 93.56 618 THR A N 1
ATOM 4734 C CA . THR A 1 618 ? 12.141 -13.945 -10.164 1 93.56 618 THR A CA 1
ATOM 4735 C C . THR A 1 618 ? 13.656 -13.883 -10.336 1 93.56 618 THR A C 1
ATOM 4737 O O . THR A 1 618 ? 14.164 -14.055 -11.438 1 93.56 618 THR A O 1
ATOM 4740 N N . LEU A 1 619 ? 14.336 -13.609 -9.227 1 96 619 LEU A N 1
ATOM 4741 C CA . LEU A 1 619 ? 15.789 -13.617 -9.273 1 96 619 LEU A CA 1
ATOM 4742 C C . LEU A 1 619 ? 16.312 -15.016 -9.57 1 96 619 LEU A C 1
ATOM 4744 O O . LEU A 1 619 ? 17.281 -15.18 -10.32 1 96 619 LEU A O 1
ATOM 4748 N N . ILE A 1 620 ? 15.766 -16 -8.961 1 93.69 620 ILE A N 1
ATOM 4749 C CA . ILE A 1 620 ? 16.125 -17.391 -9.234 1 93.69 620 ILE A CA 1
ATOM 4750 C C . ILE A 1 620 ? 15.891 -17.703 -10.703 1 93.69 620 ILE A C 1
ATOM 4752 O O . ILE A 1 620 ? 16.734 -18.312 -11.367 1 93.69 620 ILE A O 1
ATOM 4756 N N . ASP A 1 621 ? 14.742 -17.266 -11.164 1 90.94 621 ASP A N 1
ATOM 4757 C CA . ASP A 1 621 ? 14.414 -17.469 -12.57 1 90.94 621 ASP A CA 1
ATOM 4758 C C . ASP A 1 621 ? 15.414 -16.766 -13.484 1 90.94 621 ASP A C 1
ATOM 4760 O O . ASP A 1 621 ? 15.781 -17.297 -14.539 1 90.94 621 ASP A O 1
ATOM 4764 N N . THR A 1 622 ? 15.758 -15.578 -13.125 1 94.44 622 THR A N 1
ATOM 4765 C CA . THR A 1 622 ? 16.75 -14.828 -13.883 1 94.44 622 THR A CA 1
ATOM 4766 C C . THR A 1 622 ? 18.078 -15.602 -13.953 1 94.44 622 THR A C 1
ATOM 4768 O O . THR A 1 622 ? 18.672 -15.719 -15.023 1 94.44 622 THR A O 1
ATOM 4771 N N . ARG A 1 623 ? 18.516 -16.125 -12.859 1 94.69 623 ARG A N 1
ATOM 4772 C CA . ARG A 1 623 ? 19.75 -16.906 -12.82 1 94.69 623 ARG A CA 1
ATOM 4773 C C . ARG A 1 623 ? 19.641 -18.141 -13.719 1 94.69 623 ARG A C 1
ATOM 4775 O O . ARG A 1 623 ? 20.562 -18.438 -14.484 1 94.69 623 ARG A O 1
ATOM 4782 N N . THR A 1 624 ? 18.609 -18.781 -13.641 1 92 624 THR A N 1
ATOM 4783 C CA . THR A 1 624 ? 18.391 -19.984 -14.438 1 92 624 THR A CA 1
ATOM 4784 C C . THR A 1 624 ? 18.422 -19.656 -15.922 1 92 624 THR A C 1
ATOM 4786 O O . THR A 1 624 ? 19.047 -20.375 -16.703 1 92 624 THR A O 1
ATOM 4789 N N . GLU A 1 625 ? 17.719 -18.594 -16.328 1 91.25 625 GLU A N 1
ATOM 4790 C CA . GLU A 1 625 ? 17.656 -18.203 -17.734 1 91.25 625 GLU A CA 1
ATOM 4791 C C . GLU A 1 625 ? 19.031 -17.797 -18.234 1 91.25 625 GLU A C 1
ATOM 4793 O O . GLU A 1 625 ? 19.438 -18.172 -19.344 1 91.25 625 GLU A O 1
ATOM 4798 N N . VAL A 1 626 ? 19.75 -17.031 -17.422 1 94.81 626 VAL A N 1
ATOM 4799 C CA . VAL A 1 626 ? 21.062 -16.547 -17.812 1 94.81 626 VAL A CA 1
ATOM 4800 C C . VAL A 1 626 ? 22.047 -17.719 -17.875 1 94.81 626 VAL A C 1
ATOM 4802 O O . VAL A 1 626 ? 22.891 -17.781 -18.781 1 94.81 626 VAL A O 1
ATOM 4805 N N . GLU A 1 627 ? 21.984 -18.609 -16.953 1 94.25 627 GLU A N 1
ATOM 4806 C CA . GLU A 1 627 ? 22.859 -19.766 -16.953 1 94.25 627 GLU A CA 1
ATOM 4807 C C . GLU A 1 627 ? 22.562 -20.703 -18.125 1 94.25 627 GLU A C 1
ATOM 4809 O O . GLU A 1 627 ? 23.484 -21.328 -18.672 1 94.25 627 GLU A O 1
ATOM 4814 N N . LYS A 1 628 ? 21.375 -20.812 -18.391 1 90.19 628 LYS A N 1
ATOM 4815 C CA . LYS A 1 628 ? 21 -21.609 -19.562 1 90.19 628 LYS A CA 1
ATOM 4816 C C . LYS A 1 628 ? 21.594 -21.016 -20.844 1 90.19 628 LYS A C 1
ATOM 4818 O O . LYS A 1 628 ? 22.047 -21.75 -21.719 1 90.19 628 LYS A O 1
ATOM 4823 N N . TRP A 1 629 ? 21.516 -19.703 -20.969 1 91.19 629 TRP A N 1
ATOM 4824 C CA . TRP A 1 629 ? 22.078 -19.031 -22.125 1 91.19 629 TRP A CA 1
ATOM 4825 C C . TRP A 1 629 ? 23.594 -19.172 -22.156 1 91.19 629 TRP A C 1
ATOM 4827 O O . TRP A 1 629 ? 24.172 -19.531 -23.188 1 91.19 629 TRP A O 1
ATOM 4837 N N . ALA A 1 630 ? 24.219 -18.938 -20.984 1 94.25 630 ALA A N 1
ATOM 4838 C CA . ALA A 1 630 ? 25.672 -18.984 -20.891 1 94.25 630 ALA A CA 1
ATOM 4839 C C . ALA A 1 630 ? 26.188 -20.422 -20.906 1 94.25 630 ALA A C 1
ATOM 4841 O O . ALA A 1 630 ? 27.359 -20.656 -21.219 1 94.25 630 ALA A O 1
ATOM 4842 N N . ASP A 1 631 ? 25.328 -21.406 -20.562 1 93.75 631 ASP A N 1
ATOM 4843 C CA . ASP A 1 631 ? 25.641 -22.828 -20.484 1 93.75 631 ASP A CA 1
ATOM 4844 C C . ASP A 1 631 ? 26.719 -23.094 -19.438 1 93.75 631 ASP A C 1
ATOM 4846 O O . ASP A 1 631 ? 27.609 -23.922 -19.641 1 93.75 631 ASP A O 1
ATOM 4850 N N . HIS A 1 632 ? 26.891 -22.312 -18.438 1 93.38 632 HIS A N 1
ATOM 4851 C CA . HIS A 1 632 ? 27.719 -22.453 -17.25 1 93.38 632 HIS A CA 1
ATOM 4852 C C . HIS A 1 632 ? 27.188 -21.625 -16.078 1 93.38 632 HIS A C 1
ATOM 4854 O O . HIS A 1 632 ? 26.328 -20.75 -16.281 1 93.38 632 HIS A O 1
ATOM 4860 N N . PRO A 1 633 ? 27.547 -21.891 -14.875 1 93.56 633 PRO A N 1
ATOM 4861 C CA . PRO A 1 633 ? 27.062 -21.125 -13.719 1 93.56 633 PRO A CA 1
ATOM 4862 C C . PRO A 1 633 ? 27.531 -19.672 -13.75 1 93.56 633 PRO A C 1
ATOM 4864 O O . PRO A 1 633 ? 28.656 -19.391 -14.18 1 93.56 633 PRO A O 1
ATOM 4867 N N . VAL A 1 634 ? 26.734 -18.766 -13.375 1 95.75 634 VAL A N 1
ATOM 4868 C CA . VAL A 1 634 ? 27 -17.328 -13.328 1 95.75 634 VAL A CA 1
ATOM 4869 C C . VAL A 1 634 ? 26.906 -16.844 -11.883 1 95.75 634 VAL A C 1
ATOM 4871 O O . VAL A 1 634 ? 26 -17.219 -11.148 1 95.75 634 VAL A O 1
ATOM 4874 N N . GLU A 1 635 ? 27.844 -16.047 -11.461 1 95.56 635 GLU A N 1
ATOM 4875 C CA . GLU A 1 635 ? 27.875 -15.5 -10.102 1 95.56 635 GLU A CA 1
ATOM 4876 C C . GLU A 1 635 ? 26.969 -14.281 -9.984 1 95.56 635 GLU A C 1
ATOM 4878 O O . GLU A 1 635 ? 26.922 -13.438 -10.891 1 95.56 635 GLU A O 1
ATOM 4883 N N . PHE A 1 636 ? 26.219 -14.273 -8.953 1 97 636 PHE A N 1
ATOM 4884 C CA . PHE A 1 636 ? 25.406 -13.109 -8.617 1 97 636 PHE A CA 1
ATOM 4885 C C . PHE A 1 636 ? 25.922 -12.43 -7.355 1 97 636 PHE A C 1
ATOM 4887 O O . PHE A 1 636 ? 25.938 -13.023 -6.277 1 97 636 PHE A O 1
ATOM 4894 N N . HIS A 1 637 ? 26.406 -11.18 -7.508 1 96.31 637 HIS A N 1
ATOM 4895 C CA . HIS A 1 637 ? 26.906 -10.383 -6.395 1 96.31 637 HIS A CA 1
ATOM 4896 C C . HIS A 1 637 ? 25.891 -9.305 -5.992 1 96.31 637 HIS A C 1
ATOM 4898 O O . HIS A 1 637 ? 25.25 -8.703 -6.852 1 96.31 637 HIS A O 1
ATOM 4904 N N . PHE A 1 638 ? 25.703 -9.156 -4.703 1 96.25 638 PHE A N 1
ATOM 4905 C CA . PHE A 1 638 ? 24.781 -8.164 -4.168 1 96.25 638 PHE A CA 1
ATOM 4906 C C . PHE A 1 638 ? 25.516 -7.191 -3.25 1 96.25 638 PHE A C 1
ATOM 4908 O O . PHE A 1 638 ? 26.312 -7.602 -2.402 1 96.25 638 PHE A O 1
ATOM 4915 N N . ALA A 1 639 ? 25.312 -5.879 -3.453 1 93.12 639 ALA A N 1
ATOM 4916 C CA . ALA A 1 639 ? 25.922 -4.895 -2.562 1 93.12 639 ALA A CA 1
ATOM 4917 C C . ALA A 1 639 ? 25.156 -3.576 -2.594 1 93.12 639 ALA A C 1
ATOM 4919 O O . ALA A 1 639 ? 24.766 -3.102 -3.664 1 93.12 639 ALA A O 1
ATOM 4920 N N . PRO A 1 640 ? 24.875 -2.932 -1.607 1 92.44 640 PRO A N 1
ATOM 4921 C CA . PRO A 1 640 ? 24.953 -3.398 -0.221 1 92.44 640 PRO A CA 1
ATOM 4922 C C . PRO A 1 640 ? 23.672 -4.059 0.252 1 92.44 640 PRO A C 1
ATOM 4924 O O . PRO A 1 640 ? 22.625 -3.922 -0.395 1 92.44 640 PRO A O 1
ATOM 4927 N N . ILE A 1 641 ? 23.75 -4.844 1.206 1 93.06 641 ILE A N 1
ATOM 4928 C CA . ILE A 1 641 ? 22.562 -5.391 1.848 1 93.06 641 ILE A CA 1
ATOM 4929 C C . ILE A 1 641 ? 22.125 -4.48 2.994 1 93.06 641 ILE A C 1
ATOM 4931 O O . ILE A 1 641 ? 22.844 -4.332 3.984 1 93.06 641 ILE A O 1
ATOM 4935 N N . LEU A 1 642 ? 20.922 -3.941 2.947 1 91.31 642 LEU A N 1
ATOM 4936 C CA . LEU A 1 642 ? 20.516 -2.861 3.844 1 91.31 642 LEU A CA 1
ATOM 4937 C C . LEU A 1 642 ? 19.812 -3.414 5.082 1 91.31 642 LEU A C 1
ATOM 4939 O O . LEU A 1 642 ? 19.719 -2.725 6.102 1 91.31 642 LEU A O 1
ATOM 4943 N N . SER A 1 643 ? 19.297 -4.676 4.992 1 92 643 SER A N 1
ATOM 4944 C CA . SER A 1 643 ? 18.516 -5.238 6.086 1 92 643 SER A CA 1
ATOM 4945 C C . SER A 1 643 ? 18.781 -6.727 6.258 1 92 643 SER A C 1
ATOM 4947 O O . SER A 1 643 ? 19.062 -7.43 5.281 1 92 643 SER A O 1
ATOM 4949 N N . PRO A 1 644 ? 18.719 -7.16 7.547 1 91.31 644 PRO A N 1
ATOM 4950 C CA . PRO A 1 644 ? 18.875 -8.602 7.766 1 91.31 644 PRO A CA 1
ATOM 4951 C C . PRO A 1 644 ? 17.766 -9.422 7.113 1 91.31 644 PRO A C 1
ATOM 4953 O O . PRO A 1 644 ? 17.969 -10.594 6.781 1 91.31 644 PRO A O 1
ATOM 4956 N N . TRP A 1 645 ? 16.641 -8.82 6.926 1 92.62 645 TRP A N 1
ATOM 4957 C CA . TRP A 1 645 ? 15.531 -9.531 6.309 1 92.62 645 TRP A CA 1
ATOM 4958 C C . TRP A 1 645 ? 15.766 -9.719 4.812 1 92.62 645 TRP A C 1
ATOM 4960 O O . TRP A 1 645 ? 15.312 -10.703 4.227 1 92.62 645 TRP A O 1
ATOM 4970 N N . ILE A 1 646 ? 16.453 -8.773 4.16 1 95.31 646 ILE A N 1
ATOM 4971 C CA . ILE A 1 646 ? 16.844 -8.938 2.766 1 95.31 646 ILE A CA 1
ATOM 4972 C C . ILE A 1 646 ? 17.859 -10.078 2.643 1 95.31 646 ILE A C 1
ATOM 4974 O O . ILE A 1 646 ? 17.75 -10.906 1.735 1 95.31 646 ILE A O 1
ATOM 4978 N N . ARG A 1 647 ? 18.797 -10.094 3.621 1 93.69 647 ARG A N 1
ATOM 4979 C CA . ARG A 1 647 ? 19.781 -11.172 3.656 1 93.69 647 ARG A CA 1
ATOM 4980 C C . ARG A 1 647 ? 19.109 -12.531 3.787 1 93.69 647 ARG A C 1
ATOM 4982 O O . ARG A 1 647 ? 19.438 -13.469 3.066 1 93.69 647 ARG A O 1
ATOM 4989 N N . ARG A 1 648 ? 18.172 -12.609 4.684 1 93 648 ARG A N 1
ATOM 4990 C CA . ARG A 1 648 ? 17.406 -13.836 4.906 1 93 648 ARG A CA 1
ATOM 4991 C C . ARG A 1 648 ? 16.703 -14.281 3.633 1 93 648 ARG A C 1
ATOM 4993 O O . ARG A 1 648 ? 16.75 -15.461 3.266 1 93 648 ARG A O 1
ATOM 5000 N N . ALA A 1 649 ? 16.047 -13.398 2.969 1 95.69 649 ALA A N 1
ATOM 5001 C CA . ALA A 1 649 ? 15.266 -13.703 1.77 1 95.69 649 ALA A CA 1
ATOM 5002 C C . ALA A 1 649 ? 16.172 -14.203 0.643 1 95.69 649 ALA A C 1
ATOM 5004 O O . ALA A 1 649 ? 15.844 -15.18 -0.029 1 95.69 649 ALA A O 1
ATOM 5005 N N . LEU A 1 650 ? 17.344 -13.508 0.473 1 96.12 650 LEU A N 1
ATOM 5006 C CA . LEU A 1 650 ? 18.266 -13.883 -0.588 1 96.12 650 LEU A CA 1
ATOM 5007 C C . LEU A 1 650 ? 18.875 -15.25 -0.317 1 96.12 650 LEU A C 1
ATOM 5009 O O . LEU A 1 650 ? 18.969 -16.078 -1.223 1 96.12 650 LEU A O 1
ATOM 5013 N N . VAL A 1 651 ? 19.234 -15.523 0.91 1 93.56 651 VAL A N 1
ATOM 5014 C CA . VAL A 1 651 ? 19.828 -16.797 1.287 1 93.56 651 VAL A CA 1
ATOM 5015 C C . VAL A 1 651 ? 18.797 -17.922 1.092 1 93.56 651 VAL A C 1
ATOM 5017 O O . VAL A 1 651 ? 19.141 -19.016 0.622 1 93.56 651 VAL A O 1
ATOM 5020 N N . ALA A 1 652 ? 17.625 -17.578 1.471 1 93.19 652 ALA A N 1
ATOM 5021 C CA . ALA A 1 652 ? 16.547 -18.547 1.275 1 93.19 652 ALA A CA 1
ATOM 5022 C C . ALA A 1 652 ? 16.375 -18.891 -0.202 1 93.19 652 ALA A C 1
ATOM 5024 O O . ALA A 1 652 ? 15.969 -20 -0.548 1 93.19 652 ALA A O 1
ATOM 5025 N N . GLY A 1 653 ? 16.672 -17.969 -1.1 1 93.25 653 GLY A N 1
ATOM 5026 C CA . GLY A 1 653 ? 16.594 -18.188 -2.533 1 93.25 653 GLY A CA 1
ATOM 5027 C C . GLY A 1 653 ? 17.844 -18.828 -3.107 1 93.25 653 GLY A C 1
ATOM 5028 O O . GLY A 1 653 ? 17.938 -19.062 -4.312 1 93.25 653 GLY A O 1
ATOM 5029 N N . GLY A 1 654 ? 18.812 -19.078 -2.252 1 92.56 654 GLY A N 1
ATOM 5030 C CA . GLY A 1 654 ? 20.047 -19.703 -2.684 1 92.56 654 GLY A CA 1
ATOM 5031 C C . GLY A 1 654 ? 21.094 -18.719 -3.131 1 92.56 654 GLY A C 1
ATOM 5032 O O . GLY A 1 654 ? 22.062 -19.094 -3.805 1 92.56 654 GLY A O 1
ATOM 5033 N N . PHE A 1 655 ? 20.906 -17.516 -2.773 1 94.75 655 PHE A N 1
ATOM 5034 C CA . PHE A 1 655 ? 21.875 -16.484 -3.148 1 94.75 655 PHE A CA 1
ATOM 5035 C C . PHE A 1 655 ? 22.812 -16.188 -1.991 1 94.75 655 PHE A C 1
ATOM 5037 O O . PHE A 1 655 ? 22.469 -16.375 -0.827 1 94.75 655 PHE A O 1
ATOM 5044 N N . GLY A 1 656 ? 23.984 -15.68 -2.24 1 91.38 656 GLY A N 1
ATOM 5045 C CA . GLY A 1 656 ? 24.953 -15.273 -1.239 1 91.38 656 GLY A CA 1
ATOM 5046 C C . GLY A 1 656 ? 25.891 -16.391 -0.827 1 91.38 656 GLY A C 1
ATOM 5047 O O . GLY A 1 656 ? 26.969 -16.141 -0.286 1 91.38 656 GLY A O 1
ATOM 5048 N N . ILE A 1 657 ? 25.484 -17.578 -1.129 1 87.38 657 ILE A N 1
ATOM 5049 C CA . ILE A 1 657 ? 26.25 -18.734 -0.688 1 87.38 657 ILE A CA 1
ATOM 5050 C C . ILE A 1 657 ? 26.875 -19.438 -1.896 1 87.38 657 ILE A C 1
ATOM 5052 O O . ILE A 1 657 ? 26.484 -19.172 -3.037 1 87.38 657 ILE A O 1
ATOM 5056 N N . GLY A 1 658 ? 27.828 -20.25 -1.581 1 81.94 658 GLY A N 1
ATOM 5057 C CA . GLY A 1 658 ? 28.469 -21.016 -2.643 1 81.94 658 GLY A CA 1
ATOM 5058 C C . GLY A 1 658 ? 29.953 -20.719 -2.779 1 81.94 658 GLY A C 1
ATOM 5059 O O . GLY A 1 658 ? 30.531 -20.016 -1.949 1 81.94 658 GLY A O 1
ATOM 5060 N N . LEU A 1 659 ? 30.5 -21.312 -3.777 1 72.56 659 LEU A N 1
ATOM 5061 C CA . LEU A 1 659 ? 31.922 -21.156 -4.051 1 72.56 659 LEU A CA 1
ATOM 5062 C C . LEU A 1 659 ? 32.156 -19.984 -5.008 1 72.56 659 LEU A C 1
ATOM 5064 O O . LEU A 1 659 ? 31.547 -19.922 -6.074 1 72.56 659 LEU A O 1
ATOM 5068 N N . SER A 1 660 ? 32.812 -19.031 -4.453 1 77.75 660 SER A N 1
ATOM 5069 C CA . SER A 1 660 ? 33.156 -17.844 -5.254 1 77.75 660 SER A CA 1
ATOM 5070 C C . SER A 1 660 ? 34.469 -18.016 -5.988 1 77.75 660 SER A C 1
ATOM 5072 O O . SER A 1 660 ? 35.406 -18.641 -5.461 1 77.75 660 SER A O 1
ATOM 5074 N N . SER A 1 661 ? 34.469 -17.625 -7.172 1 75 661 SER A N 1
ATOM 5075 C CA . SER A 1 661 ? 35.719 -17.641 -7.953 1 75 661 SER A CA 1
ATOM 5076 C C . SER A 1 661 ? 36.562 -16.391 -7.668 1 75 661 SER A C 1
ATOM 5078 O O . SER A 1 661 ? 37.594 -16.188 -8.289 1 75 661 SER A O 1
ATOM 5080 N N . THR A 1 662 ? 36.031 -15.656 -6.688 1 72.5 662 THR A N 1
ATOM 5081 C CA . THR A 1 662 ? 36.688 -14.391 -6.41 1 72.5 662 THR A CA 1
ATOM 5082 C C . THR A 1 662 ? 38.094 -14.625 -5.891 1 72.5 662 THR A C 1
ATOM 5084 O O . THR A 1 662 ? 38.344 -15.555 -5.117 1 72.5 662 THR A O 1
ATOM 5087 N N . ARG A 1 663 ? 39 -13.883 -6.414 1 67.25 663 ARG A N 1
ATOM 5088 C CA . ARG A 1 663 ? 40.375 -13.836 -5.926 1 67.25 663 ARG A CA 1
ATOM 5089 C C . ARG A 1 663 ? 40.594 -12.617 -5.039 1 67.25 663 ARG A C 1
ATOM 5091 O O . ARG A 1 663 ? 41.688 -12.422 -4.508 1 67.25 663 ARG A O 1
ATOM 5098 N N . ALA A 1 664 ? 39.469 -11.969 -4.934 1 66.12 664 ALA A N 1
ATOM 5099 C CA . ALA A 1 664 ? 39.594 -10.75 -4.141 1 66.12 664 ALA A CA 1
ATOM 5100 C C . ALA A 1 664 ? 39.594 -11.055 -2.648 1 66.12 664 ALA A C 1
ATOM 5102 O O . ALA A 1 664 ? 38.875 -11.953 -2.205 1 66.12 664 ALA A O 1
ATOM 5103 N N . ILE A 1 665 ? 40.469 -10.352 -1.956 1 57.94 665 ILE A N 1
ATOM 5104 C CA . ILE A 1 665 ? 40.562 -10.492 -0.505 1 57.94 665 ILE A CA 1
ATOM 5105 C C . ILE A 1 665 ? 39.406 -9.711 0.143 1 57.94 665 ILE A C 1
ATOM 5107 O O . ILE A 1 665 ? 39.062 -8.625 -0.321 1 57.94 665 ILE A O 1
ATOM 5111 N N . PRO A 1 666 ? 38.875 -10.336 1.106 1 68.56 666 PRO A N 1
ATOM 5112 C CA . PRO A 1 666 ? 37.781 -9.664 1.803 1 68.56 666 PRO A CA 1
ATOM 5113 C C . PRO A 1 666 ? 38.156 -8.297 2.354 1 68.56 666 PRO A C 1
ATOM 5115 O O . PRO A 1 666 ? 39.344 -8.07 2.676 1 68.56 666 PRO A O 1
ATOM 5118 N N . ASP A 1 667 ? 37.281 -7.355 2.295 1 76.62 667 ASP A N 1
ATOM 5119 C CA . ASP A 1 667 ? 37.469 -6.023 2.867 1 76.62 667 ASP A CA 1
ATOM 5120 C C . ASP A 1 667 ? 37.531 -6.086 4.395 1 76.62 667 ASP A C 1
ATOM 5122 O O . ASP A 1 667 ? 36.719 -6.785 5.02 1 76.62 667 ASP A O 1
ATOM 5126 N N . PHE A 1 668 ? 38.594 -5.453 4.953 1 72.38 668 PHE A N 1
ATOM 5127 C CA . PHE A 1 668 ? 38.781 -5.426 6.398 1 72.38 668 PHE A CA 1
ATOM 5128 C C . PHE A 1 668 ? 38.625 -4.012 6.941 1 72.38 668 PHE A C 1
ATOM 5130 O O . PHE A 1 668 ? 38.906 -3.033 6.25 1 72.38 668 PHE A O 1
ATOM 5137 N N . ALA A 1 669 ? 38 -3.922 8.055 1 76.94 669 ALA A N 1
ATOM 5138 C CA . ALA A 1 669 ? 37.844 -2.645 8.75 1 76.94 669 ALA A CA 1
ATOM 5139 C C . ALA A 1 669 ? 38.344 -2.74 10.188 1 76.94 669 ALA A C 1
ATOM 5141 O O . ALA A 1 669 ? 38.406 -3.834 10.75 1 76.94 669 ALA A O 1
ATOM 5142 N N . ALA A 1 670 ? 38.719 -1.601 10.68 1 76.12 670 ALA A N 1
ATOM 5143 C CA . ALA A 1 670 ? 39.156 -1.53 12.078 1 76.12 670 ALA A CA 1
ATOM 5144 C C . ALA A 1 670 ? 38 -1.84 13.016 1 76.12 670 ALA A C 1
ATOM 5146 O O . ALA A 1 670 ? 36.844 -1.456 12.758 1 76.12 670 ALA A O 1
ATOM 5147 N N . VAL A 1 671 ? 38.344 -2.627 13.992 1 75.75 671 VAL A N 1
ATOM 5148 C CA . VAL A 1 671 ? 37.312 -3.014 14.953 1 75.75 671 VAL A CA 1
ATOM 5149 C C . VAL A 1 671 ? 37.625 -2.404 16.312 1 75.75 671 VAL A C 1
ATOM 5151 O O . VAL A 1 671 ? 38.781 -2.086 16.609 1 75.75 671 VAL A O 1
ATOM 5154 N N . VAL A 1 672 ? 36.562 -2.09 17.062 1 73.56 672 VAL A N 1
ATOM 5155 C CA . VAL A 1 672 ? 36.719 -1.693 18.453 1 73.56 672 VAL A CA 1
ATOM 5156 C C . VAL A 1 672 ? 37.156 -2.896 19.281 1 73.56 672 VAL A C 1
ATOM 5158 O O . VAL A 1 672 ? 36.719 -4.02 19.047 1 73.56 672 VAL A O 1
ATOM 5161 N N . PRO A 1 673 ? 38.219 -2.604 20.094 1 66.19 673 PRO A N 1
ATOM 5162 C CA . PRO A 1 673 ? 38.688 -3.711 20.938 1 66.19 673 PRO A CA 1
ATOM 5163 C C . PRO A 1 673 ? 37.531 -4.379 21.703 1 66.19 673 PRO A C 1
ATOM 5165 O O . PRO A 1 673 ? 36.688 -3.693 22.297 1 66.19 673 PRO A O 1
ATOM 5168 N N . HIS A 1 674 ? 37.188 -5.5 21.266 1 64.31 674 HIS A N 1
ATOM 5169 C CA . HIS A 1 674 ? 36.125 -6.223 21.969 1 64.31 674 HIS A CA 1
ATOM 5170 C C . HIS A 1 674 ? 36.594 -7.605 22.391 1 64.31 674 HIS A C 1
ATOM 5172 O O . HIS A 1 674 ? 37.5 -8.172 21.797 1 64.31 674 HIS A O 1
ATOM 5178 N N . GLU A 1 675 ? 36.375 -7.992 23.688 1 54.59 675 GLU A N 1
ATOM 5179 C CA . GLU A 1 675 ? 36.781 -9.281 24.234 1 54.59 675 GLU A CA 1
ATOM 5180 C C . GLU A 1 675 ? 36.125 -10.438 23.5 1 54.59 675 GLU A C 1
ATOM 5182 O O . GLU A 1 675 ? 36.562 -11.586 23.625 1 54.59 675 GLU A O 1
ATOM 5187 N N . GLY A 1 676 ? 35.25 -10.203 22.609 1 47.22 676 GLY A N 1
ATOM 5188 C CA . GLY A 1 676 ? 34.469 -11.367 22.219 1 47.22 676 GLY A CA 1
ATOM 5189 C C . GLY A 1 676 ? 34.938 -11.977 20.906 1 47.22 676 GLY A C 1
ATOM 5190 O O . GLY A 1 676 ? 35.938 -11.531 20.328 1 47.22 676 GLY A O 1
ATOM 5191 N N . ARG A 1 677 ? 34.406 -13.25 20.562 1 46.88 677 ARG A N 1
ATOM 5192 C CA . ARG A 1 677 ? 34.656 -14.141 19.438 1 46.88 677 ARG A CA 1
ATOM 5193 C C . ARG A 1 677 ? 34.688 -13.375 18.125 1 46.88 677 ARG A C 1
ATOM 5195 O O . ARG A 1 677 ? 33.875 -12.469 17.906 1 46.88 677 ARG A O 1
ATOM 5202 N N . SER A 1 678 ? 35.844 -13.367 17.484 1 44.16 678 SER A N 1
ATOM 5203 C CA . SER A 1 678 ? 36.062 -12.789 16.156 1 44.16 678 SER A CA 1
ATOM 5204 C C . SER A 1 678 ? 34.844 -13.039 15.258 1 44.16 678 SER A C 1
ATOM 5206 O O . SER A 1 678 ? 34.281 -14.133 15.266 1 44.16 678 SER A O 1
ATOM 5208 N N . PHE A 1 679 ? 34.25 -12.008 14.938 1 49.06 679 PHE A N 1
ATOM 5209 C CA . PHE A 1 679 ? 33.156 -12.125 13.984 1 49.06 679 PHE A CA 1
ATOM 5210 C C . PHE A 1 679 ? 33.531 -13.086 12.859 1 49.06 679 PHE A C 1
ATOM 5212 O O . PHE A 1 679 ? 32.844 -13.133 11.836 1 49.06 679 PHE A O 1
ATOM 5219 N N . LYS A 1 680 ? 34.688 -13.75 12.883 1 40.34 680 LYS A N 1
ATOM 5220 C CA . LYS A 1 680 ? 35 -14.789 11.906 1 40.34 680 LYS A CA 1
ATOM 5221 C C . LYS A 1 680 ? 34.062 -15.977 12.031 1 40.34 680 LYS A C 1
ATOM 5223 O O . LYS A 1 680 ? 33.406 -16.375 11.055 1 40.34 680 LYS A O 1
ATOM 5228 N N . GLU A 1 681 ? 34.75 -17.312 12.648 1 34.81 681 GLU A N 1
ATOM 5229 C CA . GLU A 1 681 ? 34.344 -18.719 12.641 1 34.81 681 GLU A CA 1
ATOM 5230 C C . GLU A 1 681 ? 33.25 -18.984 13.664 1 34.81 681 GLU A C 1
ATOM 5232 O O . GLU A 1 681 ? 33.469 -18.875 14.867 1 34.81 681 GLU A O 1
ATOM 5237 N N . THR A 1 682 ? 32.125 -18.641 13.516 1 34.12 682 THR A N 1
ATOM 5238 C CA . THR A 1 682 ? 31.234 -19.188 14.531 1 34.12 682 THR A CA 1
ATOM 5239 C C . THR A 1 682 ? 31.297 -20.719 14.531 1 34.12 682 THR A C 1
ATOM 5241 O O . THR A 1 682 ? 30.625 -21.375 13.727 1 34.12 682 THR A O 1
ATOM 5244 N N . ASP A 1 683 ? 32.531 -21.438 14.586 1 29.67 683 ASP A N 1
ATOM 5245 C CA . ASP A 1 683 ? 32.344 -22.875 14.82 1 29.67 683 ASP A CA 1
ATOM 5246 C C . ASP A 1 683 ? 31.641 -23.125 16.156 1 29.67 683 ASP A C 1
ATOM 5248 O O . ASP A 1 683 ? 32.188 -22.828 17.219 1 29.67 683 ASP A O 1
ATOM 5252 N N . SER A 1 684 ? 30.438 -23 16.172 1 30.88 684 SER A N 1
ATOM 5253 C CA . SER A 1 684 ? 29.672 -23.375 17.359 1 30.88 684 SER A CA 1
ATOM 5254 C C . SER A 1 684 ? 29.938 -24.828 17.766 1 30.88 684 SER A C 1
ATOM 5256 O O . SER A 1 684 ? 29.078 -25.469 18.359 1 30.88 684 SER A O 1
ATOM 5258 N N . ARG A 1 685 ? 30.953 -25.609 17.219 1 27.44 685 ARG A N 1
ATOM 5259 C CA . ARG A 1 685 ? 30.719 -26.922 17.812 1 27.44 685 ARG A CA 1
ATOM 5260 C C . ARG A 1 685 ? 30.922 -26.875 19.312 1 27.44 685 ARG A C 1
ATOM 5262 O O . ARG A 1 685 ? 32.062 -26.797 19.797 1 27.44 685 ARG A O 1
ATOM 5269 N N . ASP A 1 686 ? 30.188 -26.219 20.156 1 29.02 686 ASP A N 1
ATOM 5270 C CA . ASP A 1 686 ? 30.203 -26.734 21.516 1 29.02 686 ASP A CA 1
ATOM 5271 C C . ASP A 1 686 ? 30.031 -28.25 21.531 1 29.02 686 ASP A C 1
ATOM 5273 O O . ASP A 1 686 ? 28.922 -28.766 21.406 1 29.02 686 ASP A O 1
ATOM 5277 N N . ASP A 1 687 ? 30.797 -29.062 20.734 1 25.53 687 ASP A N 1
ATOM 5278 C CA . ASP A 1 687 ? 31.016 -30.391 21.297 1 25.53 687 ASP A CA 1
ATOM 5279 C C . ASP A 1 687 ? 31.375 -30.328 22.781 1 25.53 687 ASP A C 1
ATOM 5281 O O . ASP A 1 687 ? 32.188 -29.5 23.188 1 25.53 687 ASP A O 1
ATOM 5285 N N . LEU A 1 688 ? 30.453 -30.844 23.656 1 25.22 688 LEU A N 1
ATOM 5286 C CA . LEU A 1 688 ? 30.422 -31.25 25.062 1 25.22 688 LEU A CA 1
ATOM 5287 C C . LEU A 1 688 ? 31.797 -31.734 25.516 1 25.22 688 LEU A C 1
ATOM 5289 O O . LEU A 1 688 ? 32.25 -31.391 26.594 1 25.22 688 LEU A O 1
ATOM 5293 N N . GLU A 1 689 ? 32.125 -33 25.156 1 24.27 689 GLU A N 1
ATOM 5294 C CA . GLU A 1 689 ? 32.875 -33.812 26.109 1 24.27 689 GLU A CA 1
ATOM 5295 C C . GLU A 1 689 ? 34.344 -33.344 26.219 1 24.27 689 GLU A C 1
ATOM 5297 O O . GLU A 1 689 ? 35.125 -33.906 26.984 1 24.27 689 GLU A O 1
ATOM 5302 N N . SER A 1 690 ? 34.938 -32.812 25.125 1 26.53 690 SER A N 1
ATOM 5303 C CA . SER A 1 690 ? 36.281 -33.062 25.594 1 26.53 690 SER A CA 1
ATOM 5304 C C . SER A 1 690 ? 36.688 -32.094 26.719 1 26.53 690 SER A C 1
ATOM 5306 O O . SER A 1 690 ? 36.312 -30.938 26.688 1 26.53 690 SER A O 1
ATOM 5308 N N . ALA A 1 691 ? 37.062 -32.656 27.859 1 25.92 691 ALA A N 1
ATOM 5309 C CA . ALA A 1 691 ? 37.625 -32.25 29.156 1 25.92 691 ALA A CA 1
ATOM 5310 C C . ALA A 1 691 ? 38.531 -31.047 28.984 1 25.92 691 ALA A C 1
ATOM 5312 O O . ALA A 1 691 ? 38.375 -30.047 29.688 1 25.92 691 ALA A O 1
ATOM 5313 N N . ASP A 1 692 ? 39.812 -31.188 28.938 1 26.28 692 ASP A N 1
ATOM 5314 C CA . ASP A 1 692 ? 40.844 -30.562 29.75 1 26.28 692 ASP A CA 1
ATOM 5315 C C . ASP A 1 692 ? 41.344 -29.25 29.125 1 26.28 692 ASP A C 1
ATOM 5317 O O . ASP A 1 692 ? 41.844 -28.359 29.812 1 26.28 692 ASP A O 1
ATOM 5321 N N . ILE A 1 693 ? 41.812 -29.094 27.781 1 26.39 693 ILE A N 1
ATOM 5322 C CA . ILE A 1 693 ? 43 -28.234 27.766 1 26.39 693 ILE A CA 1
ATOM 5323 C C . ILE A 1 693 ? 42.562 -26.781 27.516 1 26.39 693 ILE A C 1
ATOM 5325 O O . ILE A 1 693 ? 42.031 -26.469 26.438 1 26.39 693 ILE A O 1
ATOM 5329 N N . LYS A 1 694 ? 42.125 -26.031 28.531 1 30.5 694 LYS A N 1
ATOM 5330 C CA . LYS A 1 694 ? 42.062 -24.594 28.734 1 30.5 694 LYS A CA 1
ATOM 5331 C C . LYS A 1 694 ? 43.25 -23.875 28.125 1 30.5 694 LYS A C 1
ATOM 5333 O O . LYS A 1 694 ? 44.219 -23.562 28.812 1 30.5 694 LYS A O 1
ATOM 5338 N N . LYS A 1 695 ? 43.812 -24.266 26.906 1 30.36 695 LYS A N 1
ATOM 5339 C CA . LYS A 1 695 ? 44.875 -23.297 26.656 1 30.36 695 LYS A CA 1
ATOM 5340 C C . LYS A 1 695 ? 44.312 -21.922 26.312 1 30.36 695 LYS A C 1
ATOM 5342 O O . LYS A 1 695 ? 43.438 -21.797 25.438 1 30.36 695 LYS A O 1
ATOM 5347 N N . ASN A 1 696 ? 44.406 -20.875 27.172 1 29.77 696 ASN A N 1
ATOM 5348 C CA . ASN A 1 696 ? 44.344 -19.422 27.219 1 29.77 696 ASN A CA 1
ATOM 5349 C C . ASN A 1 696 ? 44.906 -18.797 25.953 1 29.77 696 ASN A C 1
ATOM 5351 O O . ASN A 1 696 ? 46.094 -18.453 25.922 1 29.77 696 ASN A O 1
ATOM 5355 N N . SER A 1 697 ? 44.875 -19.406 24.75 1 30.48 697 SER A N 1
ATOM 5356 C CA . SER A 1 697 ? 45.594 -18.625 23.766 1 30.48 697 SER A CA 1
ATOM 5357 C C . SER A 1 697 ? 45 -17.234 23.594 1 30.48 697 SER A C 1
ATOM 5359 O O . SER A 1 697 ? 43.781 -17.109 23.453 1 30.48 697 SER A O 1
ATOM 5361 N N . ASP A 1 698 ? 45.594 -16.234 24.172 1 32.72 698 ASP A N 1
ATOM 5362 C CA . ASP A 1 698 ? 45.562 -14.789 23.969 1 32.72 698 ASP A CA 1
ATOM 5363 C C . ASP A 1 698 ? 45.344 -14.438 22.5 1 32.72 698 ASP A C 1
ATOM 5365 O O . ASP A 1 698 ? 46.281 -14.406 21.719 1 32.72 698 ASP A O 1
ATOM 5369 N N . VAL A 1 699 ? 44.5 -15.016 21.781 1 35.12 699 VAL A N 1
ATOM 5370 C CA . VAL A 1 699 ? 44.281 -14.547 20.422 1 35.12 699 VAL A CA 1
ATOM 5371 C C . VAL A 1 699 ? 44.156 -13.023 20.406 1 35.12 699 VAL A C 1
ATOM 5373 O O . VAL A 1 699 ? 43.25 -12.477 21.031 1 35.12 699 VAL A O 1
ATOM 5376 N N . VAL A 1 700 ? 45.219 -12.344 20.234 1 34.91 700 VAL A N 1
ATOM 5377 C CA . VAL A 1 700 ? 45.344 -10.922 19.953 1 34.91 700 VAL A CA 1
ATOM 5378 C C . VAL A 1 700 ? 44.219 -10.469 19.031 1 34.91 700 VAL A C 1
ATOM 5380 O O . VAL A 1 700 ? 44.031 -10.984 17.938 1 34.91 700 VAL A O 1
ATOM 5383 N N . ALA A 1 701 ? 43.25 -9.906 19.531 1 44.22 701 ALA A N 1
ATOM 5384 C CA . ALA A 1 701 ? 42.125 -9.203 18.875 1 44.22 701 ALA A CA 1
ATOM 5385 C C . ALA A 1 701 ? 42.625 -8.438 17.656 1 44.22 701 ALA A C 1
ATOM 5387 O O . ALA A 1 701 ? 43.469 -7.555 17.766 1 44.22 701 ALA A O 1
ATOM 5388 N N . SER A 1 702 ? 42.594 -9.156 16.531 1 56.31 702 SER A N 1
ATOM 5389 C CA . SER A 1 702 ? 43.031 -8.555 15.266 1 56.31 702 SER A CA 1
ATOM 5390 C C . SER A 1 702 ? 42.438 -7.164 15.086 1 56.31 702 SER A C 1
ATOM 5392 O O . SER A 1 702 ? 41.281 -6.922 15.469 1 56.31 702 SER A O 1
ATOM 5394 N N . GLU A 1 703 ? 43.219 -6.152 14.938 1 69.19 703 GLU A N 1
ATOM 5395 C CA . GLU A 1 703 ? 42.938 -4.742 14.703 1 69.19 703 GLU A CA 1
ATOM 5396 C C . GLU A 1 703 ? 42 -4.555 13.516 1 69.19 703 GLU A C 1
ATOM 5398 O O . GLU A 1 703 ? 41.312 -3.537 13.414 1 69.19 703 GLU A O 1
ATOM 5403 N N . PHE A 1 704 ? 41.906 -5.734 12.766 1 76.31 704 PHE A N 1
ATOM 5404 C CA . PHE A 1 704 ? 41.062 -5.613 11.57 1 76.31 704 PHE A CA 1
ATOM 5405 C C . PHE A 1 704 ? 40.219 -6.859 11.375 1 76.31 704 PHE A C 1
ATOM 5407 O O . PHE A 1 704 ? 40.688 -7.98 11.609 1 76.31 704 PHE A O 1
ATOM 5414 N N . GLU A 1 705 ? 38.938 -6.758 11.172 1 75.81 705 GLU A N 1
ATOM 5415 C CA . GLU A 1 705 ? 38 -7.848 10.906 1 75.81 705 GLU A CA 1
ATOM 5416 C C . GLU A 1 705 ? 37.219 -7.598 9.617 1 75.81 705 GLU A C 1
ATOM 5418 O O . GLU A 1 705 ? 37.125 -6.461 9.156 1 75.81 705 GLU A O 1
ATOM 5423 N N . PRO A 1 706 ? 36.719 -8.758 9.094 1 76.81 706 PRO A N 1
ATOM 5424 C CA . PRO A 1 706 ? 35.875 -8.586 7.91 1 76.81 706 PRO A CA 1
ATOM 5425 C C . PRO A 1 706 ? 34.594 -7.836 8.211 1 76.81 706 PRO A C 1
ATOM 5427 O O . PRO A 1 706 ? 34 -8.023 9.281 1 76.81 706 PRO A O 1
ATOM 5430 N N . VAL A 1 707 ? 34.25 -6.965 7.277 1 77.75 707 VAL A N 1
ATOM 5431 C CA . VAL A 1 707 ? 33.094 -6.117 7.48 1 77.75 707 VAL A CA 1
ATOM 5432 C C . VAL A 1 707 ? 31.812 -6.93 7.254 1 77.75 707 VAL A C 1
ATOM 5434 O O . VAL A 1 707 ? 30.797 -6.707 7.918 1 77.75 707 VAL A O 1
ATOM 5437 N N . VAL A 1 708 ? 31.828 -7.922 6.352 1 80.31 708 VAL A N 1
ATOM 5438 C CA . VAL A 1 708 ? 30.703 -8.797 6.035 1 80.31 708 VAL A CA 1
ATOM 5439 C C . VAL A 1 708 ? 31.062 -10.242 6.371 1 80.31 708 VAL A C 1
ATOM 5441 O O . VAL A 1 708 ? 32.219 -10.633 6.285 1 80.31 708 VAL A O 1
ATOM 5444 N N . PRO A 1 709 ? 30.016 -10.992 6.676 1 75.75 709 PRO A N 1
ATOM 5445 C CA . PRO A 1 709 ? 30.297 -12.383 7.043 1 75.75 709 PRO A CA 1
ATOM 5446 C C . PRO A 1 709 ? 30.953 -13.172 5.91 1 75.75 709 PRO A C 1
ATOM 5448 O O . PRO A 1 709 ? 30.562 -13.031 4.746 1 75.75 709 PRO A O 1
ATOM 5451 N N . VAL A 1 710 ? 31.828 -14.039 6.332 1 75.56 710 VAL A N 1
ATOM 5452 C CA . VAL A 1 710 ? 32.625 -14.789 5.371 1 75.56 710 VAL A CA 1
ATOM 5453 C C . VAL A 1 710 ? 31.812 -15.938 4.793 1 75.56 710 VAL A C 1
ATOM 5455 O O . VAL A 1 710 ? 32.094 -16.438 3.705 1 75.56 710 VAL A O 1
ATOM 5458 N N . ASP A 1 711 ? 30.703 -16.203 5.375 1 80.12 711 ASP A N 1
ATOM 5459 C CA . ASP A 1 711 ? 29.891 -17.328 4.949 1 80.12 711 ASP A CA 1
ATOM 5460 C C . ASP A 1 711 ? 29.016 -16.953 3.758 1 80.12 711 ASP A C 1
ATOM 5462 O O . ASP A 1 711 ? 28.391 -17.828 3.135 1 80.12 711 ASP A O 1
ATOM 5466 N N . THR A 1 712 ? 28.984 -15.727 3.43 1 86.44 712 THR A N 1
ATOM 5467 C CA . THR A 1 712 ? 28.219 -15.258 2.277 1 86.44 712 THR A CA 1
ATOM 5468 C C . THR A 1 712 ? 29.109 -14.43 1.349 1 86.44 712 THR A C 1
ATOM 5470 O O . THR A 1 712 ? 28.969 -13.211 1.276 1 86.44 712 THR A O 1
ATOM 5473 N N . PRO A 1 713 ? 29.891 -15.078 0.61 1 85.94 713 PRO A N 1
ATOM 5474 C CA . PRO A 1 713 ? 30.938 -14.406 -0.173 1 85.94 713 PRO A CA 1
ATOM 5475 C C . PRO A 1 713 ? 30.359 -13.5 -1.261 1 85.94 713 PRO A C 1
ATOM 5477 O O . PRO A 1 713 ? 31.078 -12.68 -1.832 1 85.94 713 PRO A O 1
ATOM 5480 N N . PHE A 1 714 ? 29.078 -13.648 -1.528 1 92.06 714 PHE A N 1
ATOM 5481 C CA . PHE A 1 714 ? 28.531 -12.883 -2.639 1 92.06 714 PHE A CA 1
ATOM 5482 C C . PHE A 1 714 ? 27.781 -11.648 -2.129 1 92.06 714 PHE A C 1
ATOM 5484 O O . PHE A 1 714 ? 27.141 -10.938 -2.908 1 92.06 714 PHE A O 1
ATOM 5491 N N . PHE A 1 715 ? 27.844 -11.461 -0.822 1 91.94 715 PHE A N 1
ATOM 5492 C CA . PHE A 1 715 ? 27.344 -10.227 -0.214 1 91.94 715 PHE A CA 1
ATOM 5493 C C . PHE A 1 715 ? 28.5 -9.289 0.119 1 91.94 715 PHE A C 1
ATOM 5495 O O . PHE A 1 715 ? 29.469 -9.695 0.759 1 91.94 715 PHE A O 1
ATOM 5502 N N . HIS A 1 716 ? 28.359 -8.055 -0.328 1 91.19 716 HIS A N 1
ATOM 5503 C CA . HIS A 1 716 ? 29.453 -7.117 -0.154 1 91.19 716 HIS A CA 1
ATOM 5504 C C . HIS A 1 716 ? 29 -5.844 0.549 1 91.19 716 HIS A C 1
ATOM 5506 O O . HIS A 1 716 ? 27.797 -5.559 0.602 1 91.19 716 HIS A O 1
ATOM 5512 N N . ILE A 1 717 ? 29.891 -5.164 0.992 1 88 717 ILE A N 1
ATOM 5513 C CA . ILE A 1 717 ? 29.609 -3.977 1.794 1 88 717 ILE A CA 1
ATOM 5514 C C . ILE A 1 717 ? 29.156 -2.836 0.886 1 88 717 ILE A C 1
ATOM 5516 O O . ILE A 1 717 ? 28.344 -2.004 1.284 1 88 717 ILE A O 1
ATOM 5520 N N . ASP A 1 718 ? 29.812 -2.799 -0.303 1 90.31 718 ASP A N 1
ATOM 5521 C CA . ASP A 1 718 ? 29.453 -1.754 -1.255 1 90.31 718 ASP A CA 1
ATOM 5522 C C . ASP A 1 718 ? 29.625 -2.232 -2.693 1 90.31 718 ASP A C 1
ATOM 5524 O O . ASP A 1 718 ? 30.047 -3.371 -2.926 1 90.31 718 ASP A O 1
ATOM 5528 N N . LEU A 1 719 ? 29.281 -1.429 -3.596 1 92.25 719 LEU A N 1
ATOM 5529 C CA . LEU A 1 719 ? 29.281 -1.795 -5.008 1 92.25 719 LEU A CA 1
ATOM 5530 C C . LEU A 1 719 ? 30.703 -1.981 -5.516 1 92.25 719 LEU A C 1
ATOM 5532 O O . LEU A 1 719 ? 30.969 -2.846 -6.355 1 92.25 719 LEU A O 1
ATOM 5536 N N . THR A 1 720 ? 31.625 -1.168 -5.027 1 89.69 720 THR A N 1
ATOM 5537 C CA . THR A 1 720 ? 33.031 -1.276 -5.434 1 89.69 720 THR A CA 1
ATOM 5538 C C . THR A 1 720 ? 33.594 -2.65 -5.082 1 89.69 720 THR A C 1
ATOM 5540 O O . THR A 1 720 ? 34.25 -3.289 -5.902 1 89.69 720 THR A O 1
ATOM 5543 N N . ALA A 1 721 ? 33.312 -3.094 -3.889 1 88.94 721 ALA A N 1
ATOM 5544 C CA . ALA A 1 721 ? 33.781 -4.406 -3.445 1 88.94 721 ALA A CA 1
ATOM 5545 C C . ALA A 1 721 ? 33.156 -5.52 -4.281 1 88.94 721 ALA A C 1
ATOM 5547 O O . ALA A 1 721 ? 33.812 -6.5 -4.621 1 88.94 721 ALA A O 1
ATOM 5548 N N . ALA A 1 722 ? 31.938 -5.336 -4.551 1 92.75 722 ALA A N 1
ATOM 5549 C CA . ALA A 1 722 ? 31.219 -6.348 -5.316 1 92.75 722 ALA A CA 1
ATOM 5550 C C . ALA A 1 722 ? 31.75 -6.453 -6.738 1 92.75 722 ALA A C 1
ATOM 5552 O O . ALA A 1 722 ? 31.953 -7.559 -7.254 1 92.75 722 ALA A O 1
ATOM 5553 N N . VAL A 1 723 ? 31.938 -5.312 -7.414 1 93.88 723 VAL A N 1
ATOM 5554 C CA . VAL A 1 723 ? 32.438 -5.293 -8.789 1 93.88 723 VAL A CA 1
ATOM 5555 C C . VAL A 1 723 ? 33.875 -5.832 -8.836 1 93.88 723 VAL A C 1
ATOM 5557 O O . VAL A 1 723 ? 34.219 -6.586 -9.742 1 93.88 723 VAL A O 1
ATOM 5560 N N . ARG A 1 724 ? 34.688 -5.48 -7.832 1 90 724 ARG A N 1
ATOM 5561 C CA . ARG A 1 724 ? 36.031 -5.984 -7.762 1 90 724 ARG A CA 1
ATOM 5562 C C . ARG A 1 724 ? 36.062 -7.5 -7.609 1 90 724 ARG A C 1
ATOM 5564 O O . ARG A 1 724 ? 36.844 -8.188 -8.25 1 90 724 ARG A O 1
ATOM 5571 N N . ALA A 1 725 ? 35.219 -7.938 -6.766 1 90 725 ALA A N 1
ATOM 5572 C CA . ALA A 1 725 ? 35.125 -9.383 -6.562 1 90 725 ALA A CA 1
ATOM 5573 C C . ALA A 1 725 ? 34.688 -10.086 -7.848 1 90 725 ALA A C 1
ATOM 5575 O O . ALA A 1 725 ? 35.25 -11.125 -8.203 1 90 725 ALA A O 1
ATOM 5576 N N . ALA A 1 726 ? 33.781 -9.5 -8.492 1 92.81 726 ALA A N 1
ATOM 5577 C CA . ALA A 1 726 ? 33.281 -10.086 -9.727 1 92.81 726 ALA A CA 1
ATOM 5578 C C . ALA A 1 726 ? 34.344 -10.055 -10.828 1 92.81 726 ALA A C 1
ATOM 5580 O O . ALA A 1 726 ? 34.531 -11.031 -11.547 1 92.81 726 ALA A O 1
ATOM 5581 N N . GLU A 1 727 ? 35.031 -8.938 -10.953 1 92.56 727 GLU A N 1
ATOM 5582 C CA . GLU A 1 727 ? 36.062 -8.758 -12 1 92.56 727 GLU A CA 1
ATOM 5583 C C . GLU A 1 727 ? 37.281 -9.648 -11.742 1 92.56 727 GLU A C 1
ATOM 5585 O O . GLU A 1 727 ? 37.906 -10.102 -12.688 1 92.56 727 GLU A O 1
ATOM 5590 N N . SER A 1 728 ? 37.531 -9.867 -10.477 1 88.25 728 SER A N 1
ATOM 5591 C CA . SER A 1 728 ? 38.719 -10.68 -10.133 1 88.25 728 SER A CA 1
ATOM 5592 C C . SER A 1 728 ? 38.5 -12.141 -10.516 1 88.25 728 SER A C 1
ATOM 5594 O O . SER A 1 728 ? 39.469 -12.898 -10.648 1 88.25 728 SER A O 1
ATOM 5596 N N . GLY A 1 729 ? 37.344 -12.484 -10.633 1 84.75 729 GLY A N 1
ATOM 5597 C CA . GLY A 1 729 ? 37.031 -13.859 -10.977 1 84.75 729 GLY A CA 1
ATOM 5598 C C . GLY A 1 729 ? 37.094 -14.133 -12.469 1 84.75 729 GLY A C 1
ATOM 5599 O O . GLY A 1 729 ? 37 -15.281 -12.898 1 84.75 729 GLY A O 1
ATOM 5600 N N . VAL A 1 730 ? 37.125 -13.062 -13.242 1 85.12 730 VAL A N 1
ATOM 5601 C CA . VAL A 1 730 ? 37.156 -13.242 -14.688 1 85.12 730 VAL A CA 1
ATOM 5602 C C . VAL A 1 730 ? 38.5 -13.844 -15.109 1 85.12 730 VAL A C 1
ATOM 5604 O O . VAL A 1 730 ? 39.562 -13.375 -14.672 1 85.12 730 VAL A O 1
ATOM 5607 N N . LYS A 1 731 ? 38.625 -15.258 -15.352 1 61.69 731 LYS A N 1
ATOM 5608 C CA . LYS A 1 731 ? 39.844 -15.945 -15.828 1 61.69 731 LYS A CA 1
ATOM 5609 C C . LYS A 1 731 ? 40.438 -15.227 -17.031 1 61.69 731 LYS A C 1
ATOM 5611 O O . LYS A 1 731 ? 39.719 -14.812 -17.938 1 61.69 731 LYS A O 1
ATOM 5616 N N . ASN A 1 732 ? 41.594 -14.469 -16.844 1 47.34 732 ASN A N 1
ATOM 5617 C CA . ASN A 1 732 ? 42.406 -14.039 -17.969 1 47.34 732 ASN A CA 1
ATOM 5618 C C . ASN A 1 732 ? 42.562 -15.156 -19 1 47.34 732 ASN A C 1
ATOM 5620 O O . ASN A 1 732 ? 43.25 -16.141 -18.75 1 47.34 732 ASN A O 1
ATOM 5624 N N . GLY A 1 733 ? 41.594 -15.703 -19.469 1 37.5 733 GLY A N 1
ATOM 5625 C CA . GLY A 1 733 ? 41.875 -16.641 -20.547 1 37.5 733 GLY A CA 1
ATOM 5626 C C . GLY A 1 733 ? 42.875 -16.109 -21.531 1 37.5 733 GLY A C 1
ATOM 5627 O O . GLY A 1 733 ? 43.094 -16.703 -22.594 1 37.5 733 GLY A O 1
ATOM 5628 N N . ASN A 1 734 ? 43.312 -14.836 -21.672 1 34.09 734 ASN A N 1
ATOM 5629 C CA . ASN A 1 734 ? 44.312 -14.727 -22.734 1 34.09 734 ASN A CA 1
ATOM 5630 C C . ASN A 1 734 ? 45.594 -15.492 -22.391 1 34.09 734 ASN A C 1
ATOM 5632 O O . ASN A 1 734 ? 46.625 -15.312 -23.031 1 34.09 734 ASN A O 1
ATOM 5636 N N . SER A 1 735 ? 45.906 -15.883 -21.141 1 27.56 735 SER A N 1
ATOM 5637 C CA . SER A 1 735 ? 47.125 -16.656 -21.344 1 27.56 735 SER A CA 1
ATOM 5638 C C . SER A 1 735 ? 46.844 -18 -21.984 1 27.56 735 SER A C 1
ATOM 5640 O O . SER A 1 735 ? 45.812 -18.625 -21.703 1 27.56 735 SER A O 1
ATOM 5642 N N . MET B 1 1 ? -4.137 44.469 -24.016 1 51.19 1 MET B N 1
ATOM 5643 C CA . MET B 1 1 ? -3.088 43.969 -23.125 1 51.19 1 MET B CA 1
ATOM 5644 C C . MET B 1 1 ? -2.166 43 -23.859 1 51.19 1 MET B C 1
ATOM 5646 O O . MET B 1 1 ? -2.631 42.031 -24.438 1 51.19 1 MET B O 1
ATOM 5650 N N . SER B 1 2 ? -1.052 43.406 -24.172 1 65.44 2 SER B N 1
ATOM 5651 C CA . SER B 1 2 ? -0.088 42.656 -24.969 1 65.44 2 SER B CA 1
ATOM 5652 C C . SER B 1 2 ? 0.201 41.312 -24.359 1 65.44 2 SER B C 1
ATOM 5654 O O . SER B 1 2 ? 0.051 41.125 -23.141 1 65.44 2 SER B O 1
ATOM 5656 N N . LEU B 1 3 ? 0.292 40.375 -25.188 1 68.75 3 LEU B N 1
ATOM 5657 C CA . LEU B 1 3 ? 0.622 39 -24.781 1 68.75 3 LEU B CA 1
ATOM 5658 C C . LEU B 1 3 ? 1.76 39 -23.766 1 68.75 3 LEU B C 1
ATOM 5660 O O . LEU B 1 3 ? 1.758 38.188 -22.844 1 68.75 3 LEU B O 1
ATOM 5664 N N . SER B 1 4 ? 2.674 39.969 -24.047 1 72.38 4 SER B N 1
ATOM 5665 C CA . SER B 1 4 ? 3.801 40.062 -23.125 1 72.38 4 SER B CA 1
ATOM 5666 C C . SER B 1 4 ? 3.352 40.562 -21.75 1 72.38 4 SER B C 1
ATOM 5668 O O . SER B 1 4 ? 3.865 40.094 -20.719 1 72.38 4 SER B O 1
ATOM 5670 N N . SER B 1 5 ? 2.441 41.469 -21.844 1 73.94 5 SER B N 1
ATOM 5671 C CA . SER B 1 5 ? 1.931 41.969 -20.562 1 73.94 5 SER B CA 1
ATOM 5672 C C . SER B 1 5 ? 1.146 40.906 -19.812 1 73.94 5 SER B C 1
ATOM 5674 O O . SER B 1 5 ? 1.228 40.812 -18.594 1 73.94 5 SER B O 1
ATOM 5676 N N . VAL B 1 6 ? 0.476 40.188 -20.562 1 74.06 6 VAL B N 1
ATOM 5677 C CA . VAL B 1 6 ? -0.293 39.094 -19.984 1 74.06 6 VAL B CA 1
ATOM 5678 C C . VAL B 1 6 ? 0.655 38.062 -19.391 1 74.06 6 VAL B C 1
ATOM 5680 O O . VAL B 1 6 ? 0.406 37.531 -18.312 1 74.06 6 VAL B O 1
ATOM 5683 N N . LYS B 1 7 ? 1.794 37.906 -20.125 1 69.81 7 LYS B N 1
ATOM 5684 C CA . LYS B 1 7 ? 2.797 36.938 -19.641 1 69.81 7 LYS B CA 1
ATOM 5685 C C . LYS B 1 7 ? 3.482 37.469 -18.375 1 69.81 7 LYS B C 1
ATOM 5687 O O . LYS B 1 7 ? 3.764 36.688 -17.453 1 69.81 7 LYS B O 1
ATOM 5692 N N . ARG B 1 8 ? 3.678 38.719 -18.359 1 72.25 8 ARG B N 1
ATOM 5693 C CA . ARG B 1 8 ? 4.312 39.312 -17.188 1 72.25 8 ARG B CA 1
ATOM 5694 C C . ARG B 1 8 ? 3.369 39.281 -15.984 1 72.25 8 ARG B C 1
ATOM 5696 O O . ARG B 1 8 ? 3.791 39.031 -14.852 1 72.25 8 ARG B O 1
ATOM 5703 N N . LEU B 1 9 ? 2.18 39.594 -16.312 1 74.88 9 LEU B N 1
ATOM 5704 C CA . LEU B 1 9 ? 1.172 39.562 -15.258 1 74.88 9 LEU B CA 1
ATOM 5705 C C . LEU B 1 9 ? 0.982 38.125 -14.734 1 74.88 9 LEU B C 1
ATOM 5707 O O . LEU B 1 9 ? 0.844 37.938 -13.523 1 74.88 9 LEU B O 1
ATOM 5711 N N . GLY B 1 10 ? 0.944 37.312 -15.633 1 74.5 10 GLY B N 1
ATOM 5712 C CA . GLY B 1 10 ? 0.846 35.906 -15.234 1 74.5 10 GLY B CA 1
ATOM 5713 C C . GLY B 1 10 ? 2.004 35.469 -14.367 1 74.5 10 GLY B C 1
ATOM 5714 O O . GLY B 1 10 ? 1.803 34.75 -13.367 1 74.5 10 GLY B O 1
ATOM 5715 N N . LYS B 1 11 ? 3.174 35.906 -14.727 1 74.94 11 LYS B N 1
ATOM 5716 C CA . LYS B 1 11 ? 4.363 35.562 -13.953 1 74.94 11 LYS B CA 1
ATOM 5717 C C . LYS B 1 11 ? 4.316 36.156 -12.562 1 74.94 11 LYS B C 1
ATOM 5719 O O . LYS B 1 11 ? 4.766 35.562 -11.594 1 74.94 11 LYS B O 1
ATOM 5724 N N . ARG B 1 12 ? 3.717 37.312 -12.5 1 74.75 12 ARG B N 1
ATOM 5725 C CA . ARG B 1 12 ? 3.605 38 -11.211 1 74.75 12 ARG B CA 1
ATOM 5726 C C . ARG B 1 12 ? 2.568 37.312 -10.32 1 74.75 12 ARG B C 1
ATOM 5728 O O . ARG B 1 12 ? 2.77 37.188 -9.117 1 74.75 12 ARG B O 1
ATOM 5735 N N . ILE B 1 13 ? 1.588 36.875 -10.984 1 74.69 13 ILE B N 1
ATOM 5736 C CA . ILE B 1 13 ? 0.489 36.25 -10.25 1 74.69 13 ILE B CA 1
ATOM 5737 C C . ILE B 1 13 ? 0.945 34.906 -9.664 1 74.69 13 ILE B C 1
ATOM 5739 O O . ILE B 1 13 ? 0.576 34.562 -8.539 1 74.69 13 ILE B O 1
ATOM 5743 N N . VAL B 1 14 ? 1.844 34.312 -10.469 1 76.75 14 VAL B N 1
ATOM 5744 C CA . VAL B 1 14 ? 2.25 32.969 -10.023 1 76.75 14 VAL B CA 1
ATOM 5745 C C . VAL B 1 14 ? 3.588 33.062 -9.289 1 76.75 14 VAL B C 1
ATOM 5747 O O . VAL B 1 14 ? 4.137 32.031 -8.859 1 76.75 14 VAL B O 1
ATOM 5750 N N . ASP B 1 15 ? 4.117 34.188 -9.086 1 71.25 15 ASP B N 1
ATOM 5751 C CA . ASP B 1 15 ? 5.406 34.406 -8.438 1 71.25 15 ASP B CA 1
ATOM 5752 C C . ASP B 1 15 ? 6.496 33.562 -9.078 1 71.25 15 ASP B C 1
ATOM 5754 O O . ASP B 1 15 ? 7.199 32.812 -8.383 1 71.25 15 ASP B O 1
ATOM 5758 N N . HIS B 1 16 ? 6.637 33.594 -10.422 1 71.81 16 HIS B N 1
ATOM 5759 C CA . HIS B 1 16 ? 7.633 32.812 -11.148 1 71.81 16 HIS B CA 1
ATOM 5760 C C . HIS B 1 16 ? 9.047 33.156 -10.695 1 71.81 16 HIS B C 1
ATOM 5762 O O . HIS B 1 16 ? 9.398 34.344 -10.602 1 71.81 16 HIS B O 1
ATOM 5768 N N . PRO B 1 17 ? 9.867 32.125 -10.367 1 69.31 17 PRO B N 1
ATOM 5769 C CA . PRO B 1 17 ? 11.211 32.438 -9.875 1 69.31 17 PRO B CA 1
ATOM 5770 C C . PRO B 1 17 ? 12.086 33.094 -10.938 1 69.31 17 PRO B C 1
ATOM 5772 O O . PRO B 1 17 ? 11.961 32.781 -12.125 1 69.31 17 PRO B O 1
ATOM 5775 N N . GLU B 1 18 ? 12.883 34.094 -10.648 1 58.59 18 GLU B N 1
ATOM 5776 C CA . GLU B 1 18 ? 13.758 34.875 -11.539 1 58.59 18 GLU B CA 1
ATOM 5777 C C . GLU B 1 18 ? 14.945 34.031 -12 1 58.59 18 GLU B C 1
ATOM 5779 O O . GLU B 1 18 ? 15.391 34.156 -13.141 1 58.59 18 GLU B O 1
ATOM 5784 N N . GLU B 1 19 ? 15.711 33.281 -11.109 1 59.41 19 GLU B N 1
ATOM 5785 C CA . GLU B 1 19 ? 16.922 32.531 -11.469 1 59.41 19 GLU B CA 1
ATOM 5786 C C . GLU B 1 19 ? 16.609 31.078 -11.781 1 59.41 19 GLU B C 1
ATOM 5788 O O . GLU B 1 19 ? 16.078 30.344 -10.93 1 59.41 19 GLU B O 1
ATOM 5793 N N . THR B 1 20 ? 16.453 30.734 -13.172 1 64.62 20 THR B N 1
ATOM 5794 C CA . THR B 1 20 ? 15.945 29.391 -13.445 1 64.62 20 THR B CA 1
ATOM 5795 C C . THR B 1 20 ? 17.078 28.469 -13.914 1 64.62 20 THR B C 1
ATOM 5797 O O . THR B 1 20 ? 17.828 28.812 -14.82 1 64.62 20 THR B O 1
ATOM 5800 N N . VAL B 1 21 ? 17.766 27.703 -12.969 1 72.44 21 VAL B N 1
ATOM 5801 C CA . VAL B 1 21 ? 18.625 26.609 -13.43 1 72.44 21 VAL B CA 1
ATOM 5802 C C . VAL B 1 21 ? 17.844 25.703 -14.375 1 72.44 21 VAL B C 1
ATOM 5804 O O . VAL B 1 21 ? 16.641 25.5 -14.203 1 72.44 21 VAL B O 1
ATOM 5807 N N . PRO B 1 22 ? 18.516 25.406 -15.523 1 71.81 22 PRO B N 1
ATOM 5808 C CA . PRO B 1 22 ? 17.828 24.5 -16.453 1 71.81 22 PRO B CA 1
ATOM 5809 C C . PRO B 1 22 ? 17.359 23.203 -15.773 1 71.81 22 PRO B C 1
ATOM 5811 O O . PRO B 1 22 ? 18.109 22.609 -14.992 1 71.81 22 PRO B O 1
ATOM 5814 N N . VAL B 1 23 ? 16.109 23.016 -15.914 1 80.12 23 VAL B N 1
ATOM 5815 C CA . VAL B 1 23 ? 15.531 21.797 -15.344 1 80.12 23 VAL B CA 1
ATOM 5816 C C . VAL B 1 23 ? 14.758 21.031 -16.422 1 80.12 23 VAL B C 1
ATOM 5818 O O . VAL B 1 23 ? 14.578 21.531 -17.531 1 80.12 23 VAL B O 1
ATOM 5821 N N . ALA B 1 24 ? 14.469 19.828 -16.188 1 83.38 24 ALA B N 1
ATOM 5822 C CA . ALA B 1 24 ? 13.727 18.984 -17.125 1 83.38 24 ALA B CA 1
ATOM 5823 C C . ALA B 1 24 ? 12.414 19.641 -17.547 1 83.38 24 ALA B C 1
ATOM 5825 O O . ALA B 1 24 ? 11.727 20.234 -16.719 1 83.38 24 ALA B O 1
ATOM 5826 N N . SER B 1 25 ? 12.125 19.594 -18.906 1 83.88 25 SER B N 1
ATOM 5827 C CA . SER B 1 25 ? 10.93 20.25 -19.438 1 83.88 25 SER B CA 1
ATOM 5828 C C . SER B 1 25 ? 9.914 19.219 -19.922 1 83.88 25 SER B C 1
ATOM 5830 O O . SER B 1 25 ? 10.273 18.203 -20.5 1 83.88 25 SER B O 1
ATOM 5832 N N . VAL B 1 26 ? 8.68 19.5 -19.656 1 81.5 26 VAL B N 1
ATOM 5833 C CA . VAL B 1 26 ? 7.582 18.625 -20.062 1 81.5 26 VAL B CA 1
ATOM 5834 C C . VAL B 1 26 ? 7.496 18.578 -21.578 1 81.5 26 VAL B C 1
ATOM 5836 O O . VAL B 1 26 ? 7.254 17.516 -22.172 1 81.5 26 VAL B O 1
ATOM 5839 N N . THR B 1 27 ? 7.676 19.656 -22.172 1 83.19 27 THR B N 1
ATOM 5840 C CA . THR B 1 27 ? 7.59 19.734 -23.625 1 83.19 27 THR B CA 1
ATOM 5841 C C . THR B 1 27 ? 8.656 18.859 -24.281 1 83.19 27 THR B C 1
ATOM 5843 O O . THR B 1 27 ? 8.375 18.156 -25.25 1 83.19 27 THR B O 1
ATOM 5846 N N . GLU B 1 28 ? 9.914 18.906 -23.656 1 78.5 28 GLU B N 1
ATOM 5847 C CA . GLU B 1 28 ? 10.977 18.062 -24.188 1 78.5 28 GLU B CA 1
ATOM 5848 C C . GLU B 1 28 ? 10.672 16.578 -23.953 1 78.5 28 GLU B C 1
ATOM 5850 O O . GLU B 1 28 ? 10.922 15.742 -24.828 1 78.5 28 GLU B O 1
ATOM 5855 N N . TRP B 1 29 ? 10.125 16.344 -22.859 1 79.81 29 TRP B N 1
ATOM 5856 C CA . TRP B 1 29 ? 9.797 14.961 -22.531 1 79.81 29 TRP B CA 1
ATOM 5857 C C . TRP B 1 29 ? 8.734 14.414 -23.469 1 79.81 29 TRP B C 1
ATOM 5859 O O . TRP B 1 29 ? 8.875 13.305 -24 1 79.81 29 TRP B O 1
ATOM 5869 N N . VAL B 1 30 ? 7.703 15.148 -23.781 1 78.5 30 VAL B N 1
ATOM 5870 C CA . VAL B 1 30 ? 6.617 14.727 -24.656 1 78.5 30 VAL B CA 1
ATOM 5871 C C . VAL B 1 30 ? 7.129 14.602 -26.094 1 78.5 30 VAL B C 1
ATOM 5873 O O . VAL B 1 30 ? 6.723 13.703 -26.828 1 78.5 30 VAL B O 1
ATOM 5876 N N . GLY B 1 31 ? 7.965 15.469 -26.469 1 74.81 31 GLY B N 1
ATOM 5877 C CA . GLY B 1 31 ? 8.547 15.422 -27.797 1 74.81 31 GLY B CA 1
ATOM 5878 C C . GLY B 1 31 ? 9.344 14.164 -28.062 1 74.81 31 GLY B C 1
ATOM 5879 O O . GLY B 1 31 ? 9.297 13.602 -29.156 1 74.81 31 GLY B O 1
ATOM 5880 N N . ASN B 1 32 ? 10.039 13.766 -26.984 1 76.19 32 ASN B N 1
ATOM 5881 C CA . ASN B 1 32 ? 10.836 12.555 -27.125 1 76.19 32 ASN B CA 1
ATOM 5882 C C . ASN B 1 32 ? 9.961 11.312 -27.219 1 76.19 32 ASN B C 1
ATOM 5884 O O . ASN B 1 32 ? 10.391 10.281 -27.75 1 76.19 32 ASN B O 1
ATOM 5888 N N . LEU B 1 33 ? 8.758 11.391 -26.75 1 73.56 33 LEU B N 1
ATOM 5889 C CA . LEU B 1 33 ? 7.836 10.258 -26.797 1 73.56 33 LEU B CA 1
ATOM 5890 C C . LEU B 1 33 ? 7.207 10.109 -28.172 1 73.56 33 LEU B C 1
ATOM 5892 O O . LEU B 1 33 ? 6.781 9.016 -28.547 1 73.56 33 LEU B O 1
ATOM 5896 N N . THR B 1 34 ? 7.047 11.164 -29.016 1 73.62 34 THR B N 1
ATOM 5897 C CA . THR B 1 34 ? 6.273 11.156 -30.25 1 73.62 34 THR B CA 1
ATOM 5898 C C . THR B 1 34 ? 7.191 11.031 -31.469 1 73.62 34 THR B C 1
ATOM 5900 O O . THR B 1 34 ? 6.797 11.359 -32.594 1 73.62 34 THR B O 1
ATOM 5903 N N . SER B 1 35 ? 8.289 10.414 -31.109 1 77.5 35 SER B N 1
ATOM 5904 C CA . SER B 1 35 ? 9.125 10.242 -32.312 1 77.5 35 SER B CA 1
ATOM 5905 C C . SER B 1 35 ? 8.641 9.078 -33.156 1 77.5 35 SER B C 1
ATOM 5907 O O . SER B 1 35 ? 8.438 7.969 -32.656 1 77.5 35 SER B O 1
ATOM 5909 N N . ASN B 1 36 ? 8.305 9.273 -34.375 1 83.31 36 ASN B N 1
ATOM 5910 C CA . ASN B 1 36 ? 7.934 8.359 -35.438 1 83.31 36 ASN B CA 1
ATOM 5911 C C . ASN B 1 36 ? 6.66 7.586 -35.125 1 83.31 36 ASN B C 1
ATOM 5913 O O . ASN B 1 36 ? 6.688 6.359 -35 1 83.31 36 ASN B O 1
ATOM 5917 N N . PRO B 1 37 ? 5.57 8.281 -34.969 1 83.75 37 PRO B N 1
ATOM 5918 C CA . PRO B 1 37 ? 4.312 7.656 -34.562 1 83.75 37 PRO B CA 1
ATOM 5919 C C . PRO B 1 37 ? 3.809 6.625 -35.562 1 83.75 37 PRO B C 1
ATOM 5921 O O . PRO B 1 37 ? 3.244 5.602 -35.156 1 83.75 37 PRO B O 1
ATOM 5924 N N . VAL B 1 38 ? 4.059 6.801 -36.844 1 86.75 38 VAL B N 1
ATOM 5925 C CA . VAL B 1 38 ? 3.559 5.883 -37.875 1 86.75 38 VAL B CA 1
ATOM 5926 C C . VAL B 1 38 ? 4.281 4.543 -37.781 1 86.75 38 VAL B C 1
ATOM 5928 O O . VAL B 1 38 ? 3.654 3.484 -37.812 1 86.75 38 VAL B O 1
ATOM 5931 N N . GLN B 1 39 ? 5.508 4.574 -37.625 1 87.75 39 GLN B N 1
ATOM 5932 C CA . GLN B 1 39 ? 6.281 3.344 -37.5 1 87.75 39 GLN B CA 1
ATOM 5933 C C . GLN B 1 39 ? 5.895 2.592 -36.219 1 87.75 39 GLN B C 1
ATOM 5935 O O . GLN B 1 39 ? 5.824 1.36 -36.219 1 87.75 39 GLN B O 1
ATOM 5940 N N . ARG B 1 40 ? 5.645 3.33 -35.25 1 87.56 40 ARG B N 1
ATOM 5941 C CA . ARG B 1 40 ? 5.262 2.705 -34 1 87.56 40 ARG B CA 1
ATOM 5942 C C . ARG B 1 40 ? 3.902 2.021 -34.125 1 87.56 40 ARG B C 1
ATOM 5944 O O . ARG B 1 40 ? 3.688 0.951 -33.562 1 87.56 40 ARG B O 1
ATOM 5951 N N . VAL B 1 41 ? 3.033 2.684 -34.906 1 89.19 41 VAL B N 1
ATOM 5952 C CA . VAL B 1 41 ? 1.711 2.105 -35.125 1 89.19 41 VAL B CA 1
ATOM 5953 C C . VAL B 1 41 ? 1.831 0.832 -35.938 1 89.19 41 VAL B C 1
ATOM 5955 O O . VAL B 1 41 ? 1.167 -0.168 -35.656 1 89.19 41 VAL B O 1
ATOM 5958 N N . LYS B 1 42 ? 2.645 0.855 -36.938 1 89.5 42 LYS B N 1
ATOM 5959 C CA . LYS B 1 42 ? 2.854 -0.322 -37.781 1 89.5 42 LYS B CA 1
ATOM 5960 C C . LYS B 1 42 ? 3.461 -1.468 -36.969 1 89.5 42 LYS B C 1
ATOM 5962 O O . LYS B 1 42 ? 3.025 -2.615 -37.094 1 89.5 42 LYS B O 1
ATOM 5967 N N . GLU B 1 43 ? 4.402 -1.151 -36.219 1 88.81 43 GLU B N 1
ATOM 5968 C CA . GLU B 1 43 ? 5.035 -2.164 -35.375 1 88.81 43 GLU B CA 1
ATOM 5969 C C . GLU B 1 43 ? 4.043 -2.75 -34.375 1 88.81 43 GLU B C 1
ATOM 5971 O O . GLU B 1 43 ? 4.074 -3.949 -34.094 1 88.81 43 GLU B O 1
ATOM 5976 N N . TYR B 1 44 ? 3.221 -1.886 -33.938 1 89.5 44 TYR B N 1
ATOM 5977 C CA . TYR B 1 44 ? 2.191 -2.332 -33 1 89.5 44 TYR B CA 1
ATOM 5978 C C . TYR B 1 44 ? 1.225 -3.295 -33.688 1 89.5 44 TYR B C 1
ATOM 5980 O O . TYR B 1 44 ? 0.885 -4.34 -33.125 1 89.5 44 TYR B O 1
ATOM 5988 N N . LEU B 1 45 ? 0.806 -2.996 -34.875 1 90.12 45 LEU B N 1
ATOM 5989 C CA . LEU B 1 45 ? -0.155 -3.822 -35.594 1 90.12 45 LEU B CA 1
ATOM 5990 C C . LEU B 1 45 ? 0.456 -5.172 -35.969 1 90.12 45 LEU B C 1
ATOM 5992 O O . LEU B 1 45 ? -0.217 -6.203 -35.875 1 90.12 45 LEU B O 1
ATOM 5996 N N . ILE B 1 46 ? 1.702 -5.184 -36.281 1 88.56 46 ILE B N 1
ATOM 5997 C CA . ILE B 1 46 ? 2.389 -6.426 -36.594 1 88.56 46 ILE B CA 1
ATOM 5998 C C . ILE B 1 46 ? 2.57 -7.27 -35.344 1 88.56 46 ILE B C 1
ATOM 6000 O O . ILE B 1 46 ? 2.438 -8.492 -35.375 1 88.56 46 ILE B O 1
ATOM 6004 N N . SER B 1 47 ? 2.766 -6.555 -34.312 1 90 47 SER B N 1
ATOM 6005 C CA . SER B 1 47 ? 3 -7.246 -33.031 1 90 47 SER B CA 1
ATOM 6006 C C . SER B 1 47 ? 1.722 -7.891 -32.531 1 90 47 SER B C 1
ATOM 6008 O O . SER B 1 47 ? 1.771 -8.766 -31.641 1 90 47 SER B O 1
ATOM 6010 N N . LEU B 1 48 ? 0.646 -7.523 -33.094 1 92.88 48 LEU B N 1
ATOM 6011 C CA . LEU B 1 48 ? -0.633 -8.07 -32.656 1 92.88 48 LEU B CA 1
ATOM 6012 C C . LEU B 1 48 ? -0.757 -9.539 -33.062 1 92.88 48 LEU B C 1
ATOM 6014 O O . LEU B 1 48 ? -1.565 -10.273 -32.469 1 92.88 48 LEU B O 1
ATOM 6018 N N . PHE B 1 49 ? 0.07 -9.984 -34.094 1 93.75 49 PHE B N 1
ATOM 6019 C CA . PHE B 1 49 ? -0 -11.359 -34.562 1 93.75 49 PHE B CA 1
ATOM 6020 C C . PHE B 1 49 ? 1.377 -12.016 -34.531 1 93.75 49 PHE B C 1
ATOM 6022 O O . PHE B 1 49 ? 1.995 -12.211 -35.594 1 93.75 49 PHE B O 1
ATOM 6029 N N . PRO B 1 50 ? 1.727 -12.547 -33.375 1 93.12 50 PRO B N 1
ATOM 6030 C CA . PRO B 1 50 ? 3.049 -13.164 -33.219 1 93.12 50 PRO B CA 1
ATOM 6031 C C . PRO B 1 50 ? 3.252 -14.352 -34.156 1 93.12 50 PRO B C 1
ATOM 6033 O O . PRO B 1 50 ? 4.391 -14.727 -34.469 1 93.12 50 PRO B O 1
ATOM 6036 N N . ILE B 1 51 ? 2.223 -14.977 -34.688 1 94 51 ILE B N 1
ATOM 6037 C CA . ILE B 1 51 ? 2.307 -16.156 -35.562 1 94 51 ILE B CA 1
ATOM 6038 C C . ILE B 1 51 ? 3.133 -15.828 -36.781 1 94 51 ILE B C 1
ATOM 6040 O O . ILE B 1 51 ? 3.85 -16.688 -37.312 1 94 51 ILE B O 1
ATOM 6044 N N . PHE B 1 52 ? 3.135 -14.617 -37.25 1 91 52 PHE B N 1
ATOM 6045 C CA . PHE B 1 52 ? 3.842 -14.227 -38.469 1 91 52 PHE B CA 1
ATOM 6046 C C . PHE B 1 52 ? 5.352 -14.234 -38.25 1 91 52 PHE B C 1
ATOM 6048 O O . PHE B 1 52 ? 6.125 -14.305 -39.188 1 91 52 PHE B O 1
ATOM 6055 N N . GLY B 1 53 ? 5.766 -14.289 -37 1 88.44 53 GLY B N 1
ATOM 6056 C CA . GLY B 1 53 ? 7.188 -14.258 -36.688 1 88.44 53 GLY B CA 1
ATOM 6057 C C . GLY B 1 53 ? 7.844 -15.625 -36.719 1 88.44 53 GLY B C 1
ATOM 6058 O O . GLY B 1 53 ? 9.07 -15.727 -36.844 1 88.44 53 GLY B O 1
ATOM 6059 N N . TRP B 1 54 ? 7.062 -16.703 -36.688 1 90.56 54 TRP B N 1
ATOM 6060 C CA . TRP B 1 54 ? 7.703 -18.016 -36.625 1 90.56 54 TRP B CA 1
ATOM 6061 C C . TRP B 1 54 ? 7.074 -19 -37.625 1 90.56 54 TRP B C 1
ATOM 6063 O O . TRP B 1 54 ? 7.66 -20.031 -37.938 1 90.56 54 TRP B O 1
ATOM 6073 N N . ILE B 1 55 ? 5.871 -18.719 -38.25 1 92.44 55 ILE B N 1
ATOM 6074 C CA . ILE B 1 55 ? 5.137 -19.672 -39.062 1 92.44 55 ILE B CA 1
ATOM 6075 C C . ILE B 1 55 ? 5.914 -19.953 -40.344 1 92.44 55 ILE B C 1
ATOM 6077 O O . ILE B 1 55 ? 5.816 -21.047 -40.906 1 92.44 55 ILE B O 1
ATOM 6081 N N . THR B 1 56 ? 6.691 -19.016 -40.844 1 90.56 56 THR B N 1
ATOM 6082 C CA . THR B 1 56 ? 7.434 -19.172 -42.094 1 90.56 56 THR B CA 1
ATOM 6083 C C . THR B 1 56 ? 8.586 -20.156 -41.906 1 90.56 56 THR B C 1
ATOM 6085 O O . THR B 1 56 ? 9.125 -20.672 -42.906 1 90.56 56 THR B O 1
ATOM 6088 N N . ARG B 1 57 ? 8.961 -20.453 -40.688 1 91 57 ARG B N 1
ATOM 6089 C CA . ARG B 1 57 ? 10.078 -21.344 -40.406 1 91 57 ARG B CA 1
ATOM 6090 C C . ARG B 1 57 ? 9.586 -22.719 -39.969 1 91 57 ARG B C 1
ATOM 6092 O O . ARG B 1 57 ? 10.375 -23.578 -39.562 1 91 57 ARG B O 1
ATOM 6099 N N . TYR B 1 58 ? 8.367 -22.969 -40.094 1 93 58 TYR B N 1
ATOM 6100 C CA . TYR B 1 58 ? 7.793 -24.234 -39.625 1 93 58 TYR B CA 1
ATOM 6101 C C . TYR B 1 58 ? 8.367 -25.406 -40.406 1 93 58 TYR B C 1
ATOM 6103 O O . TYR B 1 58 ? 8.547 -25.312 -41.625 1 93 58 TYR B O 1
ATOM 6111 N N . ASN B 1 59 ? 8.719 -26.516 -39.812 1 93.81 59 ASN B N 1
ATOM 6112 C CA . ASN B 1 59 ? 9.383 -27.656 -40.438 1 93.81 59 ASN B CA 1
ATOM 6113 C C . ASN B 1 59 ? 8.789 -28.969 -39.938 1 93.81 59 ASN B C 1
ATOM 6115 O O . ASN B 1 59 ? 7.941 -28.984 -39.062 1 93.81 59 ASN B O 1
ATOM 6119 N N . LEU B 1 60 ? 9.227 -30.078 -40.438 1 94.62 60 LEU B N 1
ATOM 6120 C CA . LEU B 1 60 ? 8.656 -31.406 -40.188 1 94.62 60 LEU B CA 1
ATOM 6121 C C . LEU B 1 60 ? 9.031 -31.875 -38.781 1 94.62 60 LEU B C 1
ATOM 6123 O O . LEU B 1 60 ? 8.25 -32.594 -38.125 1 94.62 60 LEU B O 1
ATOM 6127 N N . GLY B 1 61 ? 10.172 -31.438 -38.344 1 93.81 61 GLY B N 1
ATOM 6128 C CA . GLY B 1 61 ? 10.555 -31.781 -36.969 1 93.81 61 GLY B CA 1
ATOM 6129 C C . GLY B 1 61 ? 9.648 -31.156 -35.938 1 93.81 61 GLY B C 1
ATOM 6130 O O . GLY B 1 61 ? 9.258 -31.812 -34.969 1 93.81 61 GLY B O 1
ATOM 6131 N N . TRP B 1 62 ? 9.328 -29.906 -36.188 1 95.5 62 TRP B N 1
ATOM 6132 C CA . TRP B 1 62 ? 8.398 -29.219 -35.312 1 95.5 62 TRP B CA 1
ATOM 6133 C C . TRP B 1 62 ? 7.012 -29.844 -35.375 1 95.5 62 TRP B C 1
ATOM 6135 O O . TRP B 1 62 ? 6.328 -29.969 -34.344 1 95.5 62 TRP B O 1
ATOM 6145 N N . LEU B 1 63 ? 6.652 -30.266 -36.562 1 97.06 63 LEU B N 1
ATOM 6146 C CA . LEU B 1 63 ? 5.336 -30.859 -36.75 1 97.06 63 LEU B CA 1
ATOM 6147 C C . LEU B 1 63 ? 5.203 -32.156 -35.938 1 97.06 63 LEU B C 1
ATOM 6149 O O . LEU B 1 63 ? 4.156 -32.406 -35.344 1 97.06 63 LEU B O 1
ATOM 6153 N N . THR B 1 64 ? 6.23 -32.938 -35.875 1 96.12 64 THR B N 1
ATOM 6154 C CA . THR B 1 64 ? 6.191 -34.188 -35.125 1 96.12 64 THR B CA 1
ATOM 6155 C C . THR B 1 64 ? 5.965 -33.938 -33.656 1 96.12 64 THR B C 1
ATOM 6157 O O . THR B 1 64 ? 5.137 -34.594 -33.031 1 96.12 64 THR B O 1
ATOM 6160 N N . GLY B 1 65 ? 6.707 -33.031 -33.125 1 95.5 65 GLY B N 1
ATOM 6161 C CA . GLY B 1 65 ? 6.52 -32.656 -31.719 1 95.5 65 GLY B CA 1
ATOM 6162 C C . GLY B 1 65 ? 5.145 -32.094 -31.438 1 95.5 65 GLY B C 1
ATOM 6163 O O . GLY B 1 65 ? 4.527 -32.406 -30.422 1 95.5 65 GLY B O 1
ATOM 6164 N N . ASP B 1 66 ? 4.711 -31.234 -32.312 1 97.5 66 ASP B N 1
ATOM 6165 C CA . ASP B 1 66 ? 3.42 -30.578 -32.125 1 97.5 66 ASP B CA 1
ATOM 6166 C C . ASP B 1 66 ? 2.275 -31.578 -32.25 1 97.5 66 ASP B C 1
ATOM 6168 O O . ASP B 1 66 ? 1.264 -31.453 -31.562 1 97.5 66 ASP B O 1
ATOM 6172 N N . VAL B 1 67 ? 2.408 -32.562 -33.125 1 97.56 67 VAL B N 1
ATOM 6173 C CA . VAL B 1 67 ? 1.372 -33.562 -33.312 1 97.56 67 VAL B CA 1
ATOM 6174 C C . VAL B 1 67 ? 1.294 -34.438 -32.062 1 97.56 67 VAL B C 1
ATOM 6176 O O . VAL B 1 67 ? 0.204 -34.719 -31.562 1 97.56 67 VAL B O 1
ATOM 6179 N N . ILE B 1 68 ? 2.434 -34.812 -31.547 1 94.75 68 ILE B N 1
ATOM 6180 C CA . ILE B 1 68 ? 2.471 -35.656 -30.359 1 94.75 68 ILE B CA 1
ATOM 6181 C C . ILE B 1 68 ? 1.854 -34.906 -29.172 1 94.75 68 ILE B C 1
ATOM 6183 O O . ILE B 1 68 ? 0.975 -35.438 -28.484 1 94.75 68 ILE B O 1
ATOM 6187 N N . ALA B 1 69 ? 2.316 -33.719 -29.016 1 96.06 69 ALA B N 1
ATOM 6188 C CA . ALA B 1 69 ? 1.821 -32.906 -27.906 1 96.06 69 ALA B CA 1
ATOM 6189 C C . ALA B 1 69 ? 0.335 -32.594 -28.062 1 96.06 69 ALA B C 1
ATOM 6191 O O . ALA B 1 69 ? -0.43 -32.656 -27.109 1 96.06 69 ALA B O 1
ATOM 6192 N N . GLY B 1 70 ? -0.065 -32.219 -29.25 1 97.06 70 GLY B N 1
ATOM 6193 C CA . GLY B 1 70 ? -1.455 -31.906 -29.531 1 97.06 70 GLY B CA 1
ATOM 6194 C C . GLY B 1 70 ? -2.396 -33.062 -29.297 1 97.06 70 GLY B C 1
ATOM 6195 O O . GLY B 1 70 ? -3.477 -32.906 -28.719 1 97.06 70 GLY B O 1
ATOM 6196 N N . LEU B 1 71 ? -2.004 -34.25 -29.734 1 95.31 71 LEU B N 1
ATOM 6197 C CA . LEU B 1 71 ? -2.809 -35.438 -29.531 1 95.31 71 LEU B CA 1
ATOM 6198 C C . LEU B 1 71 ? -2.906 -35.812 -28.047 1 95.31 71 LEU B C 1
ATOM 6200 O O . LEU B 1 71 ? -3.982 -36.156 -27.562 1 95.31 71 LEU B O 1
ATOM 6204 N N . THR B 1 72 ? -1.755 -35.625 -27.438 1 92 72 THR B N 1
ATOM 6205 C CA . THR B 1 72 ? -1.704 -35.938 -26 1 92 72 THR B CA 1
ATOM 6206 C C . THR B 1 72 ? -2.645 -35.031 -25.219 1 92 72 THR B C 1
ATOM 6208 O O . THR B 1 72 ? -3.459 -35.5 -24.422 1 92 72 THR B O 1
ATOM 6211 N N . VAL B 1 73 ? -2.557 -33.75 -25.438 1 94.44 73 VAL B N 1
ATOM 6212 C CA . VAL B 1 73 ? -3.395 -32.781 -24.75 1 94.44 73 VAL B CA 1
ATOM 6213 C C . VAL B 1 73 ? -4.852 -32.969 -25.172 1 94.44 73 VAL B C 1
ATOM 6215 O O . VAL B 1 73 ? -5.766 -32.781 -24.359 1 94.44 73 VAL B O 1
ATOM 6218 N N . GLY B 1 74 ? -5.094 -33.25 -26.438 1 94.81 74 GLY B N 1
ATOM 6219 C CA . GLY B 1 74 ? -6.441 -33.469 -26.938 1 94.81 74 GLY B CA 1
ATOM 6220 C C . GLY B 1 74 ? -7.176 -34.562 -26.219 1 94.81 74 GLY B C 1
ATOM 6221 O O . GLY B 1 74 ? -8.359 -34.438 -25.906 1 94.81 74 GLY B O 1
ATOM 6222 N N . MET B 1 75 ? -6.504 -35.562 -25.891 1 89.44 75 MET B N 1
ATOM 6223 C CA . MET B 1 75 ? -7.094 -36.719 -25.234 1 89.44 75 MET B CA 1
ATOM 6224 C C . MET B 1 75 ? -7.488 -36.375 -23.797 1 89.44 75 MET B C 1
ATOM 6226 O O . MET B 1 75 ? -8.414 -36.969 -23.25 1 89.44 75 MET B O 1
ATOM 6230 N N . VAL B 1 76 ? -6.824 -35.406 -23.266 1 89.5 76 VAL B N 1
ATOM 6231 C CA . VAL B 1 76 ? -7.09 -35.031 -21.875 1 89.5 76 VAL B CA 1
ATOM 6232 C C . VAL B 1 76 ? -8.141 -33.938 -21.844 1 89.5 76 VAL B C 1
ATOM 6234 O O . VAL B 1 76 ? -8.992 -33.906 -20.953 1 89.5 76 VAL B O 1
ATOM 6237 N N . VAL B 1 77 ? -8.125 -33.031 -22.812 1 93.81 77 VAL B N 1
ATOM 6238 C CA . VAL B 1 77 ? -8.945 -31.812 -22.797 1 93.81 77 VAL B CA 1
ATOM 6239 C C . VAL B 1 77 ? -10.414 -32.188 -23.016 1 93.81 77 VAL B C 1
ATOM 6241 O O . VAL B 1 77 ? -11.305 -31.531 -22.469 1 93.81 77 VAL B O 1
ATOM 6244 N N . VAL B 1 78 ? -10.734 -33.25 -23.703 1 93.56 78 VAL B N 1
ATOM 6245 C CA . VAL B 1 78 ? -12.102 -33.625 -24.062 1 93.56 78 VAL B CA 1
ATOM 6246 C C . VAL B 1 78 ? -12.852 -34.062 -22.812 1 93.56 78 VAL B C 1
ATOM 6248 O O . VAL B 1 78 ? -13.836 -33.438 -22.406 1 93.56 78 VAL B O 1
ATOM 6251 N N . PRO B 1 79 ? -12.344 -35.094 -22.109 1 89.88 79 PRO B N 1
ATOM 6252 C CA . PRO B 1 79 ? -13.07 -35.438 -20.891 1 89.88 79 PRO B CA 1
ATOM 6253 C C . PRO B 1 79 ? -13.039 -34.344 -19.844 1 89.88 79 PRO B C 1
ATOM 6255 O O . PRO B 1 79 ? -14.031 -34.094 -19.141 1 89.88 79 PRO B O 1
ATOM 6258 N N . GLN B 1 80 ? -11.977 -33.625 -19.672 1 90.88 80 GLN B N 1
ATOM 6259 C CA . GLN B 1 80 ? -11.867 -32.531 -18.688 1 90.88 80 GLN B CA 1
ATOM 6260 C C . GLN B 1 80 ? -12.828 -31.406 -19.016 1 90.88 80 GLN B C 1
ATOM 6262 O O . GLN B 1 80 ? -13.438 -30.828 -18.109 1 90.88 80 GLN B O 1
ATOM 6267 N N . GLY B 1 81 ? -12.883 -31.047 -20.297 1 94.5 81 GLY B N 1
ATOM 6268 C CA . GLY B 1 81 ? -13.797 -30 -20.719 1 94.5 81 GLY B CA 1
ATOM 6269 C C . GLY B 1 81 ? -15.242 -30.297 -20.359 1 94.5 81 GLY B C 1
ATOM 6270 O O . GLY B 1 81 ? -15.969 -29.406 -19.906 1 94.5 81 GLY B O 1
ATOM 6271 N N . MET B 1 82 ? -15.68 -31.484 -20.562 1 93.5 82 MET B N 1
ATOM 6272 C CA . MET B 1 82 ? -17.047 -31.875 -20.219 1 93.5 82 MET B CA 1
ATOM 6273 C C . MET B 1 82 ? -17.25 -31.828 -18.703 1 93.5 82 MET B C 1
ATOM 6275 O O . MET B 1 82 ? -18.297 -31.375 -18.234 1 93.5 82 MET B O 1
ATOM 6279 N N . SER B 1 83 ? -16.219 -32.25 -18.016 1 92 83 SER B N 1
ATOM 6280 C CA . SER B 1 83 ? -16.312 -32.25 -16.562 1 92 83 SER B CA 1
ATOM 6281 C C . SER B 1 83 ? -16.406 -30.812 -16.031 1 92 83 SER B C 1
ATOM 6283 O O . SER B 1 83 ? -17.172 -30.547 -15.102 1 92 83 SER B O 1
ATOM 6285 N N . TYR B 1 84 ? -15.695 -29.875 -16.562 1 95.56 84 TYR B N 1
ATOM 6286 C CA . TYR B 1 84 ? -15.68 -28.5 -16.094 1 95.56 84 TYR B CA 1
ATOM 6287 C C . TYR B 1 84 ? -16.984 -27.781 -16.438 1 95.56 84 TYR B C 1
ATOM 6289 O O . TYR B 1 84 ? -17.438 -26.922 -15.688 1 95.56 84 TYR B O 1
ATOM 6297 N N . ALA B 1 85 ? -17.594 -28.172 -17.562 1 96.5 85 ALA B N 1
ATOM 6298 C CA . ALA B 1 85 ? -18.922 -27.641 -17.875 1 96.5 85 ALA B CA 1
ATOM 6299 C C . ALA B 1 85 ? -19.938 -28.016 -16.797 1 96.5 85 ALA B C 1
ATOM 6301 O O . ALA B 1 85 ? -20.812 -27.219 -16.469 1 96.5 85 ALA B O 1
ATOM 6302 N N . GLN B 1 86 ? -19.781 -29.172 -16.281 1 92.88 86 GLN B N 1
ATOM 6303 C CA . GLN B 1 86 ? -20.641 -29.609 -15.188 1 92.88 86 GLN B CA 1
ATOM 6304 C C . GLN B 1 86 ? -20.422 -28.75 -13.945 1 92.88 86 GLN B C 1
ATOM 6306 O O . GLN B 1 86 ? -21.375 -28.375 -13.258 1 92.88 86 GLN B O 1
ATOM 6311 N N . ILE B 1 87 ? -19.188 -28.453 -13.641 1 93.38 87 ILE B N 1
ATOM 6312 C CA . ILE B 1 87 ? -18.875 -27.547 -12.531 1 93.38 87 ILE B CA 1
ATOM 6313 C C . ILE B 1 87 ? -19.562 -26.203 -12.758 1 93.38 87 ILE B C 1
ATOM 6315 O O . ILE B 1 87 ? -20.094 -25.609 -11.812 1 93.38 87 ILE B O 1
ATOM 6319 N N . ALA B 1 88 ? -19.609 -25.75 -14.008 1 96.75 88 ALA B N 1
ATOM 6320 C CA . ALA B 1 88 ? -20.188 -24.453 -14.375 1 96.75 88 ALA B CA 1
ATOM 6321 C C . ALA B 1 88 ? -21.719 -24.531 -14.406 1 96.75 88 ALA B C 1
ATOM 6323 O O . ALA B 1 88 ? -22.391 -23.531 -14.664 1 96.75 88 ALA B O 1
ATOM 6324 N N . THR B 1 89 ? -22.266 -25.781 -14.195 1 95.69 89 THR B N 1
ATOM 6325 C CA . THR B 1 89 ? -23.703 -26.062 -14.242 1 95.69 89 THR B CA 1
ATOM 6326 C C . THR B 1 89 ? -24.234 -25.859 -15.656 1 95.69 89 THR B C 1
ATOM 6328 O O . THR B 1 89 ? -25.328 -25.328 -15.844 1 95.69 89 THR B O 1
ATOM 6331 N N . LEU B 1 90 ? -23.469 -26.234 -16.609 1 97.06 90 LEU B N 1
ATOM 6332 C CA . LEU B 1 90 ? -23.828 -26.219 -18.031 1 97.06 90 LEU B CA 1
ATOM 6333 C C . LEU B 1 90 ? -23.797 -27.625 -18.609 1 97.06 90 LEU B C 1
ATOM 6335 O O . LEU B 1 90 ? -23.188 -28.531 -18.031 1 97.06 90 LEU B O 1
ATOM 6339 N N . ALA B 1 91 ? -24.438 -27.781 -19.688 1 95.94 91 ALA B N 1
ATOM 6340 C CA . ALA B 1 91 ? -24.344 -29.047 -20.406 1 95.94 91 ALA B CA 1
ATOM 6341 C C . ALA B 1 91 ? -22.922 -29.297 -20.922 1 95.94 91 ALA B C 1
ATOM 6343 O O . ALA B 1 91 ? -22.188 -28.344 -21.203 1 95.94 91 ALA B O 1
ATOM 6344 N N . PRO B 1 92 ? -22.484 -30.516 -21.047 1 94.88 92 PRO B N 1
ATOM 6345 C CA . PRO B 1 92 ? -21.094 -30.875 -21.328 1 94.88 92 PRO B CA 1
ATOM 6346 C C . PRO B 1 92 ? -20.609 -30.328 -22.672 1 94.88 92 PRO B C 1
ATOM 6348 O O . PRO B 1 92 ? -19.422 -30.062 -22.844 1 94.88 92 PRO B O 1
ATOM 6351 N N . GLU B 1 93 ? -21.547 -30.109 -23.672 1 95.06 93 GLU B N 1
ATOM 6352 C CA . GLU B 1 93 ? -21.141 -29.656 -24.984 1 95.06 93 GLU B CA 1
ATOM 6353 C C . GLU B 1 93 ? -20.516 -28.266 -24.906 1 95.06 93 GLU B C 1
ATOM 6355 O O . GLU B 1 93 ? -19.656 -27.906 -25.719 1 95.06 93 GLU B O 1
ATOM 6360 N N . TYR B 1 94 ? -20.953 -27.469 -23.922 1 96.38 94 TYR B N 1
ATOM 6361 C CA . TYR B 1 94 ? -20.406 -26.125 -23.766 1 96.38 94 TYR B CA 1
ATOM 6362 C C . TYR B 1 94 ? -18.938 -26.172 -23.391 1 96.38 94 TYR B C 1
ATOM 6364 O O . TYR B 1 94 ? -18.156 -25.266 -23.734 1 96.38 94 TYR B O 1
ATOM 6372 N N . GLY B 1 95 ? -18.562 -27.156 -22.625 1 96.94 95 GLY B N 1
ATOM 6373 C CA . GLY B 1 95 ? -17.156 -27.375 -22.312 1 96.94 95 GLY B CA 1
ATOM 6374 C C . GLY B 1 95 ? -16.328 -27.703 -23.547 1 96.94 95 GLY B C 1
ATOM 6375 O O . GLY B 1 95 ? -15.188 -27.266 -23.656 1 96.94 95 GLY B O 1
ATOM 6376 N N . LEU B 1 96 ? -16.906 -28.453 -24.422 1 96.56 96 LEU B N 1
ATOM 6377 C CA . LEU B 1 96 ? -16.219 -28.812 -25.656 1 96.56 96 LEU B CA 1
ATOM 6378 C C . LEU B 1 96 ? -16.078 -27.609 -26.578 1 96.56 96 LEU B C 1
ATOM 6380 O O . LEU B 1 96 ? -15.055 -27.438 -27.234 1 96.56 96 LEU B O 1
ATOM 6384 N N . TYR B 1 97 ? -17.156 -26.766 -26.609 1 97.5 97 TYR B N 1
ATOM 6385 C CA . TYR B 1 97 ? -17.078 -25.531 -27.391 1 97.5 97 TYR B CA 1
ATOM 6386 C C . TYR B 1 97 ? -15.93 -24.656 -26.906 1 97.5 97 TYR B C 1
ATOM 6388 O O . TYR B 1 97 ? -15.133 -24.156 -27.703 1 97.5 97 TYR B O 1
ATOM 6396 N N . SER B 1 98 ? -15.852 -24.5 -25.578 1 97.81 98 SER B N 1
ATOM 6397 C CA . SER B 1 98 ? -14.82 -23.672 -24.953 1 97.81 98 SER B CA 1
ATOM 6398 C C . SER B 1 98 ? -13.43 -24.25 -25.188 1 97.81 98 SER B C 1
ATOM 6400 O O . SER B 1 98 ? -12.469 -23.516 -25.391 1 97.81 98 SER B O 1
ATOM 6402 N N . SER B 1 99 ? -13.336 -25.547 -25.094 1 97.62 99 SER B N 1
ATOM 6403 C CA . SER B 1 99 ? -12.062 -26.219 -25.344 1 97.62 99 SER B CA 1
ATOM 6404 C C . SER B 1 99 ? -11.602 -26.016 -26.781 1 97.62 99 SER B C 1
ATOM 6406 O O . SER B 1 99 ? -10.43 -25.703 -27.016 1 97.62 99 SER B O 1
ATOM 6408 N N . PHE B 1 100 ? -12.516 -26.156 -27.688 1 97.06 100 PHE B N 1
ATOM 6409 C CA . PHE B 1 100 ? -12.195 -26.047 -29.109 1 97.06 100 PHE B CA 1
ATOM 6410 C C . PHE B 1 100 ? -11.656 -24.656 -29.422 1 97.06 100 PHE B C 1
ATOM 6412 O O . PHE B 1 100 ? -10.555 -24.516 -29.953 1 97.06 100 PHE B O 1
ATOM 6419 N N . VAL B 1 101 ? -12.398 -23.656 -29.047 1 97 101 VAL B N 1
ATOM 6420 C CA . VAL B 1 101 ? -12.031 -22.281 -29.391 1 97 101 VAL B CA 1
ATOM 6421 C C . VAL B 1 101 ? -10.75 -21.891 -28.656 1 97 101 VAL B C 1
ATOM 6423 O O . VAL B 1 101 ? -9.898 -21.203 -29.203 1 97 101 VAL B O 1
ATOM 6426 N N . GLY B 1 102 ? -10.648 -22.344 -27.422 1 96.56 102 GLY B N 1
ATOM 6427 C CA . GLY B 1 102 ? -9.484 -22.016 -26.609 1 96.56 102 GLY B CA 1
ATOM 6428 C C . GLY B 1 102 ? -8.18 -22.484 -27.234 1 96.56 102 GLY B C 1
ATOM 6429 O O . GLY B 1 102 ? -7.238 -21.688 -27.375 1 96.56 102 GLY B O 1
ATOM 6430 N N . VAL B 1 103 ? -8.141 -23.688 -27.672 1 97.12 103 VAL B N 1
ATOM 6431 C CA . VAL B 1 103 ? -6.891 -24.266 -28.172 1 97.12 103 VAL B CA 1
ATOM 6432 C C . VAL B 1 103 ? -6.652 -23.828 -29.609 1 97.12 103 VAL B C 1
ATOM 6434 O O . VAL B 1 103 ? -5.504 -23.688 -30.047 1 97.12 103 VAL B O 1
ATOM 6437 N N . LEU B 1 104 ? -7.703 -23.453 -30.312 1 97 104 LEU B N 1
ATOM 6438 C CA . LEU B 1 104 ? -7.586 -23.125 -31.719 1 97 104 LEU B CA 1
ATOM 6439 C C . LEU B 1 104 ? -7.059 -21.703 -31.906 1 97 104 LEU B C 1
ATOM 6441 O O . LEU B 1 104 ? -6.141 -21.469 -32.688 1 97 104 LEU B O 1
ATOM 6445 N N . ILE B 1 105 ? -7.598 -20.797 -31.172 1 96.75 105 ILE B N 1
ATOM 6446 C CA . ILE B 1 105 ? -7.371 -19.375 -31.391 1 96.75 105 ILE B CA 1
ATOM 6447 C C . ILE B 1 105 ? -6.012 -18.969 -30.844 1 96.75 105 ILE B C 1
ATOM 6449 O O . ILE B 1 105 ? -5.352 -18.078 -31.375 1 96.75 105 ILE B O 1
ATOM 6453 N N . TYR B 1 106 ? -5.555 -19.641 -29.859 1 96.38 106 TYR B N 1
ATOM 6454 C CA . TYR B 1 106 ? -4.402 -19.234 -29.078 1 96.38 106 TYR B CA 1
ATOM 6455 C C . TYR B 1 106 ? -3.16 -19.094 -29.938 1 96.38 106 TYR B C 1
ATOM 6457 O O . TYR B 1 106 ? -2.381 -18.156 -29.781 1 96.38 106 TYR B O 1
ATOM 6465 N N . CYS B 1 107 ? -2.922 -19.938 -30.969 1 94.88 107 CYS B N 1
ATOM 6466 C CA . CYS B 1 107 ? -1.687 -20 -31.75 1 94.88 107 CYS B CA 1
ATOM 6467 C C . CYS B 1 107 ? -1.493 -18.734 -32.562 1 94.88 107 CYS B C 1
ATOM 6469 O O . CYS B 1 107 ? -0.363 -18.359 -32.875 1 94.88 107 CYS B O 1
ATOM 6471 N N . PHE B 1 108 ? -2.59 -17.969 -32.812 1 95.38 108 PHE B N 1
ATOM 6472 C CA . PHE B 1 108 ? -2.496 -16.766 -33.656 1 95.38 108 PHE B CA 1
ATOM 6473 C C . PHE B 1 108 ? -1.897 -15.617 -32.844 1 95.38 108 PHE B C 1
ATOM 6475 O O . PHE B 1 108 ? -1.243 -14.734 -33.438 1 95.38 108 PHE B O 1
ATOM 6482 N N . PHE B 1 109 ? -2.156 -15.633 -31.547 1 95.81 109 PHE B N 1
ATOM 6483 C CA . PHE B 1 109 ? -1.841 -14.445 -30.75 1 95.81 109 PHE B CA 1
ATOM 6484 C C . PHE B 1 109 ? -0.846 -14.781 -29.641 1 95.81 109 PHE B C 1
ATOM 6486 O O . PHE B 1 109 ? -0.36 -13.891 -28.953 1 95.81 109 PHE B O 1
ATOM 6493 N N . ALA B 1 110 ? -0.486 -15.969 -29.547 1 90.38 110 ALA B N 1
ATOM 6494 C CA . ALA B 1 110 ? 0.221 -16.516 -28.391 1 90.38 110 ALA B CA 1
ATOM 6495 C C . ALA B 1 110 ? 1.688 -16.094 -28.406 1 90.38 110 ALA B C 1
ATOM 6497 O O . ALA B 1 110 ? 2.289 -15.922 -29.469 1 90.38 110 ALA B O 1
ATOM 6498 N N . THR B 1 111 ? 2.234 -15.922 -27.219 1 94.31 111 THR B N 1
ATOM 6499 C CA . THR B 1 111 ? 3.676 -15.781 -27.031 1 94.31 111 THR B CA 1
ATOM 6500 C C . THR B 1 111 ? 4.238 -16.938 -26.219 1 94.31 111 THR B C 1
ATOM 6502 O O . THR B 1 111 ? 5.391 -16.891 -25.781 1 94.31 111 THR B O 1
ATOM 6505 N N . SER B 1 112 ? 3.396 -17.938 -25.984 1 95.38 112 SER B N 1
ATOM 6506 C CA . SER B 1 112 ? 3.828 -19.172 -25.344 1 95.38 112 SER B CA 1
ATOM 6507 C C . SER B 1 112 ? 3.469 -20.406 -26.172 1 95.38 112 SER B C 1
ATOM 6509 O O . SER B 1 112 ? 2.363 -20.484 -26.703 1 95.38 112 SER B O 1
ATOM 6511 N N . LYS B 1 113 ? 4.402 -21.297 -26.297 1 95.94 113 LYS B N 1
ATOM 6512 C CA . LYS B 1 113 ? 4.125 -22.531 -27.047 1 95.94 113 LYS B CA 1
ATOM 6513 C C . LYS B 1 113 ? 3.49 -23.578 -26.141 1 95.94 113 LYS B C 1
ATOM 6515 O O . LYS B 1 113 ? 2.893 -24.547 -26.625 1 95.94 113 LYS B O 1
ATOM 6520 N N . ASP B 1 114 ? 3.617 -23.375 -24.875 1 95.19 114 ASP B N 1
ATOM 6521 C CA . ASP B 1 114 ? 3.309 -24.438 -23.922 1 95.19 114 ASP B CA 1
ATOM 6522 C C . ASP B 1 114 ? 1.877 -24.312 -23.406 1 95.19 114 ASP B C 1
ATOM 6524 O O . ASP B 1 114 ? 1.266 -25.312 -23.016 1 95.19 114 ASP B O 1
ATOM 6528 N N . VAL B 1 115 ? 1.312 -23.125 -23.422 1 95.88 115 VAL B N 1
ATOM 6529 C CA . VAL B 1 115 ? 0.051 -22.891 -22.719 1 95.88 115 VAL B CA 1
ATOM 6530 C C . VAL B 1 115 ? -1.102 -23.5 -23.516 1 95.88 115 VAL B C 1
ATOM 6532 O O . VAL B 1 115 ? -1.135 -23.406 -24.75 1 95.88 115 VAL B O 1
ATOM 6535 N N . SER B 1 116 ? -2.014 -24.188 -22.844 1 96.56 116 SER B N 1
ATOM 6536 C CA . SER B 1 116 ? -3.264 -24.703 -23.391 1 96.56 116 SER B CA 1
ATOM 6537 C C . SER B 1 116 ? -4.469 -23.984 -22.797 1 96.56 116 SER B C 1
ATOM 6539 O O . SER B 1 116 ? -4.684 -24.016 -21.594 1 96.56 116 SER B O 1
ATOM 6541 N N . ILE B 1 117 ? -5.207 -23.359 -23.656 1 96.94 117 ILE B N 1
ATOM 6542 C CA . ILE B 1 117 ? -6.352 -22.562 -23.234 1 96.94 117 ILE B CA 1
ATOM 6543 C C . ILE B 1 117 ? -7.625 -23.391 -23.328 1 96.94 117 ILE B C 1
ATOM 6545 O O . ILE B 1 117 ? -7.805 -24.172 -24.281 1 96.94 117 ILE B O 1
ATOM 6549 N N . GLY B 1 118 ? -8.539 -23.297 -22.406 1 96.88 118 GLY B N 1
ATOM 6550 C CA . GLY B 1 118 ? -9.828 -23.969 -22.297 1 96.88 118 GLY B CA 1
ATOM 6551 C C . GLY B 1 118 ? -10.531 -23.703 -20.984 1 96.88 118 GLY B C 1
ATOM 6552 O O . GLY B 1 118 ? -10.156 -22.797 -20.234 1 96.88 118 GLY B O 1
ATOM 6553 N N . PRO B 1 119 ? -11.547 -24.391 -20.828 1 96.38 119 PRO B N 1
ATOM 6554 C CA . PRO B 1 119 ? -12.18 -24.281 -19.516 1 96.38 119 PRO B CA 1
ATOM 6555 C C . PRO B 1 119 ? -11.297 -24.828 -18.391 1 96.38 119 PRO B C 1
ATOM 6557 O O . PRO B 1 119 ? -10.578 -25.812 -18.578 1 96.38 119 PRO B O 1
ATOM 6560 N N . VAL B 1 120 ? -11.344 -24.141 -17.266 1 94.69 120 VAL B N 1
ATOM 6561 C CA . VAL B 1 120 ? -10.578 -24.578 -16.109 1 94.69 120 VAL B CA 1
ATOM 6562 C C . VAL B 1 120 ? -11.484 -24.625 -14.883 1 94.69 120 VAL B C 1
ATOM 6564 O O . VAL B 1 120 ? -12.57 -24.031 -14.875 1 94.69 120 VAL B O 1
ATOM 6567 N N . ALA B 1 121 ? -11.031 -25.312 -13.914 1 92.44 121 ALA B N 1
ATOM 6568 C CA . ALA B 1 121 ? -11.859 -25.625 -12.758 1 92.44 121 ALA B CA 1
ATOM 6569 C C . ALA B 1 121 ? -12.273 -24.344 -12.023 1 92.44 121 ALA B C 1
ATOM 6571 O O . ALA B 1 121 ? -13.453 -24.125 -11.758 1 92.44 121 ALA B O 1
ATOM 6572 N N . VAL B 1 122 ? -11.359 -23.484 -11.703 1 92.12 122 VAL B N 1
ATOM 6573 C CA . VAL B 1 122 ? -11.617 -22.312 -10.891 1 92.12 122 VAL B CA 1
ATOM 6574 C C . VAL B 1 122 ? -12.562 -21.359 -11.633 1 92.12 122 VAL B C 1
ATOM 6576 O O . VAL B 1 122 ? -13.516 -20.844 -11.047 1 92.12 122 VAL B O 1
ATOM 6579 N N . MET B 1 123 ? -12.305 -21.125 -12.852 1 95.56 123 MET B N 1
ATOM 6580 C CA . MET B 1 123 ? -13.164 -20.25 -13.648 1 95.56 123 MET B CA 1
ATOM 6581 C C . MET B 1 123 ? -14.555 -20.859 -13.805 1 95.56 123 MET B C 1
ATOM 6583 O O . MET B 1 123 ? -15.555 -20.141 -13.805 1 95.56 123 MET B O 1
ATOM 6587 N N . SER B 1 124 ? -14.672 -22.172 -13.953 1 96.94 124 SER B N 1
ATOM 6588 C CA . SER B 1 124 ? -15.953 -22.844 -14.078 1 96.94 124 SER B CA 1
ATOM 6589 C C . SER B 1 124 ? -16.781 -22.703 -12.797 1 96.94 124 SER B C 1
ATOM 6591 O O . SER B 1 124 ? -17.984 -22.5 -12.852 1 96.94 124 SER B O 1
ATOM 6593 N N . LEU B 1 125 ? -16.078 -22.875 -11.742 1 94.94 125 LEU B N 1
ATOM 6594 C CA . LEU B 1 125 ? -16.766 -22.672 -10.477 1 94.94 125 LEU B CA 1
ATOM 6595 C C . LEU B 1 125 ? -17.25 -21.219 -10.352 1 94.94 125 LEU B C 1
ATOM 6597 O O . LEU B 1 125 ? -18.344 -20.984 -9.867 1 94.94 125 LEU B O 1
ATOM 6601 N N . THR B 1 126 ? -16.422 -20.281 -10.758 1 96.06 126 THR B N 1
ATOM 6602 C CA . THR B 1 126 ? -16.797 -18.875 -10.734 1 96.06 126 THR B CA 1
ATOM 6603 C C . THR B 1 126 ? -18.016 -18.625 -11.625 1 96.06 126 THR B C 1
ATOM 6605 O O . THR B 1 126 ? -18.938 -17.891 -11.242 1 96.06 126 THR B O 1
ATOM 6608 N N . VAL B 1 127 ? -18.062 -19.25 -12.742 1 97.62 127 VAL B N 1
ATOM 6609 C CA . VAL B 1 127 ? -19.188 -19.125 -13.648 1 97.62 127 VAL B CA 1
ATOM 6610 C C . VAL B 1 127 ? -20.453 -19.672 -12.977 1 97.62 127 VAL B C 1
ATOM 6612 O O . VAL B 1 127 ? -21.516 -19.062 -13.078 1 97.62 127 VAL B O 1
ATOM 6615 N N . SER B 1 128 ? -20.297 -20.797 -12.375 1 97.19 128 SER B N 1
ATOM 6616 C CA . SER B 1 128 ? -21.406 -21.391 -11.641 1 97.19 128 SER B CA 1
ATOM 6617 C C . SER B 1 128 ? -21.969 -20.422 -10.609 1 97.19 128 SER B C 1
ATOM 6619 O O . SER B 1 128 ? -23.188 -20.266 -10.484 1 97.19 128 SER B O 1
ATOM 6621 N N . GLN B 1 129 ? -21.109 -19.781 -9.906 1 95.94 129 GLN B N 1
ATOM 6622 C CA . GLN B 1 129 ? -21.516 -18.828 -8.875 1 95.94 129 GLN B CA 1
ATOM 6623 C C . GLN B 1 129 ? -22.156 -17.594 -9.484 1 95.94 129 GLN B C 1
ATOM 6625 O O . GLN B 1 129 ? -23.094 -17.031 -8.914 1 95.94 129 GLN B O 1
ATOM 6630 N N . VAL B 1 130 ? -21.656 -17.141 -10.594 1 97.5 130 VAL B N 1
ATOM 6631 C CA . VAL B 1 130 ? -22.219 -15.984 -11.289 1 97.5 130 VAL B CA 1
ATOM 6632 C C . VAL B 1 130 ? -23.625 -16.312 -11.781 1 97.5 130 VAL B C 1
ATOM 6634 O O . VAL B 1 130 ? -24.547 -15.492 -11.656 1 97.5 130 VAL B O 1
ATOM 6637 N N . ILE B 1 131 ? -23.812 -17.5 -12.344 1 97.69 131 ILE B N 1
ATOM 6638 C CA . ILE B 1 131 ? -25.125 -17.938 -12.812 1 97.69 131 ILE B CA 1
ATOM 6639 C C . ILE B 1 131 ? -26.109 -17.953 -11.648 1 97.69 131 ILE B C 1
ATOM 6641 O O . ILE B 1 131 ? -27.219 -17.438 -11.758 1 97.69 131 ILE B O 1
ATOM 6645 N N . LYS B 1 132 ? -25.641 -18.531 -10.562 1 96.25 132 LYS B N 1
ATOM 6646 C CA . LYS B 1 132 ? -26.484 -18.594 -9.375 1 96.25 132 LYS B CA 1
ATOM 6647 C C . LYS B 1 132 ? -26.875 -17.203 -8.906 1 96.25 132 LYS B C 1
ATOM 6649 O O . LYS B 1 132 ? -28.047 -16.938 -8.602 1 96.25 132 LYS B O 1
ATOM 6654 N N . TYR B 1 133 ? -25.938 -16.297 -8.875 1 96.31 133 TYR B N 1
ATOM 6655 C CA . TYR B 1 133 ? -26.156 -14.93 -8.422 1 96.31 133 TYR B CA 1
ATOM 6656 C C . TYR B 1 133 ? -27.172 -14.219 -9.312 1 96.31 133 TYR B C 1
ATOM 6658 O O . TYR B 1 133 ? -28.109 -13.602 -8.82 1 96.31 133 TYR B O 1
ATOM 6666 N N . VAL B 1 134 ? -27.062 -14.336 -10.609 1 96.81 134 VAL B N 1
ATOM 6667 C CA . VAL B 1 134 ? -27.922 -13.641 -11.562 1 96.81 134 VAL B CA 1
ATOM 6668 C C . VAL B 1 134 ? -29.328 -14.219 -11.508 1 96.81 134 VAL B C 1
ATOM 6670 O O . VAL B 1 134 ? -30.312 -13.477 -11.516 1 96.81 134 VAL B O 1
ATOM 6673 N N . GLN B 1 135 ? -29.391 -15.531 -11.445 1 96.75 135 GLN B N 1
ATOM 6674 C CA . GLN B 1 135 ? -30.703 -16.172 -11.43 1 96.75 135 GLN B CA 1
ATOM 6675 C C . GLN B 1 135 ? -31.438 -15.93 -10.117 1 96.75 135 GLN B C 1
ATOM 6677 O O . GLN B 1 135 ? -32.656 -15.891 -10.086 1 96.75 135 GLN B O 1
ATOM 6682 N N . GLN B 1 136 ? -30.719 -15.734 -9.094 1 95.44 136 GLN B N 1
ATOM 6683 C CA . GLN B 1 136 ? -31.328 -15.398 -7.812 1 95.44 136 GLN B CA 1
ATOM 6684 C C . GLN B 1 136 ? -31.844 -13.961 -7.809 1 95.44 136 GLN B C 1
ATOM 6686 O O . GLN B 1 136 ? -32.906 -13.688 -7.254 1 95.44 136 GLN B O 1
ATOM 6691 N N . HIS B 1 137 ? -31.141 -13.078 -8.422 1 94.56 137 HIS B N 1
ATOM 6692 C CA . HIS B 1 137 ? -31.5 -11.664 -8.398 1 94.56 137 HIS B CA 1
ATOM 6693 C C . HIS B 1 137 ? -32.406 -11.305 -9.57 1 94.56 137 HIS B C 1
ATOM 6695 O O . HIS B 1 137 ? -33.094 -10.273 -9.539 1 94.56 137 HIS B O 1
ATOM 6701 N N . HIS B 1 138 ? -32.438 -12.148 -10.648 1 94.44 138 HIS B N 1
ATOM 6702 C CA . HIS B 1 138 ? -33.281 -12.008 -11.828 1 94.44 138 HIS B CA 1
ATOM 6703 C C . HIS B 1 138 ? -33.906 -13.344 -12.211 1 94.44 138 HIS B C 1
ATOM 6705 O O . HIS B 1 138 ? -33.625 -13.883 -13.289 1 94.44 138 HIS B O 1
ATOM 6711 N N . PRO B 1 139 ? -34.938 -13.711 -11.469 1 92.75 139 PRO B N 1
ATOM 6712 C CA . PRO B 1 139 ? -35.5 -15.039 -11.68 1 92.75 139 PRO B CA 1
ATOM 6713 C C . PRO B 1 139 ? -36.188 -15.188 -13.039 1 92.75 139 PRO B C 1
ATOM 6715 O O . PRO B 1 139 ? -36.969 -14.312 -13.445 1 92.75 139 PRO B O 1
ATOM 6718 N N . ASN B 1 140 ? -35.812 -16.203 -13.758 1 92.38 140 ASN B N 1
ATOM 6719 C CA . ASN B 1 140 ? -36.438 -16.672 -14.992 1 92.38 140 ASN B CA 1
ATOM 6720 C C . ASN B 1 140 ? -36.219 -15.688 -16.141 1 92.38 140 ASN B C 1
ATOM 6722 O O . ASN B 1 140 ? -36.969 -15.664 -17.109 1 92.38 140 ASN B O 1
ATOM 6726 N N . GLN B 1 141 ? -35.219 -14.945 -16 1 93.81 141 GLN B N 1
ATOM 6727 C CA . GLN B 1 141 ? -34.969 -13.969 -17.062 1 93.81 141 GLN B CA 1
ATOM 6728 C C . GLN B 1 141 ? -33.844 -14.445 -17.984 1 93.81 141 GLN B C 1
ATOM 6730 O O . GLN B 1 141 ? -33.906 -14.219 -19.203 1 93.81 141 GLN B O 1
ATOM 6735 N N . TYR B 1 142 ? -32.875 -15.055 -17.406 1 94.94 142 TYR B N 1
ATOM 6736 C CA . TYR B 1 142 ? -31.734 -15.492 -18.172 1 94.94 142 TYR B CA 1
ATOM 6737 C C . TYR B 1 142 ? -31.406 -16.953 -17.891 1 94.94 142 TYR B C 1
ATOM 6739 O O . TYR B 1 142 ? -31.422 -17.391 -16.734 1 94.94 142 TYR B O 1
ATOM 6747 N N . THR B 1 143 ? -31.094 -17.672 -18.984 1 95.56 143 THR B N 1
ATOM 6748 C CA . THR B 1 143 ? -30.688 -19.062 -18.812 1 95.56 143 THR B CA 1
ATOM 6749 C C . THR B 1 143 ? -29.188 -19.156 -18.516 1 95.56 143 THR B C 1
ATOM 6751 O O . THR B 1 143 ? -28.453 -18.203 -18.734 1 95.56 143 THR B O 1
ATOM 6754 N N . GLY B 1 144 ? -28.734 -20.281 -18.062 1 96.62 144 GLY B N 1
ATOM 6755 C CA . GLY B 1 144 ? -27.328 -20.516 -17.719 1 96.62 144 GLY B CA 1
ATOM 6756 C C . GLY B 1 144 ? -26.375 -20.25 -18.859 1 96.62 144 GLY B C 1
ATOM 6757 O O . GLY B 1 144 ? -25.453 -19.453 -18.719 1 96.62 144 GLY B O 1
ATOM 6758 N N . PRO B 1 145 ? -26.688 -20.828 -20.016 1 96.38 145 PRO B N 1
ATOM 6759 C CA . PRO B 1 145 ? -25.797 -20.641 -21.156 1 96.38 145 PRO B CA 1
ATOM 6760 C C . PRO B 1 145 ? -25.719 -19.188 -21.625 1 96.38 145 PRO B C 1
ATOM 6762 O O . PRO B 1 145 ? -24.656 -18.719 -22 1 96.38 145 PRO B O 1
ATOM 6765 N N . VAL B 1 146 ? -26.797 -18.484 -21.484 1 96.44 146 VAL B N 1
ATOM 6766 C CA . VAL B 1 146 ? -26.828 -17.078 -21.891 1 96.44 146 VAL B CA 1
ATOM 6767 C C . VAL B 1 146 ? -25.938 -16.25 -20.953 1 96.44 146 VAL B C 1
ATOM 6769 O O . VAL B 1 146 ? -25.172 -15.398 -21.406 1 96.44 146 VAL B O 1
ATOM 6772 N N . ILE B 1 147 ? -26.062 -16.547 -19.672 1 97.5 147 ILE B N 1
ATOM 6773 C CA . ILE B 1 147 ? -25.281 -15.836 -18.672 1 97.5 147 ILE B CA 1
ATOM 6774 C C . ILE B 1 147 ? -23.797 -16.141 -18.891 1 97.5 147 ILE B C 1
ATOM 6776 O O . ILE B 1 147 ? -22.953 -15.227 -18.891 1 97.5 147 ILE B O 1
ATOM 6780 N N . ALA B 1 148 ? -23.516 -17.391 -19.141 1 98 148 ALA B N 1
ATOM 6781 C CA . ALA B 1 148 ? -22.125 -17.844 -19.266 1 98 148 ALA B CA 1
ATOM 6782 C C . ALA B 1 148 ? -21.484 -17.25 -20.516 1 98 148 ALA B C 1
ATOM 6784 O O . ALA B 1 148 ? -20.328 -16.812 -20.484 1 98 148 ALA B O 1
ATOM 6785 N N . THR B 1 149 ? -22.219 -17.234 -21.594 1 97.25 149 THR B N 1
ATOM 6786 C CA . THR B 1 149 ? -21.688 -16.719 -22.844 1 97.25 149 THR B CA 1
ATOM 6787 C C . THR B 1 149 ? -21.547 -15.195 -22.781 1 97.25 149 THR B C 1
ATOM 6789 O O . THR B 1 149 ? -20.578 -14.641 -23.312 1 97.25 149 THR B O 1
ATOM 6792 N N . ALA B 1 150 ? -22.484 -14.562 -22.156 1 97.69 150 ALA B N 1
ATOM 6793 C CA . ALA B 1 150 ? -22.391 -13.117 -21.969 1 97.69 150 ALA B CA 1
ATOM 6794 C C . ALA B 1 150 ? -21.188 -12.75 -21.094 1 97.69 150 ALA B C 1
ATOM 6796 O O . ALA B 1 150 ? -20.5 -11.758 -21.359 1 97.69 150 ALA B O 1
ATOM 6797 N N . LEU B 1 151 ? -21 -13.539 -20.062 1 98.19 151 LEU B N 1
ATOM 6798 C CA . LEU B 1 151 ? -19.859 -13.328 -19.172 1 98.19 151 LEU B CA 1
ATOM 6799 C C . LEU B 1 151 ? -18.547 -13.438 -19.953 1 98.19 151 LEU B C 1
ATOM 6801 O O . LEU B 1 151 ? -17.641 -12.625 -19.766 1 98.19 151 LEU B O 1
ATOM 6805 N N . ALA B 1 152 ? -18.469 -14.461 -20.797 1 98.12 152 ALA B N 1
ATOM 6806 C CA . ALA B 1 152 ? -17.281 -14.664 -21.625 1 98.12 152 ALA B CA 1
ATOM 6807 C C . ALA B 1 152 ? -17.047 -13.477 -22.547 1 98.12 152 ALA B C 1
ATOM 6809 O O . ALA B 1 152 ? -15.914 -13.008 -22.703 1 98.12 152 ALA B O 1
ATOM 6810 N N . PHE B 1 153 ? -18.062 -13.008 -23.094 1 97.88 153 PHE B N 1
ATOM 6811 C CA . PHE B 1 153 ? -17.969 -11.906 -24.047 1 97.88 153 PHE B CA 1
ATOM 6812 C C . PHE B 1 153 ? -17.5 -10.633 -23.359 1 97.88 153 PHE B C 1
ATOM 6814 O O . PHE B 1 153 ? -16.547 -9.984 -23.812 1 97.88 153 PHE B O 1
ATOM 6821 N N . ILE B 1 154 ? -18.141 -10.312 -22.266 1 97.81 154 ILE B N 1
ATOM 6822 C CA . ILE B 1 154 ? -17.859 -9.055 -21.578 1 97.81 154 ILE B CA 1
ATOM 6823 C C . ILE B 1 154 ? -16.469 -9.109 -20.953 1 97.81 154 ILE B C 1
ATOM 6825 O O . ILE B 1 154 ? -15.672 -8.18 -21.125 1 97.81 154 ILE B O 1
ATOM 6829 N N . CYS B 1 155 ? -16.172 -10.148 -20.25 1 97.94 155 CYS B N 1
ATOM 6830 C CA . CYS B 1 155 ? -14.852 -10.289 -19.656 1 97.94 155 CYS B CA 1
ATOM 6831 C C . CYS B 1 155 ? -13.773 -10.367 -20.734 1 97.94 155 CYS B C 1
ATOM 6833 O O . CYS B 1 155 ? -12.68 -9.82 -20.562 1 97.94 155 CYS B O 1
ATOM 6835 N N . GLY B 1 156 ? -14.125 -11.094 -21.797 1 97.88 156 GLY B N 1
ATOM 6836 C CA . GLY B 1 156 ? -13.203 -11.141 -22.922 1 97.88 156 GLY B CA 1
ATOM 6837 C C . GLY B 1 156 ? -12.875 -9.766 -23.484 1 97.88 156 GLY B C 1
ATOM 6838 O O . GLY B 1 156 ? -11.711 -9.461 -23.75 1 97.88 156 GLY B O 1
ATOM 6839 N N . PHE B 1 157 ? -13.859 -8.969 -23.594 1 97.06 157 PHE B N 1
ATOM 6840 C CA . PHE B 1 157 ? -13.688 -7.629 -24.141 1 97.06 157 PHE B CA 1
ATOM 6841 C C . PHE B 1 157 ? -12.883 -6.758 -23.172 1 97.06 157 PHE B C 1
ATOM 6843 O O . PHE B 1 157 ? -12.055 -5.953 -23.594 1 97.06 157 PHE B O 1
ATOM 6850 N N . ILE B 1 158 ? -13.164 -6.891 -21.906 1 97.62 158 ILE B N 1
ATOM 6851 C CA . ILE B 1 158 ? -12.43 -6.141 -20.906 1 97.62 158 ILE B CA 1
ATOM 6852 C C . ILE B 1 158 ? -10.953 -6.523 -20.938 1 97.62 158 ILE B C 1
ATOM 6854 O O . ILE B 1 158 ? -10.086 -5.652 -20.984 1 97.62 158 ILE B O 1
ATOM 6858 N N . VAL B 1 159 ? -10.695 -7.797 -21.031 1 97.62 159 VAL B N 1
ATOM 6859 C CA . VAL B 1 159 ? -9.328 -8.289 -21.047 1 97.62 159 VAL B CA 1
ATOM 6860 C C . VAL B 1 159 ? -8.641 -7.879 -22.344 1 97.62 159 VAL B C 1
ATOM 6862 O O . VAL B 1 159 ? -7.461 -7.523 -22.344 1 97.62 159 VAL B O 1
ATOM 6865 N N . LEU B 1 160 ? -9.383 -7.922 -23.422 1 97.5 160 LEU B N 1
ATOM 6866 C CA . LEU B 1 160 ? -8.875 -7.449 -24.703 1 97.5 160 LEU B CA 1
ATOM 6867 C C . LEU B 1 160 ? -8.492 -5.973 -24.625 1 97.5 160 LEU B C 1
ATOM 6869 O O . LEU B 1 160 ? -7.43 -5.574 -25.125 1 97.5 160 LEU B O 1
ATOM 6873 N N . GLY B 1 161 ? -9.359 -5.266 -24.031 1 97.44 161 GLY B N 1
ATOM 6874 C CA . GLY B 1 161 ? -9.07 -3.85 -23.844 1 97.44 161 GLY B CA 1
ATOM 6875 C C . GLY B 1 161 ? -7.82 -3.594 -23.031 1 97.44 161 GLY B C 1
ATOM 6876 O O . GLY B 1 161 ? -7.004 -2.74 -23.391 1 97.44 161 GLY B O 1
ATOM 6877 N N . ILE B 1 162 ? -7.641 -4.32 -21.984 1 96.56 162 ILE B N 1
ATOM 6878 C CA . ILE B 1 162 ? -6.465 -4.188 -21.125 1 96.56 162 ILE B CA 1
ATOM 6879 C C . ILE B 1 162 ? -5.207 -4.512 -21.938 1 96.56 162 ILE B C 1
ATOM 6881 O O . ILE B 1 162 ? -4.195 -3.812 -21.828 1 96.56 162 ILE B O 1
ATOM 6885 N N . GLY B 1 163 ? -5.262 -5.57 -22.766 1 96.38 163 GLY B N 1
ATOM 6886 C CA . GLY B 1 163 ? -4.141 -5.945 -23.609 1 96.38 163 GLY B CA 1
ATOM 6887 C C . GLY B 1 163 ? -3.83 -4.918 -24.688 1 96.38 163 GLY B C 1
ATOM 6888 O O . GLY B 1 163 ? -2.67 -4.555 -24.891 1 96.38 163 GLY B O 1
ATOM 6889 N N . LEU B 1 164 ? -4.883 -4.391 -25.312 1 96.69 164 LEU B N 1
ATOM 6890 C CA . LEU B 1 164 ? -4.715 -3.438 -26.406 1 96.69 164 LEU B CA 1
ATOM 6891 C C . LEU B 1 164 ? -4.164 -2.113 -25.891 1 96.69 164 LEU B C 1
ATOM 6893 O O . LEU B 1 164 ? -3.396 -1.442 -26.594 1 96.69 164 LEU B O 1
ATOM 6897 N N . LEU B 1 165 ? -4.5 -1.811 -24.641 1 95.19 165 LEU B N 1
ATOM 6898 C CA . LEU B 1 165 ? -4.039 -0.562 -24.047 1 95.19 165 LEU B CA 1
ATOM 6899 C C . LEU B 1 165 ? -2.688 -0.752 -23.375 1 95.19 165 LEU B C 1
ATOM 6901 O O . LEU B 1 165 ? -2.156 0.181 -22.766 1 95.19 165 LEU B O 1
ATOM 6905 N N . ARG B 1 166 ? -2.156 -1.957 -23.453 1 94.25 166 ARG B N 1
ATOM 6906 C CA . ARG B 1 166 ? -0.841 -2.311 -22.938 1 94.25 166 ARG B CA 1
ATOM 6907 C C . ARG B 1 166 ? -0.779 -2.102 -21.422 1 94.25 166 ARG B C 1
ATOM 6909 O O . ARG B 1 166 ? 0.187 -1.534 -20.906 1 94.25 166 ARG B O 1
ATOM 6916 N N . LEU B 1 167 ? -1.841 -2.529 -20.75 1 93.69 167 LEU B N 1
ATOM 6917 C CA . LEU B 1 167 ? -1.931 -2.434 -19.297 1 93.69 167 LEU B CA 1
ATOM 6918 C C . LEU B 1 167 ? -1.676 -3.787 -18.641 1 93.69 167 LEU B C 1
ATOM 6920 O O . LEU B 1 167 ? -2.156 -4.051 -17.531 1 93.69 167 LEU B O 1
ATOM 6924 N N . GLY B 1 168 ? -0.995 -4.633 -19.344 1 91.56 168 GLY B N 1
ATOM 6925 C CA . GLY B 1 168 ? -0.703 -5.961 -18.828 1 91.56 168 GLY B CA 1
ATOM 6926 C C . GLY B 1 168 ? 0.082 -5.941 -17.531 1 91.56 168 GLY B C 1
ATOM 6927 O O . GLY B 1 168 ? 0.017 -6.887 -16.734 1 91.56 168 GLY B O 1
ATOM 6928 N N . TRP B 1 169 ? 0.708 -4.828 -17.219 1 90.38 169 TRP B N 1
ATOM 6929 C CA . TRP B 1 169 ? 1.512 -4.707 -16.016 1 90.38 169 TRP B CA 1
ATOM 6930 C C . TRP B 1 169 ? 0.625 -4.676 -14.773 1 90.38 169 TRP B C 1
ATOM 6932 O O . TRP B 1 169 ? 1.104 -4.879 -13.656 1 90.38 169 TRP B O 1
ATOM 6942 N N . LEU B 1 170 ? -0.652 -4.504 -14.922 1 89.38 170 LEU B N 1
ATOM 6943 C CA . LEU B 1 170 ? -1.59 -4.48 -13.805 1 89.38 170 LEU B CA 1
ATOM 6944 C C . LEU B 1 170 ? -1.663 -5.844 -13.125 1 89.38 170 LEU B C 1
ATOM 6946 O O . LEU B 1 170 ? -1.974 -5.934 -11.938 1 89.38 170 LEU B O 1
ATOM 6950 N N . VAL B 1 171 ? -1.373 -6.863 -13.883 1 87.5 171 VAL B N 1
ATOM 6951 C CA . VAL B 1 171 ? -1.483 -8.219 -13.352 1 87.5 171 VAL B CA 1
ATOM 6952 C C . VAL B 1 171 ? -0.363 -8.469 -12.352 1 87.5 171 VAL B C 1
ATOM 6954 O O . VAL B 1 171 ? -0.46 -9.375 -11.516 1 87.5 171 VAL B O 1
ATOM 6957 N N . GLU B 1 172 ? 0.634 -7.617 -12.359 1 90.88 172 GLU B N 1
ATOM 6958 C CA . GLU B 1 172 ? 1.786 -7.785 -11.477 1 90.88 172 GLU B CA 1
ATOM 6959 C C . GLU B 1 172 ? 1.447 -7.391 -10.047 1 90.88 172 GLU B C 1
ATOM 6961 O O . GLU B 1 172 ? 2.189 -7.715 -9.117 1 90.88 172 GLU B O 1
ATOM 6966 N N . PHE B 1 173 ? 0.31 -6.797 -9.844 1 90.31 173 PHE B N 1
ATOM 6967 C CA . PHE B 1 173 ? -0.059 -6.348 -8.508 1 90.31 173 PHE B CA 1
ATOM 6968 C C . PHE B 1 173 ? -0.651 -7.492 -7.695 1 90.31 173 PHE B C 1
ATOM 6970 O O . PHE B 1 173 ? -1.392 -7.262 -6.734 1 90.31 173 PHE B O 1
ATOM 6977 N N . ILE B 1 174 ? -0.402 -8.711 -8.102 1 89 174 ILE B N 1
ATOM 6978 C CA . ILE B 1 174 ? -0.741 -9.883 -7.301 1 89 174 ILE B CA 1
ATOM 6979 C C . ILE B 1 174 ? 0.515 -10.711 -7.043 1 89 174 ILE B C 1
ATOM 6981 O O . ILE B 1 174 ? 1.149 -11.203 -7.984 1 89 174 ILE B O 1
ATOM 6985 N N . SER B 1 175 ? 0.882 -10.914 -5.844 1 94 175 SER B N 1
ATOM 6986 C CA . SER B 1 175 ? 2.115 -11.602 -5.473 1 94 175 SER B CA 1
ATOM 6987 C C . SER B 1 175 ? 1.978 -13.109 -5.641 1 94 175 SER B C 1
ATOM 6989 O O . SER B 1 175 ? 0.863 -13.641 -5.668 1 94 175 SER B O 1
ATOM 6991 N N . ALA B 1 176 ? 3.072 -13.773 -5.781 1 92.62 176 ALA B N 1
ATOM 6992 C CA . ALA B 1 176 ? 3.084 -15.227 -5.977 1 92.62 176 ALA B CA 1
ATOM 6993 C C . ALA B 1 176 ? 2.42 -15.938 -4.805 1 92.62 176 ALA B C 1
ATOM 6995 O O . ALA B 1 176 ? 1.583 -16.828 -5 1 92.62 176 ALA B O 1
ATOM 6996 N N . PRO B 1 177 ? 2.713 -15.531 -3.52 1 95.25 177 PRO B N 1
ATOM 6997 C CA . PRO B 1 177 ? 2.045 -16.203 -2.402 1 95.25 177 PRO B CA 1
ATOM 6998 C C . PRO B 1 177 ? 0.536 -15.969 -2.393 1 95.25 177 PRO B C 1
ATOM 7000 O O . PRO B 1 177 ? -0.227 -16.859 -2.01 1 95.25 177 PRO B O 1
ATOM 7003 N N . ALA B 1 178 ? 0.132 -14.82 -2.807 1 94.19 178 ALA B N 1
ATOM 7004 C CA . ALA B 1 178 ? -1.296 -14.516 -2.859 1 94.19 178 ALA B CA 1
ATOM 7005 C C . ALA B 1 178 ? -2.002 -15.383 -3.898 1 94.19 178 ALA B C 1
ATOM 7007 O O . ALA B 1 178 ? -3.078 -15.922 -3.637 1 94.19 178 ALA B O 1
ATOM 7008 N N . VAL B 1 179 ? -1.395 -15.516 -5.09 1 91.19 179 VAL B N 1
ATOM 7009 C CA . VAL B 1 179 ? -1.952 -16.359 -6.148 1 91.19 179 VAL B CA 1
ATOM 7010 C C . VAL B 1 179 ? -2.004 -17.812 -5.68 1 91.19 179 VAL B C 1
ATOM 7012 O O . VAL B 1 179 ? -3.023 -18.484 -5.844 1 91.19 179 VAL B O 1
ATOM 7015 N N . SER B 1 180 ? -0.936 -18.281 -5.098 1 93.94 180 SER B N 1
ATOM 7016 C CA . SER B 1 180 ? -0.844 -19.641 -4.605 1 93.94 180 SER B CA 1
ATOM 7017 C C . SER B 1 180 ? -1.899 -19.922 -3.539 1 93.94 180 SER B C 1
ATOM 7019 O O . SER B 1 180 ? -2.518 -20.984 -3.531 1 93.94 180 SER B O 1
ATOM 7021 N N . GLY B 1 181 ? -2.074 -19 -2.617 1 95.5 181 GLY B N 1
ATOM 7022 C CA . GLY B 1 181 ? -3.064 -19.172 -1.564 1 95.5 181 GLY B CA 1
ATOM 7023 C C . GLY B 1 181 ? -4.484 -19.266 -2.09 1 95.5 181 GLY B C 1
ATOM 7024 O O . GLY B 1 181 ? -5.23 -20.172 -1.705 1 95.5 181 GLY B O 1
ATOM 7025 N N . PHE B 1 182 ? -4.789 -18.406 -2.953 1 92.38 182 PHE B N 1
ATOM 7026 C CA . PHE B 1 182 ? -6.113 -18.406 -3.566 1 92.38 182 PHE B CA 1
ATOM 7027 C C . PHE B 1 182 ? -6.34 -19.688 -4.367 1 92.38 182 PHE B C 1
ATOM 7029 O O . PHE B 1 182 ? -7.414 -20.281 -4.297 1 92.38 182 PHE B O 1
ATOM 7036 N N . MET B 1 183 ? -5.363 -20.094 -5.16 1 91.56 183 MET B N 1
ATOM 7037 C CA . MET B 1 183 ? -5.473 -21.312 -5.961 1 91.56 183 MET B CA 1
ATOM 7038 C C . MET B 1 183 ? -5.625 -22.547 -5.07 1 91.56 183 MET B C 1
ATOM 7040 O O . MET B 1 183 ? -6.426 -23.438 -5.359 1 91.56 183 MET B O 1
ATOM 7044 N N . THR B 1 184 ? -4.859 -22.562 -4.023 1 95.38 184 THR B N 1
ATOM 7045 C CA . THR B 1 184 ? -4.957 -23.656 -3.07 1 95.38 184 THR B CA 1
ATOM 7046 C C . THR B 1 184 ? -6.348 -23.703 -2.441 1 95.38 184 THR B C 1
ATOM 7048 O O . THR B 1 184 ? -6.973 -24.766 -2.387 1 95.38 184 THR B O 1
ATOM 7051 N N . GLY B 1 185 ? -6.809 -22.578 -1.932 1 96.5 185 GLY B N 1
ATOM 7052 C CA . GLY B 1 185 ? -8.148 -22.531 -1.373 1 96.5 185 GLY B CA 1
ATOM 7053 C C . GLY B 1 185 ? -9.227 -22.922 -2.369 1 96.5 185 GLY B C 1
ATOM 7054 O O . GLY B 1 185 ? -10.172 -23.625 -2.02 1 96.5 185 GLY B O 1
ATOM 7055 N N . SER B 1 186 ? -9.133 -22.516 -3.621 1 93.44 186 SER B N 1
ATOM 7056 C CA . SER B 1 186 ? -10.094 -22.844 -4.664 1 93.44 186 SER B CA 1
ATOM 7057 C C . SER B 1 186 ? -10.086 -24.344 -4.988 1 93.44 186 SER B C 1
ATOM 7059 O O . SER B 1 186 ? -11.133 -24.938 -5.23 1 93.44 186 SER B O 1
ATOM 7061 N N . ALA B 1 187 ? -8.836 -24.906 -5.039 1 94.62 187 ALA B N 1
ATOM 7062 C CA . ALA B 1 187 ? -8.711 -26.344 -5.281 1 94.62 187 ALA B CA 1
ATOM 7063 C C . ALA B 1 187 ? -9.453 -27.156 -4.215 1 94.62 187 ALA B C 1
ATOM 7065 O O . ALA B 1 187 ? -10.156 -28.109 -4.531 1 94.62 187 ALA B O 1
ATOM 7066 N N . ILE B 1 188 ? -9.32 -26.734 -3.008 1 96.56 188 ILE B N 1
ATOM 7067 C CA . ILE B 1 188 ? -10.016 -27.406 -1.904 1 96.56 188 ILE B CA 1
ATOM 7068 C C . ILE B 1 188 ? -11.523 -27.25 -2.07 1 96.56 188 ILE B C 1
ATOM 7070 O O . ILE B 1 188 ? -12.281 -28.203 -1.873 1 96.56 188 ILE B O 1
ATOM 7074 N N . SER B 1 189 ? -11.883 -26.094 -2.422 1 95.56 189 SER B N 1
ATOM 7075 C CA . SER B 1 189 ? -13.297 -25.797 -2.617 1 95.56 189 SER B CA 1
ATOM 7076 C C . SER B 1 189 ? -13.891 -26.672 -3.729 1 95.56 189 SER B C 1
ATOM 7078 O O . SER B 1 189 ? -14.992 -27.203 -3.59 1 95.56 189 SER B O 1
ATOM 7080 N N . ILE B 1 190 ? -13.242 -26.797 -4.879 1 94.25 190 ILE B N 1
ATOM 7081 C CA . ILE B 1 190 ? -13.711 -27.562 -6.027 1 94.25 190 ILE B CA 1
ATOM 7082 C C . ILE B 1 190 ? -13.75 -29.047 -5.676 1 94.25 190 ILE B C 1
ATOM 7084 O O . ILE B 1 190 ? -14.734 -29.734 -5.961 1 94.25 190 ILE B O 1
ATOM 7088 N N . ALA B 1 191 ? -12.688 -29.547 -5.004 1 95.75 191 ALA B N 1
ATOM 7089 C CA . ALA B 1 191 ? -12.656 -30.953 -4.59 1 95.75 191 ALA B CA 1
ATOM 7090 C C . ALA B 1 191 ? -13.812 -31.281 -3.66 1 95.75 191 ALA B C 1
ATOM 7092 O O . ALA B 1 191 ? -14.5 -32.281 -3.844 1 95.75 191 ALA B O 1
ATOM 7093 N N . ALA B 1 192 ? -14.008 -30.422 -2.754 1 96.5 192 ALA B N 1
ATOM 7094 C CA . ALA B 1 192 ? -15.102 -30.609 -1.809 1 96.5 192 ALA B CA 1
ATOM 7095 C C . ALA B 1 192 ? -16.453 -30.594 -2.521 1 96.5 192 ALA B C 1
ATOM 7097 O O . ALA B 1 192 ? -17.344 -31.391 -2.193 1 96.5 192 ALA B O 1
ATOM 7098 N N . GLY B 1 193 ? -16.562 -29.797 -3.41 1 94.38 193 GLY B N 1
ATOM 7099 C CA . GLY B 1 193 ? -17.812 -29.672 -4.148 1 94.38 193 GLY B CA 1
ATOM 7100 C C . GLY B 1 193 ? -18.094 -30.859 -5.055 1 94.38 193 GLY B C 1
ATOM 7101 O O . GLY B 1 193 ? -19.234 -31.062 -5.469 1 94.38 193 GLY B O 1
ATOM 7102 N N . GLN B 1 194 ? -17.141 -31.578 -5.367 1 94.38 194 GLN B N 1
ATOM 7103 C CA . GLN B 1 194 ? -17.281 -32.719 -6.285 1 94.38 194 GLN B CA 1
ATOM 7104 C C . GLN B 1 194 ? -17.516 -34 -5.523 1 94.38 194 GLN B C 1
ATOM 7106 O O . GLN B 1 194 ? -17.984 -35 -6.098 1 94.38 194 GLN B O 1
ATOM 7111 N N . VAL B 1 195 ? -17.219 -34.094 -4.258 1 96.69 195 VAL B N 1
ATOM 7112 C CA . VAL B 1 195 ? -17.328 -35.344 -3.477 1 96.69 195 VAL B CA 1
ATOM 7113 C C . VAL B 1 195 ? -18.781 -35.812 -3.469 1 96.69 195 VAL B C 1
ATOM 7115 O O . VAL B 1 195 ? -19.047 -37 -3.631 1 96.69 195 VAL B O 1
ATOM 7118 N N . PRO B 1 196 ? -19.766 -34.938 -3.25 1 96.5 196 PRO B N 1
ATOM 7119 C CA . PRO B 1 196 ? -21.156 -35.406 -3.338 1 96.5 196 PRO B CA 1
ATOM 7120 C C . PRO B 1 196 ? -21.469 -36.031 -4.691 1 96.5 196 PRO B C 1
ATOM 7122 O O . PRO B 1 196 ? -22.141 -37.062 -4.754 1 96.5 196 PRO B O 1
ATOM 7125 N N . GLY B 1 197 ? -21.016 -35.438 -5.766 1 94.69 197 GLY B N 1
ATOM 7126 C CA . GLY B 1 197 ? -21.203 -36.031 -7.09 1 94.69 197 GLY B CA 1
ATOM 7127 C C . GLY B 1 197 ? -20.5 -37.344 -7.273 1 94.69 197 GLY B C 1
ATOM 7128 O O . GLY B 1 197 ? -21 -38.25 -7.961 1 94.69 197 GLY B O 1
ATOM 7129 N N . LEU B 1 198 ? -19.344 -37.5 -6.703 1 96.5 198 LEU B N 1
ATOM 7130 C CA . LEU B 1 198 ? -18.562 -38.719 -6.742 1 96.5 198 LEU B CA 1
ATOM 7131 C C . LEU B 1 198 ? -19.297 -39.875 -6.039 1 96.5 198 LEU B C 1
ATOM 7133 O O . LEU B 1 198 ? -19.266 -41 -6.5 1 96.5 198 LEU B O 1
ATOM 7137 N N . MET B 1 199 ? -20.062 -39.469 -4.965 1 96.75 199 MET B N 1
ATOM 7138 C CA . MET B 1 199 ? -20.734 -40.438 -4.113 1 96.75 199 MET B CA 1
ATOM 7139 C C . MET B 1 199 ? -22.203 -40.594 -4.496 1 96.75 199 MET B C 1
ATOM 7141 O O . MET B 1 199 ? -22.875 -41.5 -4.027 1 96.75 199 MET B O 1
ATOM 7145 N N . GLY B 1 200 ? -22.688 -39.719 -5.391 1 95.38 200 GLY B N 1
ATOM 7146 C CA . GLY B 1 200 ? -24.078 -39.719 -5.77 1 95.38 200 GLY B CA 1
ATOM 7147 C C . GLY B 1 200 ? -25 -39.156 -4.699 1 95.38 200 GLY B C 1
ATOM 7148 O O . GLY B 1 200 ? -26.156 -39.531 -4.598 1 95.38 200 GLY B O 1
ATOM 7149 N N . ILE B 1 201 ? -24.422 -38.344 -3.867 1 95.38 201 ILE B N 1
ATOM 7150 C CA . ILE B 1 201 ? -25.172 -37.719 -2.781 1 95.38 201 ILE B CA 1
ATOM 7151 C C . ILE B 1 201 ? -25.844 -36.438 -3.273 1 95.38 201 ILE B C 1
ATOM 7153 O O . ILE B 1 201 ? -25.188 -35.594 -3.914 1 95.38 201 ILE B O 1
ATOM 7157 N N . THR B 1 202 ? -27.188 -36.312 -3.078 1 91.12 202 THR B N 1
ATOM 7158 C CA . THR B 1 202 ? -27.922 -35.094 -3.457 1 91.12 202 THR B CA 1
ATOM 7159 C C . THR B 1 202 ? -28.672 -34.531 -2.258 1 91.12 202 THR B C 1
ATOM 7161 O O . THR B 1 202 ? -28.719 -35.156 -1.191 1 91.12 202 THR B O 1
ATOM 7164 N N . GLY B 1 203 ? -29.094 -33.219 -2.316 1 90.12 203 GLY B N 1
ATOM 7165 C CA . GLY B 1 203 ? -29.984 -32.719 -1.287 1 90.12 203 GLY B CA 1
ATOM 7166 C C . GLY B 1 203 ? -29.438 -31.469 -0.616 1 90.12 203 GLY B C 1
ATOM 7167 O O . GLY B 1 203 ? -30 -31 0.39 1 90.12 203 GLY B O 1
ATOM 7168 N N . PHE B 1 204 ? -28.328 -31.094 -1.009 1 89.56 204 PHE B N 1
ATOM 7169 C CA . PHE B 1 204 ? -27.828 -29.828 -0.465 1 89.56 204 PHE B CA 1
ATOM 7170 C C . PHE B 1 204 ? -27.062 -29.047 -1.525 1 89.56 204 PHE B C 1
ATOM 7172 O O . PHE B 1 204 ? -26.797 -29.562 -2.613 1 89.56 204 PHE B O 1
ATOM 7179 N N . ASP B 1 205 ? -26.797 -27.766 -1.216 1 90.12 205 ASP B N 1
ATOM 7180 C CA . ASP B 1 205 ? -26.156 -26.828 -2.141 1 90.12 205 ASP B CA 1
ATOM 7181 C C . ASP B 1 205 ? -24.641 -27.016 -2.127 1 90.12 205 ASP B C 1
ATOM 7183 O O . ASP B 1 205 ? -23.984 -26.688 -1.139 1 90.12 205 ASP B O 1
ATOM 7187 N N . THR B 1 206 ? -24.094 -27.5 -3.178 1 90.56 206 THR B N 1
ATOM 7188 C CA . THR B 1 206 ? -22.656 -27.719 -3.26 1 90.56 206 THR B CA 1
ATOM 7189 C C . THR B 1 206 ? -21.938 -26.422 -3.602 1 90.56 206 THR B C 1
ATOM 7191 O O . THR B 1 206 ? -20.703 -26.406 -3.697 1 90.56 206 THR B O 1
ATOM 7194 N N . ARG B 1 207 ? -22.656 -25.266 -3.758 1 88.5 207 ARG B N 1
ATOM 7195 C CA . ARG B 1 207 ? -22.078 -23.969 -4.098 1 88.5 207 ARG B CA 1
ATOM 7196 C C . ARG B 1 207 ? -21.984 -23.062 -2.871 1 88.5 207 ARG B C 1
ATOM 7198 O O . ARG B 1 207 ? -21.625 -21.891 -2.982 1 88.5 207 ARG B O 1
ATOM 7205 N N . ALA B 1 208 ? -22.312 -23.672 -1.822 1 93.06 208 ALA B N 1
ATOM 7206 C CA . ALA B 1 208 ? -22.188 -22.953 -0.557 1 93.06 208 ALA B CA 1
ATOM 7207 C C . ALA B 1 208 ? -20.719 -22.875 -0.12 1 93.06 208 ALA B C 1
ATOM 7209 O O . ALA B 1 208 ? -19.828 -23.312 -0.851 1 93.06 208 ALA B O 1
ATOM 7210 N N . ALA B 1 209 ? -20.531 -22.156 0.978 1 95.44 209 ALA B N 1
ATOM 7211 C CA . ALA B 1 209 ? -19.172 -22.094 1.522 1 95.44 209 ALA B CA 1
ATOM 7212 C C . ALA B 1 209 ? -18.578 -23.484 1.684 1 95.44 209 ALA B C 1
ATOM 7214 O O . ALA B 1 209 ? -19.266 -24.422 2.088 1 95.44 209 ALA B O 1
ATOM 7215 N N . THR B 1 210 ? -17.328 -23.625 1.384 1 96.75 210 THR B N 1
ATOM 7216 C CA . THR B 1 210 ? -16.641 -24.906 1.29 1 96.75 210 THR B CA 1
ATOM 7217 C C . THR B 1 210 ? -16.766 -25.688 2.598 1 96.75 210 THR B C 1
ATOM 7219 O O . THR B 1 210 ? -17 -26.891 2.588 1 96.75 210 THR B O 1
ATOM 7222 N N . TYR B 1 211 ? -16.531 -25 3.721 1 97.06 211 TYR B N 1
ATOM 7223 C CA . TYR B 1 211 ? -16.609 -25.703 4.996 1 97.06 211 TYR B CA 1
ATOM 7224 C C . TYR B 1 211 ? -18.016 -26.266 5.227 1 97.06 211 TYR B C 1
ATOM 7226 O O . TYR B 1 211 ? -18.172 -27.359 5.789 1 97.06 211 TYR B O 1
ATOM 7234 N N . LYS B 1 212 ? -19.078 -25.609 4.789 1 96.88 212 LYS B N 1
ATOM 7235 C CA . LYS B 1 212 ? -20.453 -26.109 4.906 1 96.88 212 LYS B CA 1
ATOM 7236 C C . LYS B 1 212 ? -20.672 -27.312 3.99 1 96.88 212 LYS B C 1
ATOM 7238 O O . LYS B 1 212 ? -21.391 -28.25 4.355 1 96.88 212 LYS B O 1
ATOM 7243 N N . VAL B 1 213 ? -20.203 -27.297 2.729 1 96.56 213 VAL B N 1
ATOM 7244 C CA . VAL B 1 213 ? -20.312 -28.406 1.787 1 96.56 213 VAL B CA 1
ATOM 7245 C C . VAL B 1 213 ? -19.672 -29.656 2.379 1 96.56 213 VAL B C 1
ATOM 7247 O O . VAL B 1 213 ? -20.219 -30.766 2.271 1 96.56 213 VAL B O 1
ATOM 7250 N N . ILE B 1 214 ? -18.453 -29.453 3.002 1 97.56 214 ILE B N 1
ATOM 7251 C CA . ILE B 1 214 ? -17.75 -30.578 3.619 1 97.56 214 ILE B CA 1
ATOM 7252 C C . ILE B 1 214 ? -18.609 -31.156 4.746 1 97.56 214 ILE B C 1
ATOM 7254 O O . ILE B 1 214 ? -18.797 -32.375 4.816 1 97.56 214 ILE B O 1
ATOM 7258 N N . ILE B 1 215 ? -19.156 -30.312 5.582 1 97.38 215 ILE B N 1
ATOM 7259 C CA . ILE B 1 215 ? -19.969 -30.75 6.711 1 97.38 215 ILE B CA 1
ATOM 7260 C C . ILE B 1 215 ? -21.219 -31.469 6.199 1 97.38 215 ILE B C 1
ATOM 7262 O O . ILE B 1 215 ? -21.562 -32.562 6.68 1 97.38 215 ILE B O 1
ATOM 7266 N N . ASN B 1 216 ? -21.859 -30.938 5.223 1 96.88 216 ASN B N 1
ATOM 7267 C CA . ASN B 1 216 ? -23.094 -31.516 4.691 1 96.88 216 ASN B CA 1
ATOM 7268 C C . ASN B 1 216 ? -22.828 -32.812 3.947 1 96.88 216 ASN B C 1
ATOM 7270 O O . ASN B 1 216 ? -23.656 -33.719 3.949 1 96.88 216 ASN B O 1
ATOM 7274 N N . THR B 1 217 ? -21.719 -32.938 3.26 1 97.31 217 THR B N 1
ATOM 7275 C CA . THR B 1 217 ? -21.328 -34.188 2.607 1 97.31 217 THR B CA 1
ATOM 7276 C C . THR B 1 217 ? -21.109 -35.281 3.637 1 97.31 217 THR B C 1
ATOM 7278 O O . THR B 1 217 ? -21.562 -36.406 3.434 1 97.31 217 THR B O 1
ATOM 7281 N N . LEU B 1 218 ? -20.406 -34.906 4.734 1 96.94 218 LEU B N 1
ATOM 7282 C CA . LEU B 1 218 ? -20.172 -35.875 5.797 1 96.94 218 LEU B CA 1
ATOM 7283 C C . LEU B 1 218 ? -21.5 -36.312 6.418 1 96.94 218 LEU B C 1
ATOM 7285 O O . LEU B 1 218 ? -21.688 -37.5 6.715 1 96.94 218 LEU B O 1
ATOM 7289 N N . LYS B 1 219 ? -22.453 -35.469 6.52 1 96.5 219 LYS B N 1
ATOM 7290 C CA . LYS B 1 219 ? -23.781 -35.781 7.035 1 96.5 219 LYS B CA 1
ATOM 7291 C C . LYS B 1 219 ? -24.578 -36.625 6.035 1 96.5 219 LYS B C 1
ATOM 7293 O O . LYS B 1 219 ? -25.453 -37.406 6.422 1 96.5 219 LYS B O 1
ATOM 7298 N N . GLY B 1 220 ? -24.219 -36.5 4.816 1 95.75 220 GLY B N 1
ATOM 7299 C CA . GLY B 1 220 ? -24.969 -37.156 3.754 1 95.75 220 GLY B CA 1
ATOM 7300 C C . GLY B 1 220 ? -24.375 -38.5 3.367 1 95.75 220 GLY B C 1
ATOM 7301 O O . GLY B 1 220 ? -24.922 -39.188 2.512 1 95.75 220 GLY B O 1
ATOM 7302 N N . LEU B 1 221 ? -23.359 -39 3.965 1 95.69 221 LEU B N 1
ATOM 7303 C CA . LEU B 1 221 ? -22.641 -40.219 3.604 1 95.69 221 LEU B CA 1
ATOM 7304 C C . LEU B 1 221 ? -23.578 -41.406 3.598 1 95.69 221 LEU B C 1
ATOM 7306 O O . LEU B 1 221 ? -23.453 -42.281 2.744 1 95.69 221 LEU B O 1
ATOM 7310 N N . PRO B 1 222 ? -24.625 -41.469 4.457 1 95.62 222 PRO B N 1
ATOM 7311 C CA . PRO B 1 222 ? -25.547 -42.594 4.441 1 95.62 222 PRO B CA 1
ATOM 7312 C C . PRO B 1 222 ? -26.438 -42.625 3.203 1 95.62 222 PRO B C 1
ATOM 7314 O O . PRO B 1 222 ? -27 -43.656 2.865 1 95.62 222 PRO B O 1
ATOM 7317 N N . ARG B 1 223 ? -26.484 -41.594 2.504 1 95.5 223 ARG B N 1
ATOM 7318 C CA . ARG B 1 223 ? -27.328 -41.469 1.315 1 95.5 223 ARG B CA 1
ATOM 7319 C C . ARG B 1 223 ? -26.531 -41.75 0.05 1 95.5 223 ARG B C 1
ATOM 7321 O O . ARG B 1 223 ? -26.969 -41.438 -1.057 1 95.5 223 ARG B O 1
ATOM 7328 N N . THR B 1 224 ? -25.391 -42.344 0.203 1 95.69 224 THR B N 1
ATOM 7329 C CA . THR B 1 224 ? -24.531 -42.688 -0.93 1 95.69 224 THR B CA 1
ATOM 7330 C C . THR B 1 224 ? -25.25 -43.625 -1.874 1 95.69 224 THR B C 1
ATOM 7332 O O . THR B 1 224 ? -25.938 -44.562 -1.428 1 95.69 224 THR B O 1
ATOM 7335 N N . LYS B 1 225 ? -25.094 -43.438 -3.205 1 95.81 225 LYS B N 1
ATOM 7336 C CA . LYS B 1 225 ? -25.719 -44.281 -4.227 1 95.81 225 LYS B CA 1
ATOM 7337 C C . LYS B 1 225 ? -24.688 -45.125 -4.949 1 95.81 225 LYS B C 1
ATOM 7339 O O . LYS B 1 225 ? -23.5 -45.125 -4.586 1 95.81 225 LYS B O 1
ATOM 7344 N N . LEU B 1 226 ? -25.125 -45.844 -5.91 1 94.56 226 LEU B N 1
ATOM 7345 C CA . LEU B 1 226 ? -24.266 -46.781 -6.664 1 94.56 226 LEU B CA 1
ATOM 7346 C C . LEU B 1 226 ? -23.25 -46 -7.5 1 94.56 226 LEU B C 1
ATOM 7348 O O . LEU B 1 226 ? -22.266 -46.562 -7.969 1 94.56 226 LEU B O 1
ATOM 7352 N N . ASP B 1 227 ? -23.5 -44.75 -7.672 1 96.5 227 ASP B N 1
ATOM 7353 C CA . ASP B 1 227 ? -22.578 -43.875 -8.375 1 96.5 227 ASP B CA 1
ATOM 7354 C C . ASP B 1 227 ? -21.188 -43.938 -7.742 1 96.5 227 ASP B C 1
ATOM 7356 O O . ASP B 1 227 ? -20.172 -43.781 -8.438 1 96.5 227 ASP B O 1
ATOM 7360 N N . ALA B 1 228 ? -21.125 -44.156 -6.445 1 97.19 228 ALA B N 1
ATOM 7361 C CA . ALA B 1 228 ? -19.875 -44.188 -5.688 1 97.19 228 ALA B CA 1
ATOM 7362 C C . ALA B 1 228 ? -18.953 -45.281 -6.203 1 97.19 228 ALA B C 1
ATOM 7364 O O . ALA B 1 228 ? -17.734 -45.156 -6.164 1 97.19 228 ALA B O 1
ATOM 7365 N N . ALA B 1 229 ? -19.516 -46.375 -6.656 1 96.62 229 ALA B N 1
ATOM 7366 C CA . ALA B 1 229 ? -18.719 -47.469 -7.199 1 96.62 229 ALA B CA 1
ATOM 7367 C C . ALA B 1 229 ? -17.938 -47 -8.422 1 96.62 229 ALA B C 1
ATOM 7369 O O . ALA B 1 229 ? -16.781 -47.406 -8.617 1 96.62 229 ALA B O 1
ATOM 7370 N N . PHE B 1 230 ? -18.562 -46.219 -9.227 1 96.5 230 PHE B N 1
ATOM 7371 C CA . PHE B 1 230 ? -17.922 -45.688 -10.43 1 96.5 230 PHE B CA 1
ATOM 7372 C C . PHE B 1 230 ? -16.953 -44.562 -10.086 1 96.5 230 PHE B C 1
ATOM 7374 O O . PHE B 1 230 ? -15.844 -44.5 -10.625 1 96.5 230 PHE B O 1
ATOM 7381 N N . GLY B 1 231 ? -17.375 -43.75 -9.18 1 96.88 231 GLY B N 1
ATOM 7382 C CA . GLY B 1 231 ? -16.547 -42.594 -8.789 1 96.88 231 GLY B CA 1
ATOM 7383 C C . GLY B 1 231 ? -15.305 -43 -8.023 1 96.88 231 GLY B C 1
ATOM 7384 O O . GLY B 1 231 ? -14.195 -42.625 -8.383 1 96.88 231 GLY B O 1
ATOM 7385 N N . LEU B 1 232 ? -15.445 -43.781 -6.988 1 97.56 232 LEU B N 1
ATOM 7386 C CA . LEU B 1 232 ? -14.336 -44.156 -6.125 1 97.56 232 LEU B CA 1
ATOM 7387 C C . LEU B 1 232 ? -13.359 -45.062 -6.875 1 97.56 232 LEU B C 1
ATOM 7389 O O . LEU B 1 232 ? -12.141 -44.969 -6.684 1 97.56 232 LEU B O 1
ATOM 7393 N N . THR B 1 233 ? -13.922 -45.969 -7.676 1 96.94 233 THR B N 1
ATOM 7394 C CA . THR B 1 233 ? -13.055 -46.812 -8.477 1 96.94 233 THR B CA 1
ATOM 7395 C C . THR B 1 233 ? -12.289 -46 -9.508 1 96.94 233 THR B C 1
ATOM 7397 O O . THR B 1 233 ? -11.102 -46.25 -9.734 1 96.94 233 THR B O 1
ATOM 7400 N N . GLY B 1 234 ? -13.039 -45.094 -10.164 1 96.31 234 GLY B N 1
ATOM 7401 C CA . GLY B 1 234 ? -12.367 -44.188 -11.078 1 96.31 234 GLY B CA 1
ATOM 7402 C C . GLY B 1 234 ? -11.242 -43.406 -10.43 1 96.31 234 GLY B C 1
ATOM 7403 O O . GLY B 1 234 ? -10.133 -43.312 -10.953 1 96.31 234 GLY B O 1
ATOM 7404 N N . LEU B 1 235 ? -11.516 -42.812 -9.258 1 96.75 235 LEU B N 1
ATOM 7405 C CA . LEU B 1 235 ? -10.539 -42.031 -8.523 1 96.75 235 LEU B CA 1
ATOM 7406 C C . LEU B 1 235 ? -9.344 -42.875 -8.117 1 96.75 235 LEU B C 1
ATOM 7408 O O . LEU B 1 235 ? -8.195 -42.438 -8.227 1 96.75 235 LEU B O 1
ATOM 7412 N N . PHE B 1 236 ? -9.609 -44.031 -7.605 1 96.88 236 PHE B N 1
ATOM 7413 C CA . PHE B 1 236 ? -8.562 -44.969 -7.188 1 96.88 236 PHE B CA 1
ATOM 7414 C C . PHE B 1 236 ? -7.645 -45.312 -8.352 1 96.88 236 PHE B C 1
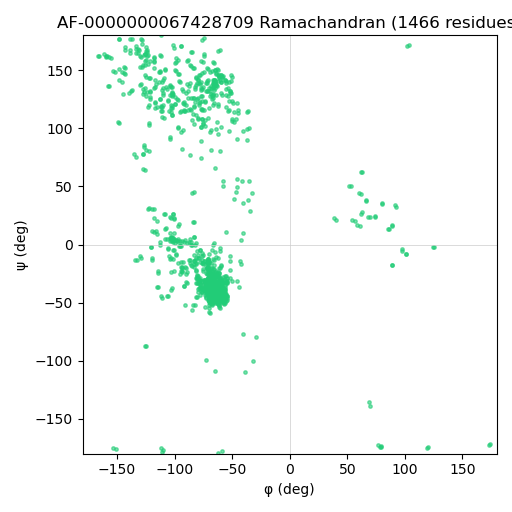ATOM 7416 O O . PHE B 1 236 ? -6.418 -45.25 -8.219 1 96.88 236 PHE B O 1
ATOM 7423 N N . PHE B 1 237 ? -8.203 -45.625 -9.516 1 95.5 237 PHE B N 1
ATOM 7424 C CA . PHE B 1 237 ? -7.402 -46.062 -10.656 1 95.5 237 PHE B CA 1
ATOM 7425 C C . PHE B 1 237 ? -6.602 -44.875 -11.219 1 95.5 237 PHE B C 1
ATOM 7427 O O . PHE B 1 237 ? -5.484 -45.062 -11.711 1 95.5 237 PHE B O 1
ATOM 7434 N N . LEU B 1 238 ? -7.207 -43.688 -11.234 1 94.69 238 LEU B N 1
ATOM 7435 C CA . LEU B 1 238 ? -6.461 -42.531 -11.672 1 94.69 238 LEU B CA 1
ATOM 7436 C C . LEU B 1 238 ? -5.18 -42.344 -10.867 1 94.69 238 LEU B C 1
ATOM 7438 O O . LEU B 1 238 ? -4.102 -42.188 -11.43 1 94.69 238 LEU B O 1
ATOM 7442 N N . TYR B 1 239 ? -5.258 -42.531 -9.5 1 94.75 239 TYR B N 1
ATOM 7443 C CA . TYR B 1 239 ? -4.094 -42.344 -8.641 1 94.75 239 TYR B CA 1
ATOM 7444 C C . TYR B 1 239 ? -3.178 -43.562 -8.719 1 94.75 239 TYR B C 1
ATOM 7446 O O . TYR B 1 239 ? -1.952 -43.438 -8.672 1 94.75 239 TYR B O 1
ATOM 7454 N N . ALA B 1 240 ? -3.775 -44.719 -8.812 1 95.31 240 ALA B N 1
ATOM 7455 C CA . ALA B 1 240 ? -2.988 -45.938 -8.891 1 95.31 240 ALA B CA 1
ATOM 7456 C C . ALA B 1 240 ? -2.1 -45.938 -10.133 1 95.31 240 ALA B C 1
ATOM 7458 O O . ALA B 1 240 ? -0.924 -46.312 -10.055 1 95.31 240 ALA B O 1
ATOM 7459 N N . ILE B 1 241 ? -2.645 -45.594 -11.258 1 94.38 241 ILE B N 1
ATOM 7460 C CA . ILE B 1 241 ? -1.878 -45.562 -12.5 1 94.38 241 ILE B CA 1
ATOM 7461 C C . ILE B 1 241 ? -0.772 -44.5 -12.375 1 94.38 241 ILE B C 1
ATOM 7463 O O . ILE B 1 241 ? 0.368 -44.75 -12.781 1 94.38 241 ILE B O 1
ATOM 7467 N N . ARG B 1 242 ? -1.101 -43.375 -11.844 1 91.19 242 ARG B N 1
ATOM 7468 C CA . ARG B 1 242 ? -0.125 -42.312 -11.688 1 91.19 242 ARG B CA 1
ATOM 7469 C C . ARG B 1 242 ? 1.057 -42.75 -10.836 1 91.19 242 ARG B C 1
ATOM 7471 O O . ARG B 1 242 ? 2.213 -42.594 -11.242 1 91.19 242 ARG B O 1
ATOM 7478 N N . TYR B 1 243 ? 0.797 -43.375 -9.695 1 92.75 243 TYR B N 1
ATOM 7479 C CA . TYR B 1 243 ? 1.848 -43.75 -8.75 1 92.75 243 TYR B CA 1
ATOM 7480 C C . TYR B 1 243 ? 2.627 -44.969 -9.258 1 92.75 243 TYR B C 1
ATOM 7482 O O . TYR B 1 243 ? 3.836 -45.062 -9.039 1 92.75 243 TYR B O 1
ATOM 7490 N N . THR B 1 244 ? 1.955 -45.844 -9.93 1 93.38 244 THR B N 1
ATOM 7491 C CA . THR B 1 244 ? 2.629 -47 -10.5 1 93.38 244 THR B CA 1
ATOM 7492 C C . THR B 1 244 ? 3.582 -46.562 -11.617 1 93.38 244 THR B C 1
ATOM 7494 O O . THR B 1 244 ? 4.715 -47.062 -11.688 1 93.38 244 THR B O 1
ATOM 7497 N N . CYS B 1 245 ? 3.082 -45.719 -12.453 1 92.12 245 CYS B N 1
ATOM 7498 C CA . CYS B 1 245 ? 3.924 -45.219 -13.547 1 92.12 245 CYS B CA 1
ATOM 7499 C C . CYS B 1 245 ? 5.113 -44.438 -13.016 1 92.12 245 CYS B C 1
ATOM 7501 O O . CYS B 1 245 ? 6.219 -44.531 -13.555 1 92.12 245 CYS B O 1
ATOM 7503 N N . LEU B 1 246 ? 4.953 -43.656 -11.945 1 90 246 LEU B N 1
ATOM 7504 C CA . LEU B 1 246 ? 6.051 -42.938 -11.328 1 90 246 LEU B CA 1
ATOM 7505 C C . LEU B 1 246 ? 7.086 -43.875 -10.734 1 90 246 LEU B C 1
ATOM 7507 O O . LEU B 1 246 ? 8.289 -43.656 -10.867 1 90 246 LEU B O 1
ATOM 7511 N N . ALA B 1 247 ? 6.625 -44.906 -10.086 1 92.06 247 ALA B N 1
ATOM 7512 C CA . ALA B 1 247 ? 7.516 -45.906 -9.5 1 92.06 247 ALA B CA 1
ATOM 7513 C C . ALA B 1 247 ? 8.273 -46.688 -10.578 1 92.06 247 ALA B C 1
ATOM 7515 O O . ALA B 1 247 ? 9.461 -46.969 -10.422 1 92.06 247 ALA B O 1
ATOM 7516 N N . LEU B 1 248 ? 7.562 -46.969 -11.648 1 92.69 248 LEU B N 1
ATOM 7517 C CA . LEU B 1 248 ? 8.172 -47.75 -12.742 1 92.69 248 LEU B CA 1
ATOM 7518 C C . LEU B 1 248 ? 9.172 -46.875 -13.508 1 92.69 248 LEU B C 1
ATOM 7520 O O . LEU B 1 248 ? 10.172 -47.406 -14.016 1 92.69 248 LEU B O 1
ATOM 7524 N N . GLU B 1 249 ? 8.898 -45.594 -13.641 1 90.94 249 GLU B N 1
ATOM 7525 C CA . GLU B 1 249 ? 9.844 -44.688 -14.273 1 90.94 249 GLU B CA 1
ATOM 7526 C C . GLU B 1 249 ? 11.156 -44.625 -13.5 1 90.94 249 GLU B C 1
ATOM 7528 O O . GLU B 1 249 ? 12.234 -44.531 -14.102 1 90.94 249 GLU B O 1
ATOM 7533 N N . ARG B 1 250 ? 11.102 -44.656 -12.117 1 89.81 250 ARG B N 1
ATOM 7534 C CA . ARG B 1 250 ? 12.281 -44.594 -11.258 1 89.81 250 ARG B CA 1
ATOM 7535 C C . ARG B 1 250 ? 13.055 -45.938 -11.328 1 89.81 250 ARG B C 1
ATOM 7537 O O . ARG B 1 250 ? 14.289 -45.938 -11.289 1 89.81 250 ARG B O 1
ATOM 7544 N N . ARG B 1 251 ? 12.312 -47.031 -11.461 1 91.38 251 ARG B N 1
ATOM 7545 C CA . ARG B 1 251 ? 12.914 -48.375 -11.492 1 91.38 251 ARG B CA 1
ATOM 7546 C C . ARG B 1 251 ? 13.5 -48.688 -12.859 1 91.38 251 ARG B C 1
ATOM 7548 O O . ARG B 1 251 ? 14.562 -49.312 -12.961 1 91.38 251 ARG B O 1
ATOM 7555 N N . PHE B 1 252 ? 12.711 -48.188 -13.836 1 92.94 252 PHE B N 1
ATOM 7556 C CA . PHE B 1 252 ? 13.148 -48.438 -15.195 1 92.94 252 PHE B CA 1
ATOM 7557 C C . PHE B 1 252 ? 13.289 -47.156 -15.984 1 92.94 252 PHE B C 1
ATOM 7559 O O . PHE B 1 252 ? 12.492 -46.875 -16.875 1 92.94 252 PHE B O 1
ATOM 7566 N N . PRO B 1 253 ? 14.414 -46.469 -15.812 1 89.38 253 PRO B N 1
ATOM 7567 C CA . PRO B 1 253 ? 14.602 -45.156 -16.438 1 89.38 253 PRO B CA 1
ATOM 7568 C C . PRO B 1 253 ? 14.688 -45.25 -17.969 1 89.38 253 PRO B C 1
ATOM 7570 O O . PRO B 1 253 ? 14.383 -44.281 -18.656 1 89.38 253 PRO B O 1
ATOM 7573 N N . ARG B 1 254 ? 15.047 -46.375 -18.516 1 89.5 254 ARG B N 1
ATOM 7574 C CA . ARG B 1 254 ? 15.188 -46.562 -19.969 1 89.5 254 ARG B CA 1
ATOM 7575 C C . ARG B 1 254 ? 13.828 -46.469 -20.656 1 89.5 254 ARG B C 1
ATOM 7577 O O . ARG B 1 254 ? 13.742 -46.125 -21.844 1 89.5 254 ARG B O 1
ATOM 7584 N N . ARG B 1 255 ? 12.734 -46.844 -19.906 1 91.19 255 ARG B N 1
ATOM 7585 C CA . ARG B 1 255 ? 11.383 -46.844 -20.453 1 91.19 255 ARG B CA 1
ATOM 7586 C C . ARG B 1 255 ? 10.555 -45.719 -19.859 1 91.19 255 ARG B C 1
ATOM 7588 O O . ARG B 1 255 ? 9.328 -45.812 -19.781 1 91.19 255 ARG B O 1
ATOM 7595 N N . ALA B 1 256 ? 11.219 -44.719 -19.453 1 87.88 256 ALA B N 1
ATOM 7596 C CA . ALA B 1 256 ? 10.555 -43.594 -18.766 1 87.88 256 ALA B CA 1
ATOM 7597 C C . ALA B 1 256 ? 9.539 -42.938 -19.688 1 87.88 256 ALA B C 1
ATOM 7599 O O . ALA B 1 256 ? 8.469 -42.5 -19.234 1 87.88 256 ALA B O 1
ATOM 7600 N N . ARG B 1 257 ? 9.805 -42.906 -20.953 1 86.88 257 ARG B N 1
ATOM 7601 C CA . ARG B 1 257 ? 8.914 -42.25 -21.906 1 86.88 257 ARG B CA 1
ATOM 7602 C C . ARG B 1 257 ? 7.605 -43 -22.062 1 86.88 257 ARG B C 1
ATOM 7604 O O . ARG B 1 257 ? 6.535 -42.406 -22.172 1 86.88 257 ARG B O 1
ATOM 7611 N N . VAL B 1 258 ? 7.68 -44.25 -22.078 1 89 258 VAL B N 1
ATOM 7612 C CA . VAL B 1 258 ? 6.5 -45.094 -22.234 1 89 258 VAL B CA 1
ATOM 7613 C C . VAL B 1 258 ? 5.605 -44.969 -21.016 1 89 258 VAL B C 1
ATOM 7615 O O . VAL B 1 258 ? 4.387 -44.812 -21.141 1 89 258 VAL B O 1
ATOM 7618 N N . PHE B 1 25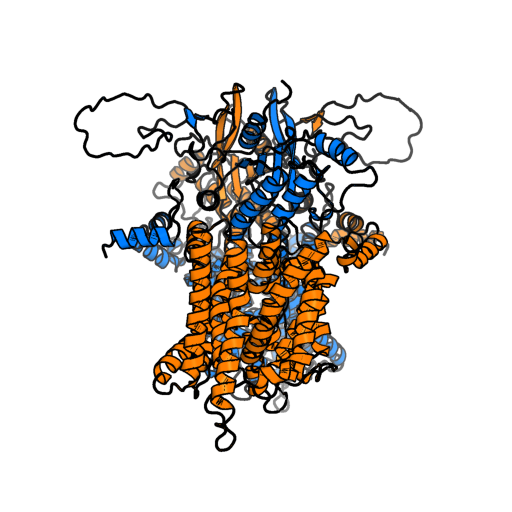9 ? 6.246 -45 -19.859 1 89.12 259 PHE B N 1
ATOM 7619 C CA . PHE B 1 259 ? 5.48 -44.875 -18.625 1 89.12 259 PHE B CA 1
ATOM 7620 C C . PHE B 1 259 ? 4.855 -43.5 -18.516 1 89.12 259 PHE B C 1
ATOM 7622 O O . PHE B 1 259 ? 3.762 -43.344 -17.969 1 89.12 259 PHE B O 1
ATOM 7629 N N . PHE B 1 260 ? 5.551 -42.562 -19.078 1 86.5 260 PHE B N 1
ATOM 7630 C CA . PHE B 1 260 ? 5.02 -41.219 -19.094 1 86.5 260 PHE B CA 1
ATOM 7631 C C . PHE B 1 260 ? 3.742 -41.125 -19.922 1 86.5 260 PHE B C 1
ATOM 7633 O O . PHE B 1 260 ? 2.727 -40.625 -19.469 1 86.5 260 PHE B O 1
ATOM 7640 N N . PHE B 1 261 ? 3.697 -41.688 -21.094 1 85.69 261 PHE B N 1
ATOM 7641 C CA . PHE B 1 261 ? 2.545 -41.625 -21.984 1 85.69 261 PHE B CA 1
ATOM 7642 C C . PHE B 1 261 ? 1.386 -42.438 -21.438 1 85.69 261 PHE B C 1
ATOM 7644 O O . PHE B 1 261 ? 0.222 -42.062 -21.594 1 85.69 261 PHE B O 1
ATOM 7651 N N . ILE B 1 262 ? 1.683 -43.5 -20.734 1 87.5 262 ILE B N 1
ATOM 7652 C CA . ILE B 1 262 ? 0.639 -44.281 -20.094 1 87.5 262 ILE B CA 1
ATOM 7653 C C . ILE B 1 262 ? -0.008 -43.469 -18.984 1 87.5 262 ILE B C 1
ATOM 7655 O O . ILE B 1 262 ? -1.232 -43.469 -18.828 1 87.5 262 ILE B O 1
ATOM 7659 N N . SER B 1 263 ? 0.856 -42.844 -18.312 1 88.25 263 SER B N 1
ATOM 7660 C CA . SER B 1 263 ? 0.369 -42.031 -17.203 1 88.25 263 SER B CA 1
ATOM 7661 C C . SER B 1 263 ? -0.497 -40.875 -17.719 1 88.25 263 SER B C 1
ATOM 7663 O O . SER B 1 263 ? -1.482 -40.5 -17.078 1 88.25 263 SER B O 1
ATOM 7665 N N . VAL B 1 264 ? -0.131 -40.375 -18.828 1 84.62 264 VAL B N 1
ATOM 7666 C CA . VAL B 1 264 ? -0.824 -39.188 -19.375 1 84.62 264 VAL B CA 1
ATOM 7667 C C . VAL B 1 264 ? -2.193 -39.625 -19.906 1 84.62 264 VAL B C 1
ATOM 7669 O O . VAL B 1 264 ? -3.166 -38.875 -19.781 1 84.62 264 VAL B O 1
ATOM 7672 N N . LEU B 1 265 ? -2.312 -40.812 -20.406 1 85.75 265 LEU B N 1
ATOM 7673 C CA . LEU B 1 265 ? -3.545 -41.281 -21.016 1 85.75 265 LEU B CA 1
ATOM 7674 C C . LEU B 1 265 ? -4.484 -41.875 -19.969 1 85.75 265 LEU B C 1
ATOM 7676 O O . LEU B 1 265 ? -5.574 -42.344 -20.297 1 85.75 265 LEU B O 1
ATOM 7680 N N . ARG B 1 266 ? -4.023 -41.75 -18.75 1 88.31 266 ARG B N 1
ATOM 7681 C CA . ARG B 1 266 ? -4.801 -42.406 -17.703 1 88.31 266 ARG B CA 1
ATOM 7682 C C . ARG B 1 266 ? -6.211 -41.812 -17.625 1 88.31 266 ARG B C 1
ATOM 7684 O O . ARG B 1 266 ? -7.176 -42.562 -17.406 1 88.31 266 ARG B O 1
ATOM 7691 N N . ASN B 1 267 ? -6.426 -40.469 -17.797 1 87.38 267 ASN B N 1
ATOM 7692 C CA . ASN B 1 267 ? -7.75 -39.875 -17.734 1 87.38 267 ASN B CA 1
ATOM 7693 C C . ASN B 1 267 ? -8.672 -40.438 -18.828 1 87.38 267 ASN B C 1
ATOM 7695 O O . ASN B 1 267 ? -9.797 -40.844 -18.531 1 87.38 267 ASN B O 1
ATOM 7699 N N . ALA B 1 268 ? -8.141 -40.375 -20.062 1 87.12 268 ALA B N 1
ATOM 7700 C CA . ALA B 1 268 ? -8.914 -40.906 -21.188 1 87.12 268 ALA B CA 1
ATOM 7701 C C . ALA B 1 268 ? -9.203 -42.375 -21.016 1 87.12 268 ALA B C 1
ATOM 7703 O O . ALA B 1 268 ? -10.305 -42.844 -21.312 1 87.12 268 ALA B O 1
ATOM 7704 N N . PHE B 1 269 ? -8.289 -43.094 -20.5 1 90.69 269 PHE B N 1
ATOM 7705 C CA . PHE B 1 269 ? -8.43 -44.531 -20.328 1 90.69 269 PHE B CA 1
ATOM 7706 C C . PHE B 1 269 ? -9.453 -44.875 -19.25 1 90.69 269 PHE B C 1
ATOM 7708 O O . PHE B 1 269 ? -10.328 -45.719 -19.469 1 90.69 269 PHE B O 1
ATOM 7715 N N . VAL B 1 270 ? -9.297 -44.219 -18.172 1 92.69 270 VAL B N 1
ATOM 7716 C CA . VAL B 1 270 ? -10.195 -44.469 -17.062 1 92.69 270 VAL B CA 1
ATOM 7717 C C . VAL B 1 270 ? -11.625 -44.094 -17.438 1 92.69 270 VAL B C 1
ATOM 7719 O O . VAL B 1 270 ? -12.562 -44.844 -17.156 1 92.69 270 VAL B O 1
ATOM 7722 N N . ILE B 1 271 ? -11.867 -43.031 -18.078 1 91.81 271 ILE B N 1
ATOM 7723 C CA . ILE B 1 271 ? -13.211 -42.594 -18.453 1 91.81 271 ILE B CA 1
ATOM 7724 C C . ILE B 1 271 ? -13.781 -43.594 -19.484 1 91.81 271 ILE B C 1
ATOM 7726 O O . ILE B 1 271 ? -14.984 -43.844 -19.484 1 91.81 271 ILE B O 1
ATOM 7730 N N . LEU B 1 272 ? -12.953 -44.062 -20.422 1 93.19 272 LEU B N 1
ATOM 7731 C CA . LEU B 1 272 ? -13.391 -45.031 -21.406 1 93.19 272 LEU B CA 1
ATOM 7732 C C . LEU B 1 272 ? -13.859 -46.312 -20.734 1 93.19 272 LEU B C 1
ATOM 7734 O O . LEU B 1 272 ? -14.922 -46.844 -21.062 1 93.19 272 LEU B O 1
ATOM 7738 N N . ILE B 1 273 ? -13.078 -46.781 -19.766 1 95.38 273 ILE B N 1
ATOM 7739 C CA . ILE B 1 273 ? -13.422 -48.031 -19.062 1 95.38 273 ILE B CA 1
ATOM 7740 C C . ILE B 1 273 ? -14.711 -47.812 -18.266 1 95.38 273 ILE B C 1
ATOM 7742 O O . ILE B 1 273 ? -15.578 -48.688 -18.25 1 95.38 273 ILE B O 1
ATOM 7746 N N . LEU B 1 274 ? -14.766 -46.688 -17.578 1 96.31 274 LEU B N 1
ATOM 7747 C CA . LEU B 1 274 ? -15.961 -46.406 -16.797 1 96.31 274 LEU B CA 1
ATOM 7748 C C . LEU B 1 274 ? -17.188 -46.281 -17.688 1 96.31 274 LEU B C 1
ATOM 7750 O O . LEU B 1 274 ? -18.297 -46.656 -17.297 1 96.31 274 LEU B O 1
ATOM 7754 N N . THR B 1 275 ? -17.031 -45.719 -18.875 1 95.12 275 THR B N 1
ATOM 7755 C CA . THR B 1 275 ? -18.125 -45.562 -19.828 1 95.12 275 THR B CA 1
ATOM 7756 C C . THR B 1 275 ? -18.609 -46.938 -20.312 1 95.12 275 THR B C 1
ATOM 7758 O O . THR B 1 275 ? -19.812 -47.156 -20.391 1 95.12 275 THR B O 1
ATOM 7761 N N . ILE B 1 276 ? -17.688 -47.812 -20.609 1 96.31 276 ILE B N 1
ATOM 7762 C CA . ILE B 1 276 ? -18.047 -49.156 -21.047 1 96.31 276 ILE B CA 1
ATOM 7763 C C . ILE B 1 276 ? -18.75 -49.906 -19.906 1 96.31 276 ILE B C 1
ATOM 7765 O O . ILE B 1 276 ? -19.766 -50.562 -20.141 1 96.31 276 ILE B O 1
ATOM 7769 N N . ALA B 1 277 ? -18.172 -49.75 -18.766 1 96.06 277 ALA B N 1
ATOM 7770 C CA . ALA B 1 277 ? -18.797 -50.375 -17.609 1 96.06 277 ALA B CA 1
ATOM 7771 C C . ALA B 1 277 ? -20.203 -49.844 -17.375 1 96.06 277 ALA B C 1
ATOM 7773 O O . ALA B 1 277 ? -21.109 -50.594 -17.047 1 96.06 277 ALA B O 1
ATOM 7774 N N . ALA B 1 278 ? -20.344 -48.562 -17.453 1 96 278 ALA B N 1
ATOM 7775 C CA . ALA B 1 278 ? -21.656 -47.938 -17.281 1 96 278 ALA B CA 1
ATOM 7776 C C . ALA B 1 278 ? -22.625 -48.406 -18.375 1 96 278 ALA B C 1
ATOM 7778 O O . ALA B 1 278 ? -23.812 -48.625 -18.109 1 96 278 ALA B O 1
ATOM 7779 N N . TRP B 1 279 ? -22.109 -48.438 -19.641 1 94.69 279 TRP B N 1
ATOM 7780 C CA . TRP B 1 279 ? -22.938 -48.938 -20.75 1 94.69 279 TRP B CA 1
ATOM 7781 C C . TRP B 1 279 ? -23.406 -50.375 -20.5 1 94.69 279 TRP B C 1
ATOM 7783 O O . TRP B 1 279 ? -24.578 -50.688 -20.688 1 94.69 279 TRP B O 1
ATOM 7793 N N . LEU B 1 280 ? -22.562 -51.219 -20.016 1 95 280 LEU B N 1
ATOM 7794 C CA . LEU B 1 280 ? -22.891 -52.594 -19.75 1 95 280 LEU B CA 1
ATOM 7795 C C . LEU B 1 280 ? -23.875 -52.719 -18.578 1 95 280 LEU B C 1
ATOM 7797 O O . LEU B 1 280 ? -24.75 -53.594 -18.594 1 95 280 LEU B O 1
ATOM 7801 N N . TYR B 1 281 ? -23.641 -51.844 -17.703 1 93.31 281 TYR B N 1
ATOM 7802 C CA . TYR B 1 281 ? -24.469 -51.906 -16.5 1 93.31 281 TYR B CA 1
ATOM 7803 C C . TYR B 1 281 ? -25.844 -51.312 -16.766 1 93.31 281 TYR B C 1
ATOM 7805 O O . TYR B 1 281 ? -26.859 -51.844 -16.312 1 93.31 281 TYR B O 1
ATOM 7813 N N . CYS B 1 282 ? -25.922 -50.219 -17.438 1 91.31 282 CYS B N 1
ATOM 7814 C CA . CYS B 1 282 ? -27.141 -49.438 -17.547 1 91.31 282 CYS B CA 1
ATOM 7815 C C . CYS B 1 282 ? -27.938 -49.812 -18.781 1 91.31 282 CYS B C 1
ATOM 7817 O O . CYS B 1 282 ? -29.141 -49.562 -18.859 1 91.31 282 CYS B O 1
ATOM 7819 N N . ARG B 1 283 ? -27.406 -50.375 -19.859 1 87.31 283 ARG B N 1
ATOM 7820 C CA . ARG B 1 283 ? -28.031 -50.531 -21.156 1 87.31 283 ARG B CA 1
ATOM 7821 C C . ARG B 1 283 ? -29.359 -51.281 -21.031 1 87.31 283 ARG B C 1
ATOM 7823 O O . ARG B 1 283 ? -30.328 -50.938 -21.734 1 87.31 283 ARG B O 1
ATOM 7830 N N . HIS B 1 284 ? -29.562 -52.094 -20.094 1 87.12 284 HIS B N 1
ATOM 7831 C CA . HIS B 1 284 ? -30.797 -52.875 -20 1 87.12 284 HIS B CA 1
ATOM 7832 C C . HIS B 1 284 ? -31.531 -52.562 -18.703 1 87.12 284 HIS B C 1
ATOM 7834 O O . HIS B 1 284 ? -32.438 -53.312 -18.312 1 87.12 284 HIS B O 1
ATOM 7840 N N . ARG B 1 285 ? -31.125 -51.625 -18.109 1 82.94 285 ARG B N 1
ATOM 7841 C CA . ARG B 1 285 ? -31.688 -51.438 -16.781 1 82.94 285 ARG B CA 1
ATOM 7842 C C . ARG B 1 285 ? -32.406 -50.062 -16.688 1 82.94 285 ARG B C 1
ATOM 7844 O O . ARG B 1 285 ? -32.344 -49.406 -15.648 1 82.94 285 ARG B O 1
ATOM 7851 N N . LYS B 1 286 ? -32.906 -49.656 -17.75 1 80.88 286 LYS B N 1
ATOM 7852 C CA . LYS B 1 286 ? -33.688 -48.438 -17.703 1 80.88 286 LYS B CA 1
ATOM 7853 C C . LYS B 1 286 ? -35.062 -48.656 -17.047 1 80.88 286 LYS B C 1
ATOM 7855 O O . LYS B 1 286 ? -35.844 -49.469 -17.531 1 80.88 286 LYS B O 1
ATOM 7860 N N . VAL B 1 287 ? -35.25 -48.281 -15.836 1 72.81 287 VAL B N 1
ATOM 7861 C CA . VAL B 1 287 ? -36.531 -48.438 -15.133 1 72.81 287 VAL B CA 1
ATOM 7862 C C . VAL B 1 287 ? -37.219 -47.094 -15.016 1 72.81 287 VAL B C 1
ATOM 7864 O O . VAL B 1 287 ? -36.719 -46.188 -14.383 1 72.81 287 VAL B O 1
ATOM 7867 N N . GLY B 1 288 ? -38.438 -46.938 -15.492 1 73.5 288 GLY B N 1
ATOM 7868 C CA . GLY B 1 288 ? -39.25 -45.75 -15.398 1 73.5 288 GLY B CA 1
ATOM 7869 C C . GLY B 1 288 ? -38.562 -44.531 -15.984 1 73.5 288 GLY B C 1
ATOM 7870 O O . GLY B 1 288 ? -38.688 -43.438 -15.445 1 73.5 288 GLY B O 1
ATOM 7871 N N . GLY B 1 289 ? -37.562 -44.781 -16.844 1 72.5 289 GLY B N 1
ATOM 7872 C CA . GLY B 1 289 ? -36.938 -43.656 -17.531 1 72.5 289 GLY B CA 1
ATOM 7873 C C . GLY B 1 289 ? -35.656 -43.188 -16.875 1 72.5 289 GLY B C 1
ATOM 7874 O O . GLY B 1 289 ? -35 -42.281 -17.375 1 72.5 289 GLY B O 1
ATOM 7875 N N . LYS B 1 290 ? -35.375 -43.812 -15.711 1 83.44 290 LYS B N 1
ATOM 7876 C CA . LYS B 1 290 ? -34.188 -43.375 -15.008 1 83.44 290 LYS B CA 1
ATOM 7877 C C . LYS B 1 290 ? -33.156 -44.5 -14.93 1 83.44 290 LYS B C 1
ATOM 7879 O O . LYS B 1 290 ? -33.531 -45.688 -14.82 1 83.44 290 LYS B O 1
ATOM 7884 N N . TYR B 1 291 ? -31.953 -44.25 -15.117 1 90.81 291 TYR B N 1
ATOM 7885 C CA . TYR B 1 291 ? -30.844 -45.188 -15.023 1 90.81 291 TYR B CA 1
ATOM 7886 C C . TYR B 1 291 ? -30.391 -45.344 -13.578 1 90.81 291 TYR B C 1
ATOM 7888 O O . TYR B 1 291 ? -30.641 -44.5 -12.742 1 90.81 291 TYR B O 1
ATOM 7896 N N . PRO B 1 292 ? -29.875 -46.406 -13.25 1 90.5 292 PRO B N 1
ATOM 7897 C CA . PRO B 1 292 ? -29.469 -46.688 -11.867 1 90.5 292 PRO B CA 1
ATOM 7898 C C . PRO B 1 292 ? -28.375 -45.75 -11.375 1 90.5 292 PRO B C 1
ATOM 7900 O O . PRO B 1 292 ? -28.203 -45.562 -10.172 1 90.5 292 PRO B O 1
ATOM 7903 N N . ILE B 1 293 ? -27.594 -45.312 -12.266 1 93.75 293 ILE B N 1
ATOM 7904 C CA . ILE B 1 293 ? -26.578 -44.312 -11.945 1 93.75 293 ILE B CA 1
ATOM 7905 C C . ILE B 1 293 ? -26.75 -43.094 -12.828 1 93.75 293 ILE B C 1
ATOM 7907 O O . ILE B 1 293 ? -27.438 -43.156 -13.852 1 93.75 293 ILE B O 1
ATOM 7911 N N . LYS B 1 294 ? -26.25 -42.031 -12.281 1 93.12 294 LYS B N 1
ATOM 7912 C CA . LYS B 1 294 ? -26.344 -40.781 -13.07 1 93.12 294 LYS B CA 1
ATOM 7913 C C . LYS B 1 294 ? -25.344 -40.812 -14.219 1 93.12 294 LYS B C 1
ATOM 7915 O O . LYS B 1 294 ? -24.141 -40.969 -14 1 93.12 294 LYS B O 1
ATOM 7920 N N . ILE B 1 295 ? -25.797 -40.656 -15.453 1 93.88 295 ILE B N 1
ATOM 7921 C CA . ILE B 1 295 ? -24.938 -40.625 -16.641 1 93.88 295 ILE B CA 1
ATOM 7922 C C . ILE B 1 295 ? -25.188 -39.312 -17.406 1 93.88 295 ILE B C 1
ATOM 7924 O O . ILE B 1 295 ? -26.141 -38.594 -17.109 1 93.88 295 ILE B O 1
ATOM 7928 N N . LEU B 1 296 ? -24.422 -38.875 -18.359 1 92 296 LEU B N 1
ATOM 7929 C CA . LEU B 1 296 ? -24.438 -37.594 -19.062 1 92 296 LEU B CA 1
ATOM 7930 C C . LEU B 1 296 ? -25.703 -37.469 -19.906 1 92 296 LEU B C 1
ATOM 7932 O O . LEU B 1 296 ? -26.266 -36.375 -20.047 1 92 296 LEU B O 1
ATOM 7936 N N . LEU B 1 297 ? -26.156 -38.562 -20.469 1 91.88 297 LEU B N 1
ATOM 7937 C CA . LEU B 1 297 ? -27.281 -38.594 -21.391 1 91.88 297 LEU B CA 1
ATOM 7938 C C . LEU B 1 297 ? -26.922 -37.938 -22.703 1 91.88 297 LEU B C 1
ATOM 7940 O O . LEU B 1 297 ? -25.812 -38.125 -23.219 1 91.88 297 LEU B O 1
ATOM 7944 N N . THR B 1 298 ? -27.797 -37.156 -23.312 1 89.31 298 THR B N 1
ATOM 7945 C CA . THR B 1 298 ? -27.594 -36.688 -24.688 1 89.31 298 THR B CA 1
ATOM 7946 C C . THR B 1 298 ? -26.609 -35.531 -24.734 1 89.31 298 THR B C 1
ATOM 7948 O O . THR B 1 298 ? -26.781 -34.531 -24.031 1 89.31 298 THR B O 1
ATOM 7951 N N . VAL B 1 299 ? -25.531 -35.75 -25.453 1 92.44 299 VAL B N 1
ATOM 7952 C CA . VAL B 1 299 ? -24.578 -34.688 -25.828 1 92.44 299 VAL B CA 1
ATOM 7953 C C . VAL B 1 299 ? -24.688 -34.406 -27.328 1 92.44 299 VAL B C 1
ATOM 7955 O O . VAL B 1 299 ? -24.297 -35.219 -28.156 1 92.44 299 VAL B O 1
ATOM 7958 N N . PRO B 1 300 ? -25.281 -33.188 -27.641 1 92.5 300 PRO B N 1
ATOM 7959 C CA . PRO B 1 300 ? -25.5 -32.906 -29.062 1 92.5 300 PRO B CA 1
ATOM 7960 C C . PRO B 1 300 ? -24.203 -32.906 -29.875 1 92.5 300 PRO B C 1
ATOM 7962 O O . PRO B 1 300 ? -23.172 -32.438 -29.391 1 92.5 300 PRO B O 1
ATOM 7965 N N . SER B 1 301 ? -24.281 -33.469 -31.062 1 93.19 301 SER B N 1
ATOM 7966 C CA . SER B 1 301 ? -23.125 -33.5 -31.953 1 93.19 301 SER B CA 1
ATOM 7967 C C . SER B 1 301 ? -22.938 -32.188 -32.688 1 93.19 301 SER B C 1
ATOM 7969 O O . SER B 1 301 ? -23.922 -31.578 -33.125 1 93.19 301 SER B O 1
ATOM 7971 N N . GLY B 1 302 ? -21.719 -31.766 -32.812 1 90.94 302 GLY B N 1
ATOM 7972 C CA . GLY B 1 302 ? -21.391 -30.594 -33.594 1 90.94 302 GLY B CA 1
ATOM 7973 C C . GLY B 1 302 ? -21.688 -29.297 -32.875 1 90.94 302 GLY B C 1
ATOM 7974 O O . GLY B 1 302 ? -22.047 -29.297 -31.703 1 90.94 302 GLY B O 1
ATOM 7975 N N . PHE B 1 303 ? -21.516 -28.188 -33.594 1 90.81 303 PHE B N 1
ATOM 7976 C CA . PHE B 1 303 ? -21.781 -26.844 -33.031 1 90.81 303 PHE B CA 1
ATOM 7977 C C . PHE B 1 303 ? -23.25 -26.5 -33.156 1 90.81 303 PHE B C 1
ATOM 7979 O O . PHE B 1 303 ? -23.75 -26.156 -34.219 1 90.81 303 PHE B O 1
ATOM 7986 N N . LYS B 1 304 ? -23.938 -26.516 -32.094 1 88.38 304 LYS B N 1
ATOM 7987 C CA . LYS B 1 304 ? -25.375 -26.281 -32.125 1 88.38 304 LYS B CA 1
ATOM 7988 C C . LYS B 1 304 ? -25.719 -24.875 -31.641 1 88.38 304 LYS B C 1
ATOM 7990 O O . LYS B 1 304 ? -26.797 -24.375 -31.938 1 88.38 304 LYS B O 1
ATOM 7995 N N . HIS B 1 305 ? -24.75 -24.297 -31.094 1 87.19 305 HIS B N 1
ATOM 7996 C CA . HIS B 1 305 ? -25.078 -23.047 -30.406 1 87.19 305 HIS B CA 1
ATOM 7997 C C . HIS B 1 305 ? -24.266 -21.891 -30.953 1 87.19 305 HIS B C 1
ATOM 7999 O O . HIS B 1 305 ? -23.922 -20.953 -30.219 1 87.19 305 HIS B O 1
ATOM 8005 N N . VAL B 1 306 ? -23.922 -21.891 -32.188 1 89.25 306 VAL B N 1
ATOM 8006 C CA . VAL B 1 306 ? -23.203 -20.797 -32.812 1 89.25 306 VAL B CA 1
ATOM 8007 C C . VAL B 1 306 ? -24.141 -19.625 -33.062 1 89.25 306 VAL B C 1
ATOM 8009 O O . VAL B 1 306 ? -25.125 -19.75 -33.812 1 89.25 306 VAL B O 1
ATOM 8012 N N . LYS B 1 307 ? -24.047 -18.656 -32.312 1 88.56 307 LYS B N 1
ATOM 8013 C CA . LYS B 1 307 ? -24.875 -17.469 -32.406 1 88.56 307 LYS B CA 1
ATOM 8014 C C . LYS B 1 307 ? -24.234 -16.266 -31.734 1 88.56 307 LYS B C 1
ATOM 8016 O O . LYS B 1 307 ? -23.297 -16.422 -30.938 1 88.56 307 LYS B O 1
ATOM 8021 N N . GLN B 1 308 ? -24.75 -15.125 -32.094 1 88.38 308 GLN B N 1
ATOM 8022 C CA . GLN B 1 308 ? -24.297 -13.914 -31.406 1 88.38 308 GLN B CA 1
ATOM 8023 C C . GLN B 1 308 ? -24.766 -13.898 -29.953 1 88.38 308 GLN B C 1
ATOM 8025 O O . GLN B 1 308 ? -25.922 -14.188 -29.656 1 88.38 308 GLN B O 1
ATOM 8030 N N . PRO B 1 309 ? -23.844 -13.664 -29.094 1 89.19 309 PRO B N 1
ATOM 8031 C CA . PRO B 1 309 ? -24.234 -13.609 -27.688 1 89.19 309 PRO B CA 1
ATOM 8032 C C . PRO B 1 309 ? -25.219 -12.477 -27.406 1 89.19 309 PRO B C 1
ATOM 8034 O O . PRO B 1 309 ? -25.141 -11.414 -28.031 1 89.19 309 PRO B O 1
ATOM 8037 N N . THR B 1 310 ? -26.094 -12.688 -26.531 1 88.12 310 THR B N 1
ATOM 8038 C CA . THR B 1 310 ? -27.078 -11.695 -26.141 1 88.12 310 THR B CA 1
ATOM 8039 C C . THR B 1 310 ? -26.484 -10.672 -25.172 1 88.12 310 THR B C 1
ATOM 8041 O O . THR B 1 310 ? -26.203 -10.984 -24.016 1 88.12 310 THR B O 1
ATOM 8044 N N . ILE B 1 311 ? -26.297 -9.445 -25.719 1 91.25 311 ILE B N 1
ATOM 8045 C CA . ILE B 1 311 ? -25.734 -8.391 -24.875 1 91.25 311 ILE B CA 1
ATOM 8046 C C . ILE B 1 311 ? -26.688 -7.203 -24.828 1 91.25 311 ILE B C 1
ATOM 8048 O O . ILE B 1 311 ? -26.859 -6.504 -25.828 1 91.25 311 ILE B O 1
ATOM 8052 N N . ASN B 1 312 ? -27.406 -7.082 -23.75 1 91.69 312 ASN B N 1
ATOM 8053 C CA . ASN B 1 312 ? -28.266 -5.926 -23.5 1 91.69 312 ASN B CA 1
ATOM 8054 C C . ASN B 1 312 ? -27.953 -5.258 -22.172 1 91.69 312 ASN B C 1
ATOM 8056 O O . ASN B 1 312 ? -27.125 -5.758 -21.406 1 91.69 312 ASN B O 1
ATOM 8060 N N . SER B 1 313 ? -28.5 -4.172 -21.969 1 93.25 313 SER B N 1
ATOM 8061 C CA . SER B 1 313 ? -28.203 -3.4 -20.766 1 93.25 313 SER B CA 1
ATOM 8062 C C . SER B 1 313 ? -28.641 -4.148 -19.516 1 93.25 313 SER B C 1
ATOM 8064 O O . SER B 1 313 ? -28.031 -3.996 -18.453 1 93.25 313 SER B O 1
ATOM 8066 N N . GLY B 1 314 ? -29.578 -4.938 -19.688 1 93.88 314 GLY B N 1
ATOM 8067 C CA . GLY B 1 314 ? -30.078 -5.715 -18.562 1 93.88 314 GLY B CA 1
ATOM 8068 C C . GLY B 1 314 ? -29.078 -6.742 -18.062 1 93.88 314 GLY B C 1
ATOM 8069 O O . GLY B 1 314 ? -28.781 -6.801 -16.859 1 93.88 314 GLY B O 1
ATOM 8070 N N . ILE B 1 315 ? -28.578 -7.52 -18.984 1 94.69 315 ILE B N 1
ATOM 8071 C CA . ILE B 1 315 ? -27.641 -8.562 -18.609 1 94.69 315 ILE B CA 1
ATOM 8072 C C . ILE B 1 315 ? -26.344 -7.93 -18.109 1 94.69 315 ILE B C 1
ATOM 8074 O O . ILE B 1 315 ? -25.688 -8.461 -17.219 1 94.69 315 ILE B O 1
ATOM 8078 N N . LEU B 1 316 ? -26 -6.832 -18.656 1 95.62 316 LEU B N 1
ATOM 8079 C CA . LEU B 1 316 ? -24.797 -6.117 -18.219 1 95.62 316 LEU B CA 1
ATOM 8080 C C . LEU B 1 316 ? -24.938 -5.668 -16.781 1 95.62 316 LEU B C 1
ATOM 8082 O O . LEU B 1 316 ? -24 -5.812 -15.984 1 95.62 316 LEU B O 1
ATOM 8086 N N . SER B 1 317 ? -26.047 -5.129 -16.484 1 94.94 317 SER B N 1
ATOM 8087 C CA . SER B 1 317 ? -26.312 -4.68 -15.117 1 94.94 317 SER B CA 1
ATOM 8088 C C . SER B 1 317 ? -26.359 -5.855 -14.148 1 94.94 317 SER B C 1
ATOM 8090 O O . SER B 1 317 ? -25.875 -5.754 -13.016 1 94.94 317 SER B O 1
ATOM 8092 N N . ALA B 1 318 ? -26.922 -6.914 -14.664 1 95.62 318 ALA B N 1
ATOM 8093 C CA . ALA B 1 318 ? -27.047 -8.109 -13.828 1 95.62 318 ALA B CA 1
ATOM 8094 C C . ALA B 1 318 ? -25.672 -8.703 -13.508 1 95.62 318 ALA B C 1
ATOM 8096 O O . ALA B 1 318 ? -25.469 -9.234 -12.414 1 95.62 318 ALA B O 1
ATOM 8097 N N . LEU B 1 319 ? -24.75 -8.547 -14.383 1 97.25 319 LEU B N 1
ATOM 8098 C CA . LEU B 1 319 ? -23.422 -9.172 -14.258 1 97.25 319 LEU B CA 1
ATOM 8099 C C . LEU B 1 319 ? -22.438 -8.211 -13.602 1 97.25 319 LEU B C 1
ATOM 8101 O O . LEU B 1 319 ? -21.375 -8.633 -13.156 1 97.25 319 LEU B O 1
ATOM 8105 N N . ALA B 1 320 ? -22.719 -6.965 -13.5 1 96 320 ALA B N 1
ATOM 8106 C CA . ALA B 1 320 ? -21.797 -5.883 -13.172 1 96 320 ALA B CA 1
ATOM 8107 C C . ALA B 1 320 ? -21.062 -6.168 -11.867 1 96 320 ALA B C 1
ATOM 8109 O O . ALA B 1 320 ? -19.828 -6.062 -11.797 1 96 320 ALA B O 1
ATOM 8110 N N . PRO B 1 321 ? -21.75 -6.652 -10.797 1 94.06 321 PRO B N 1
ATOM 8111 C CA . PRO B 1 321 ? -21.062 -6.855 -9.523 1 94.06 321 PRO B CA 1
ATOM 8112 C C . PRO B 1 321 ? -20.047 -7.992 -9.57 1 94.06 321 PRO B C 1
ATOM 8114 O O . PRO B 1 321 ? -19.141 -8.07 -8.727 1 94.06 321 PRO B O 1
ATOM 8117 N N . LYS B 1 322 ? -20.188 -8.906 -10.562 1 96.75 322 LYS B N 1
ATOM 8118 C CA . LYS B 1 322 ? -19.359 -10.109 -10.602 1 96.75 322 LYS B CA 1
ATOM 8119 C C . LYS B 1 322 ? -18.297 -10.016 -11.688 1 96.75 322 LYS B C 1
ATOM 8121 O O . LYS B 1 322 ? -17.422 -10.875 -11.781 1 96.75 322 LYS B O 1
ATOM 8126 N N . LEU B 1 323 ? -18.344 -8.906 -12.461 1 97.31 323 LEU B N 1
ATOM 8127 C CA . LEU B 1 323 ? -17.422 -8.758 -13.578 1 97.31 323 LEU B CA 1
ATOM 8128 C C . LEU B 1 323 ? -15.984 -8.625 -13.086 1 97.31 323 LEU B C 1
ATOM 8130 O O . LEU B 1 323 ? -15.062 -9.203 -13.664 1 97.31 323 LEU B O 1
ATOM 8134 N N . PRO B 1 324 ? -15.742 -7.91 -11.93 1 95.38 324 PRO B N 1
ATOM 8135 C CA . PRO B 1 324 ? -14.352 -7.75 -11.492 1 95.38 324 PRO B CA 1
ATOM 8136 C C . PRO B 1 324 ? -13.695 -9.078 -11.117 1 95.38 324 PRO B C 1
ATOM 8138 O O . PRO B 1 324 ? -12.594 -9.375 -11.57 1 95.38 324 PRO B O 1
ATOM 8141 N N . VAL B 1 325 ? -14.383 -9.938 -10.391 1 95.38 325 VAL B N 1
ATOM 8142 C CA . VAL B 1 325 ? -13.805 -11.203 -9.953 1 95.38 325 VAL B CA 1
ATOM 8143 C C . VAL B 1 325 ? -13.57 -12.109 -11.156 1 95.38 325 VAL B C 1
ATOM 8145 O O . VAL B 1 325 ? -12.523 -12.75 -11.266 1 95.38 325 VAL B O 1
ATOM 8148 N N . ALA B 1 326 ? -14.531 -12.133 -12.055 1 97.31 326 ALA B N 1
ATOM 8149 C CA . ALA B 1 326 ? -14.414 -12.977 -13.242 1 97.31 326 ALA B CA 1
ATOM 8150 C C . ALA B 1 326 ? -13.25 -12.531 -14.117 1 97.31 326 ALA B C 1
ATOM 8152 O O . ALA B 1 326 ? -12.484 -13.359 -14.609 1 97.31 326 ALA B O 1
ATOM 8153 N N . THR B 1 327 ? -13.102 -11.242 -14.25 1 96.75 327 THR B N 1
ATOM 8154 C CA . THR B 1 327 ? -12.031 -10.688 -15.078 1 96.75 327 THR B CA 1
ATOM 8155 C C . THR B 1 327 ? -10.664 -10.969 -14.453 1 96.75 327 THR B C 1
ATOM 8157 O O . THR B 1 327 ? -9.727 -11.352 -15.148 1 96.75 327 THR B O 1
ATOM 8160 N N . ILE B 1 328 ? -10.547 -10.875 -13.188 1 94.69 328 ILE B N 1
ATOM 8161 C CA . ILE B 1 328 ? -9.289 -11.078 -12.477 1 94.69 328 ILE B CA 1
ATOM 8162 C C . ILE B 1 328 ? -8.859 -12.539 -12.609 1 94.69 328 ILE B C 1
ATOM 8164 O O . ILE B 1 328 ? -7.691 -12.82 -12.891 1 94.69 328 ILE B O 1
ATOM 8168 N N . ILE B 1 329 ? -9.742 -13.414 -12.484 1 92.94 329 ILE B N 1
ATOM 8169 C CA . ILE B 1 329 ? -9.43 -14.836 -12.57 1 92.94 329 ILE B CA 1
ATOM 8170 C C . ILE B 1 329 ? -8.984 -15.18 -13.992 1 92.94 329 ILE B C 1
ATOM 8172 O O . ILE B 1 329 ? -8.023 -15.922 -14.188 1 92.94 329 ILE B O 1
ATOM 8176 N N . LEU B 1 330 ? -9.711 -14.594 -14.945 1 94.25 330 LEU B N 1
ATOM 8177 C CA . LEU B 1 330 ? -9.383 -14.828 -16.344 1 94.25 330 LEU B CA 1
ATOM 8178 C C . LEU B 1 330 ? -7.949 -14.414 -16.656 1 94.25 330 LEU B C 1
ATOM 8180 O O . LEU B 1 330 ? -7.211 -15.156 -17.312 1 94.25 330 LEU B O 1
ATOM 8184 N N . LEU B 1 331 ? -7.512 -13.32 -16.172 1 93.12 331 LEU B N 1
ATOM 8185 C CA . LEU B 1 331 ? -6.207 -12.812 -16.578 1 93.12 331 LEU B CA 1
ATOM 8186 C C . LEU B 1 331 ? -5.109 -13.336 -15.656 1 93.12 331 LEU B C 1
ATOM 8188 O O . LEU B 1 331 ? -4.004 -13.641 -16.109 1 93.12 331 LEU B O 1
ATOM 8192 N N . LEU B 1 332 ? -5.387 -13.562 -14.383 1 88.06 332 LEU B N 1
ATOM 8193 C CA . LEU B 1 332 ? -4.375 -13.938 -13.398 1 88.06 332 LEU B CA 1
ATOM 8194 C C . LEU B 1 332 ? -3.879 -15.359 -13.648 1 88.06 332 LEU B C 1
ATOM 8196 O O . LEU B 1 332 ? -2.67 -15.602 -13.672 1 88.06 332 LEU B O 1
ATOM 8200 N N . GLU B 1 333 ? -4.73 -16.234 -13.82 1 86.81 333 GLU B N 1
ATOM 8201 C CA . GLU B 1 333 ? -4.367 -17.641 -14.047 1 86.81 333 GLU B CA 1
ATOM 8202 C C . GLU B 1 333 ? -3.545 -17.797 -15.328 1 86.81 333 GLU B C 1
ATOM 8204 O O . GLU B 1 333 ? -2.523 -18.484 -15.336 1 86.81 333 GLU B O 1
ATOM 8209 N N . HIS B 1 334 ? -4 -17.125 -16.281 1 93.38 334 HIS B N 1
ATOM 8210 C CA . HIS B 1 334 ? -3.348 -17.25 -17.578 1 93.38 334 HIS B CA 1
ATOM 8211 C C . HIS B 1 334 ? -1.929 -16.688 -17.531 1 93.38 334 HIS B C 1
ATOM 8213 O O . HIS B 1 334 ? -0.987 -17.344 -17.984 1 93.38 334 HIS B O 1
ATOM 8219 N N . ILE B 1 335 ? -1.7 -15.539 -16.984 1 91.38 335 ILE B N 1
ATOM 8220 C CA . ILE B 1 335 ? -0.397 -14.883 -17 1 91.38 335 ILE B CA 1
ATOM 8221 C C . ILE B 1 335 ? 0.564 -15.633 -16.078 1 91.38 335 ILE B C 1
ATOM 8223 O O . ILE B 1 335 ? 1.741 -15.805 -16.406 1 91.38 335 ILE B O 1
ATOM 8227 N N . ALA B 1 336 ? 0.055 -16.141 -15 1 84.44 336 ALA B N 1
ATOM 8228 C CA . ALA B 1 336 ? 0.893 -16.891 -14.07 1 84.44 336 ALA B CA 1
ATOM 8229 C C . ALA B 1 336 ? 1.433 -18.156 -14.734 1 84.44 336 ALA B C 1
ATOM 8231 O O . ALA B 1 336 ? 2.619 -18.469 -14.602 1 84.44 336 ALA B O 1
ATOM 8232 N N . ILE B 1 337 ? 0.628 -18.781 -15.469 1 89.94 337 ILE B N 1
ATOM 8233 C CA . ILE B 1 337 ? 0.992 -20.031 -16.125 1 89.94 337 ILE B CA 1
ATOM 8234 C C . ILE B 1 337 ? 1.966 -19.734 -17.266 1 89.94 337 ILE B C 1
ATOM 8236 O O . ILE B 1 337 ? 2.994 -20.406 -17.406 1 89.94 337 ILE B O 1
ATOM 8240 N N . SER B 1 338 ? 1.612 -18.734 -18.031 1 92.75 338 SER B N 1
ATOM 8241 C CA . SER B 1 338 ? 2.451 -18.375 -19.172 1 92.75 338 SER B CA 1
ATOM 8242 C C . SER B 1 338 ? 3.854 -17.984 -18.719 1 92.75 338 SER B C 1
ATOM 8244 O O . SER B 1 338 ? 4.844 -18.391 -19.328 1 92.75 338 SER B O 1
ATOM 8246 N N . LYS B 1 339 ? 3.938 -17.297 -17.688 1 85.38 339 LYS B N 1
ATOM 8247 C CA . LYS B 1 339 ? 5.234 -16.875 -17.172 1 85.38 339 LYS B CA 1
ATOM 8248 C C . LYS B 1 339 ? 6.023 -18.062 -16.625 1 85.38 339 LYS B C 1
ATOM 8250 O O . LYS B 1 339 ? 7.242 -18.141 -16.797 1 85.38 339 LYS B O 1
ATOM 8255 N N . SER B 1 340 ? 5.379 -18.906 -15.984 1 81.5 340 SER B N 1
ATOM 8256 C CA . SER B 1 340 ? 6.02 -20.078 -15.406 1 81.5 340 SER B CA 1
ATOM 8257 C C . SER B 1 340 ? 6.668 -20.953 -16.484 1 81.5 340 SER B C 1
ATOM 8259 O O . SER B 1 340 ? 7.824 -21.359 -16.344 1 81.5 340 SER B O 1
ATOM 8261 N N . PHE B 1 341 ? 5.992 -21.141 -17.547 1 88.44 341 PHE B N 1
ATOM 8262 C CA . PHE B 1 341 ? 6.516 -22.016 -18.578 1 88.44 341 PHE B CA 1
ATOM 8263 C C . PHE B 1 341 ? 7.539 -21.297 -19.438 1 88.44 341 PHE B C 1
ATOM 8265 O O . PHE B 1 341 ? 8.453 -21.906 -19.984 1 88.44 341 PHE B O 1
ATOM 8272 N N . GLY B 1 342 ? 7.344 -19.969 -19.547 1 86.75 342 GLY B N 1
ATOM 8273 C CA . GLY B 1 342 ? 8.406 -19.203 -20.172 1 86.75 342 GLY B CA 1
ATOM 8274 C C . GLY B 1 342 ? 9.742 -19.344 -19.469 1 86.75 342 GLY B C 1
ATOM 8275 O O . GLY B 1 342 ? 10.766 -19.562 -20.125 1 86.75 342 GLY B O 1
ATOM 8276 N N . ARG B 1 343 ? 9.711 -19.375 -18.266 1 76.19 343 ARG B N 1
ATOM 8277 C CA . ARG B 1 343 ? 10.914 -19.516 -17.453 1 76.19 343 ARG B CA 1
ATOM 8278 C C . ARG B 1 343 ? 11.477 -20.922 -17.547 1 76.19 343 ARG B C 1
ATOM 8280 O O . ARG B 1 343 ? 12.68 -21.109 -17.688 1 76.19 343 ARG B O 1
ATOM 8287 N N . LEU B 1 344 ? 10.633 -21.828 -17.516 1 77.31 344 LEU B N 1
ATOM 8288 C CA . LEU B 1 344 ? 11.031 -23.234 -17.531 1 77.31 344 LEU B CA 1
ATOM 8289 C C . LEU B 1 344 ? 11.648 -23.625 -18.875 1 77.31 344 LEU B C 1
ATOM 8291 O O . LEU B 1 344 ? 12.578 -24.438 -18.922 1 77.31 344 LEU B O 1
ATOM 8295 N N . ASN B 1 345 ? 11.047 -23.078 -19.875 1 86.12 345 ASN B N 1
ATOM 8296 C CA . ASN B 1 345 ? 11.453 -23.516 -21.203 1 86.12 345 ASN B CA 1
ATOM 8297 C C . ASN B 1 345 ? 12.289 -22.469 -21.922 1 86.12 345 ASN B C 1
ATOM 8299 O O . ASN B 1 345 ? 12.57 -22.594 -23.109 1 86.12 345 ASN B O 1
ATOM 8303 N N . GLY B 1 346 ? 12.594 -21.406 -21.219 1 78.75 346 GLY B N 1
ATOM 8304 C CA . GLY B 1 346 ? 13.625 -20.484 -21.672 1 78.75 346 GLY B CA 1
ATOM 8305 C C . GLY B 1 346 ? 13.133 -19.516 -22.734 1 78.75 346 GLY B C 1
ATOM 8306 O O . GLY B 1 346 ? 13.82 -19.266 -23.719 1 78.75 346 GLY B O 1
ATOM 8307 N N . TYR B 1 347 ? 11.922 -19.062 -22.672 1 85.75 347 TYR B N 1
ATOM 8308 C CA . TYR B 1 347 ? 11.438 -18 -23.547 1 85.75 347 TYR B CA 1
ATOM 8309 C C . TYR B 1 347 ? 10.68 -16.938 -22.75 1 85.75 347 TYR B C 1
ATOM 8311 O O . TYR B 1 347 ? 10.352 -17.141 -21.578 1 85.75 347 TYR B O 1
ATOM 8319 N N . LYS B 1 348 ? 10.508 -15.82 -23.422 1 86.44 348 LYS B N 1
ATOM 8320 C CA . LYS B 1 348 ? 9.859 -14.695 -22.75 1 86.44 348 LYS B CA 1
ATOM 8321 C C . LYS B 1 348 ? 8.445 -14.484 -23.281 1 86.44 348 LYS B C 1
ATOM 8323 O O . LYS B 1 348 ? 8.203 -14.578 -24.484 1 86.44 348 LYS B O 1
ATOM 8328 N N . ILE B 1 349 ? 7.559 -14.281 -22.344 1 91.56 349 ILE B N 1
ATOM 8329 C CA . ILE B 1 349 ? 6.18 -13.992 -22.734 1 91.56 349 ILE B CA 1
ATOM 8330 C C . ILE B 1 349 ? 5.922 -12.492 -22.656 1 91.56 349 ILE B C 1
ATOM 8332 O O . ILE B 1 349 ? 6.582 -11.781 -21.891 1 91.56 349 ILE B O 1
ATOM 8336 N N . ASP B 1 350 ? 5.031 -12.031 -23.5 1 92.88 350 ASP B N 1
ATOM 8337 C CA . ASP B 1 350 ? 4.508 -10.672 -23.406 1 92.88 350 ASP B CA 1
ATOM 8338 C C . ASP B 1 350 ? 3.115 -10.656 -22.781 1 92.88 350 ASP B C 1
ATOM 8340 O O . ASP B 1 350 ? 2.137 -11.055 -23.422 1 92.88 350 ASP B O 1
ATOM 8344 N N . PRO B 1 351 ? 3.035 -10.109 -21.578 1 93.56 351 PRO B N 1
ATOM 8345 C CA . PRO B 1 351 ? 1.745 -10.141 -20.875 1 93.56 351 PRO B CA 1
ATOM 8346 C C . PRO B 1 351 ? 0.637 -9.438 -21.656 1 93.56 351 PRO B C 1
ATOM 8348 O O . PRO B 1 351 ? -0.512 -9.891 -21.656 1 93.56 351 PRO B O 1
ATOM 8351 N N . ASN B 1 352 ? 0.917 -8.344 -22.359 1 95.44 352 ASN B N 1
ATOM 8352 C CA . ASN B 1 352 ? -0.088 -7.645 -23.141 1 95.44 352 ASN B CA 1
ATOM 8353 C C . ASN B 1 352 ? -0.625 -8.523 -24.266 1 95.44 352 ASN B C 1
ATOM 8355 O O . ASN B 1 352 ? -1.835 -8.57 -24.5 1 95.44 352 ASN B O 1
ATOM 8359 N N . GLN B 1 353 ? 0.294 -9.18 -24.891 1 95.75 353 GLN B N 1
ATOM 8360 C CA . GLN B 1 353 ? -0.082 -10.047 -26 1 95.75 353 GLN B CA 1
ATOM 8361 C C . GLN B 1 353 ? -0.87 -11.258 -25.5 1 95.75 353 GLN B C 1
ATOM 8363 O O . GLN B 1 353 ? -1.787 -11.727 -26.188 1 95.75 353 GLN B O 1
ATOM 8368 N N . GLU B 1 354 ? -0.476 -11.75 -24.391 1 96.5 354 GLU B N 1
ATOM 8369 C CA . GLU B 1 354 ? -1.219 -12.867 -23.828 1 96.5 354 GLU B CA 1
ATOM 8370 C C . GLU B 1 354 ? -2.639 -12.453 -23.453 1 96.5 354 GLU B C 1
ATOM 8372 O O . GLU B 1 354 ? -3.576 -13.242 -23.578 1 96.5 354 GLU B O 1
ATOM 8377 N N . LEU B 1 355 ? -2.779 -11.227 -22.984 1 96.94 355 LEU B N 1
ATOM 8378 C CA . LEU B 1 355 ? -4.109 -10.734 -22.656 1 96.94 355 LEU B CA 1
ATOM 8379 C C . LEU B 1 355 ? -4.953 -10.562 -23.922 1 96.94 355 LEU B C 1
ATOM 8381 O O . LEU B 1 355 ? -6.16 -10.805 -23.906 1 96.94 355 LEU B O 1
ATOM 8385 N N . ILE B 1 356 ? -4.324 -10.164 -25 1 97.31 356 ILE B N 1
ATOM 8386 C CA . ILE B 1 356 ? -5.023 -10.086 -26.281 1 97.31 356 ILE B CA 1
ATOM 8387 C C . ILE B 1 356 ? -5.473 -11.484 -26.703 1 97.31 356 ILE B C 1
ATOM 8389 O O . ILE B 1 356 ? -6.609 -11.672 -27.141 1 97.31 356 ILE B O 1
ATOM 8393 N N . ALA B 1 357 ? -4.605 -12.453 -26.484 1 97.19 357 ALA B N 1
ATOM 8394 C CA . ALA B 1 357 ? -4.93 -13.836 -26.844 1 97.19 357 ALA B CA 1
ATOM 8395 C C . ALA B 1 357 ? -6.141 -14.336 -26.062 1 97.19 357 ALA B C 1
ATOM 8397 O O . ALA B 1 357 ? -7.082 -14.883 -26.641 1 97.19 357 ALA B O 1
ATOM 8398 N N . ILE B 1 358 ? -6.164 -14.109 -24.797 1 97 358 ILE B N 1
ATOM 8399 C CA . ILE B 1 358 ? -7.262 -14.539 -23.938 1 97 358 ILE B CA 1
ATOM 8400 C C . ILE B 1 358 ? -8.516 -13.734 -24.266 1 97 358 ILE B C 1
ATOM 8402 O O . ILE B 1 358 ? -9.625 -14.273 -24.266 1 97 358 ILE B O 1
ATOM 8406 N N . GLY B 1 359 ? -8.312 -12.422 -24.469 1 97.75 359 GLY B N 1
ATOM 8407 C CA . GLY B 1 359 ? -9.445 -11.562 -24.797 1 97.75 359 GLY B CA 1
ATOM 8408 C C . GLY B 1 359 ? -10.141 -11.977 -26.078 1 97.75 359 GLY B C 1
ATOM 8409 O O . GLY B 1 359 ? -11.367 -12.094 -26.109 1 97.75 359 GLY B O 1
ATOM 8410 N N . VAL B 1 360 ? -9.375 -12.25 -27.109 1 97.56 360 VAL B N 1
ATOM 8411 C CA . VAL B 1 360 ? -9.945 -12.656 -28.391 1 97.56 360 VAL B CA 1
ATOM 8412 C C . VAL B 1 360 ? -10.594 -14.031 -28.25 1 97.56 360 VAL B C 1
ATOM 8414 O O . VAL B 1 360 ? -11.688 -14.266 -28.781 1 97.56 360 VAL B O 1
ATOM 8417 N N . THR B 1 361 ? -9.945 -14.93 -27.531 1 97.5 361 THR B N 1
ATOM 8418 C CA . THR B 1 361 ? -10.469 -16.266 -27.328 1 97.5 361 THR B CA 1
ATOM 8419 C C . THR B 1 361 ? -11.859 -16.219 -26.719 1 97.5 361 THR B C 1
ATOM 8421 O O . THR B 1 361 ? -12.781 -16.891 -27.203 1 97.5 361 THR B O 1
ATOM 8424 N N . ASN B 1 362 ? -12.008 -15.398 -25.719 1 98.12 362 ASN B N 1
ATOM 8425 C CA . ASN B 1 362 ? -13.289 -15.352 -25.016 1 98.12 362 ASN B CA 1
ATOM 8426 C C . ASN B 1 362 ? -14.32 -14.539 -25.781 1 98.12 362 ASN B C 1
ATOM 8428 O O . ASN B 1 362 ? -15.508 -14.883 -25.781 1 98.12 362 ASN B O 1
ATOM 8432 N N . THR B 1 363 ? -13.922 -13.516 -26.484 1 97.25 363 THR B N 1
ATOM 8433 C CA . THR B 1 363 ? -14.844 -12.719 -27.297 1 97.25 363 THR B CA 1
ATOM 8434 C C . THR B 1 363 ? -15.359 -13.523 -28.484 1 97.25 363 THR B C 1
ATOM 8436 O O . THR B 1 363 ? -16.562 -13.633 -28.688 1 97.25 363 THR B O 1
ATOM 8439 N N . VAL B 1 364 ? -14.461 -14.141 -29.188 1 96.44 364 VAL B N 1
ATOM 8440 C CA . VAL B 1 364 ? -14.828 -14.93 -30.359 1 96.44 364 VAL B CA 1
ATOM 8441 C C . VAL B 1 364 ? -15.492 -16.234 -29.922 1 96.44 364 VAL B C 1
ATOM 8443 O O . VAL B 1 364 ? -16.438 -16.688 -30.562 1 96.44 364 VAL B O 1
ATOM 8446 N N . GLY B 1 365 ? -15.008 -16.828 -28.891 1 96.62 365 GLY B N 1
ATOM 8447 C CA . GLY B 1 365 ? -15.57 -18.078 -28.375 1 96.62 365 GLY B CA 1
ATOM 8448 C C . GLY B 1 365 ? -17.031 -17.953 -27.984 1 96.62 365 GLY B C 1
ATOM 8449 O O . GLY B 1 365 ? -17.797 -18.906 -28.125 1 96.62 365 GLY B O 1
ATOM 8450 N N . SER B 1 366 ? -17.344 -16.734 -27.484 1 96.38 366 SER B N 1
ATOM 8451 C CA . SER B 1 366 ? -18.734 -16.547 -27.062 1 96.38 366 SER B CA 1
ATOM 8452 C C . SER B 1 366 ? -19.688 -16.703 -28.25 1 96.38 366 SER B C 1
ATOM 8454 O O . SER B 1 366 ? -20.828 -17.109 -28.062 1 96.38 366 SER B O 1
ATOM 8456 N N . CYS B 1 367 ? -19.25 -16.5 -29.453 1 96 367 CYS B N 1
ATOM 8457 C CA . CYS B 1 367 ? -20.078 -16.656 -30.641 1 96 367 CYS B CA 1
ATOM 8458 C C . CYS B 1 367 ? -20.281 -18.141 -30.969 1 96 367 CYS B C 1
ATOM 8460 O O . CYS B 1 367 ? -21.188 -18.484 -31.734 1 96 367 CYS B O 1
ATOM 8462 N N . PHE B 1 368 ? -19.484 -19.016 -30.344 1 95.62 368 PHE B N 1
ATOM 8463 C CA . PHE B 1 368 ? -19.594 -20.453 -30.547 1 95.62 368 PHE B CA 1
ATOM 8464 C C . PHE B 1 368 ? -20.297 -21.125 -29.359 1 95.62 368 PHE B C 1
ATOM 8466 O O . PHE B 1 368 ? -20.297 -22.359 -29.25 1 95.62 368 PHE B O 1
ATOM 8473 N N . GLY B 1 369 ? -20.766 -20.297 -28.484 1 95.62 369 GLY B N 1
ATOM 8474 C CA . GLY B 1 369 ? -21.438 -20.844 -27.312 1 95.62 369 GLY B CA 1
ATOM 8475 C C . GLY B 1 369 ? -20.484 -21.203 -26.188 1 95.62 369 GLY B C 1
ATOM 8476 O O . GLY B 1 369 ? -20.875 -21.844 -25.219 1 95.62 369 GLY B O 1
ATOM 8477 N N . ALA B 1 370 ? -19.281 -20.734 -26.297 1 97.25 370 ALA B N 1
ATOM 8478 C CA . ALA B 1 370 ? -18.266 -21.047 -25.281 1 97.25 370 ALA B CA 1
ATOM 8479 C C . ALA B 1 370 ? -18.438 -20.156 -24.047 1 97.25 370 ALA B C 1
ATOM 8481 O O . ALA B 1 370 ? -18.859 -19 -24.172 1 97.25 370 ALA B O 1
ATOM 8482 N N . TYR B 1 371 ? -18.234 -20.703 -22.875 1 97.88 371 TYR B N 1
ATOM 8483 C CA . TYR B 1 371 ? -18.109 -19.922 -21.656 1 97.88 371 TYR B CA 1
ATOM 8484 C C . TYR B 1 371 ? -16.656 -19.625 -21.344 1 97.88 371 TYR B C 1
ATOM 8486 O O . TYR B 1 371 ? -15.758 -20.047 -22.062 1 97.88 371 TYR B O 1
ATOM 8494 N N . PRO B 1 372 ? -16.359 -18.766 -20.359 1 98.12 372 PRO B N 1
ATOM 8495 C CA . PRO B 1 372 ? -15.016 -18.234 -20.172 1 98.12 372 PRO B CA 1
ATOM 8496 C C . PRO B 1 372 ? -13.953 -19.328 -20.109 1 98.12 372 PRO B C 1
ATOM 8498 O O . PRO B 1 372 ? -14.133 -20.344 -19.406 1 98.12 372 PRO B O 1
ATOM 8501 N N . ALA B 1 373 ? -12.961 -19.062 -20.875 1 97.56 373 ALA B N 1
ATOM 8502 C CA . ALA B 1 373 ? -11.828 -19.969 -20.969 1 97.56 373 ALA B CA 1
ATOM 8503 C C . ALA B 1 373 ? -10.516 -19.25 -20.688 1 97.56 373 ALA B C 1
ATOM 8505 O O . ALA B 1 373 ? -10.367 -18.078 -21.016 1 97.56 373 ALA B O 1
ATOM 8506 N N . THR B 1 374 ? -9.555 -19.969 -20.062 1 96.56 374 THR B N 1
ATOM 8507 C CA . THR B 1 374 ? -8.242 -19.422 -19.75 1 96.56 374 THR B CA 1
ATOM 8508 C C . THR B 1 374 ? -7.195 -20.531 -19.672 1 96.56 374 THR B C 1
ATOM 8510 O O . THR B 1 374 ? -7.465 -21.672 -20.062 1 96.56 374 THR B O 1
ATOM 8513 N N . GLY B 1 375 ? -6.004 -20.188 -19.312 1 95.12 375 GLY B N 1
ATOM 8514 C CA . GLY B 1 375 ? -4.918 -21.156 -19.281 1 95.12 375 GLY B CA 1
ATOM 8515 C C . GLY B 1 375 ? -5.043 -22.156 -18.156 1 95.12 375 GLY B C 1
ATOM 8516 O O . GLY B 1 375 ? -5.465 -21.812 -17.047 1 95.12 375 GLY B O 1
ATOM 8517 N N . SER B 1 376 ? -4.668 -23.422 -18.547 1 93.31 376 SER B N 1
ATOM 8518 C CA . SER B 1 376 ? -4.664 -24.516 -17.578 1 93.31 376 SER B CA 1
ATOM 8519 C C . SER B 1 376 ? -3.24 -24.953 -17.25 1 93.31 376 SER B C 1
ATOM 8521 O O . SER B 1 376 ? -2.447 -25.234 -18.141 1 93.31 376 SER B O 1
ATOM 8523 N N . PHE B 1 377 ? -2.936 -25.062 -15.945 1 84.44 377 PHE B N 1
ATOM 8524 C CA . PHE B 1 377 ? -1.597 -25.469 -15.539 1 84.44 377 PHE B CA 1
ATOM 8525 C C . PHE B 1 377 ? -1.335 -26.922 -15.906 1 84.44 377 PHE B C 1
ATOM 8527 O O . PHE B 1 377 ? -0.291 -27.25 -16.484 1 84.44 377 PHE B O 1
ATOM 8534 N N . SER B 1 378 ? -2.273 -27.797 -15.617 1 84.88 378 SER B N 1
ATOM 8535 C CA . SER B 1 378 ? -2.109 -29.234 -15.828 1 84.88 378 SER B CA 1
ATOM 8536 C C . SER B 1 378 ? -1.921 -29.562 -17.297 1 84.88 378 SER B C 1
ATOM 8538 O O . SER B 1 378 ? -0.978 -30.266 -17.672 1 84.88 378 SER B O 1
ATOM 8540 N N . ARG B 1 379 ? -2.799 -29.016 -18.188 1 92.5 379 ARG B N 1
ATOM 8541 C CA . ARG B 1 379 ? -2.705 -29.297 -19.625 1 92.5 379 ARG B CA 1
ATOM 8542 C C . ARG B 1 379 ? -1.448 -28.672 -20.219 1 92.5 379 ARG B C 1
ATOM 8544 O O . ARG B 1 379 ? -0.841 -29.234 -21.125 1 92.5 379 ARG B O 1
ATOM 8551 N N . SER B 1 380 ? -1.05 -27.469 -19.688 1 94.31 380 SER B N 1
ATOM 8552 C CA . SER B 1 380 ? 0.162 -26.812 -20.172 1 94.31 380 SER B CA 1
ATOM 8553 C C . SER B 1 380 ? 1.408 -27.594 -19.781 1 94.31 380 SER B C 1
ATOM 8555 O O . SER B 1 380 ? 2.348 -27.703 -20.578 1 94.31 380 SER B O 1
ATOM 8557 N N . ALA B 1 381 ? 1.397 -28.172 -18.625 1 88.19 381 ALA B N 1
ATOM 8558 C CA . ALA B 1 381 ? 2.508 -29.016 -18.172 1 88.19 381 ALA B CA 1
ATOM 8559 C C . ALA B 1 381 ? 2.617 -30.266 -19.031 1 88.19 381 ALA B C 1
ATOM 8561 O O . ALA B 1 381 ? 3.719 -30.688 -19.391 1 88.19 381 ALA B O 1
ATOM 8562 N N . LEU B 1 382 ? 1.494 -30.812 -19.312 1 88.94 382 LEU B N 1
ATOM 8563 C CA . LEU B 1 382 ? 1.44 -32 -20.156 1 88.94 382 LEU B CA 1
ATOM 8564 C C . LEU B 1 382 ? 1.943 -31.688 -21.562 1 88.94 382 LEU B C 1
ATOM 8566 O O . LEU B 1 382 ? 2.719 -32.469 -22.141 1 88.94 382 LEU B O 1
ATOM 8570 N N . LYS B 1 383 ? 1.469 -30.578 -22.047 1 94.69 383 LYS B N 1
ATOM 8571 C CA . LYS B 1 383 ? 1.885 -30.125 -23.359 1 94.69 383 LYS B CA 1
ATOM 8572 C C . LYS B 1 383 ? 3.396 -29.922 -23.422 1 94.69 383 LYS B C 1
ATOM 8574 O O . LYS B 1 383 ? 4.047 -30.344 -24.375 1 94.69 383 LYS B O 1
ATOM 8579 N N . SER B 1 384 ? 3.959 -29.359 -22.438 1 92.94 384 SER B N 1
ATOM 8580 C CA . SER B 1 384 ? 5.391 -29.078 -22.359 1 92.94 384 SER B CA 1
ATOM 8581 C C . SER B 1 384 ? 6.191 -30.375 -22.234 1 92.94 384 SER B C 1
ATOM 8583 O O . SER B 1 384 ? 7.18 -30.562 -22.953 1 92.94 384 SER B O 1
ATOM 8585 N N . LYS B 1 385 ? 5.777 -31.281 -21.422 1 88.31 385 LYS B N 1
ATOM 8586 C CA . LYS B 1 385 ? 6.48 -32.531 -21.188 1 88.31 385 LYS B CA 1
ATOM 8587 C C . LYS B 1 385 ? 6.402 -33.438 -22.422 1 88.31 385 LYS B C 1
ATOM 8589 O O . LYS B 1 385 ? 7.266 -34.312 -22.625 1 88.31 385 LYS B O 1
ATOM 8594 N N . SER B 1 386 ? 5.355 -33.281 -23.203 1 92.25 386 SER B N 1
ATOM 8595 C CA . SER B 1 386 ? 5.156 -34.062 -24.406 1 92.25 386 SER B CA 1
ATOM 8596 C C . SER B 1 386 ? 6.055 -33.594 -25.547 1 92.25 386 SER B C 1
ATOM 8598 O O . SER B 1 386 ? 6.082 -34.219 -26.609 1 92.25 386 SER B O 1
ATOM 8600 N N . GLY B 1 387 ? 6.762 -32.469 -25.328 1 91.38 387 GLY B N 1
ATOM 8601 C CA . GLY B 1 387 ? 7.75 -32.031 -26.297 1 91.38 387 GLY B CA 1
ATOM 8602 C C . GLY B 1 387 ? 7.188 -31.062 -27.328 1 91.38 387 GLY B C 1
ATOM 8603 O O . GLY B 1 387 ? 7.562 -31.125 -28.5 1 91.38 387 GLY B O 1
ATOM 8604 N N . VAL B 1 388 ? 6.25 -30.266 -26.953 1 96.38 388 VAL B N 1
ATOM 8605 C CA . VAL B 1 388 ? 5.672 -29.281 -27.875 1 96.38 388 VAL B CA 1
ATOM 8606 C C . VAL B 1 388 ? 6.77 -28.359 -28.406 1 96.38 388 VAL B C 1
ATOM 8608 O O . VAL B 1 388 ? 7.691 -28 -27.688 1 96.38 388 VAL B O 1
ATOM 8611 N N . ARG B 1 389 ? 6.605 -27.969 -29.688 1 95.44 389 ARG B N 1
ATOM 8612 C CA . ARG B 1 389 ? 7.66 -27.172 -30.312 1 95.44 389 ARG B CA 1
ATOM 8613 C C . ARG B 1 389 ? 7.164 -25.781 -30.656 1 95.44 389 ARG B C 1
ATOM 8615 O O . ARG B 1 389 ? 7.934 -24.812 -30.609 1 95.44 389 ARG B O 1
ATOM 8622 N N . THR B 1 390 ? 5.957 -25.688 -31.062 1 96.12 390 THR B N 1
ATOM 8623 C CA . THR B 1 390 ? 5.395 -24.391 -31.438 1 96.12 390 THR B CA 1
ATOM 8624 C C . THR B 1 390 ? 3.963 -24.25 -30.922 1 96.12 390 THR B C 1
ATOM 8626 O O . THR B 1 390 ? 3.355 -25.234 -30.484 1 96.12 390 THR B O 1
ATOM 8629 N N . PRO B 1 391 ? 3.426 -23 -30.922 1 95.81 391 PRO B N 1
ATOM 8630 C CA . PRO B 1 391 ? 2.037 -22.797 -30.5 1 95.81 391 PRO B CA 1
ATOM 8631 C C . PRO B 1 391 ? 1.035 -23.469 -31.438 1 95.81 391 PRO B C 1
ATOM 8633 O O . PRO B 1 391 ? -0.145 -23.594 -31.109 1 95.81 391 PRO B O 1
ATOM 8636 N N . LEU B 1 392 ? 1.432 -24.031 -32.562 1 96.94 392 LEU B N 1
ATOM 8637 C CA . LEU B 1 392 ? 0.548 -24.625 -33.531 1 96.94 392 LEU B CA 1
ATOM 8638 C C . LEU B 1 392 ? 0.003 -25.969 -33.031 1 96.94 392 LEU B C 1
ATOM 8640 O O . LEU B 1 392 ? -0.958 -26.5 -33.594 1 96.94 392 LEU B O 1
ATOM 8644 N N . ALA B 1 393 ? 0.595 -26.516 -32 1 97.38 393 ALA B N 1
ATOM 8645 C CA . ALA B 1 393 ? 0.105 -27.75 -31.391 1 97.38 393 ALA B CA 1
ATOM 8646 C C . ALA B 1 393 ? -1.364 -27.625 -31 1 97.38 393 ALA B C 1
ATOM 8648 O O . ALA B 1 393 ? -2.096 -28.625 -30.984 1 97.38 393 ALA B O 1
ATOM 8649 N N . GLY B 1 394 ? -1.774 -26.406 -30.703 1 97.38 394 GLY B N 1
ATOM 8650 C CA . GLY B 1 394 ? -3.164 -26.156 -30.359 1 97.38 394 GLY B CA 1
ATOM 8651 C C . GLY B 1 394 ? -4.133 -26.531 -31.469 1 97.38 394 GLY B C 1
ATOM 8652 O O . GLY B 1 394 ? -5.258 -26.953 -31.203 1 97.38 394 GLY B O 1
ATOM 8653 N N . VAL B 1 395 ? -3.719 -26.391 -32.688 1 97.81 395 VAL B N 1
ATOM 8654 C CA . VAL B 1 395 ? -4.562 -26.719 -33.844 1 97.81 395 VAL B CA 1
ATOM 8655 C C . VAL B 1 395 ? -4.793 -28.219 -33.875 1 97.81 395 VAL B C 1
ATOM 8657 O O . VAL B 1 395 ? -5.898 -28.688 -34.188 1 97.81 395 VAL B O 1
ATOM 8660 N N . VAL B 1 396 ? -3.771 -28.969 -33.562 1 98 396 VAL B N 1
ATOM 8661 C CA . VAL B 1 396 ? -3.906 -30.422 -33.531 1 98 396 VAL B CA 1
ATOM 8662 C C . VAL B 1 396 ? -4.891 -30.812 -32.406 1 98 396 VAL B C 1
ATOM 8664 O O . VAL B 1 396 ? -5.75 -31.672 -32.625 1 98 396 VAL B O 1
ATOM 8667 N N . THR B 1 397 ? -4.715 -30.172 -31.297 1 97.94 397 THR B N 1
ATOM 8668 C CA . THR B 1 397 ? -5.648 -30.406 -30.188 1 97.94 397 THR B CA 1
ATOM 8669 C C . THR B 1 397 ? -7.078 -30.078 -30.609 1 97.94 397 THR B C 1
ATOM 8671 O O . THR B 1 397 ? -8.016 -30.797 -30.281 1 97.94 397 THR B O 1
ATOM 8674 N N . ALA B 1 398 ? -7.223 -28.969 -31.328 1 98.12 398 ALA B N 1
ATOM 8675 C CA . ALA B 1 398 ? -8.539 -28.547 -31.812 1 98.12 398 ALA B CA 1
ATOM 8676 C C . ALA B 1 398 ? -9.148 -29.594 -32.719 1 98.12 398 ALA B C 1
ATOM 8678 O O . ALA B 1 398 ? -10.359 -29.828 -32.688 1 98.12 398 ALA B O 1
ATOM 8679 N N . ILE B 1 399 ? -8.367 -30.203 -33.5 1 97.88 399 ILE B N 1
ATOM 8680 C CA . ILE B 1 399 ? -8.828 -31.25 -34.406 1 97.88 399 ILE B CA 1
ATOM 8681 C C . ILE B 1 399 ? -9.328 -32.438 -33.594 1 97.88 399 ILE B C 1
ATOM 8683 O O . ILE B 1 399 ? -10.375 -33.031 -33.906 1 97.88 399 ILE B O 1
ATOM 8687 N N . VAL B 1 400 ? -8.625 -32.781 -32.594 1 96.56 400 VAL B N 1
ATOM 8688 C CA . VAL B 1 400 ? -9.047 -33.875 -31.719 1 96.56 400 VAL B CA 1
ATOM 8689 C C . VAL B 1 400 ? -10.398 -33.531 -31.094 1 96.56 400 VAL B C 1
ATOM 8691 O O . VAL B 1 400 ? -11.289 -34.406 -31.047 1 96.56 400 VAL B O 1
ATOM 8694 N N . VAL B 1 401 ? -10.57 -32.344 -30.625 1 96.94 401 VAL B N 1
ATOM 8695 C CA . VAL B 1 401 ? -11.812 -31.938 -29.969 1 96.94 401 VAL B CA 1
ATOM 8696 C C . VAL B 1 401 ? -12.961 -31.953 -30.984 1 96.94 401 VAL B C 1
ATOM 8698 O O . VAL B 1 401 ? -14.062 -32.406 -30.672 1 96.94 401 VAL B O 1
ATOM 8701 N N . ILE B 1 402 ? -12.711 -31.469 -32.156 1 96.12 402 ILE B N 1
ATOM 8702 C CA . ILE B 1 402 ? -13.758 -31.438 -33.188 1 96.12 402 ILE B CA 1
ATOM 8703 C C . ILE B 1 402 ? -14.148 -32.844 -33.562 1 96.12 402 ILE B C 1
ATOM 8705 O O . ILE B 1 402 ? -15.328 -33.125 -33.812 1 96.12 402 ILE B O 1
ATOM 8709 N N . VAL B 1 403 ? -13.203 -33.75 -33.625 1 96.19 403 VAL B N 1
ATOM 8710 C CA . VAL B 1 403 ? -13.477 -35.156 -33.938 1 96.19 403 VAL B CA 1
ATOM 8711 C C . VAL B 1 403 ? -14.328 -35.75 -32.844 1 96.19 403 VAL B C 1
ATOM 8713 O O . VAL B 1 403 ? -15.281 -36.5 -33.094 1 96.19 403 VAL B O 1
ATOM 8716 N N . ALA B 1 404 ? -13.977 -35.438 -31.672 1 94.81 404 ALA B N 1
ATOM 8717 C CA . ALA B 1 404 ? -14.766 -35.938 -30.531 1 94.81 404 ALA B CA 1
ATOM 8718 C C . ALA B 1 404 ? -16.172 -35.344 -30.562 1 94.81 404 ALA B C 1
ATOM 8720 O O . ALA B 1 404 ? -17.156 -36.062 -30.312 1 94.81 404 ALA B O 1
ATOM 8721 N N . LEU B 1 405 ? -16.297 -34.094 -30.891 1 94.12 405 LEU B N 1
ATOM 8722 C CA . LEU B 1 405 ? -17.562 -33.375 -30.891 1 94.12 405 LEU B CA 1
ATOM 8723 C C . LEU B 1 405 ? -18.5 -33.906 -31.969 1 94.12 405 LEU B C 1
ATOM 8725 O O . LEU B 1 405 ? -19.719 -33.938 -31.781 1 94.12 405 LEU B O 1
ATOM 8729 N N . TYR B 1 406 ? -17.953 -34.375 -33.062 1 94.19 406 TYR B N 1
ATOM 8730 C CA . TYR B 1 406 ? -18.797 -34.844 -34.156 1 94.19 406 TYR B CA 1
ATOM 8731 C C . TYR B 1 406 ? -18.891 -36.344 -34.156 1 94.19 406 TYR B C 1
ATOM 8733 O O . TYR B 1 406 ? -19.875 -36.938 -34.656 1 94.19 406 TYR B O 1
ATOM 8741 N N . GLY B 1 407 ? -17.969 -37.062 -33.594 1 93.5 407 GLY B N 1
ATOM 8742 C CA . GLY B 1 407 ? -17.891 -38.5 -33.781 1 93.5 407 GLY B CA 1
ATOM 8743 C C . GLY B 1 407 ? -18.156 -39.281 -32.5 1 93.5 407 GLY B C 1
ATOM 8744 O O . GLY B 1 407 ? -18.516 -40.469 -32.562 1 93.5 407 GLY B O 1
ATOM 8745 N N . LEU B 1 408 ? -17.953 -38.75 -31.375 1 92.31 408 LEU B N 1
ATOM 8746 C CA . LEU B 1 408 ? -17.938 -39.562 -30.172 1 92.31 408 LEU B CA 1
ATOM 8747 C C . LEU B 1 408 ? -19.125 -39.219 -29.281 1 92.31 408 LEU B C 1
ATOM 8749 O O . LEU B 1 408 ? -19.266 -39.781 -28.188 1 92.31 408 LEU B O 1
ATOM 8753 N N . THR B 1 409 ? -19.953 -38.406 -29.609 1 90.31 409 THR B N 1
ATOM 8754 C CA . THR B 1 409 ? -21 -37.906 -28.734 1 90.31 409 THR B CA 1
ATOM 8755 C C . THR B 1 409 ? -21.953 -39.031 -28.344 1 90.31 409 THR B C 1
ATOM 8757 O O . THR B 1 409 ? -22.516 -39.031 -27.234 1 90.31 409 THR B O 1
ATOM 8760 N N . SER B 1 410 ? -22.172 -40 -29.203 1 91.25 410 SER B N 1
ATOM 8761 C CA . SER B 1 410 ? -23.016 -41.156 -28.875 1 91.25 410 SER B CA 1
ATOM 8762 C C . SER B 1 410 ? -22.422 -41.969 -27.734 1 91.25 410 SER B C 1
ATOM 8764 O O . SER B 1 410 ? -23.141 -42.5 -26.891 1 91.25 410 SER B O 1
ATOM 8766 N N . ALA B 1 411 ? -21.156 -42.031 -27.75 1 91.94 411 ALA B N 1
ATOM 8767 C CA . ALA B 1 411 ? -20.469 -42.75 -26.672 1 91.94 411 ALA B CA 1
ATOM 8768 C C . ALA B 1 411 ? -20.516 -41.938 -25.375 1 91.94 411 ALA B C 1
ATOM 8770 O O . ALA B 1 411 ? -20.594 -42.531 -24.281 1 91.94 411 ALA B O 1
ATOM 8771 N N . PHE B 1 412 ? -20.5 -40.688 -25.469 1 92.81 412 PHE B N 1
ATOM 8772 C CA . PHE B 1 412 ? -20.484 -39.812 -24.297 1 92.81 412 PHE B CA 1
ATOM 8773 C C . PHE B 1 412 ? -21.781 -39.969 -23.5 1 92.81 412 PHE B C 1
ATOM 8775 O O . PHE B 1 412 ? -21.797 -39.688 -22.297 1 92.81 412 PHE B O 1
ATOM 8782 N N . PHE B 1 413 ? -22.812 -40.406 -24.141 1 92.5 413 PHE B N 1
ATOM 8783 C CA . PHE B 1 413 ? -24.125 -40.594 -23.531 1 92.5 413 PHE B CA 1
ATOM 8784 C C . PHE B 1 413 ? -24.016 -41.438 -22.266 1 92.5 413 PHE B C 1
ATOM 8786 O O . PHE B 1 413 ? -24.688 -41.156 -21.266 1 92.5 413 PHE B O 1
ATOM 8793 N N . TRP B 1 414 ? -23.047 -42.281 -22.25 1 94.19 414 TRP B N 1
ATOM 8794 C CA . TRP B 1 414 ? -23 -43.281 -21.219 1 94.19 414 TRP B CA 1
ATOM 8795 C C . TRP B 1 414 ? -21.969 -42.938 -20.156 1 94.19 414 TRP B C 1
ATOM 8797 O O . TRP B 1 414 ? -21.766 -43.719 -19.203 1 94.19 414 TRP B O 1
ATOM 8807 N N . ILE B 1 415 ? -21.359 -41.875 -20.25 1 94.94 415 ILE B N 1
ATOM 8808 C CA . ILE B 1 415 ? -20.344 -41.5 -19.266 1 94.94 415 ILE B CA 1
ATOM 8809 C C . ILE B 1 415 ? -21 -41.281 -17.906 1 94.94 415 ILE B C 1
ATOM 8811 O O . ILE B 1 415 ? -21.938 -40.5 -17.766 1 94.94 415 ILE B O 1
ATOM 8815 N N . PRO B 1 416 ? -20.594 -42 -16.891 1 95.44 416 PRO B N 1
ATOM 8816 C CA . PRO B 1 416 ? -21.125 -41.75 -15.555 1 95.44 416 PRO B CA 1
ATOM 8817 C C . PRO B 1 416 ? -20.656 -40.406 -14.992 1 95.44 416 PRO B C 1
ATOM 8819 O O . PRO B 1 416 ? -19.469 -40.094 -15.016 1 95.44 416 PRO B O 1
ATOM 8822 N N . THR B 1 417 ? -21.547 -39.719 -14.406 1 94.5 417 THR B N 1
ATOM 8823 C CA . THR B 1 417 ? -21.234 -38.406 -13.852 1 94.5 417 THR B CA 1
ATOM 8824 C C . THR B 1 417 ? -20.266 -38.562 -12.68 1 94.5 417 THR B C 1
ATOM 8826 O O . THR B 1 417 ? -19.422 -37.656 -12.461 1 94.5 417 THR B O 1
ATOM 8829 N N . ALA B 1 418 ? -20.297 -39.562 -11.992 1 96.56 418 ALA B N 1
ATOM 8830 C CA . ALA B 1 418 ? -19.359 -39.844 -10.898 1 96.56 418 ALA B CA 1
ATOM 8831 C C . ALA B 1 418 ? -17.938 -39.969 -11.414 1 96.56 418 ALA B C 1
ATOM 8833 O O . ALA B 1 418 ? -16.984 -39.594 -10.734 1 96.56 418 ALA B O 1
ATOM 8834 N N . GLY B 1 419 ? -17.844 -40.594 -12.531 1 94.94 419 GLY B N 1
ATOM 8835 C CA . GLY B 1 419 ? -16.531 -40.656 -13.164 1 94.94 419 GLY B CA 1
ATOM 8836 C C . GLY B 1 419 ? -15.938 -39.312 -13.5 1 94.94 419 GLY B C 1
ATOM 8837 O O . GLY B 1 419 ? -14.734 -39.094 -13.336 1 94.94 419 GLY B O 1
ATOM 8838 N N . LEU B 1 420 ? -16.766 -38.406 -13.961 1 92.75 420 LEU B N 1
ATOM 8839 C CA . LEU B 1 420 ? -16.312 -37.062 -14.266 1 92.75 420 LEU B CA 1
ATOM 8840 C C . LEU B 1 420 ? -15.883 -36.312 -13 1 92.75 420 LEU B C 1
ATOM 8842 O O . LEU B 1 420 ? -14.906 -35.562 -13.016 1 92.75 420 LEU B O 1
ATOM 8846 N N . SER B 1 421 ? -16.594 -36.5 -11.898 1 95.31 421 SER B N 1
ATOM 8847 C CA . SER B 1 421 ? -16.203 -35.938 -10.617 1 95.31 421 SER B CA 1
ATOM 8848 C C . SER B 1 421 ? -14.828 -36.438 -10.188 1 95.31 421 SER B C 1
ATOM 8850 O O . SER B 1 421 ? -14.031 -35.656 -9.641 1 95.31 421 SER B O 1
ATOM 8852 N N . ALA B 1 422 ? -14.562 -37.688 -10.445 1 95.81 422 ALA B N 1
ATOM 8853 C CA . ALA B 1 422 ? -13.266 -38.281 -10.125 1 95.81 422 ALA B CA 1
ATOM 8854 C C . ALA B 1 422 ? -12.148 -37.594 -10.906 1 95.81 422 ALA B C 1
ATOM 8856 O O . ALA B 1 422 ? -11.086 -37.281 -10.359 1 95.81 422 ALA B O 1
ATOM 8857 N N . ILE B 1 423 ? -12.398 -37.344 -12.141 1 91.12 423 ILE B N 1
ATOM 8858 C CA . ILE B 1 423 ? -11.422 -36.688 -13.008 1 91.12 423 ILE B CA 1
ATOM 8859 C C . ILE B 1 423 ? -11.133 -35.281 -12.492 1 91.12 423 ILE B C 1
ATOM 8861 O O . ILE B 1 423 ? -9.977 -34.844 -12.461 1 91.12 423 ILE B O 1
ATOM 8865 N N . ILE B 1 424 ? -12.148 -34.562 -12.016 1 91.38 424 ILE B N 1
ATOM 8866 C CA . ILE B 1 424 ? -12 -33.188 -11.523 1 91.38 424 ILE B CA 1
ATOM 8867 C C . ILE B 1 424 ? -11.172 -33.188 -10.242 1 91.38 424 ILE B C 1
ATOM 8869 O O . ILE B 1 424 ? -10.234 -32.406 -10.102 1 91.38 424 ILE B O 1
ATOM 8873 N N . ILE B 1 425 ? -11.523 -34.062 -9.336 1 94.81 425 ILE B N 1
ATOM 8874 C CA . ILE B 1 425 ? -10.82 -34.125 -8.062 1 94.81 425 ILE B CA 1
ATOM 8875 C C . ILE B 1 425 ? -9.336 -34.438 -8.297 1 94.81 425 ILE B C 1
ATOM 8877 O O . ILE B 1 425 ? -8.469 -33.812 -7.684 1 94.81 425 ILE B O 1
ATOM 8881 N N . HIS B 1 426 ? -9.141 -35.344 -9.18 1 92.19 426 HIS B N 1
ATOM 8882 C CA . HIS B 1 426 ? -7.773 -35.688 -9.531 1 92.19 426 HIS B CA 1
ATOM 8883 C C . HIS B 1 426 ? -7.035 -34.5 -10.148 1 92.19 426 HIS B C 1
ATOM 8885 O O . HIS B 1 426 ? -5.859 -34.281 -9.852 1 92.19 426 HIS B O 1
ATOM 8891 N N . ALA B 1 427 ? -7.66 -33.781 -10.977 1 86.81 427 ALA B N 1
ATOM 8892 C CA . ALA B 1 427 ? -7.059 -32.656 -11.711 1 86.81 427 ALA B CA 1
ATOM 8893 C C . ALA B 1 427 ? -6.73 -31.5 -10.773 1 86.81 427 ALA B C 1
ATOM 8895 O O . ALA B 1 427 ? -5.68 -30.875 -10.906 1 86.81 427 ALA B O 1
ATOM 8896 N N . VAL B 1 428 ? -7.562 -31.188 -9.781 1 90.56 428 VAL B N 1
ATOM 8897 C CA . VAL B 1 428 ? -7.402 -29.984 -8.961 1 90.56 428 VAL B CA 1
ATOM 8898 C C . VAL B 1 428 ? -6.391 -30.25 -7.852 1 90.56 428 VAL B C 1
ATOM 8900 O O . VAL B 1 428 ? -5.875 -29.312 -7.234 1 90.56 428 VAL B O 1
ATOM 8903 N N . ALA B 1 429 ? -6.059 -31.5 -7.613 1 89.88 429 ALA B N 1
ATOM 8904 C CA . ALA B 1 429 ? -5.055 -31.828 -6.605 1 89.88 429 ALA B CA 1
ATOM 8905 C C . ALA B 1 429 ? -3.701 -31.219 -6.949 1 89.88 429 ALA B C 1
ATOM 8907 O O . ALA B 1 429 ? -2.936 -30.844 -6.055 1 89.88 429 ALA B O 1
ATOM 8908 N N . ASP B 1 430 ? -3.504 -30.984 -8.172 1 85.56 430 ASP B N 1
ATOM 8909 C CA . ASP B 1 430 ? -2.227 -30.453 -8.633 1 85.56 430 ASP B CA 1
ATOM 8910 C C . ASP B 1 430 ? -2.158 -28.938 -8.43 1 85.56 430 ASP B C 1
ATOM 8912 O O . ASP B 1 430 ? -1.081 -28.344 -8.5 1 85.56 430 ASP B O 1
ATOM 8916 N N . LEU B 1 431 ? -3.273 -28.391 -8.125 1 85.75 431 LEU B N 1
ATOM 8917 C CA . LEU B 1 431 ? -3.322 -26.938 -7.926 1 85.75 431 LEU B CA 1
ATOM 8918 C C . LEU B 1 431 ? -2.971 -26.578 -6.488 1 85.75 431 LEU B C 1
ATOM 8920 O O . LEU B 1 431 ? -2.686 -25.422 -6.191 1 85.75 431 LEU B O 1
ATOM 8924 N N . VAL B 1 432 ? -2.955 -27.516 -5.621 1 92.88 432 VAL B N 1
ATOM 8925 C CA . VAL B 1 432 ? -2.641 -27.281 -4.215 1 92.88 432 VAL B CA 1
ATOM 8926 C C . VAL B 1 432 ? -1.134 -27.109 -4.043 1 92.88 432 VAL B C 1
ATOM 8928 O O . VAL B 1 432 ? -0.347 -27.906 -4.562 1 92.88 432 VAL B O 1
ATOM 8931 N N . ALA B 1 433 ? -0.793 -26.094 -3.281 1 93.44 433 ALA B N 1
ATOM 8932 C CA . ALA B 1 433 ? 0.624 -25.828 -3.043 1 93.44 433 ALA B CA 1
ATOM 8933 C C . ALA B 1 433 ? 1.256 -26.953 -2.221 1 93.44 433 ALA B C 1
ATOM 8935 O O . ALA B 1 433 ? 0.645 -27.453 -1.277 1 93.44 433 ALA B O 1
ATOM 8936 N N . SER B 1 434 ? 2.451 -27.344 -2.604 1 93.94 434 SER B N 1
ATOM 8937 C CA . SER B 1 434 ? 3.189 -28.344 -1.847 1 93.94 434 SER B CA 1
ATOM 8938 C C . SER B 1 434 ? 3.67 -27.781 -0.511 1 93.94 434 SER B C 1
ATOM 8940 O O . SER B 1 434 ? 3.84 -26.578 -0.361 1 93.94 434 SER B O 1
ATOM 8942 N N . PRO B 1 435 ? 3.789 -28.625 0.43 1 93.19 435 PRO B N 1
ATOM 8943 C CA . PRO B 1 435 ? 4.312 -28.156 1.718 1 93.19 435 PRO B CA 1
ATOM 8944 C C . PRO B 1 435 ? 5.672 -27.484 1.592 1 93.19 435 PRO B C 1
ATOM 8946 O O . PRO B 1 435 ? 5.953 -26.516 2.307 1 93.19 435 PRO B O 1
ATOM 8949 N N . ALA B 1 436 ? 6.523 -27.922 0.716 1 92.25 436 ALA B N 1
ATOM 8950 C CA . ALA B 1 436 ? 7.828 -27.312 0.493 1 92.25 436 ALA B CA 1
ATOM 8951 C C . ALA B 1 436 ? 7.688 -25.875 -0.023 1 92.25 436 ALA B C 1
ATOM 8953 O O . ALA B 1 436 ? 8.43 -24.984 0.386 1 92.25 436 ALA B O 1
ATOM 8954 N N . GLN B 1 437 ? 6.766 -25.734 -0.904 1 92.19 437 GLN B N 1
ATOM 8955 C CA . GLN B 1 437 ? 6.531 -24.406 -1.455 1 92.19 437 GLN B CA 1
ATOM 8956 C C . GLN B 1 437 ? 6 -23.453 -0.387 1 92.19 437 GLN B C 1
ATOM 8958 O O . GLN B 1 437 ? 6.426 -22.297 -0.309 1 92.19 437 GLN B O 1
ATOM 8963 N N . VAL B 1 438 ? 5.082 -23.922 0.426 1 94.69 438 VAL B N 1
ATOM 8964 C CA . VAL B 1 438 ? 4.488 -23.109 1.479 1 94.69 438 VAL B CA 1
ATOM 8965 C C . VAL B 1 438 ? 5.559 -22.719 2.498 1 94.69 438 VAL B C 1
ATOM 8967 O O . VAL B 1 438 ? 5.602 -21.578 2.959 1 94.69 438 VAL B O 1
ATOM 8970 N N . TYR B 1 439 ? 6.375 -23.656 2.82 1 94.12 439 TYR B N 1
ATOM 8971 C CA . TYR B 1 439 ? 7.457 -23.406 3.764 1 94.12 439 TYR B CA 1
ATOM 8972 C C . TYR B 1 439 ? 8.445 -22.375 3.201 1 94.12 439 TYR B C 1
ATOM 8974 O O . TYR B 1 439 ? 9.008 -21.578 3.947 1 94.12 439 TYR B O 1
ATOM 8982 N N . SER B 1 440 ? 8.648 -22.406 1.915 1 93.06 440 SER B N 1
ATOM 8983 C CA . SER B 1 440 ? 9.531 -21.438 1.287 1 93.06 440 SER B CA 1
ATOM 8984 C C . SER B 1 440 ? 9.016 -20.016 1.471 1 93.06 440 SER B C 1
ATOM 8986 O O . SER B 1 440 ? 9.797 -19.062 1.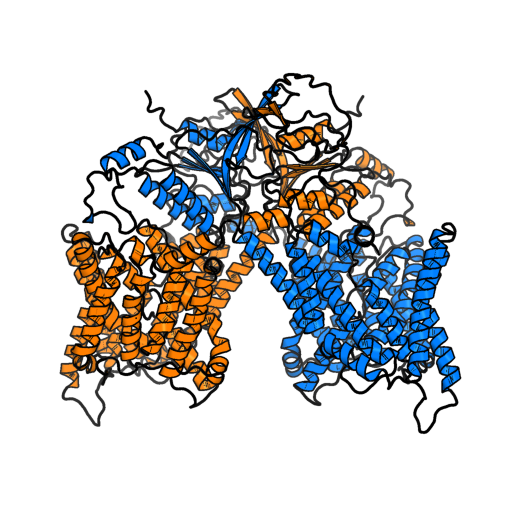599 1 93.06 440 SER B O 1
ATOM 8988 N N . TYR B 1 441 ? 7.676 -19.828 1.515 1 95 441 TYR B N 1
ATOM 8989 C CA . TYR B 1 441 ? 7.109 -18.516 1.765 1 95 441 TYR B CA 1
ATOM 8990 C C . TYR B 1 441 ? 7.496 -18 3.148 1 95 441 TYR B C 1
ATOM 8992 O O . TYR B 1 441 ? 7.836 -16.828 3.312 1 95 441 TYR B O 1
ATOM 9000 N N . TRP B 1 442 ? 7.465 -18.938 4.129 1 94 442 TRP B N 1
ATOM 9001 C CA . TRP B 1 442 ? 7.824 -18.594 5.504 1 94 442 TRP B CA 1
ATOM 9002 C C . TRP B 1 442 ? 9.305 -18.234 5.602 1 94 442 TRP B C 1
ATOM 9004 O O . TRP B 1 442 ? 9.688 -17.312 6.328 1 94 442 TRP B O 1
ATOM 9014 N N . ARG B 1 443 ? 10.109 -18.922 4.848 1 92.12 443 ARG B N 1
ATOM 9015 C CA . ARG B 1 443 ? 11.555 -18.719 4.902 1 92.12 443 ARG B CA 1
ATOM 9016 C C . ARG B 1 443 ? 11.945 -17.375 4.297 1 92.12 443 ARG B C 1
ATOM 9018 O O . ARG B 1 443 ? 12.859 -16.719 4.789 1 92.12 443 ARG B O 1
ATOM 9025 N N . VAL B 1 444 ? 11.297 -17.031 3.285 1 93.69 444 VAL B N 1
ATOM 9026 C CA . VAL B 1 444 ? 11.656 -15.812 2.568 1 93.69 444 VAL B CA 1
ATOM 9027 C C . VAL B 1 444 ? 11.031 -14.602 3.256 1 93.69 444 VAL B C 1
ATOM 9029 O O . VAL B 1 444 ? 11.719 -13.625 3.559 1 93.69 444 VAL B O 1
ATOM 9032 N N . SER B 1 445 ? 9.734 -14.664 3.486 1 95.19 445 SER B N 1
ATOM 9033 C CA . SER B 1 445 ? 9.008 -13.547 4.09 1 95.19 445 SER B CA 1
ATOM 9034 C C . SER B 1 445 ? 7.836 -14.047 4.926 1 95.19 445 SER B C 1
ATOM 9036 O O . SER B 1 445 ? 6.758 -14.32 4.391 1 95.19 445 SER B O 1
ATOM 9038 N N . PRO B 1 446 ? 7.926 -14.023 6.223 1 94.94 446 PRO B N 1
ATOM 9039 C CA . PRO B 1 446 ? 6.871 -14.531 7.109 1 94.94 446 PRO B CA 1
ATOM 9040 C C . PRO B 1 446 ? 5.551 -13.781 6.941 1 94.94 446 PRO B C 1
ATOM 9042 O O . PRO B 1 446 ? 4.48 -14.375 7.082 1 94.94 446 PRO B O 1
ATOM 9045 N N . LEU B 1 447 ? 5.605 -12.555 6.656 1 95.62 447 LEU B N 1
ATOM 9046 C CA . LEU B 1 447 ? 4.379 -11.789 6.477 1 95.62 447 LEU B CA 1
ATOM 9047 C C . LEU B 1 447 ? 3.611 -12.266 5.25 1 95.62 447 LEU B C 1
ATOM 9049 O O . LEU B 1 447 ? 2.379 -12.273 5.246 1 95.62 447 LEU B O 1
ATOM 9053 N N . GLU B 1 448 ? 4.332 -12.633 4.227 1 96.62 448 GLU B N 1
ATOM 9054 C CA . GLU B 1 448 ? 3.682 -13.125 3.018 1 96.62 448 GLU B CA 1
ATOM 9055 C C . GLU B 1 448 ? 3.121 -14.531 3.225 1 96.62 448 GLU B C 1
ATOM 9057 O O . GLU B 1 448 ? 2.143 -14.914 2.58 1 96.62 448 GLU B O 1
ATOM 9062 N N . PHE B 1 449 ? 3.801 -15.328 4.121 1 96.5 449 PHE B N 1
ATOM 9063 C CA . PHE B 1 449 ? 3.221 -16.594 4.527 1 96.5 449 PHE B CA 1
ATOM 9064 C C . PHE B 1 449 ? 1.841 -16.391 5.141 1 96.5 449 PHE B C 1
ATOM 9066 O O . PHE B 1 449 ? 0.911 -17.156 4.855 1 96.5 449 PHE B O 1
ATOM 9073 N N . LEU B 1 450 ? 1.654 -15.352 5.922 1 97.38 450 LEU B N 1
ATOM 9074 C CA . LEU B 1 450 ? 0.368 -15.047 6.539 1 97.38 450 LEU B CA 1
ATOM 9075 C C . LEU B 1 450 ? -0.662 -14.648 5.488 1 97.38 450 LEU B C 1
ATOM 9077 O O . LEU B 1 450 ? -1.851 -14.938 5.637 1 97.38 450 LEU B O 1
ATOM 9081 N N . ILE B 1 451 ? -0.204 -13.953 4.461 1 97.62 451 ILE B N 1
ATOM 9082 C CA . ILE B 1 451 ? -1.097 -13.602 3.361 1 97.62 451 ILE B CA 1
ATOM 9083 C C . ILE B 1 451 ? -1.593 -14.875 2.676 1 97.62 451 ILE B C 1
ATOM 9085 O O . ILE B 1 451 ? -2.775 -14.984 2.344 1 97.62 451 ILE B O 1
ATOM 9089 N N . TRP B 1 452 ? -0.681 -15.867 2.426 1 97.62 452 TRP B N 1
ATOM 9090 C CA . TRP B 1 452 ? -1.062 -17.156 1.861 1 97.62 452 TRP B CA 1
ATOM 9091 C C . TRP B 1 452 ? -2.115 -17.844 2.727 1 97.62 452 TRP B C 1
ATOM 9093 O O . TRP B 1 452 ? -3.133 -18.312 2.217 1 97.62 452 TRP B O 1
ATOM 9103 N N . VAL B 1 453 ? -1.955 -17.812 4.062 1 98.25 453 VAL B N 1
ATOM 9104 C CA . VAL B 1 453 ? -2.865 -18.453 5.004 1 98.25 453 VAL B CA 1
ATOM 9105 C C . VAL B 1 453 ? -4.227 -17.766 4.957 1 98.25 453 VAL B C 1
ATOM 9107 O O . VAL B 1 453 ? -5.266 -18.438 4.91 1 98.25 453 VAL B O 1
ATOM 9110 N N . ALA B 1 454 ? -4.195 -16.484 4.961 1 98.06 454 ALA B N 1
ATOM 9111 C CA . ALA B 1 454 ? -5.438 -15.727 4.926 1 98.06 454 ALA B CA 1
ATOM 9112 C C . ALA B 1 454 ? -6.223 -16.016 3.646 1 98.06 454 ALA B C 1
ATOM 9114 O O . ALA B 1 454 ? -7.449 -16.141 3.678 1 98.06 454 ALA B O 1
ATOM 9115 N N . ALA B 1 455 ? -5.516 -16.094 2.523 1 97.12 455 ALA B N 1
ATOM 9116 C CA . ALA B 1 455 ? -6.156 -16.391 1.243 1 97.12 455 ALA B CA 1
ATOM 9117 C C . ALA B 1 455 ? -6.852 -17.75 1.268 1 97.12 455 ALA B C 1
ATOM 9119 O O . ALA B 1 455 ? -7.996 -17.875 0.831 1 97.12 455 ALA B O 1
ATOM 9120 N N . VAL B 1 456 ? -6.188 -18.75 1.838 1 97.75 456 VAL B N 1
ATOM 9121 C CA . VAL B 1 456 ? -6.734 -20.094 1.904 1 97.75 456 VAL B CA 1
ATOM 9122 C C . VAL B 1 456 ? -7.945 -20.125 2.836 1 97.75 456 VAL B C 1
ATOM 9124 O O . VAL B 1 456 ? -9.008 -20.625 2.471 1 97.75 456 VAL B O 1
ATOM 9127 N N . LEU B 1 457 ? -7.797 -19.531 3.934 1 98.38 457 LEU B N 1
ATOM 9128 C CA . LEU B 1 457 ? -8.836 -19.578 4.953 1 98.38 457 LEU B CA 1
ATOM 9129 C C . LEU B 1 457 ? -10.086 -18.828 4.504 1 98.38 457 LEU B C 1
ATOM 9131 O O . LEU B 1 457 ? -11.203 -19.312 4.676 1 98.38 457 LEU B O 1
ATOM 9135 N N . VAL B 1 458 ? -9.898 -17.672 3.971 1 98.06 458 VAL B N 1
ATOM 9136 C CA . VAL B 1 458 ? -11.047 -16.875 3.549 1 98.06 458 VAL B CA 1
ATOM 9137 C C . VAL B 1 458 ? -11.758 -17.578 2.395 1 98.06 458 VAL B C 1
ATOM 9139 O O . VAL B 1 458 ? -12.992 -17.562 2.309 1 98.06 458 VAL B O 1
ATOM 9142 N N . THR B 1 459 ? -11 -18.234 1.485 1 96.38 459 THR B N 1
ATOM 9143 C CA . THR B 1 459 ? -11.609 -18.969 0.382 1 96.38 459 THR B CA 1
ATOM 9144 C C . THR B 1 459 ? -12.43 -20.141 0.904 1 96.38 459 THR B C 1
ATOM 9146 O O . THR B 1 459 ? -13.547 -20.391 0.43 1 96.38 459 THR B O 1
ATOM 9149 N N . VAL B 1 460 ? -12.008 -20.844 1.904 1 97.12 460 VAL B N 1
ATOM 9150 C CA . VAL B 1 460 ? -12.625 -22.062 2.42 1 97.12 460 VAL B CA 1
ATOM 9151 C C . VAL B 1 460 ? -13.812 -21.688 3.311 1 97.12 460 VAL B C 1
ATOM 9153 O O . VAL B 1 460 ? -14.852 -22.359 3.266 1 97.12 460 VAL B O 1
ATOM 9156 N N . PHE B 1 461 ? -13.688 -20.562 3.998 1 97.62 461 PHE B N 1
ATOM 9157 C CA . PHE B 1 461 ? -14.688 -20.281 5.02 1 97.62 461 PHE B CA 1
ATOM 9158 C C . PHE B 1 461 ? -15.68 -19.234 4.535 1 97.62 461 PHE B C 1
ATOM 9160 O O . PHE B 1 461 ? -16.672 -18.969 5.203 1 97.62 461 PHE B O 1
ATOM 9167 N N . SER B 1 462 ? -15.367 -18.641 3.477 1 96.44 462 SER B N 1
ATOM 9168 C CA . SER B 1 462 ? -16.297 -17.656 2.924 1 96.44 462 SER B CA 1
ATOM 9169 C C . SER B 1 462 ? -16.656 -17.984 1.476 1 96.44 462 SER B C 1
ATOM 9171 O O . SER B 1 462 ? -17.453 -18.891 1.215 1 96.44 462 SER B O 1
ATOM 9173 N N . SER B 1 463 ? -15.875 -17.516 0.508 1 95.19 463 SER B N 1
ATOM 9174 C CA . SER B 1 463 ? -16.109 -17.781 -0.908 1 95.19 463 SER B CA 1
ATOM 9175 C C . SER B 1 463 ? -14.836 -17.562 -1.728 1 95.19 463 SER B C 1
ATOM 9177 O O . SER B 1 463 ? -13.875 -16.953 -1.243 1 95.19 463 SER B O 1
ATOM 9179 N N . ILE B 1 464 ? -14.859 -18.094 -2.859 1 92.75 464 ILE B N 1
ATOM 9180 C CA . ILE B 1 464 ? -13.742 -17.922 -3.779 1 92.75 464 ILE B CA 1
ATOM 9181 C C . ILE B 1 464 ? -13.57 -16.438 -4.121 1 92.75 464 ILE B C 1
ATOM 9183 O O . ILE B 1 464 ? -12.453 -15.945 -4.234 1 92.75 464 ILE B O 1
ATOM 9187 N N . GLU B 1 465 ? -14.664 -15.734 -4.301 1 94 465 GLU B N 1
ATOM 9188 C CA . GLU B 1 465 ? -14.648 -14.305 -4.602 1 94 465 GLU B CA 1
ATOM 9189 C C . GLU B 1 465 ? -13.953 -13.516 -3.492 1 94 465 GLU B C 1
ATOM 9191 O O . GLU B 1 465 ? -13.062 -12.719 -3.762 1 94 465 GLU B O 1
ATOM 9196 N N . ASN B 1 466 ? -14.328 -13.789 -2.248 1 96.06 466 ASN B N 1
ATOM 9197 C CA . ASN B 1 466 ? -13.711 -13.117 -1.111 1 96.06 466 ASN B CA 1
ATOM 9198 C C . ASN B 1 466 ? -12.242 -13.516 -0.96 1 96.06 466 ASN B C 1
ATOM 9200 O O . ASN B 1 466 ? -11.43 -12.727 -0.483 1 96.06 466 ASN B O 1
ATOM 9204 N N . GLY B 1 467 ? -11.992 -14.742 -1.376 1 95.88 467 GLY B N 1
ATOM 9205 C CA . GLY B 1 467 ? -10.617 -15.211 -1.308 1 95.88 467 GLY B CA 1
ATOM 9206 C C . GLY B 1 467 ? -9.672 -14.43 -2.203 1 95.88 467 GLY B C 1
ATOM 9207 O O . GLY B 1 467 ? -8.594 -14.023 -1.769 1 95.88 467 GLY B O 1
ATOM 9208 N N . ILE B 1 468 ? -10.086 -14.234 -3.379 1 94.12 468 ILE B N 1
ATOM 9209 C CA . ILE B 1 468 ? -9.211 -13.531 -4.312 1 94.12 468 ILE B CA 1
ATOM 9210 C C . ILE B 1 468 ? -9.086 -12.07 -3.9 1 94.12 468 ILE B C 1
ATOM 9212 O O . ILE B 1 468 ? -8.008 -11.477 -3.994 1 94.12 468 ILE B O 1
ATOM 9216 N N . TYR B 1 469 ? -10.188 -11.398 -3.438 1 95.81 469 TYR B N 1
ATOM 9217 C CA . TYR B 1 469 ? -10.133 -10.008 -2.994 1 95.81 469 TYR B CA 1
ATOM 9218 C C . TYR B 1 469 ? -9.234 -9.859 -1.773 1 95.81 469 TYR B C 1
ATOM 9220 O O . TYR B 1 469 ? -8.484 -8.883 -1.663 1 95.81 469 TYR B O 1
ATOM 9228 N N . THR B 1 470 ? -9.289 -10.836 -0.883 1 96.62 470 THR B N 1
ATOM 9229 C CA . THR B 1 470 ? -8.438 -10.828 0.3 1 96.62 470 THR B CA 1
ATOM 9230 C C . THR B 1 470 ? -6.965 -10.945 -0.093 1 96.62 470 THR B C 1
ATOM 9232 O O . THR B 1 470 ? -6.105 -10.273 0.476 1 96.62 470 THR B O 1
ATOM 9235 N N . SER B 1 471 ? -6.727 -11.789 -1.021 1 94.94 471 SER B N 1
ATOM 9236 C CA . SER B 1 471 ? -5.363 -11.992 -1.497 1 94.94 471 SER B CA 1
ATOM 9237 C C . SER B 1 471 ? -4.777 -10.703 -2.064 1 94.94 471 SER B C 1
ATOM 9239 O O . SER B 1 471 ? -3.672 -10.305 -1.694 1 94.94 471 SER B O 1
ATOM 9241 N N . ILE B 1 472 ? -5.5 -10.047 -2.891 1 94.38 472 ILE B N 1
ATOM 9242 C CA . ILE B 1 472 ? -5.047 -8.836 -3.562 1 94.38 472 ILE B CA 1
ATOM 9243 C C . ILE B 1 472 ? -4.922 -7.703 -2.547 1 94.38 472 ILE B C 1
ATOM 9245 O O . ILE B 1 472 ? -3.916 -6.988 -2.525 1 94.38 472 ILE B O 1
ATOM 9249 N N . ALA B 1 473 ? -5.906 -7.547 -1.663 1 95.75 473 ALA B N 1
ATOM 9250 C CA . ALA B 1 473 ? -5.941 -6.477 -0.67 1 95.75 473 ALA B CA 1
ATOM 9251 C C . ALA B 1 473 ? -4.812 -6.629 0.344 1 95.75 473 ALA B C 1
ATOM 9253 O O . ALA B 1 473 ? -4.195 -5.645 0.749 1 95.75 473 ALA B O 1
ATOM 9254 N N . ALA B 1 474 ? -4.578 -7.852 0.749 1 96.69 474 ALA B N 1
ATOM 9255 C CA . ALA B 1 474 ? -3.521 -8.102 1.727 1 96.69 474 ALA B CA 1
ATOM 9256 C C . ALA B 1 474 ? -2.146 -7.797 1.139 1 96.69 474 ALA B C 1
ATOM 9258 O O . ALA B 1 474 ? -1.289 -7.223 1.812 1 96.69 474 ALA B O 1
ATOM 9259 N N . SER B 1 475 ? -1.947 -8.227 -0.07 1 96.19 475 SER B N 1
ATOM 9260 C CA . SER B 1 475 ? -0.686 -7.934 -0.742 1 96.19 475 SER B CA 1
ATOM 9261 C C . SER B 1 475 ? -0.499 -6.434 -0.928 1 96.19 475 SER B C 1
ATOM 9263 O O . SER B 1 475 ? 0.603 -5.91 -0.741 1 96.19 475 SER B O 1
ATOM 9265 N N . LEU B 1 476 ? -1.548 -5.777 -1.306 1 95.62 476 LEU B N 1
ATOM 9266 C CA . LEU B 1 476 ? -1.495 -4.332 -1.499 1 95.62 476 LEU B CA 1
ATOM 9267 C C . LEU B 1 476 ? -1.244 -3.617 -0.177 1 95.62 476 LEU B C 1
ATOM 9269 O O . LEU B 1 476 ? -0.476 -2.654 -0.123 1 95.62 476 LEU B O 1
ATOM 9273 N N . ALA B 1 477 ? -1.916 -4.066 0.846 1 95.31 477 ALA B N 1
ATOM 9274 C CA . ALA B 1 477 ? -1.731 -3.467 2.164 1 95.31 477 ALA B CA 1
ATOM 9275 C C . ALA B 1 477 ? -0.275 -3.561 2.611 1 95.31 477 ALA B C 1
ATOM 9277 O O . ALA B 1 477 ? 0.289 -2.586 3.115 1 95.31 477 ALA B O 1
ATOM 9278 N N . LEU B 1 478 ? 0.331 -4.695 2.445 1 96.44 478 LEU B N 1
ATOM 9279 C CA . LEU B 1 478 ? 1.729 -4.875 2.824 1 96.44 478 LEU B CA 1
ATOM 9280 C C . LEU B 1 478 ? 2.635 -3.969 1.997 1 96.44 478 LEU B C 1
ATOM 9282 O O . LEU B 1 478 ? 3.594 -3.396 2.521 1 96.44 478 LEU B O 1
ATOM 9286 N N . LEU B 1 479 ? 2.346 -3.912 0.715 1 96.44 479 LEU B N 1
ATOM 9287 C CA . LEU B 1 479 ? 3.102 -3.031 -0.17 1 96.44 479 LEU B CA 1
ATOM 9288 C C . LEU B 1 479 ? 3.023 -1.585 0.305 1 96.44 479 LEU B C 1
ATOM 9290 O O . LEU B 1 479 ? 4.043 -0.895 0.375 1 96.44 479 LEU B O 1
ATOM 9294 N N . LEU B 1 480 ? 1.879 -1.115 0.66 1 95.25 480 LEU B N 1
ATOM 9295 C CA . LEU B 1 480 ? 1.662 0.265 1.082 1 95.25 480 LEU B CA 1
ATOM 9296 C C . LEU B 1 480 ? 2.312 0.527 2.436 1 95.25 480 LEU B C 1
ATOM 9298 O O . LEU B 1 480 ? 2.816 1.625 2.686 1 95.25 480 LEU B O 1
ATOM 9302 N N . ILE B 1 481 ? 2.299 -0.443 3.307 1 95.44 481 ILE B N 1
ATOM 9303 C CA . ILE B 1 481 ? 2.951 -0.301 4.605 1 95.44 481 ILE B CA 1
ATOM 9304 C C . ILE B 1 481 ? 4.461 -0.166 4.41 1 95.44 481 ILE B C 1
ATOM 9306 O O . ILE B 1 481 ? 5.105 0.652 5.07 1 95.44 481 ILE B O 1
ATOM 9310 N N . ARG B 1 482 ? 5.008 -0.955 3.498 1 95 482 ARG B N 1
ATOM 9311 C CA . ARG B 1 482 ? 6.434 -0.893 3.199 1 95 482 ARG B CA 1
ATOM 9312 C C . ARG B 1 482 ? 6.824 0.481 2.664 1 95 482 ARG B C 1
ATOM 9314 O O . ARG B 1 482 ? 7.891 1.002 2.994 1 95 482 ARG B O 1
ATOM 9321 N N . VAL B 1 483 ? 5.953 1.074 1.915 1 94.44 483 VAL B N 1
ATOM 9322 C CA . VAL B 1 483 ? 6.219 2.391 1.342 1 94.44 483 VAL B CA 1
ATOM 9323 C C . VAL B 1 483 ? 6.031 3.467 2.408 1 94.44 483 VAL B C 1
ATOM 9325 O O . VAL B 1 483 ? 6.789 4.438 2.459 1 94.44 483 VAL B O 1
ATOM 9328 N N . ALA B 1 484 ? 5.066 3.264 3.289 1 94.62 484 ALA B N 1
ATOM 9329 C CA . ALA B 1 484 ? 4.68 4.277 4.27 1 94.62 484 ALA B CA 1
ATOM 9330 C C . ALA B 1 484 ? 5.633 4.281 5.457 1 94.62 484 ALA B C 1
ATOM 9332 O O . ALA B 1 484 ? 5.812 5.312 6.113 1 94.62 484 ALA B O 1
ATOM 9333 N N . ARG B 1 485 ? 6.258 3.107 5.742 1 94 485 ARG B N 1
ATOM 9334 C CA . ARG B 1 485 ? 7.109 2.992 6.922 1 94 485 ARG B CA 1
ATOM 9335 C C . ARG B 1 485 ? 8.484 2.459 6.551 1 94 485 ARG B C 1
ATOM 9337 O O . ARG B 1 485 ? 8.906 1.407 7.043 1 94 485 ARG B O 1
ATOM 9344 N N . PRO B 1 486 ? 9.18 3.25 5.785 1 93.75 486 PRO B N 1
ATOM 9345 C CA . PRO B 1 486 ? 10.531 2.814 5.434 1 93.75 486 PRO B CA 1
ATOM 9346 C C . PRO B 1 486 ? 11.523 2.959 6.586 1 93.75 486 PRO B C 1
ATOM 9348 O O . PRO B 1 486 ? 11.242 3.664 7.559 1 93.75 486 PRO B O 1
ATOM 9351 N N . ARG B 1 487 ? 12.594 2.336 6.477 1 93 487 ARG B N 1
ATOM 9352 C CA . ARG B 1 487 ? 13.68 2.461 7.441 1 93 487 ARG B CA 1
ATOM 9353 C C . ARG B 1 487 ? 14.578 3.648 7.109 1 93 487 ARG B C 1
ATOM 9355 O O . ARG B 1 487 ? 14.555 4.152 5.984 1 93 487 ARG B O 1
ATOM 9362 N N . GLY B 1 488 ? 15.203 4.168 8.062 1 93.38 488 GLY B N 1
ATOM 9363 C CA . GLY B 1 488 ? 16.203 5.219 7.938 1 93.38 488 GLY B CA 1
ATOM 9364 C C . GLY B 1 488 ? 17.281 5.137 8.992 1 93.38 488 GLY B C 1
ATOM 9365 O O . GLY B 1 488 ? 17.109 4.484 10.023 1 93.38 488 GLY B O 1
ATOM 9366 N N . SER B 1 489 ? 18.484 5.617 8.633 1 94.06 489 SER B N 1
ATOM 9367 C CA . SER B 1 489 ? 19.594 5.566 9.586 1 94.06 489 SER B CA 1
ATOM 9368 C C . SER B 1 489 ? 20.547 6.742 9.391 1 94.06 489 SER B C 1
ATOM 9370 O O . SER B 1 489 ? 20.703 7.238 8.273 1 94.06 489 SER B O 1
ATOM 9372 N N . PHE B 1 490 ? 20.969 7.191 10.5 1 96.5 490 PHE B N 1
ATOM 9373 C CA . PHE B 1 490 ? 22.094 8.109 10.453 1 96.5 490 PHE B CA 1
ATOM 9374 C C . PHE B 1 490 ? 23.391 7.359 10.117 1 96.5 490 PHE B C 1
ATOM 9376 O O . PHE B 1 490 ? 23.609 6.246 10.602 1 96.5 490 PHE B O 1
ATOM 9383 N N . LEU B 1 491 ? 24.219 7.961 9.266 1 96.12 491 LEU B N 1
ATOM 9384 C CA . LEU B 1 491 ? 25.375 7.238 8.734 1 96.12 491 LEU B CA 1
ATOM 9385 C C . LEU B 1 491 ? 26.672 7.773 9.328 1 96.12 491 LEU B C 1
ATOM 9387 O O . LEU B 1 491 ? 26.734 8.93 9.758 1 96.12 491 LEU B O 1
ATOM 9391 N N . GLY B 1 492 ? 27.641 6.879 9.43 1 94.38 492 GLY B N 1
ATOM 9392 C CA . GLY B 1 492 ? 29.031 7.172 9.742 1 94.38 492 GLY B CA 1
ATOM 9393 C C . GLY B 1 492 ? 30.016 6.566 8.758 1 94.38 492 GLY B C 1
ATOM 9394 O O . GLY B 1 492 ? 29.609 5.922 7.789 1 94.38 492 GLY B O 1
ATOM 9395 N N . LYS B 1 493 ? 31.281 6.863 8.938 1 91.81 493 LYS B N 1
ATOM 9396 C CA . LYS B 1 493 ? 32.312 6.438 8.008 1 91.81 493 LYS B CA 1
ATOM 9397 C C . LYS B 1 493 ? 33.094 5.234 8.555 1 91.81 493 LYS B C 1
ATOM 9399 O O . LYS B 1 493 ? 33.344 5.156 9.758 1 91.81 493 LYS B O 1
ATOM 9404 N N . VAL B 1 494 ? 33.281 4.312 7.645 1 89.31 494 VAL B N 1
ATOM 9405 C CA . VAL B 1 494 ? 34.156 3.186 7.91 1 89.31 494 VAL B CA 1
ATOM 9406 C C . VAL B 1 494 ? 35.281 3.156 6.879 1 89.31 494 VAL B C 1
ATOM 9408 O O . VAL B 1 494 ? 35.062 3.295 5.68 1 89.31 494 VAL B O 1
ATOM 9411 N N . THR B 1 495 ? 36.469 3.139 7.402 1 86.69 495 THR B N 1
ATOM 9412 C CA . THR B 1 495 ? 37.594 3.02 6.512 1 86.69 495 THR B CA 1
ATOM 9413 C C . THR B 1 495 ? 37.906 1.557 6.191 1 86.69 495 THR B C 1
ATOM 9415 O O . THR B 1 495 ? 38.125 0.754 7.098 1 86.69 495 THR B O 1
ATOM 9418 N N . ILE B 1 496 ? 37.719 1.317 4.918 1 84.38 496 ILE B N 1
ATOM 9419 C CA . ILE B 1 496 ? 37.969 -0.048 4.461 1 84.38 496 ILE B CA 1
ATOM 9420 C C . ILE B 1 496 ? 39.312 -0.133 3.76 1 84.38 496 ILE B C 1
ATOM 9422 O O . ILE B 1 496 ? 39.656 0.737 2.955 1 84.38 496 ILE B O 1
ATOM 9426 N N . ARG B 1 497 ? 40.094 -1.116 4.262 1 79 497 ARG B N 1
ATOM 9427 C CA . ARG B 1 497 ? 41.406 -1.375 3.639 1 79 497 ARG B CA 1
ATOM 9428 C C . ARG B 1 497 ? 41.344 -2.625 2.766 1 79 497 ARG B C 1
ATOM 9430 O O . ARG B 1 497 ? 40.844 -3.67 3.197 1 79 497 ARG B O 1
ATOM 9437 N N . SER B 1 498 ? 41.531 -2.291 1.457 1 70.69 498 SER B N 1
ATOM 9438 C CA . SER B 1 498 ? 41.594 -3.441 0.562 1 70.69 498 SER B CA 1
ATOM 9439 C C . SER B 1 498 ? 43 -4.043 0.55 1 70.69 498 SER B C 1
ATOM 9441 O O . SER B 1 498 ? 43.969 -3.322 0.433 1 70.69 498 SER B O 1
ATOM 9443 N N . SER B 1 499 ? 43.125 -5.184 0.914 1 60.03 499 SER B N 1
ATOM 9444 C CA . SER B 1 499 ? 44.438 -5.836 0.998 1 60.03 499 SER B CA 1
ATOM 9445 C C . SER B 1 499 ? 45.125 -5.863 -0.359 1 60.03 499 SER B C 1
ATOM 9447 O O . SER B 1 499 ? 46.344 -5.879 -0.433 1 60.03 499 SER B O 1
ATOM 9449 N N . ASP B 1 500 ? 44.344 -5.941 -1.383 1 56.69 500 ASP B N 1
ATOM 9450 C CA . ASP B 1 500 ? 44.969 -6.121 -2.684 1 56.69 500 ASP B CA 1
ATOM 9451 C C . ASP B 1 500 ? 45.625 -4.828 -3.158 1 56.69 500 ASP B C 1
ATOM 9453 O O . ASP B 1 500 ? 46.688 -4.855 -3.82 1 56.69 500 ASP B O 1
ATOM 9457 N N . SER B 1 501 ? 45.062 -3.643 -3.061 1 56.03 501 SER B N 1
ATOM 9458 C CA . SER B 1 501 ? 45.594 -2.436 -3.691 1 56.03 501 SER B CA 1
ATOM 9459 C C . SER B 1 501 ? 46.031 -1.41 -2.65 1 56.03 501 SER B C 1
ATOM 9461 O O . SER B 1 501 ? 46.562 -0.359 -2.996 1 56.03 501 SER B O 1
ATOM 9463 N N . ASP B 1 502 ? 46.281 -1.85 -1.406 1 59.09 502 ASP B N 1
ATOM 9464 C CA . ASP B 1 502 ? 46.656 -0.896 -0.373 1 59.09 502 ASP B CA 1
ATOM 9465 C C . ASP B 1 502 ? 45.844 0.39 -0.475 1 59.09 502 ASP B C 1
ATOM 9467 O O . ASP B 1 502 ? 46.375 1.481 -0.229 1 59.09 502 ASP B O 1
ATOM 9471 N N . THR B 1 503 ? 44.719 0.278 -1.133 1 69.38 503 THR B N 1
ATOM 9472 C CA . THR B 1 503 ? 43.875 1.458 -1.26 1 69.38 503 THR B CA 1
ATOM 9473 C C . THR B 1 503 ? 42.844 1.515 -0.125 1 69.38 503 THR B C 1
ATOM 9475 O O . THR B 1 503 ? 42.344 0.48 0.31 1 69.38 503 THR B O 1
ATOM 9478 N N . GLN B 1 504 ? 42.812 2.74 0.446 1 76.81 504 GLN B N 1
ATOM 9479 C CA . GLN B 1 504 ? 41.844 2.996 1.497 1 76.81 504 GLN B CA 1
ATOM 9480 C C . GLN B 1 504 ? 40.625 3.742 0.949 1 76.81 504 GLN B C 1
ATOM 9482 O O . GLN B 1 504 ? 40.75 4.637 0.114 1 76.81 504 GLN B O 1
ATOM 9487 N N . ARG B 1 505 ? 39.562 3.125 1.252 1 81.31 505 ARG B N 1
ATOM 9488 C CA . ARG B 1 505 ? 38.344 3.807 0.822 1 81.31 505 ARG B CA 1
ATOM 9489 C C . ARG B 1 505 ? 37.375 3.953 1.978 1 81.31 505 ARG B C 1
ATOM 9491 O O . ARG B 1 505 ? 37.406 3.188 2.943 1 81.31 505 ARG B O 1
ATOM 9498 N N . GLU B 1 506 ? 36.562 4.996 1.867 1 84.56 506 GLU B N 1
ATOM 9499 C CA . GLU B 1 506 ? 35.562 5.254 2.902 1 84.56 506 GLU B CA 1
ATOM 9500 C C . GLU B 1 506 ? 34.156 4.812 2.447 1 84.56 506 GLU B C 1
ATOM 9502 O O . GLU B 1 506 ? 33.781 5.016 1.29 1 84.56 506 GLU B O 1
ATOM 9507 N N . VAL B 1 507 ? 33.594 4.07 3.35 1 88.5 507 VAL B N 1
ATOM 9508 C CA . VAL B 1 507 ? 32.25 3.643 3.08 1 88.5 507 VAL B CA 1
ATOM 9509 C C . VAL B 1 507 ? 31.312 4.121 4.199 1 88.5 507 VAL B C 1
ATOM 9511 O O . VAL B 1 507 ? 31.734 4.207 5.359 1 88.5 507 VAL B O 1
ATOM 9514 N N . PHE B 1 508 ? 30.125 4.488 3.863 1 91.56 508 PHE B N 1
ATOM 9515 C CA . PHE B 1 508 ? 29.172 4.988 4.848 1 91.56 508 PHE B CA 1
ATOM 9516 C C . PHE B 1 508 ? 28.219 3.887 5.297 1 91.56 508 PHE B C 1
ATOM 9518 O O . PHE B 1 508 ? 27.609 3.215 4.465 1 91.56 508 PHE B O 1
ATOM 9525 N N . VAL B 1 509 ? 28.172 3.699 6.578 1 90.25 509 VAL B N 1
ATOM 9526 C CA . VAL B 1 509 ? 27.312 2.682 7.16 1 90.25 509 VAL B CA 1
ATOM 9527 C C . VAL B 1 509 ? 26.516 3.285 8.312 1 90.25 509 VAL B C 1
ATOM 9529 O O . VAL B 1 509 ? 26.797 4.391 8.766 1 90.25 509 VAL B O 1
ATOM 9532 N N . SER B 1 510 ? 25.5 2.518 8.789 1 91.31 510 SER B N 1
ATOM 9533 C CA . SER B 1 510 ? 24.656 2.982 9.875 1 91.31 510 SER B CA 1
ATOM 9534 C C . SER B 1 510 ? 25.453 3.148 11.172 1 91.31 510 SER B C 1
ATOM 9536 O O . SER B 1 510 ? 26.312 2.328 11.477 1 91.31 510 SER B O 1
ATOM 9538 N N . LEU B 1 511 ? 25.125 4.219 11.844 1 90.94 511 LEU B N 1
ATOM 9539 C CA . LEU B 1 511 ? 25.781 4.453 13.125 1 90.94 511 LEU B CA 1
ATOM 9540 C C . LEU B 1 511 ? 25.297 3.449 14.172 1 90.94 511 LEU B C 1
ATOM 9542 O O . LEU B 1 511 ? 26.047 3.084 15.078 1 90.94 511 LEU B O 1
ATOM 9546 N N . ILE B 1 512 ? 24.109 3.068 13.922 1 85 512 ILE B N 1
ATOM 9547 C CA . ILE B 1 512 ? 23.547 2.076 14.828 1 85 512 ILE B CA 1
ATOM 9548 C C . ILE B 1 512 ? 23.703 0.681 14.227 1 85 512 ILE B C 1
ATOM 9550 O O . ILE B 1 512 ? 23.562 0.503 13.016 1 85 512 ILE B O 1
ATOM 9554 N N . LYS B 1 513 ? 23.891 -0.227 15.125 1 77.62 513 LYS B N 1
ATOM 9555 C CA . LYS B 1 513 ? 24.078 -1.604 14.68 1 77.62 513 LYS B CA 1
ATOM 9556 C C . LYS B 1 513 ? 22.844 -2.123 13.945 1 77.62 513 LYS B C 1
ATOM 9558 O O . LYS B 1 513 ? 21.734 -2.018 14.445 1 77.62 513 LYS B O 1
ATOM 9563 N N . ASP B 1 514 ? 23.062 -2.529 12.656 1 72.56 514 ASP B N 1
ATOM 9564 C CA . ASP B 1 514 ? 21.953 -2.939 11.805 1 72.56 514 ASP B CA 1
ATOM 9565 C C . ASP B 1 514 ? 21.906 -4.461 11.664 1 72.56 514 ASP B C 1
ATOM 9567 O O . ASP B 1 514 ? 21.047 -4.992 10.953 1 72.56 514 ASP B O 1
ATOM 9571 N N . ASN B 1 515 ? 22.703 -5.215 12.344 1 72.69 515 ASN B N 1
ATOM 9572 C CA . ASN B 1 515 ? 22.75 -6.672 12.328 1 72.69 515 ASN B CA 1
ATOM 9573 C C . ASN B 1 515 ? 23.078 -7.207 10.938 1 72.69 515 ASN B C 1
ATOM 9575 O O . ASN B 1 515 ? 22.688 -8.328 10.594 1 72.69 515 ASN B O 1
ATOM 9579 N N . VAL B 1 516 ? 23.562 -6.438 10.062 1 78.06 516 VAL B N 1
ATOM 9580 C CA . VAL B 1 516 ? 24 -6.879 8.742 1 78.06 516 VAL B CA 1
ATOM 9581 C C . VAL B 1 516 ? 25.531 -6.875 8.672 1 78.06 516 VAL B C 1
ATOM 9583 O O . VAL B 1 516 ? 26.141 -7.844 8.211 1 78.06 516 VAL B O 1
ATOM 9586 N N . THR B 1 517 ?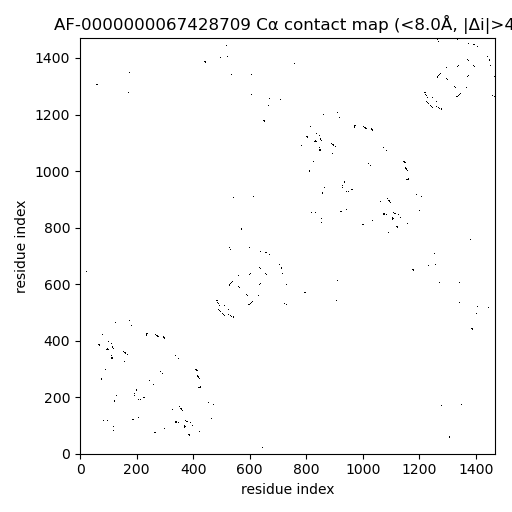 26.047 -5.832 9.172 1 78.38 517 THR B N 1
ATOM 9587 C CA . THR B 1 517 ? 27.5 -5.688 9.203 1 78.38 517 THR B CA 1
ATOM 9588 C C . THR B 1 517 ? 28.062 -6.109 10.555 1 78.38 517 THR B C 1
ATOM 9590 O O . THR B 1 517 ? 27.328 -6.18 11.539 1 78.38 517 THR B O 1
ATOM 9593 N N . ASN B 1 518 ? 29.391 -6.438 10.508 1 78.69 518 ASN B N 1
ATOM 9594 C CA . ASN B 1 518 ? 30.094 -6.777 11.734 1 78.69 518 ASN B CA 1
ATOM 9595 C C . ASN B 1 518 ? 29.922 -5.695 12.797 1 78.69 518 ASN B C 1
ATOM 9597 O O . ASN B 1 518 ? 30.312 -4.543 12.586 1 78.69 518 ASN B O 1
ATOM 9601 N N . PRO B 1 519 ? 29.281 -6.105 13.844 1 79.69 519 PRO B N 1
ATOM 9602 C CA . PRO B 1 519 ? 28.984 -5.121 14.891 1 79.69 519 PRO B CA 1
ATOM 9603 C C . PRO B 1 519 ? 30.25 -4.555 15.539 1 79.69 519 PRO B C 1
ATOM 9605 O O . PRO B 1 519 ? 30.188 -3.525 16.219 1 79.69 519 PRO B O 1
ATOM 9608 N N . HIS B 1 520 ? 31.406 -5.117 15.281 1 79.31 520 HIS B N 1
ATOM 9609 C CA . HIS B 1 520 ? 32.625 -4.695 15.953 1 79.31 520 HIS B CA 1
ATOM 9610 C C . HIS B 1 520 ? 33.406 -3.67 15.117 1 79.31 520 HIS B C 1
ATOM 9612 O O . HIS B 1 520 ? 34.375 -3.105 15.578 1 79.31 520 HIS B O 1
ATOM 9618 N N . VAL B 1 521 ? 32.812 -3.418 13.977 1 85.38 521 VAL B N 1
ATOM 9619 C CA . VAL B 1 521 ? 33.469 -2.445 13.109 1 85.38 521 VAL B CA 1
ATOM 9620 C C . VAL B 1 521 ? 33.312 -1.045 13.703 1 85.38 521 VAL B C 1
ATOM 9622 O O . VAL B 1 521 ? 32.219 -0.674 14.172 1 85.38 521 VAL B O 1
ATOM 9625 N N . LYS B 1 522 ? 34.469 -0.333 13.742 1 86.06 522 LYS B N 1
ATOM 9626 C CA . LYS B 1 522 ? 34.438 1.034 14.258 1 86.06 522 LYS B CA 1
ATOM 9627 C C . LYS B 1 522 ? 33.844 2 13.234 1 86.06 522 LYS B C 1
ATOM 9629 O O . LYS B 1 522 ? 34.438 2.195 12.156 1 86.06 522 LYS B O 1
ATOM 9634 N N . VAL B 1 523 ? 32.75 2.578 13.555 1 90 523 VAL B N 1
ATOM 9635 C CA . VAL B 1 523 ? 32.094 3.564 12.703 1 90 523 VAL B CA 1
ATOM 9636 C C . VAL B 1 523 ? 32.375 4.969 13.242 1 90 523 VAL B C 1
ATOM 9638 O O . VAL B 1 523 ? 32.062 5.262 14.398 1 90 523 VAL B O 1
ATOM 9641 N N . VAL B 1 524 ? 33.031 5.785 12.383 1 92 524 VAL B N 1
ATOM 9642 C CA . VAL B 1 524 ? 33.344 7.148 12.789 1 92 524 VAL B CA 1
ATOM 9643 C C . VAL B 1 524 ? 32.25 8.094 12.344 1 92 524 VAL B C 1
ATOM 9645 O O . VAL B 1 524 ? 31.922 8.164 11.156 1 92 524 VAL B O 1
ATOM 9648 N N . PRO B 1 525 ? 31.688 8.773 13.328 1 93.25 525 PRO B N 1
ATOM 9649 C CA . PRO B 1 525 ? 30.672 9.75 12.938 1 93.25 525 PRO B CA 1
ATOM 9650 C C . PRO B 1 525 ? 31.234 10.906 12.117 1 93.25 525 PRO B C 1
ATOM 9652 O O . PRO B 1 525 ? 32.438 11.141 12.148 1 93.25 525 PRO B O 1
ATOM 9655 N N . PRO B 1 526 ? 30.391 11.562 11.312 1 94.5 526 PRO B N 1
ATOM 9656 C CA . PRO B 1 526 ? 30.875 12.75 10.594 1 94.5 526 PRO B CA 1
ATOM 9657 C C . PRO B 1 526 ? 31.344 13.852 11.539 1 94.5 526 PRO B C 1
ATOM 9659 O O . PRO B 1 526 ? 31.156 13.75 12.75 1 94.5 526 PRO B O 1
ATOM 9662 N N . SER B 1 527 ? 32.031 14.82 10.953 1 93.62 527 SER B N 1
ATOM 9663 C CA . SER B 1 527 ? 32.5 15.953 11.742 1 93.62 527 SER B CA 1
ATOM 9664 C C . SER B 1 527 ? 31.359 16.562 12.547 1 93.62 527 SER B C 1
ATOM 9666 O O . SER B 1 527 ? 30.203 16.594 12.094 1 93.62 527 SER B O 1
ATOM 9668 N N . PRO B 1 528 ? 31.734 17.031 13.711 1 94.5 528 PRO B N 1
ATOM 9669 C CA . PRO B 1 528 ? 30.688 17.656 14.523 1 94.5 528 PRO B CA 1
ATOM 9670 C C . PRO B 1 528 ? 29.969 18.781 13.781 1 94.5 528 PRO B C 1
ATOM 9672 O O . PRO B 1 528 ? 30.609 19.641 13.18 1 94.5 528 PRO B O 1
ATOM 9675 N N . GLY B 1 529 ? 28.672 18.719 13.758 1 95.19 529 GLY B N 1
ATOM 9676 C CA . GLY B 1 529 ? 27.875 19.719 13.078 1 95.19 529 GLY B CA 1
ATOM 9677 C C . GLY B 1 529 ? 27.375 19.266 11.719 1 95.19 529 GLY B C 1
ATOM 9678 O O . GLY B 1 529 ? 26.578 19.969 11.07 1 95.19 529 GLY B O 1
ATOM 9679 N N . VAL B 1 530 ? 27.859 18.125 11.289 1 96.75 530 VAL B N 1
ATOM 9680 C CA . VAL B 1 530 ? 27.422 17.562 10.023 1 96.75 530 VAL B CA 1
ATOM 9681 C C . VAL B 1 530 ? 26.641 16.281 10.273 1 96.75 530 VAL B C 1
ATOM 9683 O O . VAL B 1 530 ? 27.109 15.398 10.992 1 96.75 530 VAL B O 1
ATOM 9686 N N . LEU B 1 531 ? 25.469 16.234 9.758 1 97.38 531 LEU B N 1
ATOM 9687 C CA . LEU B 1 531 ? 24.625 15.039 9.867 1 97.38 531 LEU B CA 1
ATOM 9688 C C . LEU B 1 531 ? 24.469 14.359 8.516 1 97.38 531 LEU B C 1
ATOM 9690 O O . LEU B 1 531 ? 24.297 15.031 7.492 1 97.38 531 LEU B O 1
ATOM 9694 N N . VAL B 1 532 ? 24.641 13.062 8.469 1 97.69 532 VAL B N 1
ATOM 9695 C CA . VAL B 1 532 ? 24.391 12.266 7.27 1 97.69 532 VAL B CA 1
ATOM 9696 C C . VAL B 1 532 ? 23.234 11.297 7.516 1 97.69 532 VAL B C 1
ATOM 9698 O O . VAL B 1 532 ? 23.297 10.477 8.43 1 97.69 532 VAL B O 1
ATOM 9701 N N . TYR B 1 533 ? 22.156 11.453 6.746 1 97.81 533 TYR B N 1
ATOM 9702 C CA . TYR B 1 533 ? 20.953 10.648 6.961 1 97.81 533 TYR B CA 1
ATOM 9703 C C . TYR B 1 533 ? 20.516 9.961 5.676 1 97.81 533 TYR B C 1
ATOM 9705 O O . TYR B 1 533 ? 20.5 10.586 4.609 1 97.81 533 TYR B O 1
ATOM 9713 N N . ARG B 1 534 ? 20.266 8.656 5.797 1 96.25 534 ARG B N 1
ATOM 9714 C CA . ARG B 1 534 ? 19.766 7.879 4.672 1 96.25 534 ARG B CA 1
ATOM 9715 C C . ARG B 1 534 ? 18.328 7.418 4.93 1 96.25 534 ARG B C 1
ATOM 9717 O O . ARG B 1 534 ? 18.062 6.77 5.938 1 96.25 534 ARG B O 1
ATOM 9724 N N . PHE B 1 535 ? 17.469 7.898 4.043 1 94.81 535 PHE B N 1
ATOM 9725 C CA . PHE B 1 535 ? 16.094 7.41 3.996 1 94.81 535 PHE B CA 1
ATOM 9726 C C . PHE B 1 535 ? 15.945 6.305 2.959 1 94.81 535 PHE B C 1
ATOM 9728 O O . PHE B 1 535 ? 16.219 6.516 1.775 1 94.81 535 PHE B O 1
ATOM 9735 N N . GLU B 1 536 ? 15.641 5.023 3.359 1 94.81 536 GLU B N 1
ATOM 9736 C CA . GLU B 1 536 ? 15.711 3.859 2.48 1 94.81 536 GLU B CA 1
ATOM 9737 C C . GLU B 1 536 ? 14.438 3.713 1.648 1 94.81 536 GLU B C 1
ATOM 9739 O O . GLU B 1 536 ? 13.852 2.631 1.588 1 94.81 536 GLU B O 1
ATOM 9744 N N . GLU B 1 537 ? 13.977 4.75 1.112 1 95.06 537 GLU B N 1
ATOM 9745 C CA . GLU B 1 537 ? 12.82 4.816 0.221 1 95.06 537 GLU B CA 1
ATOM 9746 C C . GLU B 1 537 ? 12.758 6.164 -0.496 1 95.06 537 GLU B C 1
ATOM 9748 O O . GLU B 1 537 ? 13.438 7.113 -0.107 1 95.06 537 GLU B O 1
ATOM 9753 N N . SER B 1 538 ? 11.977 6.227 -1.605 1 96.44 538 SER B N 1
ATOM 9754 C CA . SER B 1 538 ? 11.719 7.516 -2.238 1 96.44 538 SER B CA 1
ATOM 9755 C C . SER B 1 538 ? 11.031 8.477 -1.273 1 96.44 538 SER B C 1
ATOM 9757 O O . SER B 1 538 ? 10.328 8.047 -0.353 1 96.44 538 SER B O 1
ATOM 9759 N N . TYR B 1 539 ? 11.32 9.719 -1.383 1 96.94 539 TYR B N 1
ATOM 9760 C CA . TYR B 1 539 ? 10.633 10.742 -0.606 1 96.94 539 TYR B CA 1
ATOM 9761 C C . TYR B 1 539 ? 9.258 11.039 -1.183 1 96.94 539 TYR B C 1
ATOM 9763 O O . TYR B 1 539 ? 9.125 11.797 -2.143 1 96.94 539 TYR B O 1
ATOM 9771 N N . LEU B 1 540 ? 8.281 10.469 -0.552 1 97.06 540 LEU B N 1
ATOM 9772 C CA . LEU B 1 540 ? 6.918 10.578 -1.06 1 97.06 540 LEU B CA 1
ATOM 9773 C C . LEU B 1 540 ? 5.945 10.938 0.06 1 97.06 540 LEU B C 1
ATOM 9775 O O . LEU B 1 540 ? 6.301 10.875 1.239 1 97.06 540 LEU B O 1
ATOM 9779 N N . TYR B 1 541 ? 4.785 11.289 -0.31 1 95.75 541 TYR B N 1
ATOM 9780 C CA . TYR B 1 541 ? 3.795 11.828 0.616 1 95.75 541 TYR B CA 1
ATOM 9781 C C . TYR B 1 541 ? 3.477 10.82 1.715 1 95.75 541 TYR B C 1
ATOM 9783 O O . TYR B 1 541 ? 3.238 11.195 2.863 1 95.75 541 TYR B O 1
ATOM 9791 N N . PRO B 1 542 ? 3.457 9.539 1.553 1 95.5 542 PRO B N 1
ATOM 9792 C CA . PRO B 1 542 ? 3.047 8.648 2.645 1 95.5 542 PRO B CA 1
ATOM 9793 C C . PRO B 1 542 ? 4.121 8.5 3.719 1 95.5 542 PRO B C 1
ATOM 9795 O O . PRO B 1 542 ? 3.834 8.031 4.82 1 95.5 542 PRO B O 1
ATOM 9798 N N . ASN B 1 543 ? 5.391 8.898 3.369 1 96.25 543 ASN B N 1
ATOM 9799 C CA . ASN B 1 543 ? 6.426 8.492 4.312 1 96.25 543 ASN B CA 1
ATOM 9800 C C . ASN B 1 543 ? 7.312 9.664 4.715 1 96.25 543 ASN B C 1
ATOM 9802 O O . ASN B 1 543 ? 8.07 9.57 5.684 1 96.25 543 ASN B O 1
ATOM 9806 N N . VAL B 1 544 ? 7.281 10.82 4.098 1 94.25 544 VAL B N 1
ATOM 9807 C CA . VAL B 1 544 ? 8.266 11.883 4.246 1 94.25 544 VAL B CA 1
ATOM 9808 C C . VAL B 1 544 ? 8.156 12.5 5.637 1 94.25 544 VAL B C 1
ATOM 9810 O O . VAL B 1 544 ? 9.125 13.055 6.156 1 94.25 544 VAL B O 1
ATOM 9813 N N . SER B 1 545 ? 6.98 12.398 6.277 1 92 545 SER B N 1
ATOM 9814 C CA . SER B 1 545 ? 6.809 12.93 7.625 1 92 545 SER B CA 1
ATOM 9815 C C . SER B 1 545 ? 7.727 12.219 8.617 1 92 545 SER B C 1
ATOM 9817 O O . SER B 1 545 ? 8.164 12.82 9.602 1 92 545 SER B O 1
ATOM 9819 N N . ILE B 1 546 ? 8.07 11.008 8.344 1 94.19 546 ILE B N 1
ATOM 9820 C CA . ILE B 1 546 ? 8.977 10.25 9.203 1 94.19 546 ILE B CA 1
ATOM 9821 C C . ILE B 1 546 ? 10.383 10.836 9.109 1 94.19 546 ILE B C 1
ATOM 9823 O O . ILE B 1 546 ? 11.047 11.047 10.133 1 94.19 546 ILE B O 1
ATOM 9827 N N . ALA B 1 547 ? 10.805 11.078 7.91 1 95 547 ALA B N 1
ATOM 9828 C CA . ALA B 1 547 ? 12.133 11.656 7.719 1 95 547 ALA B CA 1
ATOM 9829 C C . ALA B 1 547 ? 12.242 13.008 8.414 1 95 547 ALA B C 1
ATOM 9831 O O . ALA B 1 547 ? 13.258 13.305 9.055 1 95 547 ALA B O 1
ATOM 9832 N N . ASN B 1 548 ? 11.211 13.82 8.242 1 93.94 548 ASN B N 1
ATOM 9833 C CA . ASN B 1 548 ? 11.188 15.109 8.93 1 93.94 548 ASN B CA 1
ATOM 9834 C C . ASN B 1 548 ? 11.289 14.938 10.438 1 93.94 548 ASN B C 1
ATOM 9836 O O . ASN B 1 548 ? 12.117 15.578 11.086 1 93.94 548 ASN B O 1
ATOM 9840 N N . GLY B 1 549 ? 10.477 14.023 10.977 1 92.75 549 GLY B N 1
ATOM 9841 C CA . GLY B 1 549 ? 10.469 13.812 12.414 1 92.75 549 GLY B CA 1
ATOM 9842 C C . GLY B 1 549 ? 11.797 13.328 12.961 1 92.75 549 GLY B C 1
ATOM 9843 O O . GLY B 1 549 ? 12.281 13.836 13.969 1 92.75 549 GLY B O 1
ATOM 9844 N N . VAL B 1 550 ? 12.422 12.445 12.273 1 95.31 550 VAL B N 1
ATOM 9845 C CA . VAL B 1 550 ? 13.68 11.844 12.719 1 95.31 550 VAL B CA 1
ATOM 9846 C C . VAL B 1 550 ? 14.789 12.891 12.68 1 95.31 550 VAL B C 1
ATOM 9848 O O . VAL B 1 550 ? 15.594 12.992 13.609 1 95.31 550 VAL B O 1
ATOM 9851 N N . LEU B 1 551 ? 14.828 13.672 11.625 1 96.19 551 LEU B N 1
ATOM 9852 C CA . LEU B 1 551 ? 15.883 14.664 11.453 1 96.19 551 LEU B CA 1
ATOM 9853 C C . LEU B 1 551 ? 15.75 15.781 12.484 1 96.19 551 LEU B C 1
ATOM 9855 O O . LEU B 1 551 ? 16.719 16.125 13.172 1 96.19 551 LEU B O 1
ATOM 9859 N N . VAL B 1 552 ? 14.594 16.297 12.641 1 94.31 552 VAL B N 1
ATOM 9860 C CA . VAL B 1 552 ? 14.367 17.406 13.547 1 94.31 552 VAL B CA 1
ATOM 9861 C C . VAL B 1 552 ? 14.586 16.953 14.992 1 94.31 552 VAL B C 1
ATOM 9863 O O . VAL B 1 552 ? 15.219 17.656 15.773 1 94.31 552 VAL B O 1
ATOM 9866 N N . ASP B 1 553 ? 14.094 15.758 15.328 1 94.69 553 ASP B N 1
ATOM 9867 C CA . ASP B 1 553 ? 14.273 15.234 16.688 1 94.69 553 ASP B CA 1
ATOM 9868 C C . ASP B 1 553 ? 15.75 15.016 17 1 94.69 553 ASP B C 1
ATOM 9870 O O . ASP B 1 553 ? 16.203 15.312 18.109 1 94.69 553 ASP B O 1
ATOM 9874 N N . TYR B 1 554 ? 16.469 14.508 16.047 1 96.25 554 TYR B N 1
ATOM 9875 C CA . TYR B 1 554 ? 17.891 14.273 16.25 1 96.25 554 TYR B CA 1
ATOM 9876 C C . TYR B 1 554 ? 18.625 15.594 16.453 1 96.25 554 TYR B C 1
ATOM 9878 O O . TYR B 1 554 ? 19.5 15.703 17.328 1 96.25 554 TYR B O 1
ATOM 9886 N N . VAL B 1 555 ? 18.328 16.578 15.656 1 96.06 555 VAL B N 1
ATOM 9887 C CA . VAL B 1 555 ? 18.969 17.891 15.75 1 96.06 555 VAL B CA 1
ATOM 9888 C C . VAL B 1 555 ? 18.672 18.516 17.109 1 96.06 555 VAL B C 1
ATOM 9890 O O . VAL B 1 555 ? 19.578 18.984 17.797 1 96.06 555 VAL B O 1
ATOM 9893 N N . LYS B 1 556 ? 17.516 18.469 17.547 1 92.06 556 LYS B N 1
ATOM 9894 C CA . LYS B 1 556 ? 17.125 19.078 18.812 1 92.06 556 LYS B CA 1
ATOM 9895 C C . LYS B 1 556 ? 17.766 18.344 20 1 92.06 556 LYS B C 1
ATOM 9897 O O . LYS B 1 556 ? 18.094 18.953 21.016 1 92.06 556 LYS B O 1
ATOM 9902 N N . ALA B 1 557 ? 17.938 17.047 19.859 1 94 557 ALA B N 1
ATOM 9903 C CA . ALA B 1 557 ? 18.469 16.219 20.938 1 94 557 ALA B CA 1
ATOM 9904 C C . ALA B 1 557 ? 20 16.312 21 1 94 557 ALA B C 1
ATOM 9906 O O . ALA B 1 557 ? 20.578 16.281 22.094 1 94 557 ALA B O 1
ATOM 9907 N N . ASN B 1 558 ? 20.703 16.484 19.828 1 95.19 558 ASN B N 1
ATOM 9908 C CA . ASN B 1 558 ? 22.141 16.25 19.797 1 95.19 558 ASN B CA 1
ATOM 9909 C C . ASN B 1 558 ? 22.906 17.5 19.391 1 95.19 558 ASN B C 1
ATOM 9911 O O . ASN B 1 558 ? 24.125 17.578 19.562 1 95.19 558 ASN B O 1
ATOM 9915 N N . LEU B 1 559 ? 22.219 18.5 18.875 1 96.12 559 LEU B N 1
ATOM 9916 C CA . LEU B 1 559 ? 22.922 19.672 18.375 1 96.12 559 LEU B CA 1
ATOM 9917 C C . LEU B 1 559 ? 22.516 20.922 19.172 1 96.12 559 LEU B C 1
ATOM 9919 O O . LEU B 1 559 ? 21.453 20.938 19.797 1 96.12 559 LEU B O 1
ATOM 9923 N N . ARG B 1 560 ? 23.391 21.953 19.156 1 95.75 560 ARG B N 1
ATOM 9924 C CA . ARG B 1 560 ? 23.266 23.141 19.984 1 95.75 560 ARG B CA 1
ATOM 9925 C C . ARG B 1 560 ? 22.078 24 19.562 1 95.75 560 ARG B C 1
ATOM 9927 O O . ARG B 1 560 ? 21.844 24.188 18.375 1 95.75 560 ARG B O 1
ATOM 9934 N N . ARG B 1 561 ? 21.359 24.406 20.578 1 93.12 561 ARG B N 1
ATOM 9935 C CA . ARG B 1 561 ? 20.328 25.406 20.328 1 93.12 561 ARG B CA 1
ATOM 9936 C C . ARG B 1 561 ? 20.938 26.797 20.172 1 93.12 561 ARG B C 1
ATOM 9938 O O . ARG B 1 561 ? 21.734 27.234 21.016 1 93.12 561 ARG B O 1
ATOM 9945 N N . GLY B 1 562 ? 20.578 27.469 19.062 1 92.5 562 GLY B N 1
ATOM 9946 C CA . GLY B 1 562 ? 21.172 28.766 18.766 1 92.5 562 GLY B CA 1
ATOM 9947 C C . GLY B 1 562 ? 20.781 29.844 19.75 1 92.5 562 GLY B C 1
ATOM 9948 O O . GLY B 1 562 ? 21.625 30.656 20.172 1 92.5 562 GLY B O 1
ATOM 9949 N N . LYS B 1 563 ? 19.625 29.797 20.25 1 89.56 563 LYS B N 1
ATOM 9950 C CA . LYS B 1 563 ? 19.125 30.828 21.141 1 89.56 563 LYS B CA 1
ATOM 9951 C C . LYS B 1 563 ? 19.438 30.5 22.594 1 89.56 563 LYS B C 1
ATOM 9953 O O . LYS B 1 563 ? 19.25 29.359 23.031 1 89.56 563 LYS B O 1
ATOM 9958 N N . ASP B 1 564 ? 19.984 31.453 23.297 1 89.25 564 ASP B N 1
ATOM 9959 C CA . ASP B 1 564 ? 20.25 31.312 24.734 1 89.25 564 ASP B CA 1
ATOM 9960 C C . ASP B 1 564 ? 18.953 31.422 25.547 1 89.25 564 ASP B C 1
ATOM 9962 O O . ASP B 1 564 ? 18.359 32.5 25.609 1 89.25 564 ASP B O 1
ATOM 9966 N N . MET B 1 565 ? 18.625 30.344 26.188 1 86.88 565 MET B N 1
ATOM 9967 C CA . MET B 1 565 ? 17.328 30.297 26.875 1 86.88 565 MET B CA 1
ATOM 9968 C C . MET B 1 565 ? 17.484 30.625 28.344 1 86.88 565 MET B C 1
ATOM 9970 O O . MET B 1 565 ? 16.516 30.578 29.109 1 86.88 565 MET B O 1
ATOM 9974 N N . THR B 1 566 ? 18.688 30.984 28.766 1 86.5 566 THR B N 1
ATOM 9975 C CA . THR B 1 566 ? 18.953 31.219 30.188 1 86.5 566 THR B CA 1
ATOM 9976 C C . THR B 1 566 ? 18.125 32.406 30.703 1 86.5 566 THR B C 1
ATOM 9978 O O . THR B 1 566 ? 17.594 32.344 31.812 1 86.5 566 THR B O 1
ATOM 9981 N N . ASN B 1 567 ? 17.969 33.406 29.844 1 84.12 567 ASN B N 1
ATOM 9982 C CA . ASN B 1 567 ? 17.344 34.625 30.312 1 84.12 567 ASN B CA 1
ATOM 9983 C C . ASN B 1 567 ? 15.938 34.781 29.734 1 84.12 567 ASN B C 1
ATOM 9985 O O . ASN B 1 567 ? 15.344 35.875 29.812 1 84.12 567 ASN B O 1
ATOM 9989 N N . VAL B 1 568 ? 15.555 33.719 29.219 1 86.75 568 VAL B N 1
ATOM 9990 C CA . VAL B 1 568 ? 14.203 33.812 28.672 1 86.75 568 VAL B CA 1
ATOM 9991 C C . VAL B 1 568 ? 13.18 33.562 29.781 1 86.75 568 VAL B C 1
ATOM 9993 O O . VAL B 1 568 ? 13.25 32.562 30.5 1 86.75 568 VAL B O 1
ATOM 9996 N N . LYS B 1 569 ? 12.266 34.5 29.922 1 86.94 569 LYS B N 1
ATOM 9997 C CA . LYS B 1 569 ? 11.234 34.406 30.938 1 86.94 569 LYS B CA 1
ATOM 9998 C C . LYS B 1 569 ? 10.32 33.219 30.688 1 86.94 569 LYS B C 1
ATOM 10000 O O . LYS B 1 569 ? 10.102 32.812 29.547 1 86.94 569 LYS B O 1
ATOM 10005 N N . LEU B 1 570 ? 9.844 32.625 31.688 1 84.38 570 LEU B N 1
ATOM 10006 C CA . LEU B 1 570 ? 8.961 31.484 31.609 1 84.38 570 LEU B CA 1
ATOM 10007 C C . LEU B 1 570 ? 7.75 31.781 30.734 1 84.38 570 LEU B C 1
ATOM 10009 O O . LEU B 1 570 ? 7.254 30.906 30.031 1 84.38 570 LEU B O 1
ATOM 10013 N N . SER B 1 571 ? 7.332 33.062 30.75 1 87.5 571 SER B N 1
ATOM 10014 C CA . SER B 1 571 ? 6.148 33.469 30 1 87.5 571 SER B CA 1
ATOM 10015 C C . SER B 1 571 ? 6.426 33.469 28.5 1 87.5 571 SER B C 1
ATOM 10017 O O . SER B 1 571 ? 5.504 33.375 27.688 1 87.5 571 SER B O 1
ATOM 10019 N N . ASP B 1 572 ? 7.648 33.531 28.172 1 88.06 572 ASP B N 1
ATOM 10020 C CA . ASP B 1 572 ? 8.008 33.688 26.766 1 88.06 572 ASP B CA 1
ATOM 10021 C C . ASP B 1 572 ? 8.438 32.344 26.172 1 88.06 572 ASP B C 1
ATOM 10023 O O . ASP B 1 572 ? 8.656 32.219 24.969 1 88.06 572 ASP B O 1
ATOM 10027 N N . ARG B 1 573 ? 8.492 31.391 27.016 1 87.44 573 ARG B N 1
ATOM 10028 C CA . ARG B 1 573 ? 8.875 30.062 26.547 1 87.44 573 ARG B CA 1
ATOM 10029 C C . ARG B 1 573 ? 7.688 29.344 25.922 1 87.44 573 ARG B C 1
ATOM 10031 O O . ARG B 1 573 ? 6.543 29.531 26.344 1 87.44 573 ARG B O 1
ATOM 10038 N N . PRO B 1 574 ? 7.973 28.594 24.875 1 86.38 574 PRO B N 1
ATOM 10039 C CA . PRO B 1 574 ? 6.883 27.812 24.281 1 86.38 574 PRO B CA 1
ATOM 10040 C C . PRO B 1 574 ? 6.301 26.781 25.234 1 86.38 574 PRO B C 1
ATOM 10042 O O . PRO B 1 574 ? 7.008 26.281 26.125 1 86.38 574 PRO B O 1
ATOM 10045 N N . TRP B 1 575 ? 5.051 26.5 25.047 1 85.44 575 TRP B N 1
ATOM 10046 C CA . TRP B 1 575 ? 4.316 25.641 25.969 1 85.44 575 TRP B CA 1
ATOM 10047 C C . TRP B 1 575 ? 4.898 24.234 25.984 1 85.44 575 TRP B C 1
ATOM 10049 O O . TRP B 1 575 ? 4.766 23.516 26.984 1 85.44 575 TRP B O 1
ATOM 10059 N N . ASN B 1 576 ? 5.555 23.844 24.844 1 82.19 576 ASN B N 1
ATOM 10060 C CA . ASN B 1 576 ? 6.086 22.484 24.766 1 82.19 576 ASN B CA 1
ATOM 10061 C C . ASN B 1 576 ? 7.527 22.406 25.25 1 82.19 576 ASN B C 1
ATOM 10063 O O . ASN B 1 576 ? 8.164 21.359 25.172 1 82.19 576 ASN B O 1
ATOM 10067 N N . ASP B 1 577 ? 8.062 23.516 25.703 1 82.25 577 ASP B N 1
ATOM 10068 C CA . ASP B 1 577 ? 9.383 23.562 26.328 1 82.25 577 ASP B CA 1
ATOM 10069 C C . ASP B 1 577 ? 9.297 23.312 27.828 1 82.25 577 ASP B C 1
ATOM 10071 O O . ASP B 1 577 ? 8.641 24.078 28.547 1 82.25 577 ASP B O 1
ATOM 10075 N N . PRO B 1 578 ? 9.867 22.25 28.359 1 77 578 PRO B N 1
ATOM 10076 C CA . PRO B 1 578 ? 9.742 21.922 29.781 1 77 578 PRO B CA 1
ATOM 10077 C C . PRO B 1 578 ? 10.445 22.938 30.672 1 77 578 PRO B C 1
ATOM 10079 O O . PRO B 1 578 ? 10.25 22.938 31.891 1 77 578 PRO B O 1
ATOM 10082 N N . GLY B 1 579 ? 11.062 23.938 30.172 1 75.25 579 GLY B N 1
ATOM 10083 C CA . GLY B 1 579 ? 11.75 24.906 31.016 1 75.25 579 GLY B CA 1
ATOM 10084 C C . GLY B 1 579 ? 13.102 24.422 31.5 1 75.25 579 GLY B C 1
ATOM 10085 O O . GLY B 1 579 ? 13.586 23.359 31.078 1 75.25 579 GLY B O 1
ATOM 10086 N N . PRO B 1 580 ? 13.641 25.266 32.375 1 77.69 580 PRO B N 1
ATOM 10087 C CA . PRO B 1 580 ? 14.969 24.891 32.844 1 77.69 580 PRO B CA 1
ATOM 10088 C C . PRO B 1 580 ? 14.945 23.625 33.688 1 77.69 580 PRO B C 1
ATOM 10090 O O . PRO B 1 580 ? 13.984 23.375 34.438 1 77.69 580 PRO B O 1
ATOM 10093 N N . GLY B 1 581 ? 15.836 22.844 33.5 1 76.25 581 GLY B N 1
ATOM 10094 C CA . GLY B 1 581 ? 15.961 21.578 34.219 1 76.25 581 GLY B CA 1
ATOM 10095 C C . GLY B 1 581 ? 16.156 21.766 35.719 1 76.25 581 GLY B C 1
ATOM 10096 O O . GLY B 1 581 ? 16.078 22.891 36.219 1 76.25 581 GLY B O 1
ATOM 10097 N N . ARG B 1 582 ? 16.281 20.656 36.375 1 71.31 582 ARG B N 1
ATOM 10098 C CA . ARG B 1 582 ? 16.422 20.594 37.812 1 71.31 582 ARG B CA 1
ATOM 10099 C C . ARG B 1 582 ? 17.594 21.438 38.312 1 71.31 582 ARG B C 1
ATOM 10101 O O . ARG B 1 582 ? 17.547 22.031 39.375 1 71.31 582 ARG B O 1
ATOM 10108 N N . HIS B 1 583 ? 18.625 21.547 37.438 1 77.5 583 HIS B N 1
ATOM 10109 C CA . HIS B 1 583 ? 19.859 22.203 37.844 1 77.5 583 HIS B CA 1
ATOM 10110 C C . HIS B 1 583 ? 19.859 23.672 37.406 1 77.5 583 HIS B C 1
ATOM 10112 O O . HIS B 1 583 ? 20.859 24.375 37.625 1 77.5 583 HIS B O 1
ATOM 10118 N N . GLY B 1 584 ? 18.828 24.109 36.75 1 80.06 584 GLY B N 1
ATOM 10119 C CA . GLY B 1 584 ? 18.656 25.516 36.406 1 80.06 584 GLY B CA 1
ATOM 10120 C C . GLY B 1 584 ? 18.969 25.812 34.938 1 80.06 584 GLY B C 1
ATOM 10121 O O . GLY B 1 584 ? 19.516 24.969 34.25 1 80.06 584 GLY B O 1
ATOM 10122 N N . GLY B 1 585 ? 18.688 26.953 34.562 1 83.81 585 GLY B N 1
ATOM 10123 C CA . GLY B 1 585 ? 18.891 27.422 33.188 1 83.81 585 GLY B CA 1
ATOM 10124 C C . GLY B 1 585 ? 20.344 27.516 32.812 1 83.81 585 GLY B C 1
ATOM 10125 O O . GLY B 1 585 ? 20.719 27.219 31.672 1 83.81 585 GLY B O 1
ATOM 10126 N N . GLU B 1 586 ? 21.156 27.906 33.844 1 87.81 586 GLU B N 1
ATOM 10127 C CA . GLU B 1 586 ? 22.594 28.047 33.562 1 87.81 586 GLU B CA 1
ATOM 10128 C C . GLU B 1 586 ? 23.234 26.688 33.312 1 87.81 586 GLU B C 1
ATOM 10130 O O . GLU B 1 586 ? 24.094 26.562 32.406 1 87.81 586 GLU B O 1
ATOM 10135 N N . ALA B 1 587 ? 22.859 25.719 34.062 1 88.38 587 ALA B N 1
ATOM 10136 C CA . ALA B 1 587 ? 23.375 24.359 33.844 1 88.38 587 ALA B CA 1
ATOM 10137 C C . ALA B 1 587 ? 22.953 23.812 32.5 1 88.38 587 ALA B C 1
ATOM 10139 O O . ALA B 1 587 ? 23.734 23.125 31.812 1 88.38 587 ALA B O 1
ATOM 10140 N N . ASP B 1 588 ? 21.766 24.125 32.125 1 89.06 588 ASP B N 1
ATOM 10141 C CA . ASP B 1 588 ? 21.25 23.688 30.844 1 89.06 588 ASP B CA 1
ATOM 10142 C C . ASP B 1 588 ? 22.031 24.344 29.703 1 89.06 588 ASP B C 1
ATOM 10144 O O . ASP B 1 588 ? 22.266 23.703 28.672 1 89.06 588 ASP B O 1
ATOM 10148 N N . GLN B 1 589 ? 22.344 25.562 29.922 1 90.38 589 GLN B N 1
ATOM 10149 C CA . GLN B 1 589 ? 23.094 26.297 28.906 1 90.38 589 GLN B CA 1
ATOM 10150 C C . GLN B 1 589 ? 24.5 25.734 28.75 1 90.38 589 GLN B C 1
ATOM 10152 O O . GLN B 1 589 ? 25.031 25.703 27.641 1 90.38 589 GLN B O 1
ATOM 10157 N N . VAL B 1 590 ? 25.094 25.312 29.875 1 90.56 590 VAL B N 1
ATOM 10158 C CA . VAL B 1 590 ? 26.422 24.719 29.828 1 90.56 590 VAL B CA 1
ATOM 10159 C C . VAL B 1 590 ? 26.375 23.422 29 1 90.56 590 VAL B C 1
ATOM 10161 O O . VAL B 1 590 ? 27.25 23.172 28.188 1 90.56 590 VAL B O 1
ATOM 10164 N N . VAL B 1 591 ? 25.406 22.688 29.203 1 91 591 VAL B N 1
ATOM 10165 C CA . VAL B 1 591 ? 25.234 21.453 28.469 1 91 591 VAL B CA 1
ATOM 10166 C C . VAL B 1 591 ? 24.969 21.75 27 1 91 591 VAL B C 1
ATOM 10168 O O . VAL B 1 591 ? 25.516 21.078 26.109 1 91 591 VAL B O 1
ATOM 10171 N N . ASN B 1 592 ? 24.156 22.766 26.719 1 93.19 592 ASN B N 1
ATOM 10172 C CA . ASN B 1 592 ? 23.859 23.188 25.359 1 93.19 592 ASN B CA 1
ATOM 10173 C C . ASN B 1 592 ? 25.109 23.672 24.625 1 93.19 592 ASN B C 1
ATOM 10175 O O . ASN B 1 592 ? 25.281 23.391 23.438 1 93.19 592 ASN B O 1
ATOM 10179 N N . GLN B 1 593 ? 25.953 24.344 25.344 1 92.69 593 GLN B N 1
ATOM 10180 C CA . GLN B 1 593 ? 27.156 24.906 24.75 1 92.69 593 GLN B CA 1
ATOM 10181 C C . GLN B 1 593 ? 28.172 23.828 24.391 1 92.69 593 GLN B C 1
ATOM 10183 O O . GLN B 1 593 ? 29.031 24.016 23.531 1 92.69 593 GLN B O 1
ATOM 10188 N N . ARG B 1 594 ? 28.016 22.672 25.016 1 93.06 594 ARG B N 1
ATOM 10189 C CA . ARG B 1 594 ? 28.922 21.562 24.734 1 93.06 594 ARG B CA 1
ATOM 10190 C C . ARG B 1 594 ? 28.516 20.828 23.484 1 93.06 594 ARG B C 1
ATOM 10192 O O . ARG B 1 594 ? 29.312 20.078 22.891 1 93.06 594 ARG B O 1
ATOM 10199 N N . LYS B 1 595 ? 27.328 21.047 23.047 1 95.5 595 LYS B N 1
ATOM 10200 C CA . LYS B 1 595 ? 26.844 20.391 21.828 1 95.5 595 LYS B CA 1
ATOM 10201 C C . LYS B 1 595 ? 27.391 21.078 20.578 1 95.5 595 LYS B C 1
ATOM 10203 O O . LYS B 1 595 ? 27.609 22.281 20.578 1 95.5 595 LYS B O 1
ATOM 10208 N N . PRO B 1 596 ? 27.625 20.297 19.578 1 95.75 596 PRO B N 1
ATOM 10209 C CA . PRO B 1 596 ? 28.125 20.891 18.328 1 95.75 596 PRO B CA 1
ATOM 10210 C C . PRO B 1 596 ? 27.094 21.781 17.641 1 95.75 596 PRO B C 1
ATOM 10212 O O . PRO B 1 596 ? 25.891 21.547 17.781 1 95.75 596 PRO B O 1
ATOM 10215 N N . ILE B 1 597 ? 27.578 22.828 16.922 1 95.69 597 ILE B N 1
ATOM 10216 C CA . ILE B 1 597 ? 26.734 23.703 16.109 1 95.69 597 ILE B CA 1
ATOM 10217 C C . ILE B 1 597 ? 26.422 23.047 14.773 1 95.69 597 ILE B C 1
ATOM 10219 O O . ILE B 1 597 ? 27.328 22.578 14.078 1 95.69 597 ILE B O 1
ATOM 10223 N N . LEU B 1 598 ? 25.141 22.969 14.523 1 96.38 598 LEU B N 1
ATOM 10224 C CA . LEU B 1 598 ? 24.734 22.359 13.266 1 96.38 598 LEU B CA 1
ATOM 10225 C C . LEU B 1 598 ? 25.156 23.203 12.078 1 96.38 598 LEU B C 1
ATOM 10227 O O . LEU B 1 598 ? 24.844 24.391 12.008 1 96.38 598 LEU B O 1
ATOM 10231 N N . HIS B 1 599 ? 25.891 22.562 11.133 1 95.44 599 HIS B N 1
ATOM 10232 C CA . HIS B 1 599 ? 26.375 23.281 9.953 1 95.44 599 HIS B CA 1
ATOM 10233 C C . HIS B 1 599 ? 25.672 22.797 8.688 1 95.44 599 HIS B C 1
ATOM 10235 O O . HIS B 1 599 ? 25.234 23.609 7.871 1 95.44 599 HIS B O 1
ATOM 10241 N N . ALA B 1 600 ? 25.562 21.484 8.586 1 96.69 600 ALA B N 1
ATOM 10242 C CA . ALA B 1 600 ? 25.031 20.953 7.328 1 96.69 600 ALA B CA 1
ATOM 10243 C C . ALA B 1 600 ? 24.359 19.609 7.555 1 96.69 600 ALA B C 1
ATOM 10245 O O . ALA B 1 600 ? 24.703 18.859 8.477 1 96.69 600 ALA B O 1
ATOM 10246 N N . ILE B 1 601 ? 23.375 19.344 6.762 1 97.88 601 ILE B N 1
ATOM 10247 C CA . ILE B 1 601 ? 22.719 18.047 6.691 1 97.88 601 ILE B CA 1
ATOM 10248 C C . ILE B 1 601 ? 22.906 17.438 5.301 1 97.88 601 ILE B C 1
ATOM 10250 O O . ILE B 1 601 ? 22.562 18.078 4.297 1 97.88 601 ILE B O 1
ATOM 10254 N N . VAL B 1 602 ? 23.5 16.266 5.266 1 97.94 602 VAL B N 1
ATOM 10255 C CA . VAL B 1 602 ? 23.703 15.539 4.02 1 97.94 602 VAL B CA 1
ATOM 10256 C C . VAL B 1 602 ? 22.672 14.422 3.896 1 97.94 602 VAL B C 1
ATOM 10258 O O . VAL B 1 602 ? 22.594 13.539 4.758 1 97.94 602 VAL B O 1
ATOM 10261 N N . LEU B 1 603 ? 21.844 14.5 2.895 1 98.25 603 LEU B N 1
ATOM 10262 C CA . LEU B 1 603 ? 20.828 13.477 2.654 1 98.25 603 LEU B CA 1
ATOM 10263 C C . LEU B 1 603 ? 21.281 12.508 1.564 1 98.25 603 LEU B C 1
ATOM 10265 O O . LEU B 1 603 ? 21.594 12.93 0.446 1 98.25 603 LEU B O 1
ATOM 10269 N N . ASP B 1 604 ? 21.359 11.211 1.942 1 97.31 604 ASP B N 1
ATOM 10270 C CA . ASP B 1 604 ? 21.688 10.156 0.984 1 97.31 604 ASP B CA 1
ATOM 10271 C C . ASP B 1 604 ? 20.484 9.836 0.097 1 97.31 604 ASP B C 1
ATOM 10273 O O . ASP B 1 604 ? 19.547 9.172 0.537 1 97.31 604 ASP B O 1
ATOM 10277 N N . PHE B 1 605 ? 20.578 10.25 -1.178 1 96 605 PHE B N 1
ATOM 10278 C CA . PHE B 1 605 ? 19.469 10.094 -2.117 1 96 605 PHE B CA 1
ATOM 10279 C C . PHE B 1 605 ? 19.703 8.883 -3.021 1 96 605 PHE B C 1
ATOM 10281 O O . PHE B 1 605 ? 19.109 8.797 -4.102 1 96 605 PHE B O 1
ATOM 10288 N N . SER B 1 606 ? 20.547 7.949 -2.529 1 93.12 606 SER B N 1
ATOM 10289 C CA . SER B 1 606 ? 20.844 6.766 -3.328 1 93.12 606 SER B CA 1
ATOM 10290 C C . SER B 1 606 ? 19.609 5.879 -3.48 1 93.12 606 SER B C 1
ATOM 10292 O O . SER B 1 606 ? 19.484 5.148 -4.465 1 93.12 606 SER B O 1
ATOM 10294 N N . SER B 1 607 ? 18.734 6.016 -2.523 1 92.88 607 SER B N 1
ATOM 10295 C CA . SER B 1 607 ? 17.547 5.172 -2.549 1 92.88 607 SER B CA 1
ATOM 10296 C C . SER B 1 607 ? 16.328 5.949 -3.037 1 92.88 607 SER B C 1
ATOM 10298 O O . SER B 1 607 ? 15.211 5.422 -3.057 1 92.88 607 SER B O 1
ATOM 10300 N N . VAL B 1 608 ? 16.484 7.199 -3.445 1 95.69 608 VAL B N 1
ATOM 10301 C CA . VAL B 1 608 ? 15.367 8.07 -3.783 1 95.69 608 VAL B CA 1
ATOM 10302 C C . VAL B 1 608 ? 15.148 8.062 -5.293 1 95.69 608 VAL B C 1
ATOM 10304 O O . VAL B 1 608 ? 15.844 8.773 -6.031 1 95.69 608 VAL B O 1
ATOM 10307 N N . SER B 1 609 ? 14.172 7.309 -5.668 1 94.62 609 SER B N 1
ATOM 10308 C CA . SER B 1 609 ? 13.883 7.199 -7.094 1 94.62 609 SER B CA 1
ATOM 10309 C C . SER B 1 609 ? 12.875 8.258 -7.535 1 94.62 609 SER B C 1
ATOM 10311 O O . SER B 1 609 ? 12.812 8.609 -8.711 1 94.62 609 SER B O 1
ATOM 10313 N N . HIS B 1 610 ? 12.094 8.703 -6.625 1 95.56 610 HIS B N 1
ATOM 10314 C CA . HIS B 1 610 ? 11.078 9.719 -6.895 1 95.56 610 HIS B CA 1
ATOM 10315 C C . HIS B 1 610 ? 10.938 10.68 -5.719 1 95.56 610 HIS B C 1
ATOM 10317 O O . HIS B 1 610 ? 11.258 10.328 -4.582 1 95.56 610 HIS B O 1
ATOM 10323 N N . ILE B 1 611 ? 10.539 11.875 -6.039 1 96.81 611 ILE B N 1
ATOM 10324 C CA . ILE B 1 611 ? 10.18 12.875 -5.035 1 96.81 611 ILE B CA 1
ATOM 10325 C C . ILE B 1 611 ? 8.906 13.602 -5.457 1 96.81 611 ILE B C 1
ATOM 10327 O O . ILE B 1 611 ? 8.734 13.922 -6.633 1 96.81 611 ILE B O 1
ATOM 10331 N N . ASP B 1 612 ? 8.016 13.734 -4.57 1 96.62 612 ASP B N 1
ATOM 10332 C CA . ASP B 1 612 ? 6.773 14.398 -4.941 1 96.62 612 ASP B CA 1
ATOM 10333 C C . ASP B 1 612 ? 6.645 15.75 -4.242 1 96.62 612 ASP B C 1
ATOM 10335 O O . ASP B 1 612 ? 7.555 16.172 -3.525 1 96.62 612 ASP B O 1
ATOM 10339 N N . THR B 1 613 ? 5.535 16.469 -4.504 1 96.62 613 THR B N 1
ATOM 10340 C CA . THR B 1 613 ? 5.34 17.828 -4.02 1 96.62 613 THR B CA 1
ATOM 10341 C C . THR B 1 613 ? 5.258 17.859 -2.498 1 96.62 613 THR B C 1
ATOM 10343 O O . THR B 1 613 ? 5.801 18.766 -1.857 1 96.62 613 THR B O 1
ATOM 10346 N N . THR B 1 614 ? 4.59 16.922 -1.904 1 95.25 614 THR B N 1
ATOM 10347 C CA . THR B 1 614 ? 4.465 16.859 -0.453 1 95.25 614 THR B CA 1
ATOM 10348 C C . THR B 1 614 ? 5.828 16.656 0.2 1 95.25 614 THR B C 1
ATOM 10350 O O . THR B 1 614 ? 6.113 17.234 1.245 1 95.25 614 THR B O 1
ATOM 10353 N N . ALA B 1 615 ? 6.598 15.867 -0.421 1 97.06 615 ALA B N 1
ATOM 10354 C CA . ALA B 1 615 ? 7.941 15.609 0.092 1 97.06 615 ALA B CA 1
ATOM 10355 C C . ALA B 1 615 ? 8.805 16.859 0.017 1 97.06 615 ALA B C 1
ATOM 10357 O O . ALA B 1 615 ? 9.555 17.156 0.95 1 97.06 615 ALA B O 1
ATOM 10358 N N . VAL B 1 616 ? 8.805 17.562 -1.089 1 96.5 616 VAL B N 1
ATOM 10359 C CA . VAL B 1 616 ? 9.578 18.781 -1.249 1 96.5 616 VAL B CA 1
ATOM 10360 C C . VAL B 1 616 ? 9.148 19.797 -0.197 1 96.5 616 VAL B C 1
ATOM 10362 O O . VAL B 1 616 ? 9.992 20.438 0.439 1 96.5 616 VAL B O 1
ATOM 10365 N N . GLN B 1 617 ? 7.867 19.938 -0.011 1 92.75 617 GLN B N 1
ATOM 10366 C CA . GLN B 1 617 ? 7.367 20.859 1.01 1 92.75 617 GLN B CA 1
ATOM 10367 C C . GLN B 1 617 ? 7.836 20.438 2.4 1 92.75 617 GLN B C 1
ATOM 10369 O O . GLN B 1 617 ? 8.203 21.281 3.219 1 92.75 617 GLN B O 1
ATOM 10374 N N . THR B 1 618 ? 7.805 19.172 2.67 1 93.56 618 THR B N 1
ATOM 10375 C CA . THR B 1 618 ? 8.25 18.688 3.969 1 93.56 618 THR B CA 1
ATOM 10376 C C . THR B 1 618 ? 9.734 18.953 4.176 1 93.56 618 THR B C 1
ATOM 10378 O O . THR B 1 618 ? 10.172 19.234 5.293 1 93.56 618 THR B O 1
ATOM 10381 N N . LEU B 1 619 ? 10.5 18.828 3.1 1 96 619 LEU B N 1
ATOM 10382 C CA . LEU B 1 619 ? 11.914 19.156 3.178 1 96 619 LEU B CA 1
ATOM 10383 C C . LEU B 1 619 ? 12.109 20.641 3.492 1 96 619 LEU B C 1
ATOM 10385 O O . LEU B 1 619 ? 12.984 21 4.281 1 96 619 LEU B O 1
ATOM 10389 N N . ILE B 1 620 ? 11.336 21.5 2.848 1 93.69 620 ILE B N 1
ATOM 10390 C CA . ILE B 1 620 ? 11.375 22.922 3.135 1 93.69 620 ILE B CA 1
ATOM 10391 C C . ILE B 1 620 ? 11.039 23.172 4.605 1 93.69 620 ILE B C 1
ATOM 10393 O O . ILE B 1 620 ? 11.727 23.938 5.285 1 93.69 620 ILE B O 1
ATOM 10397 N N . ASP B 1 621 ? 10.023 22.469 5.062 1 90.88 621 ASP B N 1
ATOM 10398 C CA . ASP B 1 621 ? 9.625 22.594 6.461 1 90.88 621 ASP B CA 1
ATOM 10399 C C . ASP B 1 621 ? 10.734 22.109 7.395 1 90.88 621 ASP B C 1
ATOM 10401 O O . ASP B 1 621 ? 10.961 22.703 8.453 1 90.88 621 ASP B O 1
ATOM 10405 N N . THR B 1 622 ? 11.344 21.031 7.027 1 94.44 622 THR B N 1
ATOM 10406 C CA . THR B 1 622 ? 12.461 20.516 7.809 1 94.44 622 THR B CA 1
ATOM 10407 C C . THR B 1 622 ? 13.57 21.562 7.914 1 94.44 622 THR B C 1
ATOM 10409 O O . THR B 1 622 ? 14.102 21.812 9 1 94.44 622 THR B O 1
ATOM 10412 N N . ARG B 1 623 ? 13.945 22.172 6.812 1 94.69 623 ARG B N 1
ATOM 10413 C CA . ARG B 1 623 ? 14.961 23.219 6.805 1 94.69 623 ARG B CA 1
ATOM 10414 C C . ARG B 1 623 ? 14.562 24.375 7.703 1 94.69 623 ARG B C 1
ATOM 10416 O O . ARG B 1 623 ? 15.367 24.859 8.5 1 94.69 623 ARG B O 1
ATOM 10423 N N . THR B 1 624 ? 13.367 24.797 7.629 1 91.94 624 THR B N 1
ATOM 10424 C CA . THR B 1 624 ? 12.875 25.906 8.422 1 91.94 624 THR B CA 1
ATOM 10425 C C . THR B 1 624 ? 12.953 25.594 9.914 1 91.94 624 THR B C 1
ATOM 10427 O O . THR B 1 624 ? 13.383 26.422 10.711 1 91.94 624 THR B O 1
ATOM 10430 N N . GLU B 1 625 ? 12.523 24.391 10.273 1 91.25 625 GLU B N 1
ATOM 10431 C CA . GLU B 1 625 ? 12.523 23.984 11.672 1 91.25 625 GLU B CA 1
ATOM 10432 C C . GLU B 1 625 ? 13.945 23.875 12.219 1 91.25 625 GLU B C 1
ATOM 10434 O O . GLU B 1 625 ? 14.227 24.328 13.336 1 91.25 625 GLU B O 1
ATOM 10439 N N . VAL B 1 626 ? 14.812 23.297 11.422 1 94.88 626 VAL B N 1
ATOM 10440 C CA . VAL B 1 626 ? 16.188 23.109 11.852 1 94.88 626 VAL B CA 1
ATOM 10441 C C . VAL B 1 626 ? 16.891 24.469 11.945 1 94.88 626 VAL B C 1
ATOM 10443 O O . VAL B 1 626 ? 17.672 24.719 12.859 1 94.88 626 VAL B O 1
ATOM 10446 N N . GLU B 1 627 ? 16.656 25.344 11 1 94.25 627 GLU B N 1
ATOM 10447 C CA . GLU B 1 627 ? 17.25 26.672 11.008 1 94.25 627 GLU B CA 1
ATOM 10448 C C . GLU B 1 627 ? 16.734 27.516 12.18 1 94.25 627 GLU B C 1
ATOM 10450 O O . GLU B 1 627 ? 17.469 28.312 12.758 1 94.25 627 GLU B O 1
ATOM 10455 N N . LYS B 1 628 ? 15.523 27.328 12.461 1 90.19 628 LYS B N 1
ATOM 10456 C CA . LYS B 1 628 ? 14.961 28.016 13.625 1 90.19 628 LYS B CA 1
ATOM 10457 C C . LYS B 1 628 ? 15.641 27.562 14.914 1 90.19 628 LYS B C 1
ATOM 10459 O O . LYS B 1 628 ? 15.906 28.375 15.797 1 90.19 628 LYS B O 1
ATOM 10464 N N . TRP B 1 629 ? 15.852 26.266 15.016 1 91.38 629 TRP B N 1
ATOM 10465 C CA . TRP B 1 629 ? 16.531 25.734 16.188 1 91.38 629 TRP B CA 1
ATOM 10466 C C . TRP B 1 629 ? 17.984 26.219 16.25 1 91.38 629 TRP B C 1
ATOM 10468 O O . TRP B 1 629 ? 18.438 26.688 17.281 1 91.38 629 TRP B O 1
ATOM 10478 N N . ALA B 1 630 ? 18.656 26.141 15.102 1 94.12 630 ALA B N 1
ATOM 10479 C CA . ALA B 1 630 ? 20.062 26.5 15.039 1 94.12 630 ALA B CA 1
ATOM 10480 C C . ALA B 1 630 ? 20.234 28.016 15.078 1 94.12 630 ALA B C 1
ATOM 10482 O O . ALA B 1 630 ? 21.312 28.516 15.43 1 94.12 630 ALA B O 1
ATOM 10483 N N . ASP B 1 631 ? 19.203 28.781 14.695 1 93.75 631 ASP B N 1
ATOM 10484 C CA . ASP B 1 631 ? 19.188 30.25 14.625 1 93.75 631 ASP B CA 1
ATOM 10485 C C . ASP B 1 631 ? 20.203 30.75 13.602 1 93.75 631 ASP B C 1
ATOM 10487 O O . ASP B 1 631 ? 20.891 31.75 13.836 1 93.75 631 ASP B O 1
ATOM 10491 N N . HIS B 1 632 ? 20.531 30.031 12.609 1 93.31 632 HIS B N 1
ATOM 10492 C CA . HIS B 1 632 ? 21.344 30.375 11.453 1 93.31 632 HIS B CA 1
ATOM 10493 C C . HIS B 1 632 ? 21.031 29.453 10.273 1 93.31 632 HIS B C 1
ATOM 10495 O O . HIS B 1 632 ? 20.391 28.406 10.445 1 93.31 632 HIS B O 1
ATOM 10501 N N . PRO B 1 633 ? 21.375 29.812 9.062 1 93.44 633 PRO B N 1
ATOM 10502 C CA . PRO B 1 633 ? 21.109 28.953 7.898 1 93.44 633 PRO B CA 1
ATOM 10503 C C . PRO B 1 633 ? 21.891 27.641 7.934 1 93.44 633 PRO B C 1
ATOM 10505 O O . PRO B 1 633 ? 23.031 27.609 8.398 1 93.44 633 PRO B O 1
ATOM 10508 N N . VAL B 1 634 ? 21.297 26.594 7.535 1 95.5 634 VAL B N 1
ATOM 10509 C CA . VAL B 1 634 ? 21.891 25.266 7.492 1 95.5 634 VAL B CA 1
ATOM 10510 C C . VAL B 1 634 ? 21.953 24.766 6.051 1 95.5 634 VAL B C 1
ATOM 10512 O O . VAL B 1 634 ? 21 24.938 5.289 1 95.5 634 VAL B O 1
ATOM 10515 N N . GLU B 1 635 ? 23.047 24.203 5.652 1 95.5 635 GLU B N 1
ATOM 10516 C CA . GLU B 1 635 ? 23.219 23.688 4.297 1 95.5 635 GLU B CA 1
ATOM 10517 C C . GLU B 1 635 ? 22.609 22.297 4.156 1 95.5 635 GLU B C 1
ATOM 10519 O O . GLU B 1 635 ? 22.734 21.469 5.059 1 95.5 635 GLU B O 1
ATOM 10524 N N . PHE B 1 636 ? 21.922 22.125 3.092 1 97.06 636 PHE B N 1
ATOM 10525 C CA . PHE B 1 636 ? 21.406 20.812 2.736 1 97.06 636 PHE B CA 1
ATOM 10526 C C . PHE B 1 636 ? 22.094 20.266 1.49 1 97.06 636 PHE B C 1
ATOM 10528 O O . PHE B 1 636 ? 22 20.859 0.412 1 97.06 636 PHE B O 1
ATOM 10535 N N . HIS B 1 637 ? 22.828 19.172 1.654 1 96.25 637 HIS B N 1
ATOM 10536 C CA . HIS B 1 637 ? 23.516 18.516 0.552 1 96.25 637 HIS B CA 1
ATOM 10537 C C . HIS B 1 637 ? 22.781 17.25 0.128 1 96.25 637 HIS B C 1
ATOM 10539 O O . HIS B 1 637 ? 22.281 16.5 0.973 1 96.25 637 HIS B O 1
ATOM 10545 N N . PHE B 1 638 ? 22.656 17.047 -1.168 1 96.5 638 PHE B N 1
ATOM 10546 C CA . PHE B 1 638 ? 22 15.875 -1.721 1 96.5 638 PHE B CA 1
ATOM 10547 C C . PHE B 1 638 ? 22.953 15.086 -2.619 1 96.5 638 PHE B C 1
ATOM 10549 O O . PHE B 1 638 ? 23.656 15.672 -3.447 1 96.5 638 PHE B O 1
ATOM 10556 N N . ALA B 1 639 ? 23.031 13.797 -2.434 1 93.19 639 ALA B N 1
ATOM 10557 C CA . ALA B 1 639 ? 23.875 12.977 -3.305 1 93.19 639 ALA B CA 1
ATOM 10558 C C . ALA B 1 639 ? 23.422 11.523 -3.293 1 93.19 639 ALA B C 1
ATOM 10560 O O . ALA B 1 639 ? 23.125 10.969 -2.232 1 93.19 639 ALA B O 1
ATOM 10561 N N . PRO B 1 640 ? 23.328 10.828 -4.285 1 92.44 640 PRO B N 1
ATOM 10562 C CA . PRO B 1 640 ? 23.328 11.305 -5.672 1 92.44 640 PRO B CA 1
ATOM 10563 C C . PRO B 1 640 ? 21.938 11.664 -6.176 1 92.44 640 PRO B C 1
ATOM 10565 O O . PRO B 1 640 ? 20.938 11.297 -5.559 1 92.44 640 PRO B O 1
ATOM 10568 N N . ILE B 1 641 ? 21.859 12.43 -7.141 1 93.19 641 ILE B N 1
ATOM 10569 C CA . ILE B 1 641 ? 20.594 12.703 -7.812 1 93.19 641 ILE B CA 1
ATOM 10570 C C . ILE B 1 641 ? 20.406 11.719 -8.969 1 93.19 641 ILE B C 1
ATOM 10572 O O . ILE B 1 641 ? 21.156 11.742 -9.938 1 93.19 641 ILE B O 1
ATOM 10576 N N . LEU B 1 642 ? 19.344 10.953 -8.938 1 91.25 642 LEU B N 1
ATOM 10577 C CA . LEU B 1 642 ? 19.219 9.812 -9.844 1 91.25 642 LEU B CA 1
ATOM 10578 C C . LEU B 1 642 ? 18.438 10.203 -11.102 1 91.25 642 LEU B C 1
ATOM 10580 O O . LEU B 1 642 ? 18.516 9.516 -12.117 1 91.25 642 LEU B O 1
ATOM 10584 N N . SER B 1 643 ? 17.672 11.305 -11.008 1 92.06 643 SER B N 1
ATOM 10585 C CA . SER B 1 643 ? 16.812 11.68 -12.117 1 92.06 643 SER B CA 1
ATOM 10586 C C . SER B 1 643 ? 16.734 13.195 -12.281 1 92.06 643 SER B C 1
ATOM 10588 O O . SER B 1 643 ? 16.828 13.938 -11.305 1 92.06 643 SER B O 1
ATOM 10590 N N . PRO B 1 644 ? 16.578 13.594 -13.625 1 91.31 644 PRO B N 1
ATOM 10591 C CA . PRO B 1 644 ? 16.422 15.039 -13.836 1 91.31 644 PRO B CA 1
ATOM 10592 C C . PRO B 1 644 ? 15.141 15.594 -13.211 1 91.31 644 PRO B C 1
ATOM 10594 O O . PRO B 1 644 ? 15.078 16.781 -12.875 1 91.31 644 PRO B O 1
ATOM 10597 N N . TRP B 1 645 ? 14.195 14.75 -13.008 1 92.62 645 TRP B N 1
ATOM 10598 C CA . TRP B 1 645 ? 12.938 15.203 -12.422 1 92.62 645 TRP B CA 1
ATOM 10599 C C . TRP B 1 645 ? 13.094 15.422 -10.922 1 92.62 645 TRP B C 1
ATOM 10601 O O . TRP B 1 645 ? 12.414 16.281 -10.344 1 92.62 645 TRP B O 1
ATOM 10611 N N . ILE B 1 646 ? 13.945 14.672 -10.25 1 95.31 646 ILE B N 1
ATOM 10612 C CA . ILE B 1 646 ? 14.258 14.914 -8.852 1 95.31 646 ILE B CA 1
ATOM 10613 C C . ILE B 1 646 ? 14.977 16.25 -8.703 1 95.31 646 ILE B C 1
ATOM 10615 O O . ILE B 1 646 ? 14.664 17.031 -7.801 1 95.31 646 ILE B O 1
ATOM 10619 N N . ARG B 1 647 ? 15.938 16.453 -9.648 1 93.69 647 ARG B N 1
ATOM 10620 C CA . ARG B 1 647 ? 16.656 17.719 -9.664 1 93.69 647 ARG B CA 1
ATOM 10621 C C . ARG B 1 647 ? 15.703 18.891 -9.812 1 93.69 647 ARG B C 1
ATOM 10623 O O . ARG B 1 647 ? 15.805 19.891 -9.086 1 93.69 647 ARG B O 1
ATOM 10630 N N . ARG B 1 648 ? 14.742 18.797 -10.75 1 93 648 ARG B N 1
ATOM 10631 C CA . ARG B 1 648 ? 13.742 19.828 -10.992 1 93 648 ARG B CA 1
ATOM 10632 C C . ARG B 1 648 ? 12.922 20.094 -9.734 1 93 648 ARG B C 1
ATOM 10634 O O . ARG B 1 648 ? 12.703 21.25 -9.359 1 93 648 ARG B O 1
ATOM 10641 N N . ALA B 1 649 ? 12.516 19.047 -9.078 1 95.69 649 ALA B N 1
ATOM 10642 C CA . ALA B 1 649 ? 11.664 19.172 -7.895 1 95.69 649 ALA B CA 1
ATOM 10643 C C . ALA B 1 649 ? 12.406 19.859 -6.75 1 95.69 649 ALA B C 1
ATOM 10645 O O . ALA B 1 649 ? 11.859 20.75 -6.094 1 95.69 649 ALA B O 1
ATOM 10646 N N . LEU B 1 650 ? 13.641 19.469 -6.535 1 96.19 650 LEU B N 1
ATOM 10647 C CA . LEU B 1 650 ? 14.438 20.031 -5.453 1 96.19 650 LEU B CA 1
ATOM 10648 C C . LEU B 1 650 ? 14.727 21.516 -5.711 1 96.19 650 LEU B C 1
ATOM 10650 O O . LEU B 1 650 ? 14.617 22.344 -4.801 1 96.19 650 LEU B O 1
ATOM 10654 N N . VAL B 1 651 ? 15.094 21.828 -6.945 1 93.56 651 VAL B N 1
ATOM 10655 C CA . VAL B 1 651 ? 15.391 23.219 -7.309 1 93.56 651 VAL B CA 1
ATOM 10656 C C . VAL B 1 651 ? 14.141 24.062 -7.137 1 93.56 651 VAL B C 1
ATOM 10658 O O . VAL B 1 651 ? 14.211 25.203 -6.652 1 93.56 651 VAL B O 1
ATOM 10661 N N . ALA B 1 652 ? 13.031 23.5 -7.531 1 93.12 652 ALA B N 1
ATOM 10662 C CA . ALA B 1 652 ? 11.766 24.203 -7.363 1 93.12 652 ALA B CA 1
ATOM 10663 C C . ALA B 1 652 ? 11.484 24.484 -5.891 1 93.12 652 ALA B C 1
ATOM 10665 O O . ALA B 1 652 ? 10.828 25.484 -5.559 1 93.12 652 ALA B O 1
ATOM 10666 N N . GLY B 1 653 ? 11.992 23.641 -5 1 93.19 653 GLY B N 1
ATOM 10667 C CA . GLY B 1 653 ? 11.828 23.844 -3.568 1 93.19 653 GLY B CA 1
ATOM 10668 C C . GLY B 1 653 ? 12.898 24.75 -2.973 1 93.19 653 GLY B C 1
ATOM 10669 O O . GLY B 1 653 ? 12.906 24.984 -1.764 1 93.19 653 GLY B O 1
ATOM 10670 N N . GLY B 1 654 ? 13.781 25.203 -3.797 1 92.56 654 GLY B N 1
ATOM 10671 C CA . GLY B 1 654 ? 14.836 26.094 -3.34 1 92.56 654 GLY B CA 1
ATOM 10672 C C . GLY B 1 654 ? 16.078 25.359 -2.861 1 92.56 654 GLY B C 1
ATOM 10673 O O . GLY B 1 654 ? 16.906 25.938 -2.158 1 92.56 654 GLY B O 1
ATOM 10674 N N . PHE B 1 655 ? 16.156 24.125 -3.217 1 94.75 655 PHE B N 1
ATOM 10675 C CA . PHE B 1 655 ? 17.328 23.344 -2.816 1 94.75 655 PHE B CA 1
ATOM 10676 C C . PHE B 1 655 ? 18.328 23.266 -3.951 1 94.75 655 PHE B C 1
ATOM 10678 O O . PHE B 1 655 ? 17.969 23.375 -5.125 1 94.75 655 PHE B O 1
ATOM 10685 N N . GLY B 1 656 ? 19.578 23.031 -3.666 1 91.5 656 GLY B N 1
ATOM 10686 C CA . GLY B 1 656 ? 20.641 22.859 -4.645 1 91.5 656 GLY B CA 1
ATOM 10687 C C . GLY B 1 656 ? 21.312 24.156 -5.035 1 91.5 656 GLY B C 1
ATOM 10688 O O . GLY B 1 656 ? 22.422 24.156 -5.562 1 91.5 656 GLY B O 1
ATOM 10689 N N . ILE B 1 657 ? 20.641 25.219 -4.75 1 87.31 657 ILE B N 1
ATOM 10690 C CA . ILE B 1 657 ? 21.141 26.531 -5.172 1 87.31 657 ILE B CA 1
ATOM 10691 C C . ILE B 1 657 ? 21.562 27.344 -3.951 1 87.31 657 ILE B C 1
ATOM 10693 O O . ILE B 1 657 ? 21.203 27 -2.82 1 87.31 657 ILE B O 1
ATOM 10697 N N . GLY B 1 658 ? 22.344 28.359 -4.234 1 81.88 658 GLY B N 1
ATOM 10698 C CA . GLY B 1 658 ? 22.75 29.25 -3.16 1 81.88 658 GLY B CA 1
ATOM 10699 C C . GLY B 1 658 ? 24.266 29.297 -2.98 1 81.88 658 GLY B C 1
ATOM 10700 O O . GLY B 1 658 ? 25 28.734 -3.789 1 81.88 658 GLY B O 1
ATOM 10701 N N . LEU B 1 659 ? 24.609 29.984 -1.981 1 73.25 659 LEU B N 1
ATOM 10702 C CA . LEU B 1 659 ? 26.031 30.141 -1.675 1 73.25 659 LEU B CA 1
ATOM 10703 C C . LEU B 1 659 ? 26.5 29.062 -0.718 1 73.25 659 LEU B C 1
ATOM 10705 O O . LEU B 1 659 ? 25.891 28.828 0.323 1 73.25 659 LEU B O 1
ATOM 10709 N N . SER B 1 660 ? 27.391 28.266 -1.265 1 77.25 660 SER B N 1
ATOM 10710 C CA . SER B 1 660 ? 27.938 27.188 -0.457 1 77.25 660 SER B CA 1
ATOM 10711 C C . SER B 1 660 ? 29.172 27.656 0.307 1 77.25 660 SER B C 1
ATOM 10713 O O . SER B 1 660 ? 29.953 28.453 -0.199 1 77.25 660 SER B O 1
ATOM 10715 N N . SER B 1 661 ? 29.25 27.266 1.509 1 75 661 SER B N 1
ATOM 10716 C CA . SER B 1 661 ? 30.438 27.547 2.318 1 75 661 SER B CA 1
ATOM 10717 C C . SER B 1 661 ? 31.531 26.531 2.059 1 75 661 SER B C 1
ATOM 10719 O O . SER B 1 661 ? 32.594 26.562 2.709 1 75 661 SER B O 1
ATOM 10721 N N . THR B 1 662 ? 31.188 25.719 1.054 1 71.69 662 THR B N 1
ATOM 10722 C CA . THR B 1 662 ? 32.125 24.625 0.796 1 71.69 662 THR B CA 1
ATOM 10723 C C . THR B 1 662 ? 33.469 25.172 0.3 1 71.69 662 THR B C 1
ATOM 10725 O O . THR B 1 662 ? 33.5 26.125 -0.472 1 71.69 662 THR B O 1
ATOM 10728 N N . ARG B 1 663 ? 34.5 24.672 0.875 1 67.81 663 ARG B N 1
ATOM 10729 C CA . ARG B 1 663 ? 35.875 24.938 0.413 1 67.81 663 ARG B CA 1
ATOM 10730 C C . ARG B 1 663 ? 36.375 23.797 -0.468 1 67.81 663 ARG B C 1
ATOM 10732 O O . ARG B 1 663 ? 37.5 23.859 -0.976 1 67.81 663 ARG B O 1
ATOM 10739 N N . ALA B 1 664 ? 35.438 22.906 -0.634 1 66.44 664 ALA B N 1
ATOM 10740 C CA . ALA B 1 664 ? 35.844 21.75 -1.42 1 66.44 664 ALA B CA 1
ATOM 10741 C C . ALA B 1 664 ? 35.781 22.047 -2.916 1 66.44 664 ALA B C 1
ATOM 10743 O O . ALA B 1 664 ? 34.906 22.766 -3.375 1 66.44 664 ALA B O 1
ATOM 10744 N N . ILE B 1 665 ? 36.844 21.562 -3.574 1 59.91 665 ILE B N 1
ATOM 10745 C CA . ILE B 1 665 ? 36.906 21.719 -5.023 1 59.91 665 ILE B CA 1
ATOM 10746 C C . ILE B 1 665 ? 36 20.703 -5.695 1 59.91 665 ILE B C 1
ATOM 10748 O O . ILE B 1 665 ? 35.875 19.578 -5.238 1 59.91 665 ILE B O 1
ATOM 10752 N N . PRO B 1 666 ? 35.344 21.172 -6.707 1 69.94 666 PRO B N 1
ATOM 10753 C CA . PRO B 1 666 ? 34.469 20.266 -7.422 1 69.94 666 PRO B CA 1
ATOM 10754 C C . PRO B 1 666 ? 35.156 19.031 -7.945 1 69.94 666 PRO B C 1
ATOM 10756 O O . PRO B 1 666 ? 36.375 19.062 -8.227 1 69.94 666 PRO B O 1
ATOM 10759 N N . ASP B 1 667 ? 34.5 17.922 -7.883 1 76.56 667 ASP B N 1
ATOM 10760 C CA . ASP B 1 667 ? 35 16.656 -8.445 1 76.56 667 ASP B CA 1
ATOM 10761 C C . ASP B 1 667 ? 35.062 16.734 -9.969 1 76.56 667 ASP B C 1
ATOM 10763 O O . ASP B 1 667 ? 34.156 17.234 -10.617 1 76.56 667 ASP B O 1
ATOM 10767 N N . PHE B 1 668 ? 36.312 16.359 -10.523 1 73 668 PHE B N 1
ATOM 10768 C CA . PHE B 1 668 ? 36.531 16.375 -11.969 1 73 668 PHE B CA 1
ATOM 10769 C C . PHE B 1 668 ? 36.656 14.969 -12.508 1 73 668 PHE B C 1
ATOM 10771 O O . PHE B 1 668 ? 37.156 14.078 -11.805 1 73 668 PHE B O 1
ATOM 10778 N N . ALA B 1 669 ? 36.125 14.75 -13.633 1 77.19 669 ALA B N 1
ATOM 10779 C CA . ALA B 1 669 ? 36.281 13.469 -14.32 1 77.19 669 ALA B CA 1
ATOM 10780 C C . ALA B 1 669 ? 36.781 13.68 -15.75 1 77.19 669 ALA B C 1
ATOM 10782 O O . ALA B 1 669 ? 36.625 14.758 -16.312 1 77.19 669 ALA B O 1
ATOM 10783 N N . ALA B 1 670 ? 37.438 12.633 -16.219 1 76.56 670 ALA B N 1
ATOM 10784 C CA . ALA B 1 670 ? 37.906 12.656 -17.609 1 76.56 670 ALA B CA 1
ATOM 10785 C C . ALA B 1 670 ? 36.719 12.703 -18.578 1 76.56 670 ALA B C 1
ATOM 10787 O O . ALA B 1 670 ? 35.688 12.078 -18.344 1 76.56 670 ALA B O 1
ATOM 10788 N N . VAL B 1 671 ? 36.938 13.547 -19.547 1 76 671 VAL B N 1
ATOM 10789 C CA . VAL B 1 671 ? 35.875 13.695 -20.531 1 76 671 VAL B CA 1
ATOM 10790 C C . VAL B 1 671 ? 36.344 13.172 -21.891 1 76 671 VAL B C 1
ATOM 10792 O O . VAL B 1 671 ? 37.531 13.117 -22.156 1 76 671 VAL B O 1
ATOM 10795 N N . VAL B 1 672 ? 35.375 12.656 -22.641 1 73.25 672 VAL B N 1
ATOM 10796 C CA . VAL B 1 672 ? 35.656 12.297 -24.031 1 73.25 672 VAL B CA 1
ATOM 10797 C C . VAL B 1 672 ? 35.844 13.562 -24.859 1 73.25 672 VAL B C 1
ATOM 10799 O O . VAL B 1 672 ? 35.156 14.562 -24.641 1 73.25 672 VAL B O 1
ATOM 10802 N N . PRO B 1 673 ? 36.969 13.523 -25.656 1 66.75 673 PRO B N 1
ATOM 10803 C CA . PRO B 1 673 ? 37.188 14.711 -26.484 1 66.75 673 PRO B CA 1
ATOM 10804 C C . PRO B 1 673 ? 35.938 15.109 -27.266 1 66.75 673 PRO B C 1
ATOM 10806 O O . PRO B 1 673 ? 35.281 14.258 -27.859 1 66.75 673 PRO B O 1
ATOM 10809 N N . HIS B 1 674 ? 35.344 16.172 -26.844 1 65.31 674 HIS B N 1
ATOM 10810 C CA . HIS B 1 674 ? 34.156 16.656 -27.562 1 65.31 674 HIS B CA 1
ATOM 10811 C C . HIS B 1 674 ? 34.312 18.109 -28 1 65.31 674 HIS B C 1
ATOM 10813 O O . HIS B 1 674 ? 35.094 18.859 -27.391 1 65.31 674 HIS B O 1
ATOM 10819 N N . GLU B 1 675 ? 34.094 18.484 -29.297 1 55.62 675 GLU B N 1
ATOM 10820 C CA . GLU B 1 675 ? 34.25 19.812 -29.859 1 55.62 675 GLU B CA 1
ATOM 10821 C C . GLU B 1 675 ? 33.312 20.828 -29.172 1 55.62 675 GLU B C 1
ATOM 10823 O O . GLU B 1 675 ? 33.531 22.031 -29.281 1 55.62 675 GLU B O 1
ATOM 10828 N N . GLY B 1 676 ? 32.5 20.438 -28.281 1 48.56 676 GLY B N 1
ATOM 10829 C CA . GLY B 1 676 ? 31.5 21.406 -27.906 1 48.56 676 GLY B CA 1
ATOM 10830 C C . GLY B 1 676 ? 31.797 22.125 -26.609 1 48.56 676 GLY B C 1
ATOM 10831 O O . GLY B 1 676 ? 32.875 21.922 -26.016 1 48.56 676 GLY B O 1
ATOM 10832 N N . ARG B 1 677 ? 30.953 23.219 -26.25 1 46.78 677 ARG B N 1
ATOM 10833 C CA . ARG B 1 677 ? 31.016 24.156 -25.141 1 46.78 677 ARG B CA 1
ATOM 10834 C C . ARG B 1 677 ? 31.219 23.438 -23.812 1 46.78 677 ARG B C 1
ATOM 10836 O O . ARG B 1 677 ? 30.594 22.391 -23.562 1 46.78 677 ARG B O 1
ATOM 10843 N N . SER B 1 678 ? 32.344 23.688 -23.266 1 44.19 678 SER B N 1
ATOM 10844 C CA . SER B 1 678 ? 32.625 23.172 -21.922 1 44.19 678 SER B CA 1
ATOM 10845 C C . SER B 1 678 ? 31.391 23.188 -21.047 1 44.19 678 SER B C 1
ATOM 10847 O O . SER B 1 678 ? 30.594 24.109 -21.109 1 44.19 678 SER B O 1
ATOM 10849 N N . PHE B 1 679 ? 30.922 21.984 -20.656 1 47.91 679 PHE B N 1
ATOM 10850 C CA . PHE B 1 679 ? 29.797 21.875 -19.734 1 47.91 679 PHE B CA 1
ATOM 10851 C C . PHE B 1 679 ? 29.906 22.922 -18.625 1 47.91 679 PHE B C 1
ATOM 10853 O O . PHE B 1 679 ? 29.156 22.875 -17.656 1 47.91 679 PHE B O 1
ATOM 10860 N N . LYS B 1 680 ? 30.984 24.031 -18.781 1 43.06 680 LYS B N 1
ATOM 10861 C CA . LYS B 1 680 ? 31.031 25.078 -17.766 1 43.06 680 LYS B CA 1
ATOM 10862 C C . LYS B 1 680 ? 29.859 26.047 -17.906 1 43.06 680 LYS B C 1
ATOM 10864 O O . LYS B 1 680 ? 29.125 26.281 -16.953 1 43.06 680 LYS B O 1
ATOM 10869 N N . GLU B 1 681 ? 30.172 27.484 -18.688 1 36.91 681 GLU B N 1
ATOM 10870 C CA . GLU B 1 681 ? 29.516 28.797 -18.672 1 36.91 681 GLU B CA 1
ATOM 10871 C C . GLU B 1 681 ? 28.391 28.844 -19.688 1 36.91 681 GLU B C 1
ATOM 10873 O O . GLU B 1 681 ? 28.625 28.719 -20.891 1 36.91 681 GLU B O 1
ATOM 10878 N N . THR B 1 682 ? 27.312 28.344 -19.562 1 35.47 682 THR B N 1
ATOM 10879 C CA . THR B 1 682 ? 26.25 28.734 -20.5 1 35.47 682 THR B CA 1
ATOM 10880 C C . THR B 1 682 ? 26.016 30.234 -20.453 1 35.47 682 THR B C 1
ATOM 10882 O O . THR B 1 682 ? 25.297 30.719 -19.562 1 35.47 682 THR B O 1
ATOM 10885 N N . ASP B 1 683 ? 26.984 31.234 -20.641 1 30.67 683 ASP B N 1
ATOM 10886 C CA . ASP B 1 683 ? 26.547 32.625 -20.812 1 30.67 683 ASP B CA 1
ATOM 10887 C C . ASP B 1 683 ? 25.688 32.781 -22.078 1 30.67 683 ASP B C 1
ATOM 10889 O O . ASP B 1 683 ? 26.141 32.469 -23.188 1 30.67 683 ASP B O 1
ATOM 10893 N N . SER B 1 684 ? 24.422 32.719 -21.953 1 33.06 684 SER B N 1
ATOM 10894 C CA . SER B 1 684 ? 23.422 32.906 -22.984 1 33.06 684 SER B CA 1
ATOM 10895 C C . SER B 1 684 ? 23.641 34.219 -23.734 1 33.06 684 SER B C 1
ATOM 10897 O O . SER B 1 684 ? 22.781 34.656 -24.5 1 33.06 684 SER B O 1
ATOM 10899 N N . ARG B 1 685 ? 24.344 35.312 -23.266 1 30.66 685 ARG B N 1
ATOM 10900 C CA . ARG B 1 685 ? 23.906 36.562 -23.906 1 30.66 685 ARG B CA 1
ATOM 10901 C C . ARG B 1 685 ? 24.281 36.594 -25.375 1 30.66 685 ARG B C 1
ATOM 10903 O O . ARG B 1 685 ? 25.469 36.656 -25.734 1 30.66 685 ARG B O 1
ATOM 10910 N N . ASP B 1 686 ? 23.578 36 -26.281 1 31.17 686 ASP B N 1
ATOM 10911 C CA . ASP B 1 686 ? 23.656 36.406 -27.688 1 31.17 686 ASP B CA 1
ATOM 10912 C C . ASP B 1 686 ? 23.562 37.938 -27.828 1 31.17 686 ASP B C 1
ATOM 10914 O O . ASP B 1 686 ? 22.469 38.469 -27.922 1 31.17 686 ASP B O 1
ATOM 10918 N N . ASP B 1 687 ? 24.219 38.844 -27.094 1 27.27 687 ASP B N 1
ATOM 10919 C CA . ASP B 1 687 ? 24.281 40.188 -27.656 1 27.27 687 ASP B CA 1
ATOM 10920 C C . ASP B 1 687 ? 24.766 40.156 -29.109 1 27.27 687 ASP B C 1
ATOM 10922 O O . ASP B 1 687 ? 25.656 39.375 -29.453 1 27.27 687 ASP B O 1
ATOM 10926 N N . LEU B 1 688 ? 23.938 40.75 -30.125 1 27.39 688 LEU B N 1
ATOM 10927 C CA . LEU B 1 688 ? 23.969 41 -31.562 1 27.39 688 LEU B CA 1
ATOM 10928 C C . LEU B 1 688 ? 25.359 41.438 -32 1 27.39 688 LEU B C 1
ATOM 10930 O O . LEU B 1 688 ? 25.844 40.969 -33.062 1 27.39 688 LEU B O 1
ATOM 10934 N N . GLU B 1 689 ? 25.734 42.781 -31.719 1 25.03 689 GLU B N 1
ATOM 10935 C CA . GLU B 1 689 ? 26.422 43.625 -32.688 1 25.03 689 GLU B CA 1
ATOM 10936 C C . GLU B 1 689 ? 27.875 43.219 -32.844 1 25.03 689 GLU B C 1
ATOM 10938 O O . GLU B 1 689 ? 28.547 43.594 -33.812 1 25.03 689 GLU B O 1
ATOM 10943 N N . SER B 1 690 ? 28.672 43.125 -31.781 1 28.62 690 SER B N 1
ATOM 10944 C CA . SER B 1 690 ? 30.047 43.5 -32.094 1 28.62 690 SER B CA 1
ATOM 10945 C C . SER B 1 690 ? 30.703 42.438 -33 1 28.62 690 SER B C 1
ATOM 10947 O O . SER B 1 690 ? 30.609 41.25 -32.719 1 28.62 690 SER B O 1
ATOM 10949 N N . ALA B 1 691 ? 31.125 42.781 -34.25 1 25.72 691 ALA B N 1
ATOM 10950 C CA . ALA B 1 691 ? 31.719 42.344 -35.5 1 25.72 691 ALA B CA 1
ATOM 10951 C C . ALA B 1 691 ? 32.844 41.312 -35.25 1 25.72 691 ALA B C 1
ATOM 10953 O O . ALA B 1 691 ? 32.812 40.219 -35.812 1 25.72 691 ALA B O 1
ATOM 10954 N N . ASP B 1 692 ? 34.156 41.781 -35.5 1 27.47 692 ASP B N 1
ATOM 10955 C CA . ASP B 1 692 ? 35.281 41.375 -36.344 1 27.47 692 ASP B CA 1
ATOM 10956 C C . ASP B 1 692 ? 36.125 40.312 -35.656 1 27.47 692 ASP B C 1
ATOM 10958 O O . ASP B 1 692 ? 36.875 39.594 -36.312 1 27.47 692 ASP B O 1
ATOM 10962 N N . ILE B 1 693 ? 36.688 40.531 -34.406 1 27 693 ILE B N 1
ATOM 10963 C CA . ILE B 1 693 ? 38.031 39.969 -34.219 1 27 693 ILE B CA 1
ATOM 10964 C C . ILE B 1 693 ? 37.938 38.469 -34 1 27 693 ILE B C 1
ATOM 10966 O O . ILE B 1 693 ? 37.375 38.031 -33 1 27 693 ILE B O 1
ATOM 10970 N N . LYS B 1 694 ? 37.969 37.625 -35.062 1 30.38 694 LYS B N 1
ATOM 10971 C CA . LYS B 1 694 ? 38.156 36.188 -35.188 1 30.38 694 LYS B CA 1
ATOM 10972 C C . LYS B 1 694 ? 39.375 35.688 -34.375 1 30.38 694 LYS B C 1
ATOM 10974 O O . LYS B 1 694 ? 40.438 35.5 -34.906 1 30.38 694 LYS B O 1
ATOM 10979 N N . LYS B 1 695 ? 39.625 36.219 -33.156 1 29.95 695 LYS B N 1
ATOM 10980 C CA . LYS B 1 695 ? 40.781 35.562 -32.594 1 29.95 695 LYS B CA 1
ATOM 10981 C C . LYS B 1 695 ? 40.5 34.062 -32.344 1 29.95 695 LYS B C 1
ATOM 10983 O O . LYS B 1 695 ? 39.562 33.719 -31.641 1 29.95 695 LYS B O 1
ATOM 10988 N N . ASN B 1 696 ? 40.906 33.125 -33.188 1 30.3 696 ASN B N 1
ATOM 10989 C CA . ASN B 1 696 ? 41.125 31.672 -33.219 1 30.3 696 ASN B CA 1
ATOM 10990 C C . ASN B 1 696 ? 41.75 31.188 -31.922 1 30.3 696 ASN B C 1
ATOM 10992 O O . ASN B 1 696 ? 42.969 31.062 -31.828 1 30.3 696 ASN B O 1
ATOM 10996 N N . SER B 1 697 ? 41.406 31.766 -30.719 1 30.72 697 SER B N 1
ATOM 10997 C CA . SER B 1 697 ? 42.156 31.125 -29.625 1 30.72 697 SER B CA 1
ATOM 10998 C C . SER B 1 697 ? 41.781 29.641 -29.516 1 30.72 697 SER B C 1
ATOM 11000 O O . SER B 1 697 ? 40.625 29.281 -29.469 1 30.72 697 SER B O 1
ATOM 11002 N N . ASP B 1 698 ? 42.562 28.719 -29.922 1 33.06 698 ASP B N 1
ATOM 11003 C CA . ASP B 1 698 ? 42.75 27.297 -29.656 1 33.06 698 ASP B CA 1
ATOM 11004 C C . ASP B 1 698 ? 42.469 26.969 -28.188 1 33.06 698 ASP B C 1
ATOM 11006 O O . ASP B 1 698 ? 43.312 27.125 -27.328 1 33.06 698 ASP B O 1
ATOM 11010 N N . VAL B 1 699 ? 41.344 27.281 -27.594 1 35.25 699 VAL B N 1
ATOM 11011 C CA . VAL B 1 699 ? 41.094 26.797 -26.234 1 35.25 699 VAL B CA 1
ATOM 11012 C C . VAL B 1 699 ? 41.281 25.297 -26.172 1 35.25 699 VAL B C 1
ATOM 11014 O O . VAL B 1 699 ? 40.594 24.531 -26.875 1 35.25 699 VAL B O 1
ATOM 11017 N N . VAL B 1 700 ? 42.344 24.734 -25.766 1 36.47 700 VAL B N 1
ATOM 11018 C CA . VAL B 1 700 ? 42.75 23.391 -25.359 1 36.47 700 VAL B CA 1
ATOM 11019 C C . VAL B 1 700 ? 41.656 22.75 -24.516 1 36.47 700 VAL B C 1
ATOM 11021 O O . VAL B 1 700 ? 41.281 23.281 -23.469 1 36.47 700 VAL B O 1
ATOM 11024 N N . ALA B 1 701 ? 40.75 21.906 -25.031 1 44.94 701 ALA B N 1
ATOM 11025 C CA . ALA B 1 701 ? 39.781 21.016 -24.406 1 44.94 701 ALA B CA 1
ATOM 11026 C C . ALA B 1 701 ? 40.344 20.422 -23.109 1 44.94 701 ALA B C 1
ATOM 11028 O O . ALA B 1 701 ? 41.375 19.781 -23.125 1 44.94 701 ALA B O 1
ATOM 11029 N N . SER B 1 702 ? 39.938 21 -22.031 1 56.72 702 SER B N 1
ATOM 11030 C CA . SER B 1 702 ? 40.406 20.531 -20.734 1 56.72 702 SER B CA 1
ATOM 11031 C C . SER B 1 702 ? 40.125 19.047 -20.547 1 56.72 702 SER B C 1
ATOM 11033 O O . SER B 1 702 ? 39.094 18.547 -20.984 1 56.72 702 SER B O 1
ATOM 11035 N N . GLU B 1 703 ? 41.062 18.109 -20.359 1 70.12 703 GLU B N 1
ATOM 11036 C CA . GLU B 1 703 ? 41.094 16.672 -20.125 1 70.12 703 GLU B CA 1
ATOM 11037 C C . GLU B 1 703 ? 40.188 16.297 -18.953 1 70.12 703 GLU B C 1
ATOM 11039 O O . GLU B 1 703 ? 39.719 15.148 -18.859 1 70.12 703 GLU B O 1
ATOM 11044 N N . PHE B 1 704 ? 39.688 17.344 -18.219 1 76.88 704 PHE B N 1
ATOM 11045 C CA . PHE B 1 704 ? 38.875 17.047 -17.047 1 76.88 704 PHE B CA 1
ATOM 11046 C C . PHE B 1 704 ? 37.781 18.078 -16.891 1 76.88 704 PHE B C 1
ATOM 11048 O O . PHE B 1 704 ? 37.969 19.266 -17.141 1 76.88 704 PHE B O 1
ATOM 11055 N N . GLU B 1 705 ? 36.531 17.703 -16.719 1 76.44 705 GLU B N 1
ATOM 11056 C CA . GLU B 1 705 ? 35.375 18.562 -16.484 1 76.44 705 GLU B CA 1
ATOM 11057 C C . GLU B 1 705 ? 34.656 18.141 -15.219 1 76.44 705 GLU B C 1
ATOM 11059 O O . GLU B 1 705 ? 34.781 17.016 -14.758 1 76.44 705 GLU B O 1
ATOM 11064 N N . PRO B 1 706 ? 33.875 19.109 -14.688 1 75.5 706 PRO B N 1
ATOM 11065 C CA . PRO B 1 706 ? 33.062 18.766 -13.523 1 75.5 706 PRO B CA 1
ATOM 11066 C C . PRO B 1 706 ? 31.969 17.75 -13.852 1 75.5 706 PRO B C 1
ATOM 11068 O O . PRO B 1 706 ? 31.375 17.797 -14.938 1 75.5 706 PRO B O 1
ATOM 11071 N N . VAL B 1 707 ? 31.766 16.875 -12.953 1 77.88 707 VAL B N 1
ATOM 11072 C CA . VAL B 1 707 ? 30.812 15.797 -13.18 1 77.88 707 VAL B CA 1
ATOM 11073 C C . VAL B 1 707 ? 29.391 16.312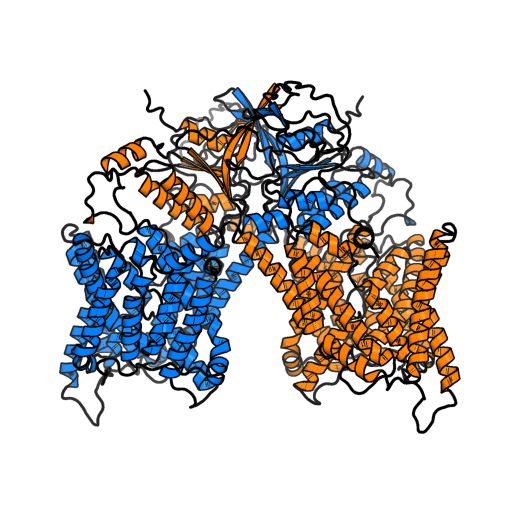 -12.992 1 77.88 707 VAL B C 1
ATOM 11075 O O . VAL B 1 707 ? 28.469 15.883 -13.688 1 77.88 707 VAL B O 1
ATOM 11078 N N . VAL B 1 708 ? 29.172 17.203 -12.023 1 79.75 708 VAL B N 1
ATOM 11079 C CA . VAL B 1 708 ? 27.875 17.812 -11.734 1 79.75 708 VAL B CA 1
ATOM 11080 C C . VAL B 1 708 ? 27.922 19.312 -12.07 1 79.75 708 VAL B C 1
ATOM 11082 O O . VAL B 1 708 ? 28.969 19.953 -11.961 1 79.75 708 VAL B O 1
ATOM 11085 N N . PRO B 1 709 ? 26.719 19.844 -12.477 1 75.81 709 PRO B N 1
ATOM 11086 C CA . PRO B 1 709 ? 26.703 21.266 -12.836 1 75.81 709 PRO B CA 1
ATOM 11087 C C . PRO B 1 709 ? 27.141 22.172 -11.695 1 75.81 709 PRO B C 1
ATOM 11089 O O . PRO B 1 709 ? 26.766 21.953 -10.539 1 75.81 709 PRO B O 1
ATOM 11092 N N . VAL B 1 710 ? 27.812 23.188 -12.023 1 75.88 710 VAL B N 1
ATOM 11093 C CA . VAL B 1 710 ? 28.406 24.094 -11.047 1 75.88 710 VAL B CA 1
ATOM 11094 C C . VAL B 1 710 ? 27.328 25.031 -10.484 1 75.88 710 VAL B C 1
ATOM 11096 O O . VAL B 1 710 ? 27.484 25.578 -9.391 1 75.88 710 VAL B O 1
ATOM 11099 N N . ASP B 1 711 ? 26.219 25.094 -11.133 1 80.38 711 ASP B N 1
ATOM 11100 C CA . ASP B 1 711 ? 25.156 26.016 -10.727 1 80.38 711 ASP B CA 1
ATOM 11101 C C . ASP B 1 711 ? 24.359 25.453 -9.555 1 80.38 711 ASP B C 1
ATOM 11103 O O . ASP B 1 711 ? 23.531 26.156 -8.953 1 80.38 711 ASP B O 1
ATOM 11107 N N . THR B 1 712 ? 24.609 24.203 -9.227 1 86.62 712 THR B N 1
ATOM 11108 C CA . THR B 1 712 ? 23.938 23.578 -8.094 1 86.62 712 THR B CA 1
ATOM 11109 C C . THR B 1 712 ? 24.953 22.953 -7.145 1 86.62 712 THR B C 1
ATOM 11111 O O . THR B 1 712 ? 25.094 21.734 -7.078 1 86.62 712 THR B O 1
ATOM 11114 N N . PRO B 1 713 ? 25.531 23.797 -6.391 1 86.44 713 PRO B N 1
ATOM 11115 C CA . PRO B 1 713 ? 26.672 23.359 -5.586 1 86.44 713 PRO B CA 1
ATOM 11116 C C . PRO B 1 713 ? 26.297 22.359 -4.512 1 86.44 713 PRO B C 1
ATOM 11118 O O . PRO B 1 713 ? 27.172 21.703 -3.926 1 86.44 713 PRO B O 1
ATOM 11121 N N . PHE B 1 714 ? 25.031 22.203 -4.273 1 92.19 714 PHE B N 1
ATOM 11122 C CA . PHE B 1 714 ? 24.625 21.328 -3.174 1 92.19 714 PHE B CA 1
ATOM 11123 C C . PHE B 1 714 ? 24.188 19.969 -3.695 1 92.19 714 PHE B C 1
ATOM 11125 O O . PHE B 1 714 ? 23.719 19.125 -2.928 1 92.19 714 PHE B O 1
ATOM 11132 N N . PHE B 1 715 ? 24.328 19.766 -4.996 1 92 715 PHE B N 1
ATOM 11133 C CA . PHE B 1 715 ? 24.141 18.453 -5.613 1 92 715 PHE B CA 1
ATOM 11134 C C . PHE B 1 715 ? 25.484 17.812 -5.914 1 92 715 PHE B C 1
ATOM 11136 O O . PHE B 1 715 ? 26.344 18.422 -6.531 1 92 715 PHE B O 1
ATOM 11143 N N . HIS B 1 716 ? 25.578 16.609 -5.473 1 91.31 716 HIS B N 1
ATOM 11144 C CA . HIS B 1 716 ? 26.875 15.938 -5.609 1 91.31 716 HIS B CA 1
ATOM 11145 C C . HIS B 1 716 ? 26.719 14.594 -6.316 1 91.31 716 HIS B C 1
ATOM 11147 O O . HIS B 1 716 ? 25.609 14.047 -6.395 1 91.31 716 HIS B O 1
ATOM 11153 N N . ILE B 1 717 ? 27.781 14.117 -6.762 1 88 717 ILE B N 1
ATOM 11154 C CA . ILE B 1 717 ? 27.781 12.906 -7.57 1 88 717 ILE B CA 1
ATOM 11155 C C . ILE B 1 717 ? 27.578 11.688 -6.672 1 88 717 ILE B C 1
ATOM 11157 O O . ILE B 1 717 ? 26.984 10.695 -7.086 1 88 717 ILE B O 1
ATOM 11161 N N . ASP B 1 718 ? 28.219 11.797 -5.457 1 90.38 718 ASP B N 1
ATOM 11162 C CA . ASP B 1 718 ? 28.062 10.695 -4.512 1 90.38 718 ASP B CA 1
ATOM 11163 C C . ASP B 1 718 ? 28.109 11.203 -3.072 1 90.38 718 ASP B C 1
ATOM 11165 O O . ASP B 1 718 ? 28.234 12.406 -2.832 1 90.38 718 ASP B O 1
ATOM 11169 N N . LEU B 1 719 ? 27.922 10.297 -2.186 1 92.44 719 LEU B N 1
ATOM 11170 C CA . LEU B 1 719 ? 27.812 10.656 -0.774 1 92.44 719 LEU B CA 1
ATOM 11171 C C . LEU B 1 719 ? 29.156 11.156 -0.236 1 92.44 719 LEU B C 1
ATOM 11173 O O . LEU B 1 719 ? 29.188 12.062 0.602 1 92.44 719 LEU B O 1
ATOM 11177 N N . THR B 1 720 ? 30.234 10.609 -0.684 1 89.88 720 THR B N 1
ATOM 11178 C CA . THR B 1 720 ? 31.562 11.023 -0.248 1 89.88 720 THR B CA 1
ATOM 11179 C C . THR B 1 720 ? 31.812 12.484 -0.595 1 89.88 720 THR B C 1
ATOM 11181 O O . THR B 1 720 ? 32.281 13.258 0.24 1 89.88 720 THR B O 1
ATOM 11184 N N . ALA B 1 721 ? 31.469 12.844 -1.807 1 89.12 721 ALA B N 1
ATOM 11185 C CA . ALA B 1 721 ? 31.625 14.227 -2.242 1 89.12 721 ALA B CA 1
ATOM 11186 C C . ALA B 1 721 ? 30.75 15.172 -1.423 1 89.12 721 ALA B C 1
ATOM 11188 O O . ALA B 1 721 ? 31.172 16.266 -1.062 1 89.12 721 ALA B O 1
ATOM 11189 N N . ALA B 1 722 ? 29.594 14.719 -1.147 1 92.94 722 ALA B N 1
ATOM 11190 C CA . ALA B 1 722 ? 28.656 15.547 -0.406 1 92.94 722 ALA B CA 1
ATOM 11191 C C . ALA B 1 722 ? 29.125 15.766 1.03 1 92.94 722 ALA B C 1
ATOM 11193 O O . ALA B 1 722 ? 29.062 16.891 1.543 1 92.94 722 ALA B O 1
ATOM 11194 N N . VAL B 1 723 ? 29.547 14.711 1.659 1 94.12 723 VAL B N 1
ATOM 11195 C CA . VAL B 1 723 ? 30 14.797 3.045 1 94.12 723 VAL B CA 1
ATOM 11196 C C . VAL B 1 723 ? 31.266 15.641 3.125 1 94.12 723 VAL B C 1
ATOM 11198 O O . VAL B 1 723 ? 31.422 16.453 4.035 1 94.12 723 VAL B O 1
ATOM 11201 N N . ARG B 1 724 ? 32.156 15.453 2.205 1 90.12 724 ARG B N 1
ATOM 11202 C CA . ARG B 1 724 ? 33.375 16.25 2.162 1 90.12 724 ARG B CA 1
ATOM 11203 C C . ARG B 1 724 ? 33.062 17.734 2.006 1 90.12 724 ARG B C 1
ATOM 11205 O O . ARG B 1 724 ? 33.656 18.578 2.666 1 90.12 724 ARG B O 1
ATOM 11212 N N . ALA B 1 725 ? 32.156 17.984 1.107 1 90.06 725 ALA B N 1
ATOM 11213 C CA . ALA B 1 725 ? 31.75 19.375 0.903 1 90.06 725 ALA B CA 1
ATOM 11214 C C . ALA B 1 725 ? 31.156 19.953 2.178 1 90.06 725 ALA B C 1
ATOM 11216 O O . ALA B 1 725 ? 31.469 21.094 2.553 1 90.06 725 ALA B O 1
ATOM 11217 N N . ALA B 1 726 ? 30.375 19.172 2.828 1 93.06 726 ALA B N 1
ATOM 11218 C CA . ALA B 1 726 ? 29.719 19.625 4.055 1 93.06 726 ALA B CA 1
ATOM 11219 C C . ALA B 1 726 ? 30.734 19.828 5.176 1 93.06 726 ALA B C 1
ATOM 11221 O O . ALA B 1 726 ? 30.688 20.828 5.902 1 93.06 726 ALA B O 1
ATOM 11222 N N . GLU B 1 727 ? 31.672 18.922 5.285 1 92.62 727 GLU B N 1
ATOM 11223 C CA . GLU B 1 727 ? 32.656 18.969 6.352 1 92.62 727 GLU B CA 1
ATOM 11224 C C . GLU B 1 727 ? 33.656 20.109 6.129 1 92.62 727 GLU B C 1
ATOM 11226 O O . GLU B 1 727 ? 34.156 20.688 7.086 1 92.62 727 GLU B O 1
ATOM 11231 N N . SER B 1 728 ? 33.906 20.375 4.887 1 88.31 728 SER B N 1
ATOM 11232 C CA . SER B 1 728 ? 34.875 21.422 4.562 1 88.31 728 SER B CA 1
ATOM 11233 C C . SER B 1 728 ? 34.312 22.797 4.941 1 88.31 728 SER B C 1
ATOM 11235 O O . SER B 1 728 ? 35.094 23.75 5.098 1 88.31 728 SER B O 1
ATOM 11237 N N . GLY B 1 729 ? 33.125 22.906 5.012 1 85.06 729 GLY B N 1
ATOM 11238 C CA . GLY B 1 729 ? 32.5 24.172 5.348 1 85.06 729 GLY B CA 1
ATOM 11239 C C . GLY B 1 729 ? 32.469 24.438 6.84 1 85.06 729 GLY B C 1
ATOM 11240 O O . GLY B 1 729 ? 32.125 25.547 7.27 1 85.06 729 GLY B O 1
ATOM 11241 N N . VAL B 1 730 ? 32.75 23.406 7.625 1 84.94 730 VAL B N 1
ATOM 11242 C CA . VAL B 1 730 ? 32.719 23.578 9.07 1 84.94 730 VAL B CA 1
ATOM 11243 C C . VAL B 1 730 ? 33.875 24.469 9.516 1 84.94 730 VAL B C 1
ATOM 11245 O O . VAL B 1 730 ? 35.031 24.266 9.109 1 84.94 730 VAL B O 1
ATOM 11248 N N . LYS B 1 731 ? 33.719 25.922 9.75 1 61.5 731 LYS B N 1
ATOM 11249 C CA . LYS B 1 731 ? 34.719 26.859 10.242 1 61.5 731 LYS B CA 1
ATOM 11250 C C . LYS B 1 731 ? 35.438 26.297 11.469 1 61.5 731 LYS B C 1
ATOM 11252 O O . LYS B 1 731 ? 34.812 25.734 12.359 1 61.5 731 LYS B O 1
ATOM 11257 N N . ASN B 1 732 ? 36.75 25.891 11.32 1 48.75 732 ASN B N 1
ATOM 11258 C CA . ASN B 1 732 ? 37.594 25.672 12.484 1 48.75 732 ASN B CA 1
ATOM 11259 C C . ASN B 1 732 ? 37.469 26.812 13.492 1 48.75 732 ASN B C 1
ATOM 11261 O O . ASN B 1 732 ? 37.906 27.922 13.242 1 48.75 732 ASN B O 1
ATOM 11265 N N . GLY B 1 733 ? 36.438 27.141 13.961 1 38.75 733 GLY B N 1
ATOM 11266 C CA . GLY B 1 733 ? 36.438 28.109 15.039 1 38.75 733 GLY B CA 1
ATOM 11267 C C . GLY B 1 733 ? 37.531 27.859 16.062 1 38.75 733 GLY B C 1
ATOM 11268 O O . GLY B 1 733 ? 37.625 28.531 17.094 1 38.75 733 GLY B O 1
ATOM 11269 N N . ASN B 1 734 ? 38.219 26.734 16.219 1 35.59 734 ASN B N 1
ATOM 11270 C CA . ASN B 1 734 ? 39.188 26.844 17.297 1 35.59 734 ASN B CA 1
ATOM 11271 C C . ASN B 1 734 ? 40.344 27.781 16.938 1 35.59 734 ASN B C 1
ATOM 11273 O O . ASN B 1 734 ? 41.375 27.797 17.625 1 35.59 734 ASN B O 1
ATOM 11277 N N . SER B 1 735 ? 40.562 28.312 15.711 1 29.38 735 SER B N 1
ATOM 11278 C CA . SER B 1 735 ? 41.625 29.297 15.938 1 29.38 735 SER B CA 1
ATOM 11279 C C . SER B 1 735 ? 41.062 30.578 16.547 1 29.38 735 SER B C 1
ATOM 11281 O O . SER B 1 735 ? 39.938 30.984 16.234 1 29.38 735 SER B O 1
#

Radius of gyration: 37.23 Å; Cα contacts (8 Å, |Δi|>4): 2706; chains: 2; bounding box: 96×105×82 Å

Sequence (1470 aa):
MSLSSVKRLGKRIVDHPEETVPVASVTEWVGNLTSNPVQRVKEYLISLFPIFGWITRYNLGWLTGDVIAGLTVGMVVVPQGMSYAQIATLAPEYGLYSSFVGVLIYCFFATSKDVSIGPVAVMSLTVSQVIKYVQQHHPNQYTGPVIATALAFICGFIVLGIGLLRLGWLVEFISAPAVSGFMTGSAISIAAGQVPGLMGITGFDTRAATYKVIINTLKGLPRTKLDAAFGLTGLFFLYAIRYTCLALERRFPRRARVFFFISVLRNAFVILILTIAAWLYCRHRKVGGKYPIKILLTVPSGFKHVKQPTINSGILSALAPKLPVATIILLLEHIAISKSFGRLNGYKIDPNQELIAIGVTNTVGSCFGAYPATGSFSRSALKSKSGVRTPLAGVVTAIVVIVALYGLTSAFFWIPTAGLSAIIIHAVADLVASPAQVYSYWRVSPLEFLIWVAAVLVTVFSSIENGIYTSIAASLALLLIRVARPRGSFLGKVTIRSSDSDTQREVFVSLIKDNVTNPHVKVVPPSPGVLVYRFEESYLYPNVSIANGVLVDYVKANLRRGKDMTNVKLSDRPWNDPGPGRHGGEADQVVNQRKPILHAIVLDFSSVSHIDTTAVQTLIDTRTEVEKWADHPVEFHFAPILSPWIRRALVAGGFGIGLSSTRAIPDFAAVVPHEGRSFKETDSRDDLESADIKKNSDVVASEFEPVVPVDTPFFHIDLTAAVRAAESGVKNGNSMSLSSVKRLGKRIVDHPEETVPVASVTEWVGNLTSNPVQRVKEYLISLFPIFGWITRYNLGWLTGDVIAGLTVGMVVVPQGMSYAQIATLAPEYGLYSSFVGVLIYCFFATSKDVSIGPVAVMSLTVSQVIKYVQQHHPNQYTGPVIATALAFICGFIVLGIGLLRLGWLVEFISAPAVSGFMTGSAISIAAGQVPGLMGITGFDTRAATYKVIINTLKGLPRTKLDAAFGLTGLFFLYAIRYTCLALERRFPRRARVFFFISVLRNAFVILILTIAAWLYCRHRKVGGKYPIKILLTVPSGFKHVKQPTINSGILSALAPKLPVATIILLLEHIAISKSFGRLNGYKIDPNQELIAIGVTNTVGSCFGAYPATGSFSRSALKSKSGVRTPLAGVVTAIVVIVALYGLTSAFFWIPTAGLSAIIIHAVADLVASPAQVYSYWRVSPLEFLIWVAAVLVTVFSSIENGIYTSIAASLALLLIRVARPRGSFLGKVTIRSSDSDTQREVFVSLIKDNVTNPHVKVVPPSPGVLVYRFEESYLYPNVSIANGVLVDYVKANLRRGKDMTNVKLSDRPWNDPGPGRHGGEADQVVNQRKPILHAIVLDFSSVSHIDTTAVQTLIDTRTEVEKWADHPVEFHFAPILSPWIRRALVAGGFGIGLSSTRAIPDFAAVVPHEGRSFKETDSRDDLESADIKKNSDVVASEFEPVVPVDTPFFHIDLTAAVRAAESGVKNGNS

pLDDT: mean 88.39, std 13.82, range [24.27, 98.38]

Solvent-accessible surface area (backbone atoms only — not comparable to full-atom values): 74007 Å² total; per-residue (Å²): 128,52,71,63,51,51,49,50,50,48,37,60,59,31,61,60,76,85,81,74,75,91,53,73,49,70,67,61,54,52,51,68,68,58,62,60,59,65,60,52,50,52,51,48,59,55,61,61,35,44,35,74,76,38,61,86,70,65,50,68,52,32,47,53,23,11,47,49,12,8,50,55,40,21,51,44,47,49,63,48,12,29,36,29,14,47,55,30,66,42,62,41,55,37,14,45,37,13,29,30,34,22,19,43,50,31,33,47,24,34,58,51,49,39,65,36,32,12,54,34,64,68,58,19,43,49,45,26,51,50,42,51,51,37,38,69,78,38,69,92,71,62,54,56,68,55,50,36,14,34,49,8,29,51,38,10,46,52,37,24,48,37,15,75,67,61,47,36,66,63,64,28,64,51,38,54,48,26,52,46,14,26,41,24,16,42,26,53,33,52,38,48,44,28,47,33,47,16,26,43,37,80,90,72,68,57,83,50,35,31,58,56,29,47,53,51,45,64,71,38,56,87,57,50,42,69,24,26,60,48,5,52,49,42,35,50,48,49,51,49,44,43,54,49,28,53,52,43,27,71,74,38,60,90,51,28,68,60,32,47,52,52,41,63,42,35,62,44,48,50,51,50,51,47,20,51,50,36,39,71,61,40,72,81,43,64,53,96,86,41,57,81,47,62,47,63,40,88,42,72,61,53,86,81,50,64,41,81,58,75,81,49,71,64,59,50,62,60,41,52,88,52,44,61,59,54,37,48,54,44,51,48,48,26,52,54,44,44,48,52,50,17,57,72,69,67,46,74,60,48,58,24,43,42,28,32,25,43,7,49,30,14,38,58,23,11,34,49,40,4,37,56,36,30,43,32,62,69,52,14,51,50,18,45,75,48,44,43,42,34,33,60,17,25,46,46,18,23,50,44,38,52,48,42,37,61,67,39,25,78,63,47,24,33,30,36,47,11,40,36,27,21,52,48,41,61,58,34,57,72,48,40,72,50,58,34,58,54,45,48,33,43,55,31,30,56,70,51,32,51,39,19,49,49,6,25,49,37,15,30,69,45,31,59,67,55,4,49,51,45,16,40,49,47,51,46,50,53,53,50,48,53,60,38,61,52,60,68,42,50,39,13,38,30,61,33,40,34,73,82,70,78,44,76,43,79,43,77,42,58,66,56,85,64,75,53,50,45,78,48,50,50,64,42,67,58,56,82,23,45,45,40,38,35,47,46,40,48,38,28,44,44,27,33,67,55,57,38,51,52,51,49,52,48,43,67,72,62,30,24,62,47,66,78,63,60,82,54,52,78,55,74,48,58,54,88,52,89,64,58,53,96,77,30,35,66,52,48,46,54,57,37,68,70,30,39,60,64,45,25,41,33,39,40,27,65,17,31,65,49,61,38,58,40,21,40,52,46,50,46,46,40,50,51,47,48,22,60,45,39,64,47,84,59,47,63,27,37,10,27,71,81,40,34,60,48,52,26,23,38,44,64,56,63,40,32,56,77,87,70,67,46,71,53,63,74,50,29,22,46,36,51,95,56,97,62,81,63,84,70,72,79,71,68,73,77,70,77,74,83,78,73,87,79,72,79,72,77,72,72,71,63,63,53,40,58,45,49,54,76,78,26,72,27,48,26,83,33,55,68,57,28,50,47,28,48,53,48,37,54,75,73,66,85,112,129,53,70,64,52,50,49,50,48,50,35,59,59,31,62,58,76,86,82,74,74,92,53,72,49,68,69,61,54,53,53,67,68,61,64,58,58,65,62,50,49,52,54,49,60,54,60,61,36,42,35,75,78,38,61,87,70,66,49,70,52,33,48,53,24,10,46,50,11,8,50,55,39,21,50,44,47,50,63,50,14,27,36,29,14,48,55,30,67,42,60,42,54,37,13,47,36,14,30,29,35,22,20,45,51,31,32,48,24,35,55,48,48,40,65,35,32,12,54,35,64,67,58,19,43,49,45,26,50,50,42,51,52,37,38,70,77,38,70,89,71,62,54,58,68,54,49,35,15,33,49,9,28,52,38,10,47,53,36,25,47,38,15,75,68,60,48,37,66,62,63,28,62,50,38,52,47,27,52,46,14,27,42,25,16,43,26,51,35,53,39,46,44,26,47,34,47,17,26,42,38,80,89,72,67,58,84,48,36,32,57,56,30,46,53,51,43,65,71,37,56,88,56,50,41,70,24,26,61,48,6,52,50,42,37,49,49,51,51,47,46,44,54,48,27,53,52,44,27,73,75,37,61,90,50,30,66,59,32,48,54,54,41,64,42,35,62,46,48,48,51,51,53,47,19,50,50,38,40,69,62,39,72,82,43,64,54,96,85,42,55,79,46,62,48,62,38,89,43,74,61,51,86,81,49,64,39,82,58,74,83,49,73,62,59,50,61,60,41,51,87,53,45,62,59,55,37,49,53,46,52,49,48,28,51,54,46,44,48,52,49,18,58,74,70,66,48,77,60,48,58,24,44,42,29,34,25,44,8,49,30,15,38,56,22,11,35,46,40,6,36,55,37,29,45,32,65,69,52,15,51,49,19,46,74,50,44,44,43,36,35,61,18,25,48,43,19,22,49,46,37,52,47,41,36,62,68,38,25,76,62,47,26,33,30,36,47,10,39,39,28,21,53,48,41,62,59,34,57,72,50,40,71,49,59,35,58,54,47,49,34,44,56,31,31,55,69,50,31,51,39,20,50,49,5,24,49,38,15,27,68,46,32,61,67,55,4,48,53,46,16,37,50,47,51,46,49,53,52,50,47,54,62,36,60,51,58,66,41,50,40,13,39,29,61,33,43,33,74,82,70,77,43,76,44,78,42,77,42,58,66,54,83,63,74,55,51,46,78,48,50,50,63,41,67,57,57,84,22,44,46,40,39,35,46,47,40,47,36,28,44,43,27,34,66,55,56,38,50,53,51,48,52,47,44,68,74,59,31,23,62,49,68,78,63,60,82,54,53,78,56,75,48,58,55,88,52,88,66,60,53,97,77,30,34,66,52,48,47,54,56,36,69,70,28,38,59,64,46,28,41,32,39,39,27,64,18,32,64,49,62,39,57,40,21,40,52,44,51,47,46,40,51,52,47,48,22,60,44,38,64,46,86,59,47,62,28,36,9,26,70,81,39,33,60,47,51,26,22,38,44,64,58,61,40,32,54,76,87,71,67,46,71,54,63,72,50,28,23,45,39,50,94,60,97,65,78,65,91,74,76,83,76,72,79,78,74,83,72,92,82,73,88,77,74,81,72,80,75,76,77,68,65,53,42,58,43,48,58,79,81,27,72,29,46,27,82,33,55,68,57,29,48,49,28,49,52,49,37,54,75,72,67,84,113

Organism: Laccaria bicolor (strain S238N-H82 / ATCC MYA-4686) (NCBI:txid486041)

Nearest PDB structures (foldseek):
  7v75-assembly1_A-2  TM=8.538E-01  e=6.849E-36  Homo sapiens
  7lgu-assembly1_A  TM=7.610E-01  e=2.813E-32  Homo sapiens
  7xul-assembly1_A  TM=7.800E-01  e=3.592E-30  Homo sapiens
  7xuh-assembly1_A  TM=7.744E-01  e=2.876E-30  Homo sapiens
  7xuj-assembly1_B  TM=7.725E-01  e=8.366E-30  Homo sapiens